Protein AF-A0A0V0U9A6-F1 (afdb_monomer_lite)

Radius of gyration: 43.53 Å; chains: 1; bounding box: 141×84×99 Å

Structure (mmCIF, N/CA/C/O backbone):
data_AF-A0A0V0U9A6-F1
#
_entry.id   AF-A0A0V0U9A6-F1
#
loop_
_atom_site.group_PDB
_atom_site.id
_atom_site.type_symbol
_atom_site.label_atom_id
_atom_site.label_alt_id
_atom_site.label_comp_id
_atom_site.label_asym_id
_atom_site.label_entity_id
_atom_site.label_seq_id
_atom_site.pdbx_PDB_ins_code
_atom_site.Cartn_x
_atom_site.Cartn_y
_atom_site.Cartn_z
_atom_site.occupancy
_atom_site.B_iso_or_equiv
_atom_site.auth_seq_id
_atom_site.auth_comp_id
_atom_site.auth_asym_id
_atom_site.auth_atom_id
_atom_site.pdbx_PDB_model_num
ATOM 1 N N . MET A 1 1 ? 28.293 55.439 15.009 1.00 31.19 1 MET A N 1
ATOM 2 C CA . MET A 1 1 ? 27.951 56.509 15.967 1.00 31.19 1 MET A CA 1
ATOM 3 C C . MET A 1 1 ? 26.627 57.072 15.491 1.00 31.19 1 MET A C 1
ATOM 5 O O . MET A 1 1 ? 26.607 57.622 14.403 1.00 31.19 1 MET A O 1
ATOM 9 N N . GLU A 1 2 ? 25.536 56.453 15.954 1.00 29.72 2 GLU A N 1
ATOM 10 C CA . GLU A 1 2 ? 24.595 57.018 16.956 1.00 29.72 2 GLU A CA 1
ATOM 11 C C . GLU A 1 2 ? 23.730 58.110 16.303 1.00 29.72 2 GLU A C 1
ATOM 13 O O . GLU A 1 2 ? 24.279 59.042 15.743 1.00 29.72 2 GLU A O 1
ATOM 18 N N . THR A 1 3 ? 22.399 58.091 16.256 1.00 27.33 3 THR A N 1
ATOM 19 C CA . THR A 1 3 ? 21.337 57.336 16.938 1.00 27.33 3 THR A CA 1
ATOM 20 C C . THR A 1 3 ? 20.021 57.657 16.192 1.00 27.33 3 THR A C 1
ATOM 22 O O . THR A 1 3 ? 19.843 58.783 15.753 1.00 27.33 3 THR A O 1
ATOM 25 N N . THR A 1 4 ? 19.115 56.673 16.086 1.00 28.38 4 THR A N 1
ATOM 26 C CA . THR A 1 4 ? 17.624 56.749 16.028 1.00 28.38 4 THR A CA 1
ATOM 27 C C . THR A 1 4 ? 16.845 57.726 15.113 1.00 28.38 4 THR A C 1
ATOM 29 O O . THR A 1 4 ? 17.134 58.912 15.062 1.00 28.38 4 THR A O 1
ATOM 32 N N . ALA A 1 5 ? 15.693 57.211 14.629 1.00 25.00 5 ALA A N 1
ATOM 33 C CA . ALA A 1 5 ? 14.484 57.876 14.077 1.00 25.00 5 ALA A CA 1
ATOM 34 C C . ALA A 1 5 ? 14.421 57.926 12.533 1.00 25.00 5 ALA A C 1
ATOM 36 O O . ALA A 1 5 ? 15.430 58.151 11.888 1.00 25.00 5 ALA A O 1
ATOM 37 N N . ALA A 1 6 ? 13.295 57.771 11.831 1.00 23.44 6 ALA A N 1
ATOM 38 C CA . ALA A 1 6 ? 11.920 57.363 12.113 1.00 23.44 6 ALA A CA 1
ATOM 39 C C . ALA A 1 6 ? 11.214 57.239 10.742 1.00 23.44 6 ALA A C 1
ATOM 41 O O . ALA A 1 6 ? 11.534 58.003 9.835 1.00 23.44 6 ALA A O 1
ATOM 42 N N . ALA A 1 7 ? 10.236 56.338 10.607 1.00 25.64 7 ALA A N 1
ATOM 43 C CA . ALA A 1 7 ? 9.154 56.451 9.620 1.00 25.64 7 ALA A CA 1
ATOM 44 C C . ALA A 1 7 ? 7.951 55.587 10.052 1.00 25.64 7 ALA A C 1
ATOM 46 O O . ALA A 1 7 ? 7.786 54.437 9.655 1.00 25.64 7 ALA A O 1
ATOM 47 N N . SER A 1 8 ? 7.143 56.174 10.933 1.00 22.83 8 SER A N 1
ATOM 48 C CA . SER A 1 8 ? 5.676 56.058 11.005 1.00 22.83 8 SER A CA 1
ATOM 49 C C . SER A 1 8 ? 5.050 56.480 9.662 1.00 22.83 8 SER A C 1
ATOM 51 O O . SER A 1 8 ? 5.696 57.218 8.927 1.00 22.83 8 SER A O 1
ATOM 53 N N . SER A 1 9 ? 3.814 56.215 9.251 1.00 24.56 9 SER A N 1
ATOM 54 C CA . SER A 1 9 ? 2.576 55.562 9.720 1.00 24.56 9 SER A CA 1
ATOM 55 C C . SER A 1 9 ? 1.611 55.725 8.519 1.00 24.56 9 SER A C 1
ATOM 57 O O . SER A 1 9 ? 1.784 56.650 7.729 1.00 24.56 9 SER A O 1
ATOM 59 N N . THR A 1 10 ? 0.641 54.855 8.233 1.00 24.52 10 THR A N 1
ATOM 60 C CA . THR A 1 10 ? -0.777 54.969 8.657 1.00 24.52 10 THR A CA 1
ATOM 61 C C . THR A 1 10 ? -1.551 53.811 7.995 1.00 24.52 10 THR A C 1
ATOM 63 O O . THR A 1 10 ? -1.336 53.545 6.818 1.00 24.52 10 THR A O 1
ATOM 66 N N . ALA A 1 11 ? -2.208 52.949 8.786 1.00 23.80 11 ALA A N 1
ATOM 67 C CA . ALA A 1 11 ? -3.655 52.940 9.116 1.00 23.80 11 ALA A CA 1
ATOM 68 C C . ALA A 1 11 ? -4.481 52.200 8.032 1.00 23.80 11 ALA A C 1
ATOM 70 O O . ALA A 1 11 ? -4.276 52.449 6.853 1.00 23.80 11 ALA A O 1
ATOM 71 N N . SER A 1 12 ? -5.346 51.218 8.321 1.00 24.34 12 SER A N 1
ATOM 72 C CA . SER A 1 12 ? -6.333 51.099 9.418 1.00 24.34 12 SER A CA 1
ATOM 73 C C . SER A 1 12 ? -6.652 49.604 9.679 1.00 24.34 12 SER A C 1
ATOM 75 O O . SER A 1 12 ? -6.743 48.841 8.723 1.00 24.34 12 SER A O 1
ATOM 77 N N . GLU A 1 13 ? -6.569 49.107 10.924 1.00 25.30 13 GLU A N 1
ATOM 78 C CA . GLU A 1 13 ? -7.684 48.783 11.864 1.00 25.30 13 GLU A CA 1
ATOM 79 C C . GLU A 1 13 ? -8.568 47.592 11.413 1.00 25.30 13 GLU A C 1
ATOM 81 O O . GLU A 1 13 ? -9.053 47.582 10.293 1.00 25.30 13 GLU A O 1
ATOM 86 N N . THR A 1 14 ? -8.794 46.523 12.200 1.00 24.28 14 THR A N 1
ATOM 87 C CA . THR A 1 14 ? -9.373 46.538 13.562 1.00 24.28 14 THR A CA 1
ATOM 88 C C . THR A 1 14 ? -8.963 45.323 14.437 1.00 24.28 14 THR A C 1
ATOM 90 O O . THR A 1 14 ? -9.211 44.169 14.108 1.00 24.28 14 THR A O 1
ATOM 93 N N . THR A 1 15 ? -8.303 45.626 15.557 1.00 23.31 15 THR A N 1
ATOM 94 C CA . THR A 1 15 ? -8.616 45.334 16.977 1.00 23.31 15 THR A CA 1
ATOM 95 C C . THR A 1 15 ? -9.321 44.033 17.439 1.00 23.31 15 THR A C 1
ATOM 97 O O . THR A 1 15 ? -10.481 43.785 17.139 1.00 23.31 15 THR A O 1
ATOM 100 N N . GLN A 1 16 ? -8.630 43.380 18.394 1.00 25.17 16 GLN A N 1
ATOM 101 C CA . GLN A 1 16 ? -9.070 42.816 19.696 1.00 25.17 16 GLN A CA 1
ATOM 102 C C . GLN A 1 16 ? -8.971 41.301 19.972 1.00 25.17 16 GLN A C 1
ATOM 104 O O . GLN A 1 16 ? -9.257 40.430 19.164 1.00 25.17 16 GLN A O 1
ATOM 109 N N . GLN A 1 17 ? -8.469 41.041 21.183 1.00 24.27 17 GLN A N 1
ATOM 110 C CA . GLN A 1 17 ? -7.852 39.830 21.713 1.00 24.27 17 GLN A CA 1
ATOM 111 C C . GLN A 1 17 ? -8.827 38.889 22.444 1.00 24.27 17 GLN A C 1
ATOM 113 O O . GLN A 1 17 ? -9.743 39.345 23.116 1.00 24.27 17 GLN A O 1
ATOM 118 N N . ARG A 1 18 ? -8.407 37.610 22.488 1.00 24.08 18 ARG A N 1
ATOM 119 C CA . ARG A 1 18 ? -8.543 36.606 23.575 1.00 24.08 18 ARG A CA 1
ATOM 120 C C . ARG A 1 18 ? -9.943 36.079 23.929 1.00 24.08 18 ARG A C 1
ATOM 122 O O . ARG A 1 18 ? -10.670 36.711 24.678 1.00 24.08 18 ARG A O 1
ATOM 129 N N . ALA A 1 19 ? -10.177 34.797 23.625 1.00 24.16 19 ALA A N 1
ATOM 130 C CA . ALA A 1 19 ? -10.168 33.675 24.587 1.00 24.16 19 ALA A CA 1
ATOM 131 C C . ALA A 1 19 ? -10.673 32.374 23.917 1.00 24.16 19 ALA A C 1
ATOM 133 O O . ALA A 1 19 ? -11.481 32.426 23.000 1.00 24.16 19 ALA A O 1
ATOM 134 N N . SER A 1 20 ? -10.233 31.220 24.438 1.00 23.88 20 SER A N 1
ATOM 135 C CA . SER A 1 20 ? -10.656 29.833 24.139 1.00 23.88 20 SER A CA 1
ATOM 136 C C . SER A 1 20 ? -10.089 29.158 22.875 1.00 23.88 20 SER A C 1
ATOM 138 O O . SER A 1 20 ? -10.623 29.258 21.780 1.00 23.88 20 SER A O 1
ATOM 140 N N . SER A 1 21 ? -9.019 28.373 23.049 1.00 24.75 21 SER A N 1
ATOM 141 C CA . SER A 1 21 ? -8.618 27.334 22.090 1.00 24.75 21 SER A CA 1
ATOM 142 C C . SER A 1 21 ? -8.830 25.960 22.728 1.00 24.75 21 SER A C 1
ATOM 144 O O . SER A 1 21 ? -7.946 25.431 23.405 1.00 24.75 21 SER A O 1
ATOM 146 N N . ALA A 1 22 ? -10.033 25.417 22.535 1.00 24.64 22 ALA A N 1
ATOM 147 C CA . ALA A 1 22 ? -10.348 24.014 22.758 1.00 24.64 22 ALA A CA 1
ATOM 148 C C . ALA A 1 22 ? -10.202 23.252 21.430 1.00 24.64 22 ALA A C 1
ATOM 150 O O . ALA A 1 22 ? -10.589 23.743 20.373 1.00 24.64 22 ALA A O 1
ATOM 151 N N . SER A 1 23 ? -9.591 22.072 21.532 1.00 34.34 23 SER A N 1
ATOM 152 C CA . SER A 1 23 ? -9.522 20.961 20.573 1.00 34.34 23 SER A CA 1
ATOM 153 C C . SER A 1 23 ? -10.330 21.088 19.271 1.00 34.34 23 SER A C 1
ATOM 155 O O . SER A 1 23 ? -11.558 21.026 19.304 1.00 34.34 23 SER A O 1
ATOM 157 N N . GLN A 1 24 ? -9.647 21.094 18.120 1.00 27.09 24 GLN A N 1
ATOM 158 C CA . GLN A 1 24 ? -10.261 20.739 16.838 1.00 27.09 24 GLN A CA 1
ATOM 159 C C . GLN A 1 24 ? -9.443 19.675 16.099 1.00 27.09 24 GLN A C 1
ATOM 161 O O . GLN A 1 24 ? -8.225 19.747 15.947 1.00 27.09 24 GLN A O 1
ATOM 166 N N . THR A 1 25 ? -10.190 18.649 15.716 1.00 29.77 25 THR A N 1
ATOM 167 C CA . THR A 1 25 ? -9.888 17.445 14.945 1.00 29.77 25 THR A CA 1
ATOM 168 C C . THR A 1 25 ? -9.232 17.733 13.588 1.00 29.77 25 THR A C 1
ATOM 170 O O . THR A 1 25 ? -9.442 18.811 13.031 1.00 29.77 25 THR A O 1
ATOM 173 N N . PRO A 1 26 ? -8.483 16.781 12.994 1.00 31.75 26 PRO A N 1
ATOM 174 C CA . PRO A 1 26 ? -7.950 16.956 11.648 1.00 31.75 26 PRO A CA 1
ATOM 175 C C . PRO A 1 26 ? -9.094 17.187 10.651 1.00 31.75 26 PRO A C 1
ATOM 177 O O . PRO A 1 26 ? -10.042 16.409 10.570 1.00 31.75 26 PRO A O 1
ATOM 180 N N . SER A 1 27 ? -8.990 18.302 9.926 1.00 31.69 27 SER A N 1
ATOM 181 C CA . SER A 1 27 ? -9.973 18.807 8.970 1.00 31.69 27 SER A CA 1
ATOM 182 C C . SER A 1 27 ? -10.287 17.790 7.871 1.00 31.69 27 SER A C 1
ATOM 184 O O . SER A 1 27 ? -9.380 17.180 7.293 1.00 31.69 27 SER A O 1
ATOM 186 N N . VAL A 1 28 ? -11.576 17.697 7.532 1.00 40.22 28 VAL A N 1
ATOM 187 C CA . VAL A 1 28 ? -12.164 17.019 6.362 1.00 40.22 28 VAL A CA 1
ATOM 188 C C . VAL A 1 28 ? -11.362 17.284 5.079 1.00 40.22 28 VAL A C 1
ATOM 190 O O . VAL A 1 28 ? -11.241 16.405 4.232 1.00 40.22 28 VAL A O 1
ATOM 193 N N . TRP A 1 29 ? -10.698 18.441 4.977 1.00 37.66 29 TRP A N 1
ATOM 194 C CA . TRP A 1 29 ? -9.818 18.818 3.868 1.00 37.66 29 TRP A CA 1
ATOM 195 C C . TRP A 1 29 ? -8.599 17.898 3.680 1.00 37.66 29 TRP A C 1
ATOM 197 O O . TRP A 1 29 ? -8.171 17.636 2.558 1.00 37.66 29 TRP A O 1
ATOM 207 N N . SER A 1 30 ? -8.052 17.352 4.768 1.00 40.28 30 SER A N 1
ATOM 208 C CA . SER A 1 30 ? -6.924 16.410 4.720 1.00 40.28 30 SER A CA 1
ATOM 209 C C . SER A 1 30 ? -7.340 15.019 4.225 1.00 40.28 30 SER A C 1
ATOM 211 O O . SER A 1 30 ? -6.595 14.383 3.477 1.00 40.28 30 SER A O 1
ATOM 213 N N . MET A 1 31 ? -8.564 14.591 4.555 1.00 40.09 31 MET A N 1
ATOM 214 C CA . MET A 1 31 ? -9.163 13.364 4.026 1.00 40.09 31 MET A CA 1
ATOM 215 C C . MET A 1 31 ? -9.592 13.537 2.568 1.00 40.09 31 MET A C 1
ATOM 217 O O . MET A 1 31 ? -9.333 12.652 1.760 1.00 40.09 31 MET A O 1
ATOM 221 N N . LEU A 1 32 ? -10.136 14.702 2.196 1.00 42.97 32 LEU A N 1
ATOM 222 C CA . LEU A 1 32 ? -10.436 15.064 0.806 1.00 42.97 32 LEU A CA 1
ATOM 223 C C . LEU A 1 32 ? -9.170 15.057 -0.059 1.00 42.97 32 LEU A C 1
ATOM 225 O O . LEU A 1 32 ? -9.198 14.563 -1.179 1.00 42.97 32 LEU A O 1
ATOM 229 N N . LYS A 1 33 ? -8.032 15.505 0.485 1.00 42.09 33 LYS A N 1
ATOM 230 C CA . LYS A 1 33 ? -6.725 15.457 -0.186 1.00 42.09 33 LYS A CA 1
ATOM 231 C C . LYS A 1 33 ? -6.194 14.027 -0.355 1.00 42.09 33 LYS A C 1
ATOM 233 O O . LYS A 1 33 ? -5.631 13.725 -1.401 1.00 42.09 33 LYS A O 1
ATOM 238 N N . GLN A 1 34 ? -6.400 13.138 0.622 1.00 43.91 34 GLN A N 1
ATOM 239 C CA . GLN A 1 34 ? -6.040 11.712 0.515 1.00 43.91 34 GLN A CA 1
ATOM 240 C C . GLN A 1 34 ? -6.980 10.914 -0.401 1.00 43.91 34 GLN A C 1
ATOM 242 O O . GLN A 1 34 ? -6.556 9.983 -1.086 1.00 43.91 34 GLN A O 1
ATOM 247 N N . PHE A 1 35 ? -8.259 11.278 -0.432 1.00 49.19 35 PHE A N 1
ATOM 248 C CA . PHE A 1 35 ? -9.231 10.698 -1.348 1.00 49.19 35 PHE A CA 1
ATOM 249 C C . PHE A 1 35 ? -8.974 11.181 -2.779 1.00 49.19 35 PHE A C 1
ATOM 251 O O . PHE A 1 35 ? -8.969 10.372 -3.701 1.00 49.19 35 PHE A O 1
ATOM 258 N N . ALA A 1 36 ? -8.631 12.462 -2.954 1.00 50.34 36 ALA A N 1
ATOM 259 C CA . ALA A 1 36 ? -8.209 13.036 -4.226 1.00 50.34 36 ALA A CA 1
ATOM 260 C C . ALA A 1 36 ? -6.910 12.410 -4.744 1.00 50.34 36 ALA A C 1
ATOM 262 O O . ALA A 1 36 ? -6.847 12.108 -5.927 1.00 50.34 36 ALA A O 1
ATOM 263 N N . THR A 1 37 ? -5.902 12.136 -3.902 1.00 48.41 37 THR A N 1
ATOM 264 C CA . THR A 1 37 ? -4.678 11.439 -4.344 1.00 48.41 37 THR A CA 1
ATOM 265 C C . THR A 1 37 ? -4.934 9.982 -4.717 1.00 48.41 37 THR A C 1
ATOM 267 O O . THR A 1 37 ? -4.350 9.501 -5.684 1.00 48.41 37 THR A O 1
ATOM 270 N N . ARG A 1 38 ? -5.853 9.281 -4.039 1.00 47.25 38 ARG A N 1
ATOM 271 C CA . ARG A 1 38 ? -6.278 7.925 -4.437 1.00 47.25 38 ARG A CA 1
ATOM 272 C C . ARG A 1 38 ? -7.118 7.925 -5.714 1.00 47.25 38 ARG A C 1
ATOM 274 O O . ARG A 1 38 ? -6.898 7.070 -6.564 1.00 47.25 38 ARG A O 1
ATOM 281 N N . LEU A 1 39 ? -7.998 8.909 -5.901 1.00 51.00 39 LEU A N 1
ATOM 282 C CA . LEU A 1 39 ? -8.688 9.161 -7.170 1.00 51.00 39 LEU A CA 1
ATOM 283 C C . LEU A 1 39 ? -7.707 9.531 -8.281 1.00 51.00 39 LEU A C 1
ATOM 285 O O . LEU A 1 39 ? -7.935 9.129 -9.409 1.00 51.00 39 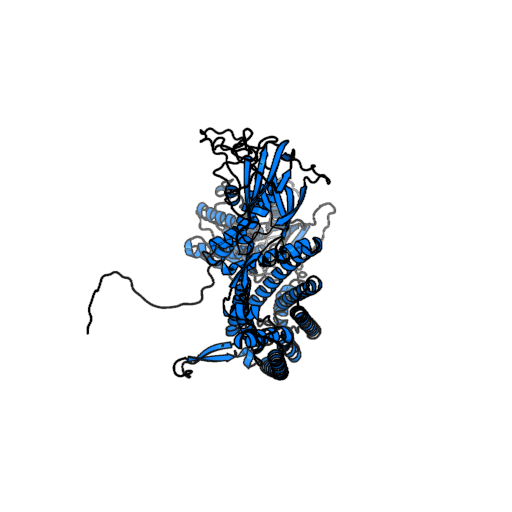LEU A O 1
ATOM 289 N N . LEU A 1 40 ? -6.602 10.219 -7.979 1.00 52.19 40 LEU A N 1
ATOM 290 C CA . LEU A 1 40 ? -5.532 10.535 -8.931 1.00 52.19 40 LEU A CA 1
ATOM 291 C C . LEU A 1 40 ? -4.729 9.292 -9.317 1.00 52.19 40 LEU A C 1
ATOM 293 O O . LEU A 1 40 ? -4.384 9.147 -10.480 1.00 52.19 40 LEU A O 1
ATOM 297 N N . VAL A 1 41 ? -4.481 8.371 -8.382 1.00 54.22 41 VAL A N 1
ATOM 298 C CA . VAL A 1 41 ? -3.841 7.074 -8.662 1.00 54.22 41 VAL A CA 1
ATOM 299 C C . VAL A 1 41 ? -4.780 6.166 -9.459 1.00 54.22 41 VAL A C 1
ATOM 301 O O . VAL A 1 41 ? -4.359 5.577 -10.446 1.00 54.22 41 VAL A O 1
ATOM 304 N N . ILE A 1 42 ? -6.068 6.109 -9.113 1.00 52.00 42 ILE A N 1
ATOM 305 C CA . ILE A 1 42 ? -7.082 5.367 -9.878 1.00 52.00 42 ILE A CA 1
ATOM 306 C C . ILE A 1 42 ? -7.306 6.016 -11.249 1.00 52.00 42 ILE A C 1
ATOM 308 O O . ILE A 1 42 ? -7.428 5.309 -12.241 1.00 52.00 42 ILE A O 1
ATOM 312 N N . TYR A 1 43 ? -7.294 7.345 -11.344 1.00 47.72 43 TYR A N 1
ATOM 313 C CA . TYR A 1 43 ? -7.348 8.082 -12.603 1.00 47.72 43 TYR A CA 1
ATOM 314 C C . TYR A 1 43 ? -6.083 7.849 -13.424 1.00 47.72 43 TYR A C 1
ATOM 316 O O . TYR A 1 43 ? -6.212 7.621 -14.616 1.00 47.72 43 TYR A O 1
ATOM 324 N N . ALA A 1 44 ? -4.895 7.813 -12.816 1.00 47.22 44 ALA A N 1
ATOM 325 C CA . ALA A 1 44 ? -3.632 7.497 -13.478 1.00 47.22 44 ALA A CA 1
ATOM 326 C C . ALA A 1 44 ? -3.613 6.053 -13.990 1.00 47.22 44 ALA A C 1
ATOM 328 O O . ALA A 1 44 ? -3.224 5.834 -15.128 1.00 47.22 44 ALA A O 1
ATOM 329 N N . ILE A 1 45 ? -4.120 5.088 -13.216 1.00 48.31 45 ILE A N 1
ATOM 330 C CA . ILE A 1 45 ? -4.275 3.685 -13.629 1.00 48.31 45 ILE A CA 1
ATOM 331 C C . ILE A 1 45 ? -5.361 3.551 -14.711 1.00 48.31 45 ILE A C 1
ATOM 333 O O . ILE A 1 45 ? -5.158 2.847 -15.697 1.00 48.31 45 ILE A O 1
ATOM 337 N N . SER A 1 46 ? -6.486 4.268 -14.597 1.00 39.97 46 SER A N 1
ATOM 338 C CA . SER A 1 46 ? -7.553 4.278 -15.613 1.00 39.97 46 SER A CA 1
ATOM 339 C C . SER A 1 46 ? -7.155 5.044 -16.880 1.00 39.97 46 SER A C 1
ATOM 341 O O . SER A 1 46 ? -7.643 4.726 -17.957 1.00 39.97 46 SER A O 1
ATOM 343 N N . SER A 1 47 ? -6.260 6.027 -16.764 1.00 43.66 47 SER A N 1
ATOM 344 C CA . SER A 1 47 ? -5.645 6.792 -17.853 1.00 43.66 47 SER A CA 1
ATOM 345 C C . SER A 1 47 ? -4.587 5.947 -18.558 1.00 43.66 47 SER A C 1
ATOM 347 O O . SER A 1 47 ? -4.570 5.913 -19.783 1.00 43.66 47 SER A O 1
ATOM 349 N N . LEU A 1 48 ? -3.808 5.157 -17.807 1.00 42.25 48 LEU A N 1
ATOM 350 C CA . LEU A 1 48 ? -2.945 4.106 -18.350 1.00 42.25 48 LEU A CA 1
ATOM 351 C C . LEU A 1 48 ? -3.792 3.102 -19.150 1.00 42.25 48 LEU A C 1
ATOM 353 O O . LEU A 1 48 ? -3.546 2.893 -20.330 1.00 42.25 48 LEU A O 1
ATOM 357 N N . LEU A 1 49 ? -4.868 2.569 -18.555 1.00 41.81 49 LEU A N 1
ATOM 358 C CA . LEU A 1 49 ? -5.813 1.643 -19.201 1.00 41.81 49 LEU A CA 1
ATOM 359 C C . LEU A 1 49 ? -6.580 2.261 -20.383 1.00 41.81 49 LEU A C 1
ATOM 361 O O . LEU A 1 49 ? -6.893 1.553 -21.339 1.00 41.81 49 LEU A O 1
ATOM 365 N N . LYS A 1 50 ? -6.864 3.569 -20.362 1.00 42.16 50 LYS A N 1
ATOM 366 C CA . LYS A 1 50 ? -7.438 4.308 -21.501 1.00 42.16 50 LYS A CA 1
ATOM 367 C C . LYS A 1 50 ? -6.414 4.552 -22.609 1.00 42.16 50 LYS A C 1
ATOM 369 O O . LYS A 1 50 ? -6.792 4.463 -23.770 1.00 42.16 50 LYS A O 1
ATOM 374 N N . SER A 1 51 ? -5.144 4.778 -22.272 1.00 42.12 51 SER A N 1
ATOM 375 C CA . SER A 1 51 ? -4.035 4.852 -23.232 1.00 42.12 51 SER A CA 1
ATOM 376 C C . SER A 1 51 ? -3.742 3.500 -23.898 1.00 42.12 51 SER A C 1
ATOM 378 O O . SER A 1 51 ? -3.092 3.474 -24.939 1.00 42.12 51 SER A O 1
ATOM 380 N N . PHE A 1 52 ? -4.228 2.389 -23.328 1.00 44.66 52 PHE A N 1
ATOM 381 C CA . PHE A 1 52 ? -4.107 1.037 -23.888 1.00 44.66 52 PHE A CA 1
ATOM 382 C C . PHE A 1 52 ? -5.267 0.628 -24.815 1.00 44.66 52 PHE A C 1
ATOM 384 O O . PHE A 1 52 ? -5.234 -0.464 -25.381 1.00 44.66 52 PHE A O 1
ATOM 391 N N . ARG A 1 53 ? -6.292 1.472 -25.015 1.00 38.97 53 ARG A N 1
ATOM 392 C CA . ARG A 1 53 ? -7.329 1.225 -26.031 1.00 38.97 53 ARG A CA 1
ATOM 393 C C . ARG A 1 53 ? -6.897 1.833 -27.366 1.00 38.97 53 ARG A C 1
ATOM 395 O O . ARG A 1 53 ? -6.700 3.041 -27.453 1.00 38.97 53 ARG A O 1
ATOM 402 N N . GLN A 1 54 ? -6.799 1.008 -28.413 1.00 43.06 54 GLN A N 1
ATOM 403 C CA . GLN A 1 54 ? -6.716 1.495 -29.795 1.00 43.06 54 GLN A CA 1
ATOM 404 C C . GLN A 1 54 ? -7.871 2.476 -30.073 1.00 43.06 54 GLN A C 1
ATOM 406 O O . GLN A 1 54 ? -8.996 2.220 -29.624 1.00 43.06 54 GLN A O 1
ATOM 411 N N . PRO A 1 55 ? -7.648 3.566 -30.831 1.00 36.59 55 PRO A N 1
ATOM 412 C CA . PRO A 1 55 ? -8.753 4.384 -31.299 1.00 36.59 55 PRO A CA 1
ATOM 413 C C . PRO A 1 55 ? -9.596 3.540 -32.261 1.00 36.59 55 PRO A C 1
ATOM 415 O O . PRO A 1 55 ? -9.160 3.206 -33.360 1.00 36.59 55 PRO A O 1
ATOM 418 N N . GLN A 1 56 ? -10.805 3.162 -31.840 1.00 32.12 56 GLN A N 1
ATOM 419 C CA . GLN A 1 56 ? -11.799 2.639 -32.771 1.00 32.12 56 GLN A CA 1
ATOM 420 C C . GLN A 1 56 ? -12.159 3.737 -33.774 1.00 32.12 56 GLN A C 1
ATOM 422 O O . GLN A 1 56 ? -12.406 4.881 -33.389 1.00 32.12 56 GLN A O 1
ATOM 427 N N . ASN A 1 57 ? -12.212 3.369 -35.056 1.00 34.88 57 ASN A N 1
ATOM 428 C CA . ASN A 1 57 ? -12.714 4.212 -36.136 1.00 34.88 57 ASN A CA 1
ATOM 429 C C . ASN A 1 57 ? -14.148 4.664 -35.821 1.00 34.88 57 ASN A C 1
ATOM 431 O O . ASN A 1 57 ? -15.100 3.907 -35.997 1.00 34.88 57 ASN A O 1
ATOM 435 N N . VAL A 1 58 ? -14.308 5.907 -35.367 1.00 30.64 58 VAL A N 1
ATOM 436 C CA . VAL A 1 58 ? -15.618 6.545 -35.227 1.00 30.64 58 VAL A CA 1
ATOM 437 C C . VAL A 1 58 ? -15.906 7.308 -36.514 1.00 30.64 58 VAL A C 1
ATOM 439 O O . VAL A 1 58 ? -15.461 8.437 -36.703 1.00 30.64 58 VAL A O 1
ATOM 442 N N . SER A 1 59 ? -16.689 6.699 -37.400 1.00 36.16 59 SER A N 1
ATOM 443 C CA . SER A 1 59 ? -17.414 7.426 -38.438 1.00 36.16 59 SER A CA 1
ATOM 444 C C . SER A 1 59 ? -18.487 8.291 -37.767 1.00 36.16 59 SER A C 1
ATOM 446 O O . SER A 1 59 ? -19.499 7.769 -37.297 1.00 36.16 59 SER A O 1
ATOM 448 N N . LYS A 1 60 ? -18.279 9.610 -37.705 1.00 34.75 60 LYS A N 1
ATOM 449 C CA . LYS A 1 60 ? -19.330 10.572 -37.352 1.00 34.75 60 LYS A CA 1
ATOM 450 C C . LYS A 1 60 ? -19.488 11.613 -38.451 1.00 34.75 60 LYS A C 1
ATOM 452 O O . LYS A 1 60 ? -18.600 12.418 -38.705 1.00 34.75 60 LYS A O 1
ATOM 457 N N . SER A 1 61 ? -20.662 11.578 -39.070 1.00 39.50 61 SER A N 1
ATOM 458 C CA . SER A 1 61 ? -21.260 12.663 -39.836 1.00 39.50 61 SER A CA 1
ATOM 459 C C . SER A 1 61 ? -21.542 13.852 -38.913 1.00 39.50 61 SER A C 1
ATOM 461 O O . SER A 1 61 ? -22.272 13.706 -37.931 1.00 39.50 61 SER A O 1
ATOM 463 N N . GLY A 1 62 ? -20.989 15.020 -39.225 1.00 32.94 62 GLY A N 1
ATOM 464 C CA . GLY A 1 62 ? -21.266 16.254 -38.494 1.00 32.94 62 GLY A CA 1
ATOM 465 C C . GLY A 1 62 ? -20.433 17.413 -39.022 1.00 32.94 62 GLY A C 1
ATOM 466 O O . GLY A 1 62 ? -19.213 17.402 -38.934 1.00 32.94 62 GLY A O 1
ATOM 467 N N . THR A 1 63 ? -21.119 18.377 -39.616 1.00 43.44 63 THR A N 1
ATOM 468 C CA . THR A 1 63 ? -20.609 19.510 -40.385 1.00 43.44 63 THR A CA 1
ATOM 469 C C . THR A 1 63 ? -19.822 20.511 -39.532 1.00 43.44 63 THR A C 1
ATOM 471 O O . THR A 1 63 ? -20.423 21.313 -38.828 1.00 43.44 63 THR A O 1
ATOM 474 N N . THR A 1 64 ? -18.497 20.527 -39.674 1.00 38.47 64 THR A N 1
ATOM 475 C CA . THR A 1 64 ? -17.616 21.696 -39.481 1.00 38.47 64 THR A CA 1
ATOM 476 C C . THR A 1 64 ? -16.308 21.438 -40.235 1.00 38.47 64 THR A C 1
ATOM 478 O O . THR A 1 64 ? -15.795 20.321 -40.232 1.00 38.47 64 THR A O 1
ATOM 481 N N . ALA A 1 65 ? -15.797 22.444 -40.950 1.00 40.00 65 ALA A N 1
ATOM 482 C CA . ALA A 1 65 ? -14.603 22.311 -41.787 1.00 40.00 65 ALA A CA 1
ATOM 483 C C . ALA A 1 65 ? -13.389 21.827 -40.960 1.00 40.00 65 ALA A C 1
ATOM 485 O O . ALA A 1 65 ? -13.097 22.434 -39.927 1.00 40.00 65 ALA A O 1
ATOM 486 N N . PRO A 1 66 ? -12.676 20.763 -41.378 1.00 40.56 66 PRO A N 1
ATOM 487 C CA . PRO A 1 66 ? -11.537 20.261 -40.630 1.00 40.56 66 PRO A CA 1
ATOM 488 C C . PRO A 1 66 ? -10.299 21.094 -40.968 1.00 40.56 66 PRO A C 1
ATOM 490 O O . PRO A 1 66 ? -9.892 21.180 -42.126 1.00 40.56 66 PRO A O 1
ATOM 493 N N . THR A 1 67 ? -9.641 21.655 -39.957 1.00 43.09 67 THR A N 1
ATOM 494 C CA . THR A 1 67 ? -8.202 21.910 -40.052 1.00 43.09 67 THR A CA 1
ATOM 495 C C . THR A 1 67 ? -7.556 20.536 -40.203 1.00 43.09 67 THR A C 1
ATOM 497 O O . THR A 1 67 ? -7.625 19.727 -39.280 1.00 43.09 67 THR A O 1
ATOM 500 N N . SER A 1 68 ? -7.036 20.209 -41.386 1.00 44.72 68 SER A N 1
ATOM 501 C CA . SER A 1 68 ? -6.489 18.883 -41.675 1.00 44.72 68 SER A CA 1
ATOM 502 C C . SER A 1 68 ? -5.271 18.615 -40.789 1.00 44.72 68 SER A C 1
ATOM 504 O O . SER A 1 68 ? -4.162 19.048 -41.102 1.00 44.72 68 SER A O 1
ATOM 506 N N . THR A 1 69 ? -5.456 17.904 -39.680 1.00 56.06 69 THR A N 1
ATOM 507 C CA . THR A 1 69 ? -4.343 17.259 -38.991 1.00 56.06 69 THR A CA 1
ATOM 508 C C . THR A 1 69 ? -3.756 16.243 -39.966 1.00 56.06 69 THR A C 1
ATOM 510 O O . THR A 1 69 ? -4.432 15.310 -40.401 1.00 56.06 69 THR A O 1
ATOM 513 N N . LEU A 1 70 ? -2.515 16.472 -40.399 1.00 63.06 70 LEU A N 1
ATOM 514 C CA . LEU A 1 70 ? -1.801 15.535 -41.260 1.00 63.06 70 LEU A CA 1
ATOM 515 C C . LEU A 1 70 ? -1.629 14.223 -40.486 1.00 63.06 70 LEU A C 1
ATOM 517 O O . LEU A 1 70 ? -0.941 14.168 -39.468 1.00 63.06 70 LEU A O 1
ATOM 521 N N . LEU A 1 71 ? -2.331 13.193 -40.950 1.00 75.50 71 LEU A N 1
ATOM 522 C CA . LEU A 1 71 ? -2.246 11.836 -40.432 1.00 75.50 71 LEU A CA 1
ATOM 523 C C . LEU A 1 71 ? -0.995 11.177 -41.019 1.00 75.50 71 LEU A C 1
ATOM 525 O O . LEU A 1 71 ? -0.948 10.901 -42.217 1.00 75.50 71 LEU A O 1
ATOM 529 N N . SER A 1 72 ? -0.004 10.933 -40.170 1.00 82.38 72 SER A N 1
ATOM 530 C CA . SER A 1 72 ? 1.268 10.302 -40.515 1.00 82.38 72 SER A CA 1
ATOM 531 C C . SER A 1 72 ? 1.124 8.783 -40.525 1.00 82.38 72 SER A C 1
ATOM 533 O O . SER A 1 72 ? 0.628 8.195 -39.557 1.00 82.38 72 SER A O 1
ATOM 535 N N . LYS A 1 73 ? 1.585 8.134 -41.596 1.00 85.81 73 LYS A N 1
ATOM 536 C CA . LYS A 1 73 ? 1.633 6.668 -41.716 1.00 85.81 73 LYS A CA 1
ATOM 537 C C . LYS A 1 73 ? 3.072 6.164 -41.657 1.00 85.81 73 LYS A C 1
ATOM 539 O O . LYS A 1 73 ? 4.009 6.945 -41.795 1.00 85.81 73 LYS A O 1
ATOM 544 N N . ASN A 1 74 ? 3.250 4.859 -41.456 1.00 88.12 74 ASN A N 1
ATOM 545 C CA . ASN A 1 74 ? 4.569 4.239 -41.534 1.00 88.12 74 ASN A CA 1
ATOM 546 C C . ASN A 1 74 ? 5.066 4.231 -42.990 1.00 88.12 74 ASN A C 1
ATOM 548 O O . ASN A 1 74 ? 4.342 3.811 -43.895 1.00 88.12 74 ASN A O 1
ATOM 552 N N . ILE A 1 75 ? 6.309 4.664 -43.214 1.00 87.44 75 ILE A N 1
ATOM 553 C CA . ILE A 1 75 ? 6.962 4.659 -44.533 1.00 87.44 75 ILE A CA 1
ATOM 554 C C . ILE A 1 75 ? 7.197 3.227 -45.047 1.00 87.44 75 ILE A C 1
ATOM 556 O O . ILE A 1 75 ? 7.248 3.017 -46.261 1.00 87.44 75 ILE A O 1
ATOM 560 N N . PHE A 1 76 ? 7.352 2.246 -44.151 1.00 87.81 76 PHE A N 1
ATOM 561 C CA . PHE A 1 76 ? 7.598 0.848 -44.507 1.00 87.81 76 PHE A CA 1
ATOM 562 C C . PHE A 1 76 ? 6.275 0.062 -44.432 1.00 87.81 76 PHE A C 1
ATOM 564 O O . PHE A 1 76 ? 5.766 -0.194 -43.334 1.00 87.81 76 PHE A O 1
ATOM 571 N N . PRO A 1 77 ? 5.679 -0.329 -45.576 1.00 85.50 77 PRO A N 1
ATOM 572 C CA . PRO A 1 77 ? 4.502 -1.186 -45.575 1.00 85.50 77 PRO A CA 1
ATOM 573 C C . PRO A 1 77 ? 4.852 -2.603 -45.108 1.00 85.50 77 PRO A C 1
ATOM 575 O O . PRO A 1 77 ? 6.006 -3.033 -45.158 1.00 85.50 77 PRO A O 1
ATOM 578 N N . ASN A 1 78 ? 3.831 -3.342 -44.674 1.00 87.06 78 ASN A N 1
ATOM 579 C CA . ASN A 1 78 ? 3.982 -4.744 -44.299 1.00 87.06 78 ASN A CA 1
ATOM 580 C C . ASN A 1 78 ? 4.553 -5.571 -45.467 1.00 87.06 78 ASN A C 1
ATOM 582 O O . ASN A 1 78 ? 4.097 -5.422 -46.602 1.00 87.06 78 ASN A O 1
ATOM 586 N N . GLY A 1 79 ? 5.534 -6.429 -45.189 1.00 83.69 79 GLY A N 1
ATOM 587 C CA . GLY A 1 79 ? 6.211 -7.250 -46.195 1.00 83.69 79 GLY A CA 1
ATOM 588 C C . GLY A 1 79 ? 7.211 -6.488 -47.072 1.00 83.69 79 GLY A C 1
ATOM 589 O O . GLY A 1 79 ? 7.603 -6.985 -48.124 1.00 83.69 79 GLY A O 1
ATOM 590 N N . MET A 1 80 ? 7.623 -5.276 -46.688 1.00 88.44 80 MET A N 1
ATOM 591 C CA . MET A 1 80 ? 8.691 -4.562 -47.389 1.00 88.44 80 MET A CA 1
ATOM 592 C C . MET A 1 80 ? 10.046 -5.233 -47.148 1.00 88.44 80 MET A C 1
ATOM 594 O O . MET A 1 80 ? 10.459 -5.393 -46.004 1.00 88.44 80 MET A O 1
ATOM 598 N N . GLU A 1 81 ? 10.755 -5.555 -48.226 1.00 91.19 81 GLU A N 1
ATOM 599 C CA . GLU A 1 81 ? 12.114 -6.097 -48.168 1.00 91.19 81 GLU A CA 1
ATOM 600 C C . GLU A 1 81 ? 13.138 -5.004 -47.795 1.00 91.19 81 GLU A C 1
ATOM 602 O O . GLU A 1 81 ? 13.164 -3.910 -48.385 1.00 91.19 81 GLU A O 1
ATOM 607 N N . MET A 1 82 ? 13.977 -5.297 -46.804 1.00 91.56 82 MET A N 1
ATOM 608 C CA . MET A 1 82 ? 14.933 -4.383 -46.187 1.00 91.56 82 MET A CA 1
ATOM 609 C C . MET A 1 82 ? 16.271 -5.063 -45.878 1.00 91.56 82 MET A C 1
ATOM 611 O O . MET A 1 82 ? 16.322 -6.232 -45.499 1.00 91.56 82 MET A O 1
ATOM 615 N N . ASP A 1 83 ? 17.339 -4.274 -45.979 1.00 92.00 83 ASP A N 1
ATOM 616 C CA . ASP A 1 83 ? 18.698 -4.652 -45.602 1.00 92.00 83 ASP A CA 1
ATOM 617 C C . ASP A 1 83 ? 19.100 -3.869 -44.345 1.00 92.00 83 ASP A C 1
ATOM 619 O O . ASP A 1 83 ? 18.781 -2.684 -44.200 1.00 92.00 83 ASP A O 1
ATOM 623 N N . ILE A 1 84 ? 19.804 -4.518 -43.419 1.00 92.00 84 ILE A N 1
ATOM 624 C CA . ILE A 1 84 ? 20.293 -3.897 -42.184 1.00 92.00 84 ILE A CA 1
ATOM 625 C C . ILE A 1 84 ? 21.807 -4.042 -42.113 1.00 92.00 84 ILE A C 1
ATOM 627 O O . ILE A 1 84 ? 22.337 -5.151 -42.138 1.00 92.00 84 ILE A O 1
ATOM 631 N N . THR A 1 85 ? 22.516 -2.925 -41.980 1.00 92.44 85 THR A N 1
ATOM 632 C CA . THR A 1 85 ? 23.970 -2.891 -41.795 1.00 92.44 85 THR A CA 1
ATOM 633 C C . THR A 1 85 ? 24.349 -2.282 -40.455 1.00 92.44 85 THR A C 1
ATOM 635 O O . THR A 1 85 ? 23.861 -1.222 -40.059 1.00 92.44 85 THR A O 1
ATOM 638 N N . PHE A 1 86 ? 25.266 -2.954 -39.767 1.00 92.44 86 PHE A N 1
ATOM 639 C CA . PHE A 1 86 ? 25.790 -2.567 -38.464 1.00 92.44 86 PHE A CA 1
ATOM 640 C C . PHE A 1 86 ? 27.234 -2.087 -38.617 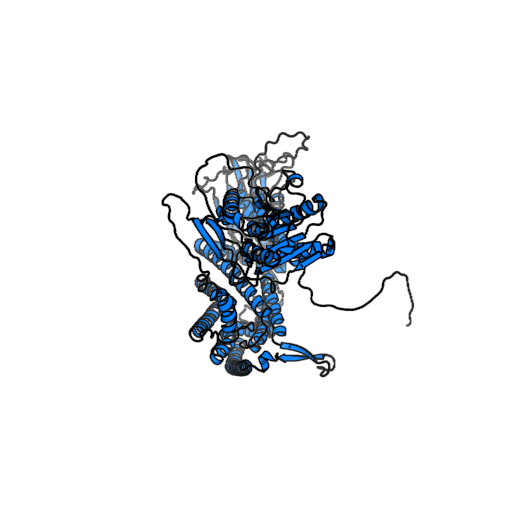1.00 92.44 86 PHE A C 1
ATOM 642 O O . PHE A 1 86 ? 28.046 -2.756 -39.256 1.00 92.44 86 PHE A O 1
ATOM 649 N N . TYR A 1 87 ? 27.567 -0.957 -38.003 1.00 91.88 87 TYR A N 1
ATOM 650 C CA . TYR A 1 87 ? 28.914 -0.385 -37.974 1.00 91.88 87 TYR A CA 1
ATOM 651 C C . TYR A 1 87 ? 29.284 0.007 -36.550 1.00 91.88 87 TYR A C 1
ATOM 653 O O . TYR A 1 87 ? 28.415 0.370 -35.764 1.00 91.88 87 TYR A O 1
ATOM 661 N N . VAL A 1 88 ? 30.573 -0.012 -36.229 1.00 90.25 88 VAL A N 1
ATOM 662 C CA . VAL A 1 88 ? 31.081 0.429 -34.926 1.00 90.25 88 VAL A CA 1
ATOM 663 C C . VAL A 1 88 ? 32.046 1.584 -35.138 1.00 90.25 88 VAL A C 1
ATOM 665 O O . VAL A 1 88 ? 32.868 1.541 -36.051 1.00 90.25 88 VAL A O 1
ATOM 668 N N . SER A 1 89 ? 31.918 2.623 -34.318 1.00 89.50 89 SER A N 1
ATOM 669 C CA . SER A 1 89 ? 32.745 3.827 -34.386 1.00 89.50 89 SER A CA 1
ATOM 670 C C . SER A 1 89 ? 32.976 4.414 -32.998 1.00 89.50 89 SER A C 1
ATOM 672 O O . SER A 1 89 ? 32.171 4.237 -32.088 1.00 89.50 89 SER A O 1
ATOM 674 N N . GLU A 1 90 ? 34.068 5.156 -32.838 1.00 86.00 90 GLU A N 1
ATOM 675 C CA . GLU A 1 90 ? 34.345 5.959 -31.637 1.00 86.00 90 GLU A CA 1
ATOM 676 C C . GLU A 1 90 ? 33.550 7.277 -31.625 1.00 86.00 90 GLU A C 1
ATOM 678 O O . GLU A 1 90 ? 33.476 7.965 -30.609 1.00 86.00 90 GLU A O 1
ATOM 683 N N . TYR A 1 91 ? 32.933 7.638 -32.753 1.00 84.69 91 TYR A N 1
ATOM 684 C CA . TYR A 1 91 ? 32.260 8.919 -32.938 1.00 84.69 91 TYR A CA 1
ATOM 685 C C . TYR A 1 91 ? 30.771 8.746 -33.224 1.00 84.69 91 TYR A C 1
ATOM 687 O O . TYR A 1 91 ? 30.379 7.932 -34.052 1.00 84.69 91 TYR A O 1
ATOM 695 N N . GLU A 1 92 ? 29.949 9.617 -32.643 1.00 81.31 92 GLU A N 1
ATOM 696 C CA . GLU A 1 92 ? 28.489 9.623 -32.818 1.00 81.31 92 GLU A CA 1
ATOM 697 C C . GLU A 1 92 ? 28.039 9.880 -34.273 1.00 81.31 92 GLU A C 1
ATOM 699 O O . GLU A 1 92 ? 27.051 9.321 -34.745 1.00 81.31 92 GLU A O 1
ATOM 704 N N . ASN A 1 93 ? 28.777 10.715 -35.012 1.00 79.00 93 ASN A N 1
ATOM 705 C CA . ASN A 1 93 ? 28.367 11.205 -36.336 1.00 79.00 93 ASN A CA 1
ATOM 706 C C . ASN A 1 93 ? 29.286 10.759 -37.483 1.00 79.00 93 ASN A C 1
ATOM 708 O O . ASN A 1 93 ? 29.103 11.193 -38.622 1.00 79.00 93 ASN A O 1
ATOM 712 N N . HIS A 1 94 ? 30.284 9.916 -37.211 1.00 81.44 94 HIS A N 1
ATOM 713 C CA . HIS A 1 94 ? 31.241 9.469 -38.221 1.00 81.44 94 HIS A CA 1
ATOM 714 C C . HIS A 1 94 ? 31.255 7.947 -38.307 1.00 81.44 94 HIS A C 1
ATOM 716 O O . HIS A 1 94 ? 31.492 7.277 -37.308 1.00 81.44 94 HIS A O 1
ATOM 722 N N . VAL A 1 95 ? 31.021 7.409 -39.505 1.00 84.00 95 VAL A N 1
ATOM 723 C CA . VAL A 1 95 ? 30.954 5.967 -39.766 1.00 84.00 95 VAL A CA 1
ATOM 724 C C . VAL A 1 95 ? 31.873 5.622 -40.930 1.00 84.00 95 VAL A C 1
ATOM 726 O O . VAL A 1 95 ? 31.802 6.253 -41.988 1.00 84.00 95 VAL A O 1
ATOM 729 N N . ASP A 1 96 ? 32.708 4.600 -40.749 1.00 83.69 96 ASP A N 1
ATOM 730 C CA . ASP A 1 96 ? 33.475 4.002 -41.839 1.00 83.69 96 ASP A CA 1
ATOM 731 C C . ASP A 1 96 ? 32.598 3.008 -42.617 1.00 83.69 96 ASP A C 1
ATOM 733 O O . ASP A 1 96 ? 32.485 1.828 -42.279 1.00 83.69 96 ASP A O 1
ATOM 737 N N . TYR A 1 97 ? 31.961 3.495 -43.684 1.00 84.00 97 TYR A N 1
ATOM 738 C CA . TYR A 1 97 ? 31.073 2.691 -44.528 1.00 84.00 97 TYR A CA 1
ATOM 739 C C . TYR A 1 97 ? 31.782 1.526 -45.242 1.00 84.00 97 TYR A C 1
ATOM 741 O O . TYR A 1 97 ? 31.101 0.614 -45.718 1.00 84.00 97 TYR A O 1
ATOM 749 N N . ALA A 1 98 ? 33.122 1.523 -45.313 1.00 81.75 98 ALA A N 1
ATOM 750 C CA . ALA A 1 98 ? 33.891 0.476 -45.982 1.00 81.75 98 ALA A CA 1
ATOM 751 C C . ALA A 1 98 ? 33.985 -0.826 -45.167 1.00 81.75 98 ALA A C 1
ATOM 753 O O . ALA A 1 98 ? 34.237 -1.885 -45.744 1.00 81.75 98 ALA A O 1
ATOM 754 N N . ARG A 1 99 ? 33.783 -0.768 -43.843 1.00 84.81 99 ARG A N 1
ATOM 755 C CA . ARG A 1 99 ? 33.948 -1.908 -42.927 1.00 84.81 99 ARG A CA 1
ATOM 756 C C . ARG A 1 99 ? 32.681 -2.147 -42.092 1.00 84.81 99 ARG A C 1
ATOM 758 O O . ARG A 1 99 ? 32.639 -1.756 -40.926 1.00 84.81 99 ARG A O 1
ATOM 765 N N . PRO A 1 100 ? 31.635 -2.777 -42.661 1.00 87.06 100 PRO A N 1
ATOM 766 C CA . PRO A 1 100 ? 30.477 -3.196 -41.878 1.00 87.06 100 PRO A CA 1
ATOM 767 C C . PRO A 1 100 ? 30.864 -4.322 -40.910 1.00 87.06 100 PRO A C 1
ATOM 769 O O . PRO A 1 100 ? 31.579 -5.249 -41.285 1.00 87.06 100 PRO A O 1
ATOM 772 N N . LEU A 1 101 ? 30.366 -4.245 -39.677 1.00 88.31 101 LEU A N 1
ATOM 773 C CA . LEU A 1 101 ? 30.531 -5.284 -38.660 1.00 88.31 101 LEU A CA 1
ATOM 774 C C . LEU A 1 101 ? 29.650 -6.498 -38.976 1.00 88.31 101 LEU A C 1
ATOM 776 O O . LEU A 1 101 ? 30.104 -7.635 -38.944 1.00 88.31 101 LEU A O 1
ATOM 780 N N . TRP A 1 102 ? 28.380 -6.240 -39.279 1.00 91.75 102 TRP A N 1
ATOM 781 C CA . TRP A 1 102 ? 27.384 -7.262 -39.575 1.00 91.75 102 TRP A CA 1
ATOM 782 C C . TRP A 1 102 ? 26.408 -6.730 -40.620 1.00 91.75 102 TRP A C 1
ATOM 784 O O . TRP A 1 102 ? 26.131 -5.527 -40.671 1.00 91.75 102 TRP A O 1
ATOM 794 N N . ARG A 1 103 ? 25.904 -7.615 -41.478 1.00 90.88 103 ARG A N 1
ATOM 795 C CA . ARG A 1 103 ? 24.904 -7.287 -42.487 1.00 90.88 103 ARG A CA 1
ATOM 796 C C . ARG A 1 103 ? 23.848 -8.380 -42.537 1.00 90.88 103 ARG A C 1
ATOM 798 O O . ARG A 1 103 ? 24.182 -9.559 -42.593 1.00 90.88 103 ARG A O 1
ATOM 805 N N . LEU A 1 104 ? 22.599 -7.949 -42.545 1.00 89.62 104 LEU A N 1
ATOM 806 C CA . LEU A 1 104 ? 21.428 -8.764 -42.801 1.00 89.62 104 LEU A CA 1
ATOM 807 C C . LEU A 1 104 ? 20.814 -8.296 -44.120 1.00 89.62 104 LEU A C 1
ATOM 809 O O . LEU A 1 104 ? 20.537 -7.108 -44.269 1.00 89.62 104 LEU A O 1
ATOM 813 N N . GLU A 1 105 ? 20.644 -9.207 -45.069 1.00 89.56 105 GLU A N 1
ATOM 814 C CA . GLU A 1 105 ? 20.108 -8.914 -46.404 1.00 89.56 105 GLU A CA 1
ATOM 815 C C . GLU A 1 105 ? 18.746 -9.601 -46.574 1.00 89.56 105 GLU A C 1
ATOM 817 O O . GLU A 1 105 ? 18.524 -10.675 -46.008 1.00 89.56 105 GLU A O 1
ATOM 822 N N . SER A 1 106 ? 17.842 -8.984 -47.340 1.00 85.81 106 SER A N 1
ATOM 823 C CA . SER A 1 106 ? 16.533 -9.555 -47.704 1.00 85.81 106 SER A CA 1
ATOM 824 C C . SER A 1 106 ? 15.633 -9.950 -46.517 1.00 85.81 106 SER A C 1
ATOM 826 O O . SER A 1 106 ? 14.958 -10.980 -46.548 1.00 85.81 106 SER A O 1
ATOM 828 N N . ILE A 1 107 ? 15.582 -9.124 -45.464 1.00 88.19 107 ILE A N 1
ATOM 829 C CA . ILE A 1 107 ? 14.622 -9.292 -44.358 1.00 88.19 107 ILE A CA 1
ATOM 830 C C . ILE A 1 107 ? 13.306 -8.596 -44.711 1.00 88.19 107 ILE A C 1
ATOM 832 O O . ILE A 1 107 ? 13.308 -7.497 -45.259 1.00 88.19 107 ILE A O 1
ATOM 836 N N . TYR A 1 108 ? 12.168 -9.189 -44.354 1.00 89.12 108 TYR A N 1
ATOM 837 C CA . TYR A 1 108 ? 10.853 -8.586 -44.568 1.00 89.12 108 TYR A CA 1
ATOM 838 C C . TYR A 1 108 ? 10.351 -7.848 -43.321 1.00 89.12 108 TYR A C 1
ATOM 840 O O . TYR A 1 108 ? 10.338 -8.377 -42.209 1.00 89.12 108 TYR A O 1
ATOM 848 N N . TYR A 1 109 ? 9.889 -6.609 -43.497 1.00 87.81 109 TYR A N 1
ATOM 849 C CA . TYR A 1 109 ? 9.288 -5.839 -42.412 1.00 87.81 109 TYR A CA 1
ATOM 850 C C . TYR A 1 109 ? 7.948 -6.450 -41.978 1.00 87.81 109 TYR A C 1
ATOM 852 O O . TYR A 1 109 ? 6.998 -6.477 -42.760 1.00 87.81 109 TYR A O 1
ATOM 860 N N . GLY A 1 110 ? 7.860 -6.890 -40.719 1.00 82.12 110 GLY A N 1
ATOM 861 C CA . GLY A 1 110 ? 6.662 -7.535 -40.167 1.00 82.12 110 GLY A CA 1
ATOM 862 C C . GLY A 1 110 ? 6.613 -9.052 -40.330 1.00 82.12 110 GLY A C 1
ATOM 863 O O . GLY A 1 110 ? 5.576 -9.644 -40.038 1.00 82.12 110 GLY A O 1
ATOM 864 N N . ASP A 1 111 ? 7.711 -9.669 -40.765 1.00 84.00 111 ASP A N 1
ATOM 865 C CA . ASP A 1 111 ? 7.862 -11.120 -40.785 1.00 84.00 111 ASP A CA 1
ATOM 866 C C . ASP A 1 111 ? 8.322 -11.639 -39.414 1.00 84.00 111 ASP A C 1
ATOM 868 O O . ASP A 1 111 ? 9.328 -11.187 -38.858 1.00 84.00 111 ASP A O 1
ATOM 872 N N . TRP A 1 112 ? 7.558 -12.578 -38.858 1.00 83.88 112 TRP A N 1
ATOM 873 C CA . TRP A 1 112 ? 7.784 -13.188 -37.542 1.00 83.88 112 TRP A CA 1
ATOM 874 C C . TRP A 1 112 ? 8.288 -14.630 -37.637 1.00 83.88 112 TRP A C 1
ATOM 876 O O . TRP A 1 112 ? 8.592 -15.221 -36.606 1.00 83.88 112 TRP A O 1
ATOM 886 N N . GLU A 1 113 ? 8.368 -15.182 -38.850 1.00 82.31 113 GLU A N 1
ATOM 887 C CA . GLU A 1 113 ? 8.673 -16.593 -39.100 1.00 82.31 113 GLU A CA 1
ATOM 888 C C . GLU A 1 113 ? 10.035 -16.790 -39.789 1.00 82.31 113 GLU A C 1
ATOM 890 O O . GLU A 1 113 ? 10.392 -17.910 -40.159 1.00 82.31 113 GLU A O 1
ATOM 895 N N . ALA A 1 114 ? 10.824 -15.724 -39.951 1.00 76.12 114 ALA A N 1
ATOM 896 C CA . ALA A 1 114 ? 12.158 -15.799 -40.535 1.00 76.12 114 ALA A CA 1
ATOM 897 C C . ALA A 1 114 ? 13.172 -16.459 -39.571 1.00 76.12 114 ALA A C 1
ATOM 899 O O . ALA A 1 114 ? 12.940 -16.589 -38.372 1.00 76.12 114 ALA A O 1
ATOM 900 N N . GLY A 1 115 ? 14.341 -16.862 -40.074 1.00 71.94 115 GLY A N 1
ATOM 901 C CA . GLY A 1 115 ? 15.425 -17.422 -39.251 1.00 71.94 115 GLY A CA 1
ATOM 902 C C . GLY A 1 115 ? 15.326 -18.931 -38.976 1.00 71.94 115 GLY A C 1
ATOM 903 O O . GLY A 1 115 ? 14.352 -19.595 -39.321 1.00 71.94 115 GLY A O 1
ATOM 904 N N . GLU A 1 116 ? 16.373 -19.500 -38.368 1.00 72.44 116 GLU A N 1
ATOM 905 C CA . GLU A 1 116 ? 16.540 -20.961 -38.217 1.00 72.44 116 GLU A CA 1
ATOM 906 C C . GLU A 1 116 ? 15.480 -21.622 -37.322 1.00 72.44 116 GLU A C 1
ATOM 908 O O . GLU A 1 116 ? 15.183 -22.805 -37.483 1.00 72.44 116 GLU A O 1
ATOM 913 N N . LYS A 1 117 ? 14.914 -20.864 -36.376 1.00 78.12 117 LYS A N 1
ATOM 914 C CA . LYS A 1 117 ? 13.919 -21.334 -35.399 1.00 78.12 117 LYS A CA 1
ATOM 915 C C . LYS A 1 117 ? 12.503 -20.820 -35.671 1.00 78.12 117 LYS A C 1
ATOM 917 O O . LYS A 1 117 ? 11.630 -21.048 -34.840 1.00 78.12 117 LYS A O 1
ATOM 922 N N . GLN A 1 118 ? 12.281 -20.158 -36.811 1.00 78.44 118 GLN A N 1
ATOM 923 C CA . GLN A 1 118 ? 11.013 -19.500 -37.159 1.00 78.44 118 GLN A CA 1
ATOM 924 C C . GLN A 1 118 ? 10.554 -18.454 -36.125 1.00 78.44 118 GLN A C 1
ATOM 926 O O . GLN A 1 118 ? 9.369 -18.347 -35.821 1.00 78.44 118 GLN A O 1
ATOM 931 N N . ASP A 1 119 ? 11.496 -17.708 -35.547 1.00 80.19 119 ASP A N 1
ATOM 932 C CA . ASP A 1 119 ? 11.252 -16.677 -34.529 1.00 80.19 119 ASP A CA 1
ATOM 933 C C . ASP A 1 119 ? 11.704 -15.267 -34.966 1.00 80.19 119 ASP A C 1
ATOM 935 O O . ASP A 1 119 ? 11.652 -14.314 -34.183 1.00 80.19 119 ASP A O 1
ATOM 939 N N . SER A 1 120 ? 12.152 -15.120 -36.217 1.00 82.25 120 SER A N 1
ATOM 940 C CA . SER A 1 120 ? 12.760 -13.915 -36.794 1.00 82.25 120 SER A CA 1
ATOM 941 C C . SER A 1 120 ? 13.934 -13.368 -35.976 1.00 82.25 120 SER A C 1
ATOM 943 O O . SER A 1 120 ? 14.199 -12.160 -35.985 1.00 82.25 120 SER A O 1
ATOM 945 N N . VAL A 1 121 ? 14.655 -14.246 -35.267 1.00 87.38 121 VAL A N 1
ATOM 946 C CA . VAL A 1 121 ? 15.827 -13.876 -34.474 1.00 87.38 121 VAL A CA 1
ATOM 947 C C . VAL A 1 121 ? 17.115 -14.216 -35.221 1.00 87.38 121 VAL A C 1
ATOM 949 O O . VAL A 1 121 ? 17.348 -15.359 -35.609 1.00 87.38 121 VAL A O 1
ATOM 952 N N . PHE A 1 122 ? 17.991 -13.222 -35.384 1.00 89.44 122 PHE A N 1
ATOM 953 C CA . PHE A 1 122 ? 19.324 -13.410 -35.962 1.00 89.44 122 PHE A CA 1
ATOM 954 C C . PHE A 1 122 ? 20.403 -13.034 -34.951 1.00 89.44 122 PHE A C 1
ATOM 956 O O . PHE A 1 122 ? 20.270 -12.043 -34.229 1.00 89.44 122 PHE A O 1
ATOM 963 N N . PHE A 1 123 ? 21.490 -13.803 -34.930 1.00 90.50 123 PHE A N 1
ATOM 964 C CA . PHE A 1 123 ? 22.599 -13.618 -33.999 1.00 90.50 123 PHE A CA 1
ATOM 965 C C . PHE A 1 123 ? 23.890 -13.291 -34.747 1.00 90.50 123 PHE A C 1
ATOM 967 O O . PHE A 1 123 ? 24.198 -13.886 -35.778 1.00 90.50 123 PHE A O 1
ATOM 974 N N . TYR A 1 124 ? 24.670 -12.380 -34.179 1.00 90.50 124 TYR A N 1
ATOM 975 C CA . TYR A 1 124 ? 26.054 -12.131 -34.548 1.00 90.50 124 TYR A CA 1
ATOM 976 C C . TYR A 1 124 ? 26.915 -12.205 -33.296 1.00 90.50 124 TYR A C 1
ATOM 978 O O . TYR A 1 124 ? 26.602 -11.564 -32.297 1.00 90.50 124 TYR A O 1
ATOM 986 N N . GLU A 1 125 ? 28.006 -12.958 -33.358 1.00 91.56 125 GLU A N 1
ATOM 987 C CA . GLU A 1 125 ? 29.004 -13.046 -32.297 1.00 91.56 125 GLU A CA 1
ATOM 988 C C . GLU A 1 125 ? 30.372 -12.728 -32.898 1.00 91.56 125 GLU A C 1
ATOM 990 O O . GLU A 1 125 ? 30.816 -13.382 -33.842 1.00 91.56 125 GLU A O 1
ATOM 995 N N . GLY A 1 126 ? 31.032 -11.694 -32.377 1.00 88.19 126 GLY A N 1
ATOM 996 C CA . GLY A 1 126 ? 32.314 -11.234 -32.896 1.00 88.19 126 GLY A CA 1
ATOM 997 C C . GLY A 1 126 ? 33.151 -10.511 -31.852 1.00 88.19 126 GLY A C 1
ATOM 998 O O . GLY A 1 126 ? 32.645 -10.047 -30.832 1.00 88.19 126 GLY A O 1
ATOM 999 N N . LYS A 1 127 ? 34.455 -10.406 -32.119 1.00 89.81 127 LYS A N 1
ATOM 1000 C CA . LYS A 1 127 ? 35.406 -9.689 -31.262 1.00 89.81 127 LYS A CA 1
ATOM 1001 C C . LYS A 1 127 ? 35.809 -8.375 -31.906 1.00 89.81 127 LYS A C 1
ATOM 1003 O O . LYS A 1 127 ? 36.203 -8.355 -33.071 1.00 89.81 127 LYS A O 1
ATOM 1008 N N . ILE A 1 128 ? 35.739 -7.292 -31.144 1.00 87.25 128 ILE A N 1
ATOM 1009 C CA . ILE A 1 128 ? 36.106 -5.945 -31.581 1.00 87.25 128 ILE A CA 1
ATOM 1010 C C . ILE A 1 128 ? 37.406 -5.546 -30.871 1.00 87.25 128 ILE A C 1
ATOM 1012 O O . ILE A 1 128 ? 37.526 -5.762 -29.662 1.00 87.25 128 ILE A O 1
ATOM 1016 N N . PRO A 1 129 ? 38.403 -4.985 -31.578 1.00 85.44 129 PRO A N 1
ATOM 1017 C CA . PRO A 1 129 ? 39.591 -4.447 -30.923 1.00 85.44 129 PRO A CA 1
ATOM 1018 C C . PRO A 1 129 ? 39.193 -3.271 -30.027 1.00 85.44 129 PRO A C 1
ATOM 1020 O O . PRO A 1 129 ? 38.467 -2.389 -30.473 1.00 85.44 129 PRO A O 1
ATOM 1023 N N . CYS A 1 130 ? 39.664 -3.250 -28.779 1.00 82.88 130 CYS A N 1
ATOM 1024 C CA . CYS A 1 130 ? 39.411 -2.147 -27.855 1.00 82.88 130 CYS A CA 1
ATOM 1025 C C . CYS A 1 130 ? 40.373 -0.988 -28.170 1.00 82.88 130 CYS A C 1
ATOM 1027 O O . CYS A 1 130 ? 41.585 -1.156 -27.991 1.00 82.88 130 CYS A O 1
ATOM 1029 N N . PRO A 1 131 ? 39.896 0.177 -28.646 1.00 84.06 131 PRO A N 1
ATOM 1030 C CA . PRO A 1 131 ? 40.770 1.317 -28.881 1.00 84.06 131 PRO A CA 1
ATOM 1031 C C . PRO A 1 131 ? 41.348 1.861 -27.569 1.00 84.06 131 PRO A C 1
ATOM 1033 O O . PRO A 1 131 ? 40.683 1.868 -26.532 1.00 84.06 131 PRO A O 1
ATOM 1036 N N . ILE A 1 132 ? 42.573 2.390 -27.618 1.00 83.06 132 ILE A N 1
ATOM 1037 C CA . ILE A 1 132 ? 43.247 2.991 -26.449 1.00 83.06 132 ILE A CA 1
ATOM 1038 C C . ILE A 1 132 ? 42.439 4.181 -25.897 1.00 83.06 132 ILE A C 1
ATOM 1040 O O . ILE A 1 132 ? 42.438 4.438 -24.695 1.00 83.06 132 ILE A O 1
ATOM 1044 N N . SER A 1 133 ? 41.714 4.896 -26.761 1.00 83.12 133 SER A N 1
ATOM 1045 C CA . SER A 1 133 ? 40.772 5.947 -26.366 1.00 83.12 133 SER A CA 1
ATOM 1046 C C . SER A 1 133 ? 39.683 5.398 -25.437 1.00 83.12 133 SER A C 1
ATOM 1048 O O . SER A 1 133 ? 39.452 5.962 -24.370 1.00 83.12 133 SER A O 1
ATOM 1050 N N . VAL A 1 134 ? 39.060 4.269 -25.788 1.00 82.81 134 VAL A N 1
ATOM 1051 C CA . VAL A 1 134 ? 37.988 3.626 -25.006 1.00 82.81 134 VAL A CA 1
ATOM 1052 C C . VAL A 1 134 ? 38.509 3.079 -23.672 1.00 82.81 134 VAL A C 1
ATOM 1054 O O . VAL A 1 134 ? 37.829 3.210 -22.657 1.00 82.81 134 VAL A O 1
ATOM 1057 N N . GLN A 1 135 ? 39.744 2.564 -23.634 1.00 82.25 135 GLN A N 1
ATOM 1058 C CA . GLN A 1 135 ? 40.422 2.195 -22.378 1.00 82.25 135 GLN A CA 1
ATOM 1059 C C . GLN A 1 135 ? 40.635 3.400 -21.446 1.00 82.25 135 GLN A C 1
ATOM 1061 O O . GLN A 1 135 ? 40.632 3.250 -20.228 1.00 82.25 135 GLN A O 1
ATOM 1066 N N . ASN A 1 136 ? 40.776 4.600 -22.013 1.00 82.50 136 ASN A N 1
ATOM 1067 C CA . ASN A 1 136 ? 40.885 5.867 -21.289 1.00 82.50 136 ASN A CA 1
ATOM 1068 C C . ASN A 1 136 ? 39.520 6.565 -21.141 1.00 82.50 136 ASN A C 1
ATOM 1070 O O . ASN A 1 136 ? 39.426 7.788 -21.245 1.00 82.50 136 ASN A O 1
ATOM 1074 N N . ASN A 1 137 ? 38.456 5.793 -20.900 1.00 82.00 137 ASN A N 1
ATOM 1075 C CA . ASN A 1 137 ? 37.086 6.274 -20.698 1.00 82.00 137 ASN A CA 1
ATOM 1076 C C . ASN A 1 137 ? 36.439 6.999 -21.904 1.00 82.00 137 ASN A C 1
ATOM 1078 O O . ASN A 1 137 ? 35.442 7.699 -21.715 1.00 82.00 137 ASN A O 1
ATOM 1082 N N . ALA A 1 138 ? 36.907 6.821 -23.146 1.00 84.50 138 ALA A N 1
ATOM 1083 C CA . ALA A 1 138 ? 36.153 7.291 -24.319 1.00 84.50 138 ALA A CA 1
ATOM 1084 C C . ALA A 1 138 ? 34.911 6.424 -24.602 1.00 84.50 138 ALA A C 1
ATOM 1086 O O . ALA A 1 138 ? 34.769 5.312 -24.090 1.00 84.50 138 ALA A O 1
ATOM 1087 N N . SER A 1 139 ? 33.982 6.945 -25.403 1.00 88.56 139 SER A N 1
ATOM 1088 C CA . SER A 1 139 ? 32.729 6.264 -25.751 1.00 88.56 139 SER A CA 1
ATOM 1089 C C . SER A 1 139 ? 32.875 5.423 -27.021 1.00 88.56 139 SER A C 1
ATOM 1091 O O . SER A 1 139 ? 33.604 5.799 -27.936 1.00 88.56 139 SER A O 1
ATOM 1093 N N . LEU A 1 140 ? 32.159 4.301 -27.091 1.00 89.62 140 LEU A N 1
ATOM 1094 C CA . LEU A 1 140 ? 32.072 3.456 -28.285 1.00 89.62 140 LEU A CA 1
ATOM 1095 C C . LEU A 1 140 ? 30.615 3.374 -28.744 1.00 89.62 140 LEU A C 1
ATOM 1097 O O . LEU A 1 140 ? 29.733 3.099 -27.931 1.00 89.62 140 LEU A O 1
ATOM 1101 N N . TYR A 1 141 ? 30.360 3.581 -30.034 1.00 91.38 141 TYR A N 1
ATOM 1102 C CA . TYR A 1 141 ? 29.018 3.636 -30.611 1.00 91.38 141 TYR A CA 1
ATOM 1103 C C . TYR A 1 141 ? 28.785 2.518 -31.630 1.00 91.38 141 TYR A C 1
ATOM 1105 O O . TYR A 1 141 ? 29.643 2.210 -32.459 1.00 91.38 141 TYR A O 1
ATOM 1113 N N . LEU A 1 142 ? 27.586 1.937 -31.593 1.00 92.25 142 LEU A N 1
ATOM 1114 C CA . LEU A 1 142 ? 27.039 1.074 -32.634 1.00 92.25 142 LEU A CA 1
ATOM 1115 C C . LEU A 1 142 ? 26.094 1.896 -33.509 1.00 92.25 142 LEU A C 1
ATOM 1117 O O . LEU A 1 142 ? 25.125 2.453 -33.002 1.00 92.25 142 LEU A O 1
ATOM 1121 N N . HIS A 1 143 ? 26.330 1.923 -34.816 1.00 92.75 143 HIS A N 1
ATOM 1122 C CA . HIS A 1 143 ? 25.444 2.525 -35.808 1.00 92.75 143 HIS A CA 1
ATOM 1123 C C . HIS A 1 143 ? 24.701 1.436 -36.572 1.00 92.75 143 HIS A C 1
ATOM 1125 O O . HIS A 1 143 ? 25.311 0.511 -37.107 1.00 92.75 143 HIS A O 1
ATOM 1131 N N . VAL A 1 144 ? 23.385 1.578 -36.659 1.00 92.88 144 VAL A N 1
ATOM 1132 C CA . VAL A 1 144 ? 22.490 0.687 -37.393 1.00 92.88 144 VAL A CA 1
ATOM 1133 C C . VAL A 1 144 ? 21.862 1.476 -38.525 1.00 92.88 144 VAL A C 1
ATOM 1135 O O . VAL A 1 144 ? 21.217 2.506 -38.298 1.00 92.88 144 VAL A O 1
ATOM 1138 N N . PHE A 1 145 ? 22.058 0.984 -39.742 1.00 92.12 145 PHE A N 1
ATOM 1139 C CA . PHE A 1 145 ? 21.414 1.495 -40.939 1.00 92.12 145 PHE A CA 1
ATOM 1140 C C . PHE A 1 145 ? 20.388 0.483 -41.423 1.00 92.12 145 PHE A C 1
ATOM 1142 O O . PHE A 1 145 ? 20.733 -0.670 -41.655 1.00 92.12 145 PHE A O 1
ATOM 1149 N N . VAL A 1 146 ? 19.140 0.916 -41.586 1.00 91.94 146 VAL A N 1
ATOM 1150 C CA . VAL A 1 146 ? 18.082 0.115 -42.218 1.00 91.94 146 VAL A CA 1
ATOM 1151 C C . VAL A 1 146 ? 17.773 0.746 -43.565 1.00 91.94 146 VAL A C 1
ATOM 1153 O O . VAL A 1 146 ? 17.383 1.915 -43.617 1.00 91.94 146 VAL A O 1
ATOM 1156 N N . THR A 1 147 ? 17.963 0.002 -44.650 1.00 91.50 147 THR A N 1
ATOM 1157 C CA . THR A 1 147 ? 17.703 0.453 -46.019 1.00 91.50 147 THR A CA 1
ATOM 1158 C C . THR A 1 147 ? 16.655 -0.418 -46.699 1.00 91.50 147 THR A C 1
ATOM 1160 O O . THR A 1 147 ? 16.466 -1.580 -46.356 1.00 91.50 147 THR A O 1
ATOM 1163 N N . LYS A 1 148 ? 15.950 0.129 -47.695 1.00 89.19 148 LYS A N 1
ATOM 1164 C CA . LYS A 1 148 ? 15.197 -0.709 -48.644 1.00 89.19 148 LYS A CA 1
ATOM 1165 C C . LYS A 1 148 ? 16.165 -1.642 -49.380 1.00 89.19 148 LYS A C 1
ATOM 1167 O O . LYS A 1 148 ? 17.227 -1.169 -49.787 1.00 89.19 148 LYS A O 1
ATOM 1172 N N . ALA A 1 149 ? 15.755 -2.887 -49.628 1.00 87.44 149 ALA A N 1
ATOM 1173 C CA . ALA A 1 149 ? 16.563 -3.875 -50.344 1.00 87.44 149 ALA A CA 1
ATOM 1174 C C . ALA A 1 149 ? 17.245 -3.292 -51.599 1.00 87.44 149 ALA A C 1
ATOM 1176 O O . ALA A 1 149 ? 16.611 -2.626 -52.432 1.00 87.44 149 ALA A O 1
ATOM 1177 N N . GLY A 1 150 ? 18.564 -3.477 -51.698 1.00 81.12 150 GLY A N 1
ATOM 1178 C CA . GLY A 1 150 ? 19.391 -2.997 -52.814 1.00 81.12 150 GLY A CA 1
ATOM 1179 C C . GLY A 1 150 ? 19.767 -1.503 -52.784 1.00 81.12 150 GLY A C 1
ATOM 1180 O O . GLY A 1 150 ? 20.469 -1.021 -53.687 1.00 81.12 150 GLY A O 1
ATOM 1181 N N . LYS A 1 151 ? 19.340 -0.740 -51.767 1.00 86.12 151 LYS A N 1
ATOM 1182 C CA . LYS A 1 151 ? 19.797 0.641 -51.518 1.00 86.12 151 LYS A CA 1
ATOM 1183 C C . LYS A 1 151 ? 20.997 0.651 -50.572 1.00 86.12 151 LYS A C 1
ATOM 1185 O O . LYS A 1 151 ? 21.010 -0.048 -49.565 1.00 86.12 151 LYS A O 1
ATOM 1190 N N . SER A 1 152 ? 21.994 1.483 -50.878 1.00 85.94 152 SER A N 1
ATOM 1191 C CA . SER A 1 152 ? 23.192 1.622 -50.037 1.00 85.94 152 SER A CA 1
ATOM 1192 C C . SER A 1 152 ? 22.930 2.511 -48.821 1.00 85.94 152 SER A C 1
ATOM 1194 O O . SER A 1 152 ? 22.145 3.457 -48.899 1.00 85.94 152 SER A O 1
ATOM 1196 N N . ALA A 1 153 ? 23.621 2.220 -47.716 1.00 82.88 153 ALA A N 1
ATOM 1197 C CA . ALA A 1 153 ? 23.644 3.040 -46.505 1.00 82.88 153 ALA A CA 1
ATOM 1198 C C . ALA A 1 153 ? 24.537 4.288 -46.642 1.00 82.88 153 ALA A C 1
ATOM 1200 O O . ALA A 1 153 ? 24.313 5.270 -45.938 1.00 82.88 153 ALA A O 1
ATOM 1201 N N . ASP A 1 154 ? 25.519 4.269 -47.552 1.00 84.69 154 ASP A N 1
ATOM 1202 C CA . ASP A 1 154 ? 26.455 5.379 -47.759 1.00 84.69 154 ASP A CA 1
ATOM 1203 C C . ASP A 1 154 ? 25.775 6.538 -48.513 1.00 84.69 154 ASP A C 1
ATOM 1205 O O . ASP A 1 154 ? 25.379 6.347 -49.669 1.00 84.69 154 ASP A O 1
ATOM 1209 N N . PRO A 1 155 ? 25.696 7.753 -47.931 1.00 84.31 155 PRO A N 1
ATOM 1210 C CA . PRO A 1 155 ? 25.151 8.937 -48.597 1.00 84.31 155 PRO A CA 1
ATOM 1211 C C . PRO A 1 155 ? 25.830 9.300 -49.925 1.00 84.31 155 PRO A C 1
ATOM 1213 O O . PRO A 1 155 ? 25.235 10.004 -50.741 1.00 84.31 155 PRO A O 1
ATOM 1216 N N . LYS A 1 156 ? 27.075 8.857 -50.149 1.00 84.56 156 LYS A N 1
ATOM 1217 C CA . LYS A 1 156 ? 27.851 9.133 -51.370 1.00 84.56 156 LYS A CA 1
ATOM 1218 C C . LYS A 1 156 ? 27.596 8.124 -52.494 1.00 84.56 156 LYS A C 1
ATOM 1220 O O . LYS A 1 156 ? 28.008 8.363 -53.631 1.00 84.56 156 LYS A O 1
ATOM 1225 N N . ALA A 1 157 ? 26.938 7.002 -52.213 1.00 85.50 157 ALA A N 1
ATOM 1226 C CA . ALA A 1 157 ? 26.699 5.957 -53.199 1.00 85.50 157 ALA A CA 1
ATOM 1227 C C . ALA A 1 157 ? 25.564 6.324 -54.175 1.00 85.50 157 ALA A C 1
ATOM 1229 O O . ALA A 1 157 ? 24.549 6.909 -53.799 1.00 85.50 157 ALA A O 1
ATOM 1230 N N . LYS A 1 158 ? 25.688 5.912 -55.448 1.00 81.81 158 LYS A N 1
ATOM 1231 C CA . LYS A 1 158 ? 24.681 6.194 -56.498 1.00 81.81 158 LYS A CA 1
ATOM 1232 C C . LYS A 1 158 ? 23.303 5.585 -56.206 1.00 81.81 158 LYS A C 1
ATOM 1234 O O . LYS A 1 158 ? 22.295 6.081 -56.698 1.00 81.81 158 LYS A O 1
ATOM 1239 N N . ASN A 1 159 ? 23.255 4.504 -55.431 1.00 85.88 159 ASN A N 1
ATOM 1240 C CA . ASN A 1 159 ? 22.039 3.799 -55.027 1.00 85.88 159 ASN A CA 1
ATOM 1241 C C . ASN A 1 159 ? 21.549 4.190 -53.619 1.00 85.88 159 ASN A C 1
ATOM 1243 O O . ASN A 1 159 ? 20.754 3.454 -53.040 1.00 85.88 159 ASN A O 1
ATOM 1247 N N . TYR A 1 160 ? 21.986 5.323 -53.065 1.00 87.69 160 TYR A N 1
ATOM 1248 C CA . TYR A 1 160 ? 21.490 5.848 -51.790 1.00 87.69 160 TYR A CA 1
ATOM 1249 C C . TYR A 1 160 ? 20.080 6.445 -51.917 1.00 87.69 160 TYR A C 1
ATOM 1251 O O . TYR A 1 160 ? 19.719 7.032 -52.941 1.00 87.69 160 TYR A O 1
ATOM 1259 N N . SER A 1 161 ? 19.257 6.317 -50.873 1.00 84.31 161 SER A N 1
ATOM 1260 C CA . SER A 1 161 ? 17.953 6.982 -50.811 1.00 84.31 161 SER A CA 1
ATOM 1261 C C . SER A 1 161 ? 17.631 7.454 -49.400 1.00 84.31 161 SER A C 1
ATOM 1263 O O . SER A 1 161 ? 17.199 6.670 -48.566 1.00 84.31 161 SER A O 1
ATOM 1265 N N . LYS A 1 162 ? 17.727 8.769 -49.167 1.00 83.56 162 LYS A N 1
ATOM 1266 C CA . LYS A 1 162 ? 17.440 9.383 -47.859 1.00 83.56 162 LYS A CA 1
ATOM 1267 C C . LYS A 1 162 ? 16.057 9.019 -47.295 1.00 83.56 162 LYS A C 1
ATOM 1269 O O . LYS A 1 162 ? 15.923 8.866 -46.092 1.00 83.56 162 LYS A O 1
ATOM 1274 N N . ARG A 1 163 ? 15.046 8.847 -48.157 1.00 85.00 163 ARG A N 1
ATOM 1275 C CA . ARG A 1 163 ? 13.666 8.507 -47.758 1.00 85.00 163 ARG A CA 1
ATOM 1276 C C . ARG A 1 163 ? 13.506 7.077 -47.236 1.00 85.00 163 ARG A C 1
ATOM 1278 O O . ARG A 1 163 ? 12.573 6.807 -46.496 1.00 85.00 163 ARG A O 1
ATOM 1285 N N . TYR A 1 164 ? 14.367 6.154 -47.653 1.00 84.81 164 TYR A N 1
ATOM 1286 C CA . TYR A 1 164 ? 14.273 4.740 -47.281 1.00 84.81 164 TYR A CA 1
ATOM 1287 C C . TYR A 1 164 ? 15.494 4.270 -46.493 1.00 84.81 164 TYR A C 1
ATOM 1289 O O . TYR A 1 164 ? 15.739 3.070 -46.430 1.00 84.81 164 TYR A O 1
ATOM 1297 N N . THR A 1 165 ? 16.262 5.202 -45.926 1.00 88.12 165 THR A N 1
ATOM 1298 C CA . THR A 1 165 ? 17.431 4.910 -45.098 1.00 88.12 165 THR A CA 1
ATOM 1299 C C . THR A 1 165 ? 17.207 5.481 -43.706 1.00 88.12 165 THR A C 1
ATOM 1301 O O . THR A 1 165 ? 17.102 6.693 -43.535 1.00 88.12 165 THR A O 1
ATOM 1304 N N . ILE A 1 166 ? 17.165 4.604 -42.708 1.00 88.88 166 ILE A N 1
ATOM 1305 C CA . ILE A 1 166 ? 17.081 4.962 -41.292 1.00 88.88 166 ILE A CA 1
ATOM 1306 C C . ILE A 1 166 ? 18.477 4.817 -40.707 1.00 88.88 166 ILE A C 1
ATOM 1308 O O . ILE A 1 166 ? 19.081 3.759 -40.847 1.00 88.88 166 ILE A O 1
ATOM 1312 N N . HIS A 1 167 ? 18.978 5.855 -40.040 1.00 90.50 167 HIS A N 1
ATOM 1313 C CA . HIS A 1 167 ? 20.226 5.802 -39.280 1.00 90.50 167 HIS A CA 1
ATOM 1314 C C . HIS A 1 167 ? 19.925 6.005 -37.802 1.00 90.50 167 HIS A C 1
ATOM 1316 O O . HIS A 1 167 ? 19.314 7.002 -37.408 1.00 90.50 167 HIS A O 1
ATOM 1322 N N . ARG A 1 168 ? 20.349 5.043 -36.987 1.00 90.56 168 ARG A N 1
ATOM 1323 C CA . ARG A 1 168 ? 20.273 5.100 -35.530 1.00 90.56 168 ARG A CA 1
ATOM 1324 C C . ARG A 1 168 ? 21.598 4.685 -34.927 1.00 90.56 168 ARG A C 1
ATOM 1326 O O . ARG A 1 168 ? 22.314 3.877 -35.508 1.00 90.56 168 ARG A O 1
ATOM 1333 N N . TRP A 1 169 ? 21.917 5.232 -33.764 1.00 91.06 169 TRP A N 1
ATOM 1334 C CA . TRP A 1 169 ? 23.138 4.901 -33.048 1.00 91.06 169 TRP A CA 1
ATOM 1335 C C . TRP A 1 169 ? 22.860 4.672 -31.564 1.00 91.06 169 TRP A C 1
ATOM 1337 O O . TRP A 1 169 ? 21.874 5.179 -31.027 1.00 91.06 169 TRP A O 1
ATOM 1347 N N . HIS A 1 170 ? 23.711 3.878 -30.920 1.00 90.81 170 HIS A N 1
ATOM 1348 C CA . HIS A 1 170 ? 23.633 3.560 -29.498 1.00 90.81 170 HIS A CA 1
ATOM 1349 C C . HIS A 1 170 ? 25.030 3.469 -28.893 1.00 90.81 170 HIS A C 1
ATOM 1351 O O . HIS A 1 170 ? 25.927 2.882 -29.497 1.00 90.81 170 HIS A O 1
ATOM 1357 N N . GLN A 1 171 ? 25.213 4.045 -27.707 1.00 90.94 171 GLN A N 1
ATOM 1358 C CA . GLN A 1 171 ? 26.465 3.942 -26.966 1.00 90.94 171 GLN A CA 1
ATOM 1359 C C . GLN A 1 171 ? 26.565 2.555 -26.315 1.00 90.94 171 GLN A C 1
ATOM 1361 O O . GLN A 1 171 ? 25.682 2.161 -25.561 1.00 90.94 171 GLN A O 1
ATOM 1366 N N . LEU A 1 172 ? 27.633 1.815 -26.609 1.00 88.81 172 LEU A N 1
ATOM 1367 C CA . LEU A 1 172 ? 27.829 0.442 -26.140 1.00 88.81 172 LEU A CA 1
ATOM 1368 C C . LEU A 1 172 ? 28.384 0.369 -24.712 1.00 88.81 172 LEU A C 1
ATOM 1370 O O . LEU A 1 172 ? 28.017 -0.524 -23.950 1.00 88.81 172 LEU A O 1
ATOM 1374 N N . ASN A 1 173 ? 29.272 1.291 -24.340 1.00 89.00 173 ASN A N 1
ATOM 1375 C CA . ASN A 1 173 ? 29.838 1.349 -22.996 1.00 89.00 173 ASN A CA 1
ATOM 1376 C C . ASN A 1 173 ? 29.006 2.250 -22.073 1.00 89.00 173 ASN A C 1
ATOM 1378 O O . ASN A 1 173 ? 28.525 3.300 -22.489 1.00 89.00 173 ASN A O 1
ATOM 1382 N N . LYS A 1 174 ? 28.867 1.867 -20.800 1.00 86.50 174 LYS A N 1
ATOM 1383 C CA . LYS A 1 174 ? 28.146 2.653 -19.783 1.00 86.50 174 LYS A CA 1
ATOM 1384 C C . LYS A 1 174 ? 29.108 3.208 -18.743 1.00 86.50 174 LYS A C 1
ATOM 1386 O O . LYS A 1 174 ? 30.013 2.510 -18.304 1.00 86.50 174 LYS A O 1
ATOM 1391 N N . TYR A 1 175 ? 28.903 4.448 -18.320 1.00 83.69 175 TYR A N 1
ATOM 1392 C CA . TYR A 1 175 ? 29.695 5.059 -17.253 1.00 83.69 175 TYR A CA 1
ATOM 1393 C C . TYR A 1 175 ? 29.004 4.865 -15.910 1.00 83.69 175 TYR A C 1
ATOM 1395 O O . TYR A 1 175 ? 27.822 5.175 -15.783 1.00 83.69 175 TYR A O 1
ATOM 1403 N N . ARG A 1 176 ? 29.739 4.375 -14.909 1.00 78.00 176 ARG A N 1
ATOM 1404 C CA . ARG A 1 176 ? 29.220 4.195 -13.548 1.00 78.00 176 ARG A CA 1
ATOM 1405 C C . ARG A 1 176 ? 30.184 4.730 -12.510 1.00 78.00 176 ARG A C 1
ATOM 1407 O O . ARG A 1 176 ? 31.400 4.656 -12.679 1.00 78.00 176 ARG A O 1
ATOM 1414 N N . ARG A 1 177 ? 29.625 5.268 -11.429 1.00 76.88 177 ARG A N 1
ATOM 1415 C CA . ARG A 1 177 ? 30.379 5.770 -10.282 1.00 76.88 177 ARG A CA 1
ATOM 1416 C C . ARG A 1 177 ? 30.633 4.621 -9.314 1.00 76.88 177 ARG A C 1
ATOM 1418 O O . ARG A 1 177 ? 29.695 4.024 -8.802 1.00 76.88 177 ARG A O 1
ATOM 1425 N N . LYS A 1 178 ? 31.898 4.327 -9.027 1.00 72.06 178 LYS A N 1
ATOM 1426 C CA . LYS A 1 178 ? 32.285 3.420 -7.944 1.00 72.06 178 LYS A CA 1
ATOM 1427 C C . LYS A 1 178 ? 32.555 4.247 -6.684 1.00 72.06 178 LYS A C 1
ATOM 1429 O O . LYS A 1 178 ? 33.438 5.105 -6.695 1.00 72.06 178 LYS A O 1
ATOM 1434 N N . ARG A 1 179 ? 31.784 4.007 -5.615 1.00 67.88 179 ARG A N 1
ATOM 1435 C CA . ARG A 1 179 ? 32.004 4.587 -4.276 1.00 67.88 179 ARG A CA 1
ATOM 1436 C C . ARG A 1 179 ? 32.961 3.694 -3.491 1.00 67.88 179 ARG A C 1
ATOM 1438 O O . ARG A 1 179 ? 32.707 2.499 -3.352 1.00 67.88 179 ARG A O 1
ATOM 1445 N N . TYR A 1 180 ? 34.028 4.268 -2.948 1.00 67.88 180 TYR A N 1
ATOM 1446 C CA . TYR A 1 180 ? 34.935 3.548 -2.054 1.00 67.88 180 TYR A CA 1
ATOM 1447 C C . TYR A 1 180 ? 34.573 3.870 -0.598 1.00 67.88 180 TYR A C 1
ATOM 1449 O O . TYR A 1 180 ? 34.586 5.032 -0.193 1.00 67.88 180 TYR A O 1
ATOM 1457 N N . GLN A 1 181 ? 34.218 2.852 0.192 1.00 65.25 181 GLN A N 1
ATOM 1458 C CA . GLN A 1 181 ? 33.906 3.019 1.615 1.00 65.25 181 GLN A CA 1
ATOM 1459 C C . GLN A 1 181 ? 35.167 2.834 2.462 1.00 65.25 181 GLN A C 1
ATOM 1461 O O . GLN A 1 181 ? 35.920 1.885 2.263 1.00 65.25 181 GLN A O 1
ATOM 1466 N N . LYS A 1 182 ? 35.382 3.730 3.429 1.00 69.19 182 LYS A N 1
ATOM 1467 C CA . LYS A 1 182 ? 36.479 3.627 4.398 1.00 69.19 182 LYS A CA 1
ATOM 1468 C C . LYS A 1 182 ? 36.011 2.800 5.596 1.00 69.19 182 LYS A C 1
ATOM 1470 O O . LYS A 1 182 ? 35.295 3.322 6.448 1.00 69.19 182 LYS A O 1
ATOM 1475 N N . THR A 1 183 ? 36.386 1.526 5.656 1.00 73.38 183 THR A N 1
ATOM 1476 C CA . THR A 1 183 ? 36.227 0.685 6.853 1.00 73.38 183 THR A CA 1
ATOM 1477 C C . THR A 1 183 ? 37.592 0.414 7.468 1.00 73.38 183 THR A C 1
ATOM 1479 O O . THR A 1 183 ? 38.597 0.324 6.767 1.00 73.38 183 THR A O 1
ATOM 1482 N N . GLN A 1 184 ? 37.653 0.349 8.794 1.00 76.38 184 GLN A N 1
ATOM 1483 C CA . GLN A 1 184 ? 38.859 -0.050 9.515 1.00 76.38 184 GLN A CA 1
ATOM 1484 C C . GLN A 1 184 ? 38.472 -0.692 10.841 1.00 76.38 184 GLN A C 1
ATOM 1486 O O . GLN A 1 184 ? 37.452 -0.352 11.448 1.00 76.38 184 GLN A O 1
ATOM 1491 N N . ASN A 1 185 ? 39.303 -1.599 11.340 1.00 81.00 185 ASN A N 1
ATOM 1492 C CA . ASN A 1 185 ? 39.151 -2.065 12.709 1.00 81.00 185 ASN A CA 1
ATOM 1493 C C . ASN A 1 185 ? 39.507 -0.923 13.684 1.00 81.00 185 ASN A C 1
ATOM 1495 O O . ASN A 1 185 ? 40.608 -0.373 13.635 1.00 81.00 185 ASN A O 1
ATOM 1499 N N . LEU A 1 186 ? 38.583 -0.565 14.583 1.00 79.38 186 LEU A N 1
ATOM 1500 C CA . LEU A 1 186 ? 38.722 0.604 15.468 1.00 79.38 186 LEU A CA 1
ATOM 1501 C C . LEU A 1 186 ? 39.843 0.469 16.514 1.00 79.38 186 LEU A C 1
ATOM 1503 O O . LEU A 1 186 ? 40.318 1.483 17.021 1.00 79.38 186 LEU A O 1
ATOM 1507 N N . LEU A 1 187 ? 40.266 -0.758 16.842 1.00 77.44 187 LEU A N 1
ATOM 1508 C CA . LEU A 1 187 ? 41.337 -1.027 17.808 1.00 77.44 187 LEU A CA 1
ATOM 1509 C C . LEU A 1 187 ? 42.718 -1.113 17.152 1.00 77.44 187 LEU A C 1
ATOM 1511 O O . LEU A 1 187 ? 43.708 -0.706 17.756 1.00 77.44 187 LEU A O 1
ATOM 1515 N N . THR A 1 188 ? 42.802 -1.677 15.944 1.00 71.56 188 THR A N 1
ATOM 1516 C CA . THR A 1 188 ? 44.090 -1.970 15.285 1.00 71.56 188 THR A CA 1
ATOM 1517 C C . THR A 1 188 ? 44.420 -1.045 14.117 1.00 71.56 188 THR A C 1
ATOM 1519 O O . THR A 1 188 ? 45.574 -1.016 13.694 1.00 71.56 188 THR A O 1
ATOM 1522 N N . GLY A 1 189 ? 43.441 -0.301 13.591 1.00 69.50 189 GLY A N 1
ATOM 1523 C CA . GLY A 1 189 ? 43.603 0.585 12.433 1.00 69.50 189 GLY A CA 1
ATOM 1524 C C . GLY A 1 189 ? 43.940 -0.141 11.126 1.00 69.50 189 GLY A C 1
ATOM 1525 O O . GLY A 1 189 ? 44.372 0.497 10.173 1.00 69.50 189 GLY A O 1
ATOM 1526 N N . LYS A 1 190 ? 43.804 -1.473 11.085 1.00 71.50 190 LYS A N 1
ATOM 1527 C CA . LYS A 1 190 ? 44.049 -2.293 9.893 1.00 71.50 190 LYS A CA 1
ATOM 1528 C C . LYS A 1 190 ? 42.740 -2.534 9.140 1.00 71.50 190 LYS A C 1
ATOM 1530 O O . LYS A 1 190 ? 41.685 -2.634 9.771 1.00 71.50 190 LYS A O 1
ATOM 1535 N N . THR A 1 191 ? 42.853 -2.655 7.821 1.00 70.75 191 THR A N 1
ATOM 1536 C CA . THR A 1 191 ? 41.748 -2.935 6.896 1.00 70.75 191 THR A CA 1
ATOM 1537 C C . THR A 1 191 ? 42.147 -4.092 5.978 1.00 70.75 191 THR A C 1
ATOM 1539 O O . THR A 1 191 ? 43.290 -4.136 5.520 1.00 70.75 191 THR A O 1
ATOM 1542 N N . GLU A 1 192 ? 41.227 -5.013 5.687 1.00 64.75 192 GLU A N 1
ATOM 1543 C CA . GLU A 1 192 ? 41.433 -6.119 4.728 1.00 64.75 192 GLU A CA 1
ATOM 1544 C C . GLU A 1 192 ? 41.403 -5.681 3.245 1.00 64.75 192 GLU A C 1
ATOM 1546 O O . GLU A 1 192 ? 41.745 -6.453 2.348 1.00 64.75 192 GLU A O 1
ATOM 1551 N N . ALA A 1 193 ? 41.020 -4.433 2.966 1.00 62.12 193 ALA A N 1
ATOM 1552 C CA . ALA A 1 193 ? 40.933 -3.863 1.624 1.00 62.12 193 ALA A CA 1
ATOM 1553 C C . ALA A 1 193 ? 42.312 -3.678 0.958 1.00 62.12 193 ALA A C 1
ATOM 1555 O O . ALA A 1 193 ? 43.310 -3.351 1.604 1.00 62.12 193 ALA A O 1
ATOM 1556 N N . SER A 1 194 ? 42.360 -3.844 -0.370 1.00 66.69 194 SER A N 1
ATOM 1557 C CA . SER A 1 194 ? 43.581 -3.672 -1.171 1.00 66.69 194 SER A CA 1
ATOM 1558 C C . SER A 1 194 ? 44.172 -2.266 -1.009 1.00 66.69 194 SER A C 1
ATOM 1560 O O . SER A 1 194 ? 43.447 -1.273 -1.062 1.00 66.69 194 SER A O 1
ATOM 1562 N N . GLN A 1 195 ? 45.502 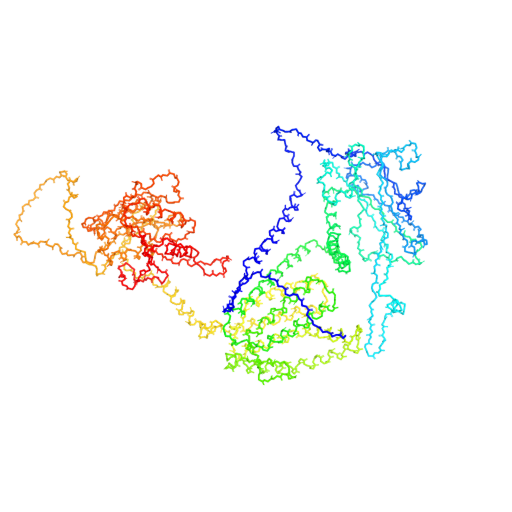-2.153 -0.888 1.00 63.69 195 GLN A N 1
ATOM 1563 C CA . GLN A 1 195 ? 46.205 -0.867 -0.716 1.00 63.69 195 GLN A CA 1
ATOM 1564 C C . GLN A 1 195 ? 45.884 0.153 -1.825 1.00 63.69 195 GLN A C 1
ATOM 1566 O O . GLN A 1 195 ? 45.864 1.356 -1.571 1.00 63.69 195 GLN A O 1
ATOM 1571 N N . ALA A 1 196 ? 45.586 -0.321 -3.041 1.00 61.06 196 ALA A N 1
ATOM 1572 C CA . ALA A 1 196 ? 45.170 0.526 -4.158 1.00 61.06 196 ALA A CA 1
ATOM 1573 C C . ALA A 1 196 ? 43.765 1.126 -3.960 1.00 61.06 196 ALA A C 1
ATOM 1575 O O . ALA A 1 196 ? 43.543 2.282 -4.314 1.00 61.06 196 ALA A O 1
ATOM 1576 N N . ASP A 1 197 ? 42.835 0.375 -3.367 1.00 64.56 197 ASP A N 1
ATOM 1577 C CA . ASP A 1 197 ? 41.474 0.841 -3.082 1.00 64.56 197 ASP A CA 1
ATOM 1578 C C . ASP A 1 197 ? 41.453 1.791 -1.876 1.00 64.56 197 ASP A C 1
ATOM 1580 O O . ASP A 1 197 ? 40.702 2.763 -1.875 1.00 64.56 197 ASP A O 1
ATOM 1584 N N . VAL A 1 198 ? 42.332 1.572 -0.889 1.00 65.50 198 VAL A N 1
ATOM 1585 C CA . VAL A 1 198 ? 42.525 2.477 0.259 1.00 65.50 198 VAL A CA 1
ATOM 1586 C C . VAL A 1 198 ? 43.088 3.828 -0.198 1.00 65.50 198 VAL A C 1
ATOM 1588 O O . VAL A 1 198 ? 42.515 4.868 0.121 1.00 65.50 198 VAL A O 1
ATOM 1591 N N . ALA A 1 199 ? 44.141 3.828 -1.023 1.00 62.66 199 ALA A N 1
ATOM 1592 C CA . ALA A 1 199 ? 44.715 5.057 -1.580 1.00 62.66 199 ALA A CA 1
ATOM 1593 C C . ALA A 1 199 ? 43.720 5.813 -2.482 1.00 62.66 199 ALA A C 1
ATOM 1595 O O . ALA A 1 199 ? 43.660 7.044 -2.468 1.00 62.66 199 ALA A O 1
ATOM 1596 N N . LYS A 1 200 ? 42.894 5.083 -3.244 1.00 64.44 200 LYS A N 1
ATOM 1597 C CA . LYS A 1 200 ? 41.823 5.677 -4.054 1.00 64.44 200 LYS A CA 1
ATOM 1598 C C . LYS A 1 200 ? 40.705 6.263 -3.196 1.00 64.44 200 LYS A C 1
ATOM 1600 O O . LYS A 1 200 ? 40.300 7.385 -3.472 1.00 64.44 200 LYS A O 1
ATOM 1605 N N . ALA A 1 201 ? 40.282 5.587 -2.126 1.00 61.16 201 ALA A N 1
ATOM 1606 C CA . ALA A 1 201 ? 39.308 6.114 -1.166 1.00 61.16 201 ALA A CA 1
ATOM 1607 C C . ALA A 1 201 ? 39.802 7.387 -0.452 1.00 61.16 201 ALA A C 1
ATOM 1609 O O . ALA A 1 201 ? 39.004 8.231 -0.035 1.00 61.16 201 ALA A O 1
ATOM 1610 N N . GLU A 1 202 ? 41.116 7.525 -0.269 1.00 61.75 202 GLU A N 1
ATOM 1611 C CA . GLU A 1 202 ? 41.748 8.723 0.287 1.00 61.75 202 GLU A CA 1
ATOM 1612 C C . GLU A 1 202 ? 41.806 9.888 -0.709 1.00 61.75 202 GLU A C 1
ATOM 1614 O O . GLU A 1 202 ? 41.544 11.021 -0.307 1.00 61.75 202 GLU A O 1
ATOM 1619 N N . ALA A 1 203 ? 42.088 9.617 -1.988 1.00 62.53 203 ALA A N 1
ATOM 1620 C CA . ALA A 1 203 ? 42.220 10.635 -3.033 1.00 62.53 203 ALA A CA 1
ATOM 1621 C C . ALA A 1 203 ? 40.878 11.101 -3.637 1.00 62.53 203 ALA A C 1
ATOM 1623 O O . ALA A 1 203 ? 40.732 12.280 -3.959 1.00 62.53 203 ALA A O 1
ATOM 1624 N N . ALA A 1 204 ? 39.900 10.204 -3.796 1.00 57.69 204 ALA A N 1
ATOM 1625 C CA . ALA A 1 204 ? 38.575 10.510 -4.333 1.00 57.69 204 ALA A CA 1
ATOM 1626 C C . ALA A 1 204 ? 37.505 9.578 -3.737 1.00 57.69 204 ALA A C 1
ATOM 1628 O O . ALA A 1 204 ? 37.635 8.358 -3.743 1.00 57.69 204 ALA A O 1
ATOM 1629 N N . THR A 1 205 ? 36.395 10.141 -3.256 1.00 60.94 205 THR A N 1
ATOM 1630 C CA . THR A 1 205 ? 35.276 9.351 -2.705 1.00 60.94 205 THR A CA 1
ATOM 1631 C C . THR A 1 205 ? 34.504 8.582 -3.783 1.00 60.94 205 THR A C 1
ATOM 1633 O O . THR A 1 205 ? 33.883 7.559 -3.488 1.00 60.94 205 THR A O 1
ATOM 1636 N N . THR A 1 206 ? 34.555 9.054 -5.034 1.00 68.75 206 THR A N 1
ATOM 1637 C CA . THR A 1 206 ? 33.881 8.466 -6.199 1.00 68.75 206 THR A CA 1
ATOM 1638 C C . THR A 1 206 ? 34.780 8.497 -7.437 1.00 68.75 206 THR A C 1
ATOM 1640 O O . THR A 1 206 ? 35.406 9.512 -7.729 1.00 68.75 206 THR A O 1
ATOM 1643 N N . GLU A 1 207 ? 34.830 7.390 -8.183 1.00 77.31 207 GLU A N 1
ATOM 1644 C CA . GLU A 1 207 ? 35.546 7.274 -9.466 1.00 77.31 207 GLU A CA 1
ATOM 1645 C C . GLU A 1 207 ? 34.557 6.853 -10.562 1.00 77.31 207 GLU A C 1
ATOM 1647 O O . GLU A 1 207 ? 33.786 5.914 -10.366 1.00 77.31 207 GLU A O 1
ATOM 1652 N N . ILE A 1 208 ? 34.553 7.541 -11.710 1.00 79.75 208 ILE A N 1
ATOM 1653 C CA . ILE A 1 208 ? 33.746 7.136 -12.872 1.00 79.75 208 ILE A CA 1
ATOM 1654 C C . ILE A 1 208 ? 34.551 6.123 -13.688 1.00 79.75 208 ILE A C 1
ATOM 1656 O O . ILE A 1 208 ? 35.612 6.451 -14.220 1.00 79.75 208 ILE A O 1
ATOM 1660 N N . ILE A 1 209 ? 34.026 4.907 -13.804 1.00 82.19 209 ILE A N 1
ATOM 1661 C CA . ILE A 1 209 ? 34.625 3.803 -14.556 1.00 82.19 209 ILE A CA 1
ATOM 1662 C C . ILE A 1 209 ? 33.704 3.462 -15.731 1.00 82.19 209 ILE A C 1
ATOM 1664 O O . ILE A 1 209 ? 32.475 3.479 -15.601 1.00 82.19 209 ILE A O 1
ATOM 1668 N N . SER A 1 210 ? 34.291 3.180 -16.895 1.00 86.56 210 SER A N 1
ATOM 1669 C CA . SER A 1 210 ? 33.556 2.678 -18.053 1.00 86.56 210 SER A CA 1
ATOM 1670 C C . SER A 1 210 ? 33.336 1.168 -17.941 1.00 86.56 210 SER A C 1
ATOM 1672 O O . SER A 1 210 ? 34.260 0.418 -17.643 1.00 86.56 210 SER A O 1
ATOM 1674 N N . TYR A 1 211 ? 32.109 0.721 -18.180 1.00 88.31 211 TYR A N 1
ATOM 1675 C CA . TYR A 1 211 ? 31.694 -0.673 -18.120 1.00 88.31 211 TYR A CA 1
ATOM 1676 C C . TYR A 1 211 ? 31.234 -1.170 -19.492 1.00 88.31 211 TYR A C 1
ATOM 1678 O O . TYR A 1 211 ? 30.597 -0.440 -20.258 1.00 88.31 211 TYR A O 1
ATOM 1686 N N . TRP A 1 212 ? 31.523 -2.438 -19.770 1.00 89.88 212 TRP A N 1
ATOM 1687 C CA . TRP A 1 212 ? 31.193 -3.144 -21.001 1.00 89.88 212 TRP A CA 1
ATOM 1688 C C . TRP A 1 212 ? 30.223 -4.287 -20.742 1.00 89.88 212 TRP A C 1
ATOM 1690 O O . TRP A 1 212 ? 30.392 -5.032 -19.779 1.00 89.88 212 TRP A O 1
ATOM 1700 N N . HIS A 1 213 ? 29.250 -4.457 -21.635 1.00 90.81 213 HIS A N 1
ATOM 1701 C CA . HIS A 1 213 ? 28.388 -5.630 -21.658 1.00 90.81 213 HIS A CA 1
ATOM 1702 C C . HIS A 1 213 ? 28.460 -6.283 -23.040 1.00 90.81 213 HIS A C 1
ATOM 1704 O O . HIS A 1 213 ? 28.315 -5.580 -24.042 1.00 90.81 213 HIS A O 1
ATOM 1710 N N . PRO A 1 214 ? 28.657 -7.609 -23.123 1.00 89.69 214 PRO A N 1
ATOM 1711 C CA . PRO A 1 214 ? 28.839 -8.275 -24.404 1.00 89.69 214 PRO A CA 1
ATOM 1712 C C . PRO A 1 214 ? 27.549 -8.351 -25.219 1.00 89.69 214 PRO A C 1
ATOM 1714 O O . PRO A 1 214 ? 27.619 -8.349 -26.439 1.00 89.69 214 PRO A O 1
ATOM 1717 N N . ASN A 1 215 ? 26.371 -8.399 -24.591 1.00 92.12 215 ASN A N 1
ATOM 1718 C CA . ASN A 1 215 ? 25.112 -8.602 -25.315 1.00 92.12 215 ASN A CA 1
ATOM 1719 C C . ASN A 1 215 ? 24.354 -7.288 -25.541 1.00 92.12 215 ASN A C 1
ATOM 1721 O O . ASN A 1 215 ? 24.165 -6.503 -24.606 1.00 92.12 215 ASN A O 1
ATOM 1725 N N . LEU A 1 216 ? 23.845 -7.103 -26.759 1.00 91.94 216 LEU A N 1
ATOM 1726 C CA . LEU A 1 216 ? 22.896 -6.048 -27.107 1.00 91.94 216 LEU A CA 1
ATOM 1727 C C . LEU A 1 216 ? 21.828 -6.592 -28.059 1.00 91.94 216 LEU A C 1
ATOM 1729 O O . LEU A 1 216 ? 22.142 -7.193 -29.089 1.00 91.94 216 LEU A O 1
ATOM 1733 N N . THR A 1 217 ? 20.558 -6.344 -27.738 1.00 92.81 217 THR A N 1
ATOM 1734 C CA . THR A 1 217 ? 19.443 -6.710 -28.617 1.00 92.81 217 THR A CA 1
ATOM 1735 C C . THR A 1 217 ? 18.985 -5.487 -29.405 1.00 92.81 217 THR A C 1
ATOM 1737 O O . THR A 1 217 ? 18.661 -4.456 -28.827 1.00 92.81 217 THR A O 1
ATOM 1740 N N . ILE A 1 218 ? 18.939 -5.585 -30.731 1.00 93.25 218 ILE A N 1
ATOM 1741 C CA . ILE A 1 218 ? 18.348 -4.581 -31.612 1.00 93.25 218 ILE A CA 1
ATOM 1742 C C . ILE A 1 218 ? 16.961 -5.061 -32.019 1.00 93.25 218 ILE A C 1
ATOM 1744 O O . ILE A 1 218 ? 16.794 -6.099 -32.660 1.00 93.25 218 ILE A O 1
ATOM 1748 N N . ASN A 1 219 ? 15.958 -4.280 -31.649 1.00 92.69 219 ASN A N 1
ATOM 1749 C CA . ASN A 1 219 ? 14.570 -4.555 -31.936 1.00 92.69 219 ASN A CA 1
ATOM 1750 C C . ASN A 1 219 ? 14.042 -3.672 -33.065 1.00 92.69 219 ASN A C 1
ATOM 1752 O O . ASN A 1 219 ? 14.089 -2.447 -32.975 1.00 92.69 219 ASN A O 1
ATOM 1756 N N . MET A 1 220 ? 13.480 -4.290 -34.103 1.00 90.88 220 MET A N 1
ATOM 1757 C CA . MET A 1 220 ? 12.714 -3.568 -35.119 1.00 90.88 220 MET A CA 1
ATOM 1758 C C . MET A 1 220 ? 11.244 -3.555 -34.713 1.00 90.88 220 MET A C 1
ATOM 1760 O O . MET A 1 220 ? 10.607 -4.607 -34.663 1.00 90.88 220 MET A O 1
ATOM 1764 N N . VAL A 1 221 ? 10.694 -2.383 -34.400 1.00 90.50 221 VAL A N 1
ATOM 1765 C CA . VAL A 1 221 ? 9.300 -2.288 -33.961 1.00 90.50 221 VAL A CA 1
ATOM 1766 C C . VAL A 1 221 ? 8.372 -2.402 -35.166 1.00 90.50 221 VAL A C 1
ATOM 1768 O O . VAL A 1 221 ? 8.434 -1.598 -36.102 1.00 90.50 221 VAL A O 1
ATOM 1771 N N . TYR A 1 222 ? 7.498 -3.404 -35.135 1.00 89.25 222 TYR A N 1
ATOM 1772 C CA . TYR A 1 222 ? 6.413 -3.545 -36.092 1.00 89.25 222 TYR A CA 1
ATOM 1773 C C . TYR A 1 222 ? 5.258 -2.624 -35.706 1.00 89.25 222 TYR A C 1
ATOM 1775 O O . TYR A 1 222 ? 4.655 -2.777 -34.638 1.00 89.25 222 TYR A O 1
ATOM 1783 N N . ASP A 1 223 ? 4.952 -1.683 -36.594 1.00 86.69 223 ASP A N 1
ATOM 1784 C CA . ASP A 1 223 ? 3.862 -0.736 -36.430 1.00 86.69 223 ASP A CA 1
ATOM 1785 C C . ASP A 1 223 ? 3.227 -0.387 -37.782 1.00 86.69 223 ASP A C 1
ATOM 1787 O O . ASP A 1 223 ? 3.917 -0.148 -38.769 1.00 86.69 223 ASP A O 1
ATOM 1791 N N . GLN A 1 224 ? 1.900 -0.364 -37.827 1.00 84.12 224 GLN A N 1
ATOM 1792 C CA . GLN A 1 224 ? 1.095 0.077 -38.975 1.00 84.12 224 GLN A CA 1
ATOM 1793 C C . GLN A 1 224 ? 0.030 1.097 -38.539 1.00 84.12 224 GLN A C 1
ATOM 1795 O O . GLN A 1 224 ? -0.921 1.386 -39.267 1.00 84.12 224 GLN A O 1
ATOM 1800 N N . SER A 1 225 ? 0.164 1.626 -37.323 1.00 84.12 225 SER A N 1
ATOM 1801 C CA . SER A 1 225 ? -0.763 2.583 -36.736 1.00 84.12 225 SER A CA 1
ATOM 1802 C C . SER A 1 225 ? -0.640 3.941 -37.423 1.00 84.12 225 SER A C 1
ATOM 1804 O O . SER A 1 225 ? 0.407 4.304 -37.957 1.00 84.12 225 SER A O 1
ATOM 1806 N N . VAL A 1 226 ? -1.718 4.718 -37.409 1.00 83.06 226 VAL A N 1
ATOM 1807 C CA . VAL A 1 226 ? -1.724 6.077 -37.960 1.00 83.06 226 VAL A CA 1
ATOM 1808 C C . VAL A 1 226 ? -1.672 7.057 -36.800 1.00 83.06 226 VAL A C 1
ATOM 1810 O O . VAL A 1 226 ? -2.503 6.977 -35.893 1.00 83.06 226 VAL A O 1
ATOM 1813 N N . PHE A 1 227 ? -0.712 7.979 -36.827 1.00 79.44 227 PHE A N 1
ATOM 1814 C CA . PHE A 1 227 ? -0.524 8.956 -35.756 1.00 79.44 227 PHE A CA 1
ATOM 1815 C C . PHE A 1 227 ? -0.702 10.382 -36.255 1.00 79.44 227 PHE A C 1
ATOM 1817 O O . PHE A 1 227 ? -0.290 10.724 -37.359 1.00 79.44 227 PHE A O 1
ATOM 1824 N N . SER A 1 228 ? -1.267 11.241 -35.410 1.00 77.38 228 SER A N 1
ATOM 1825 C CA . SER A 1 228 ? -1.126 12.689 -35.553 1.00 77.38 228 SER A CA 1
ATOM 1826 C C . SER A 1 228 ? 0.119 13.148 -34.802 1.00 77.38 228 SER A C 1
ATOM 1828 O O . SER A 1 228 ? 0.268 12.866 -33.613 1.00 77.38 228 SER A O 1
ATOM 1830 N N . LYS A 1 229 ? 0.996 13.884 -35.490 1.00 72.12 229 LYS A N 1
ATOM 1831 C CA . LYS A 1 229 ? 2.261 14.402 -34.942 1.00 72.12 229 LYS A CA 1
ATOM 1832 C C . LYS A 1 229 ? 2.084 15.173 -33.623 1.00 72.12 229 LYS A C 1
ATOM 1834 O O . LYS A 1 229 ? 2.924 15.059 -32.738 1.00 72.12 229 LYS A O 1
ATOM 1839 N N . ASP A 1 230 ? 0.967 15.886 -33.472 1.00 69.44 230 ASP A N 1
ATOM 1840 C CA . ASP A 1 230 ? 0.700 16.764 -32.324 1.00 69.44 230 ASP A CA 1
ATOM 1841 C C . ASP A 1 230 ? 0.101 16.046 -31.101 1.00 69.44 230 ASP A C 1
ATOM 1843 O O . ASP A 1 230 ? 0.023 16.629 -30.023 1.00 69.44 230 ASP A O 1
ATOM 1847 N N . SER A 1 231 ? -0.326 14.785 -31.234 1.00 70.44 231 SER A N 1
ATOM 1848 C CA . SER A 1 231 ? -0.998 14.040 -30.153 1.00 70.44 231 SER A CA 1
ATOM 1849 C C . SER A 1 231 ? -0.142 12.922 -29.553 1.00 70.44 231 SER A C 1
ATOM 1851 O O . SER A 1 231 ? -0.676 12.036 -28.882 1.00 70.44 231 SER A O 1
ATOM 1853 N N . LEU A 1 232 ? 1.158 12.891 -29.851 1.00 74.62 232 LEU A N 1
ATOM 1854 C CA . LEU A 1 232 ? 2.030 11.803 -29.424 1.00 74.62 232 LEU A CA 1
ATOM 1855 C C . LEU A 1 232 ? 2.496 11.995 -27.977 1.00 74.62 232 LEU A C 1
ATOM 1857 O O . LEU A 1 232 ? 2.946 13.084 -27.617 1.00 74.62 232 LEU A O 1
ATOM 1861 N N . PRO A 1 233 ? 2.446 10.940 -27.143 1.00 69.94 233 PRO A N 1
ATOM 1862 C CA . PRO A 1 233 ? 3.105 10.962 -25.847 1.00 69.94 233 PRO A CA 1
ATOM 1863 C C . PRO A 1 233 ? 4.599 11.279 -25.999 1.00 69.94 233 PRO A C 1
ATOM 1865 O O . PRO A 1 233 ? 5.254 10.790 -26.920 1.00 69.94 233 PRO A O 1
ATOM 1868 N N . VAL A 1 234 ? 5.162 12.025 -25.044 1.00 67.75 234 VAL A N 1
ATOM 1869 C CA . VAL A 1 234 ? 6.587 12.413 -25.013 1.00 67.75 234 VAL A CA 1
ATOM 1870 C C . VAL A 1 234 ? 7.570 11.259 -25.317 1.00 67.75 234 VAL A C 1
ATOM 1872 O O . VAL A 1 234 ? 8.461 11.466 -26.144 1.00 67.75 234 VAL A O 1
ATOM 1875 N N . PRO A 1 235 ? 7.425 10.029 -24.765 1.00 66.00 235 PRO A N 1
ATOM 1876 C CA . PRO A 1 235 ? 8.378 8.957 -25.071 1.00 66.00 235 PRO A CA 1
ATOM 1877 C C . PRO A 1 235 ? 8.345 8.520 -26.544 1.00 66.00 235 PRO A C 1
ATOM 1879 O O . PRO A 1 235 ? 9.339 8.023 -27.065 1.00 66.00 235 PRO A O 1
ATOM 1882 N N . TRP A 1 236 ? 7.226 8.728 -27.237 1.00 69.69 236 TRP A N 1
ATOM 1883 C CA . TRP A 1 236 ? 7.090 8.379 -28.648 1.00 69.69 236 TRP A CA 1
ATOM 1884 C C . TRP A 1 236 ? 7.657 9.480 -29.538 1.00 69.69 236 TRP A C 1
ATOM 1886 O O . TRP A 1 236 ? 8.279 9.169 -30.549 1.00 69.69 236 TRP A O 1
ATOM 1896 N N . SER A 1 237 ? 7.513 10.751 -29.141 1.00 68.50 237 SER A N 1
ATOM 1897 C CA . SER A 1 237 ? 8.043 11.884 -29.911 1.00 68.50 237 SER A CA 1
ATOM 1898 C C . SER A 1 237 ? 9.571 11.905 -30.024 1.00 68.50 237 SER A C 1
ATOM 1900 O O . SER A 1 237 ? 10.087 12.457 -30.988 1.00 68.50 237 SER A O 1
ATOM 1902 N N . GLU A 1 238 ? 10.301 11.294 -29.081 1.00 72.50 238 GLU A N 1
ATOM 1903 C CA . GLU A 1 238 ? 11.770 11.201 -29.153 1.00 72.50 238 GLU A CA 1
ATOM 1904 C C . GLU A 1 238 ? 12.250 10.061 -30.063 1.00 72.50 238 GLU A C 1
ATOM 1906 O O . GLU A 1 238 ? 13.275 10.184 -30.736 1.00 72.50 238 GLU A O 1
ATOM 1911 N N . MET A 1 239 ? 11.519 8.940 -30.099 1.00 75.31 239 MET A N 1
ATOM 1912 C CA . MET A 1 239 ? 11.936 7.751 -30.851 1.00 75.31 239 MET A CA 1
ATOM 1913 C C . MET A 1 239 ? 11.396 7.715 -32.287 1.00 75.31 239 MET A C 1
ATOM 1915 O O . MET A 1 239 ? 12.072 7.170 -33.167 1.00 75.31 239 MET A O 1
ATOM 1919 N N . LEU A 1 240 ? 10.226 8.310 -32.546 1.00 80.69 240 LEU A N 1
ATOM 1920 C CA . LEU A 1 240 ? 9.641 8.425 -33.883 1.00 80.69 240 LEU A CA 1
ATOM 1921 C C . LEU A 1 240 ? 10.289 9.576 -34.659 1.00 80.69 240 LEU A C 1
ATOM 1923 O O . LEU A 1 240 ? 10.184 10.741 -34.280 1.00 80.69 240 LEU A O 1
ATOM 1927 N N . LEU A 1 241 ? 10.921 9.256 -35.789 1.00 82.50 241 LEU A N 1
ATOM 1928 C CA . LEU A 1 241 ? 11.308 10.270 -36.770 1.00 82.50 241 LEU A CA 1
ATOM 1929 C C . LEU A 1 241 ? 10.188 10.462 -37.773 1.00 82.50 241 LEU A C 1
ATOM 1931 O O . LEU A 1 241 ? 9.669 9.489 -38.314 1.00 82.50 241 LEU A O 1
ATOM 1935 N N . PHE A 1 242 ? 9.910 11.720 -38.084 1.00 84.12 242 PHE A N 1
ATOM 1936 C CA . PHE A 1 242 ? 9.033 12.103 -39.180 1.00 84.12 242 PHE A CA 1
ATOM 1937 C C . PHE A 1 242 ? 9.870 12.544 -40.371 1.00 84.12 242 PHE A C 1
ATOM 1939 O O . PHE A 1 242 ? 10.844 13.287 -40.220 1.00 84.12 242 PHE A O 1
ATOM 1946 N N . ASP A 1 243 ? 9.477 12.110 -41.559 1.00 83.44 243 ASP A N 1
ATOM 1947 C CA . ASP A 1 243 ? 10.025 12.633 -42.795 1.00 83.44 243 ASP A CA 1
ATOM 1948 C C . ASP A 1 243 ? 9.590 14.090 -42.984 1.00 83.44 243 ASP A C 1
ATOM 1950 O O . ASP A 1 243 ? 8.416 14.440 -42.853 1.00 83.44 243 ASP A O 1
ATOM 1954 N N . SER A 1 244 ? 10.548 14.956 -43.313 1.00 77.94 244 SER A N 1
ATOM 1955 C CA . SER A 1 244 ? 10.305 16.395 -43.443 1.00 77.94 244 SER A CA 1
ATOM 1956 C C . SER A 1 244 ? 9.433 16.754 -44.648 1.00 77.94 244 SER A C 1
ATOM 1958 O O . SER A 1 244 ? 8.921 17.868 -44.702 1.00 77.94 244 SER A O 1
ATOM 1960 N N . VAL A 1 245 ? 9.304 15.848 -45.626 1.00 79.19 245 VAL A N 1
ATOM 1961 C CA . VAL A 1 245 ? 8.594 16.094 -46.890 1.00 79.19 245 VAL A CA 1
ATOM 1962 C C . VAL A 1 245 ? 7.200 15.472 -46.884 1.00 79.19 245 VAL A C 1
ATOM 1964 O O . VAL A 1 245 ? 6.227 16.156 -47.179 1.00 79.19 245 VAL A O 1
ATOM 1967 N N . SER A 1 246 ? 7.095 14.182 -46.563 1.00 78.50 246 SER A N 1
ATOM 1968 C CA . SER A 1 246 ? 5.819 13.454 -46.575 1.00 78.50 246 SER A CA 1
ATOM 1969 C C . SER A 1 246 ? 5.016 13.599 -45.283 1.00 78.50 246 SER A C 1
ATOM 1971 O O . SER A 1 246 ? 3.805 13.407 -45.299 1.00 78.50 246 SER A O 1
ATOM 1973 N N . GLY A 1 247 ? 5.664 13.949 -44.168 1.00 78.25 247 GLY A N 1
ATOM 1974 C CA . GLY A 1 247 ? 5.029 13.951 -42.852 1.00 78.25 247 GLY A CA 1
ATOM 1975 C C . GLY A 1 247 ? 4.755 12.549 -42.299 1.00 78.25 247 GLY A C 1
ATOM 1976 O O . GLY A 1 247 ? 4.244 12.451 -41.190 1.00 78.25 247 GLY A O 1
ATOM 1977 N N . ASP A 1 248 ? 5.109 11.485 -43.025 1.00 85.50 248 ASP A N 1
ATOM 1978 C CA . ASP A 1 248 ? 5.048 10.087 -42.589 1.00 85.50 248 ASP A CA 1
ATOM 1979 C C . ASP A 1 248 ? 6.190 9.759 -41.612 1.00 85.50 248 ASP A C 1
ATOM 1981 O O . ASP A 1 248 ? 7.196 10.472 -41.560 1.00 85.50 248 ASP A O 1
ATOM 1985 N N . TYR A 1 249 ? 6.049 8.693 -40.820 1.00 87.88 249 TYR A N 1
ATOM 1986 C CA . TYR A 1 249 ? 7.037 8.306 -39.810 1.00 87.88 249 TYR A CA 1
ATOM 1987 C C . TYR A 1 249 ? 7.857 7.074 -40.211 1.00 87.88 249 TYR A C 1
ATOM 1989 O O . TYR A 1 249 ? 7.383 6.171 -40.904 1.00 87.88 249 TYR A O 1
ATOM 1997 N N . TYR A 1 250 ? 9.109 7.034 -39.755 1.00 88.81 250 TYR A N 1
ATOM 1998 C CA . TYR A 1 250 ? 10.002 5.890 -39.933 1.00 88.81 250 TYR A CA 1
ATOM 1999 C C . TYR A 1 250 ? 9.746 4.817 -38.861 1.00 88.81 250 TYR A C 1
ATOM 2001 O O . TYR A 1 250 ? 9.488 5.172 -37.706 1.00 88.81 250 TYR A O 1
ATOM 2009 N N . PRO A 1 251 ? 9.888 3.520 -39.193 1.00 88.56 251 PRO A N 1
ATOM 2010 C CA . PRO A 1 251 ? 9.906 2.451 -38.202 1.00 88.56 251 PRO A CA 1
ATOM 2011 C C . PRO A 1 251 ? 10.905 2.704 -37.070 1.00 88.56 251 PRO A C 1
ATOM 2013 O O . PRO A 1 251 ? 12.000 3.235 -37.282 1.00 88.56 251 PRO A O 1
ATOM 2016 N N . ILE A 1 252 ? 10.546 2.275 -35.862 1.00 88.94 252 ILE A N 1
ATOM 2017 C CA . ILE A 1 252 ? 11.386 2.461 -34.681 1.00 88.94 252 ILE A CA 1
ATOM 2018 C C . ILE A 1 252 ? 12.411 1.327 -34.615 1.00 88.94 252 ILE A C 1
ATOM 2020 O O . ILE A 1 252 ? 12.053 0.156 -34.490 1.00 88.94 252 ILE A O 1
ATOM 2024 N N . VAL A 1 253 ? 13.691 1.692 -34.648 1.00 90.81 253 VAL A N 1
ATOM 2025 C CA . VAL A 1 253 ? 14.798 0.803 -34.275 1.00 90.81 253 VAL A CA 1
ATOM 2026 C C . VAL A 1 253 ? 15.094 1.049 -32.801 1.00 90.81 253 VAL A C 1
ATOM 2028 O O . VAL A 1 253 ? 15.569 2.123 -32.427 1.00 90.81 253 VAL A O 1
ATOM 2031 N N . PHE A 1 254 ? 14.757 0.077 -31.962 1.00 90.56 254 PHE A N 1
ATOM 2032 C CA . PHE A 1 254 ? 14.904 0.141 -30.515 1.00 90.56 254 PHE A CA 1
ATOM 2033 C C . PHE A 1 254 ? 16.121 -0.673 -30.069 1.00 90.56 254 PHE A C 1
ATOM 2035 O O . PHE A 1 254 ? 16.205 -1.868 -30.334 1.00 90.56 254 PHE A O 1
ATOM 2042 N N . PHE A 1 255 ? 17.060 -0.036 -29.375 1.00 90.69 255 PHE A N 1
ATOM 2043 C CA . PHE A 1 255 ? 18.183 -0.724 -28.742 1.00 90.69 255 PHE A CA 1
ATOM 2044 C C . PHE A 1 255 ? 17.758 -1.170 -27.352 1.00 90.69 255 PHE A C 1
ATOM 2046 O O . PHE A 1 255 ? 17.470 -0.343 -26.490 1.00 90.69 255 PHE A O 1
ATOM 2053 N N . ASN A 1 256 ? 17.670 -2.479 -27.166 1.00 88.94 256 ASN A N 1
ATOM 2054 C CA . ASN A 1 256 ? 17.174 -3.097 -25.957 1.00 88.94 256 ASN A CA 1
ATOM 2055 C C . ASN A 1 256 ? 18.335 -3.667 -25.140 1.00 88.94 256 ASN A C 1
ATOM 2057 O O . ASN A 1 256 ? 18.867 -4.742 -25.427 1.00 88.94 256 ASN A O 1
ATOM 2061 N N . ASP A 1 257 ? 18.693 -2.922 -24.103 1.00 86.31 257 ASP A N 1
ATOM 2062 C CA . ASP A 1 257 ? 19.631 -3.282 -23.044 1.00 86.31 257 ASP A CA 1
ATOM 2063 C C . ASP A 1 257 ? 18.903 -3.558 -21.712 1.00 86.31 257 ASP A C 1
ATOM 2065 O O . ASP A 1 257 ? 19.535 -3.678 -20.664 1.00 86.31 257 ASP A O 1
ATOM 2069 N N . TYR A 1 258 ? 17.567 -3.670 -21.735 1.00 83.94 258 TYR A N 1
ATOM 2070 C CA . TYR A 1 258 ? 16.749 -3.795 -20.528 1.00 83.94 258 TYR A CA 1
ATOM 2071 C C . TYR A 1 258 ? 17.087 -5.052 -19.723 1.00 83.94 258 TYR A C 1
ATOM 2073 O O . TYR A 1 258 ? 17.146 -4.990 -18.498 1.00 83.94 258 TYR A O 1
ATOM 2081 N N . TRP A 1 259 ? 17.326 -6.180 -20.394 1.00 84.94 259 TRP A N 1
ATOM 2082 C CA . TRP A 1 259 ? 17.630 -7.465 -19.753 1.00 84.94 259 TRP A CA 1
ATOM 2083 C C . TRP A 1 259 ? 19.112 -7.669 -19.428 1.00 84.94 259 TRP A C 1
ATOM 2085 O O . TRP A 1 259 ? 19.471 -8.729 -18.928 1.00 84.94 259 TRP A O 1
ATOM 2095 N N . ASN A 1 260 ? 19.964 -6.675 -19.688 1.00 87.94 260 ASN A N 1
ATOM 2096 C CA . ASN A 1 260 ? 21.362 -6.735 -19.285 1.00 87.94 260 ASN A CA 1
ATOM 2097 C C . ASN A 1 260 ? 21.439 -6.512 -17.771 1.00 87.94 260 ASN A C 1
ATOM 2099 O O . ASN A 1 260 ? 21.010 -5.458 -17.281 1.00 87.94 260 ASN A O 1
ATOM 2103 N N . LEU A 1 261 ? 21.946 -7.517 -17.057 1.00 85.19 261 LEU A N 1
ATOM 2104 C CA . LEU A 1 261 ? 22.111 -7.475 -15.610 1.00 85.19 261 LEU A CA 1
ATOM 2105 C C . LEU A 1 261 ? 23.344 -6.661 -15.238 1.00 85.19 261 LEU A C 1
ATOM 2107 O O . LEU A 1 261 ? 24.346 -6.664 -15.952 1.00 85.19 261 LEU A O 1
ATOM 2111 N N . ILE A 1 262 ? 23.295 -5.987 -14.094 1.00 82.88 262 ILE A N 1
ATOM 2112 C CA . ILE A 1 262 ? 24.408 -5.190 -13.569 1.00 82.88 262 ILE A CA 1
ATOM 2113 C C . ILE A 1 262 ? 25.629 -6.068 -13.289 1.00 82.88 262 ILE A C 1
ATOM 2115 O O . ILE A 1 262 ? 26.753 -5.641 -13.551 1.00 82.88 262 ILE A O 1
ATOM 2119 N N . SER A 1 263 ? 25.408 -7.298 -12.820 1.00 81.44 263 SER A N 1
ATOM 2120 C CA . SER A 1 263 ? 26.454 -8.296 -12.564 1.00 81.44 263 SER A CA 1
ATOM 2121 C C . SER A 1 263 ? 27.295 -8.639 -13.792 1.00 81.44 263 SER A C 1
ATOM 2123 O O . SER A 1 263 ? 28.463 -9.000 -13.653 1.00 81.44 263 SER A O 1
ATOM 2125 N N . ASP A 1 264 ? 26.710 -8.522 -14.983 1.00 85.56 264 ASP A N 1
ATOM 2126 C CA . ASP A 1 264 ? 27.319 -8.976 -16.232 1.00 85.56 264 ASP A CA 1
ATOM 2127 C C . ASP A 1 264 ? 28.196 -7.887 -16.869 1.00 85.56 264 ASP A C 1
ATOM 2129 O O . ASP A 1 264 ? 28.954 -8.148 -17.807 1.00 85.56 264 ASP A O 1
ATOM 2133 N N . TYR A 1 265 ? 28.124 -6.655 -16.352 1.00 87.00 265 TYR A N 1
ATOM 2134 C CA . TYR A 1 265 ? 28.958 -5.548 -16.797 1.00 87.00 265 TYR A CA 1
ATOM 2135 C C . TYR A 1 265 ? 30.389 -5.680 -16.265 1.00 87.00 265 TYR A C 1
ATOM 2137 O O . TYR A 1 265 ? 30.642 -5.712 -15.061 1.00 87.00 265 TYR A O 1
ATOM 2145 N N . GLN A 1 266 ? 31.357 -5.656 -17.177 1.00 87.06 266 GLN A N 1
ATOM 2146 C CA . GLN A 1 266 ? 32.780 -5.756 -16.861 1.00 87.06 266 GLN A CA 1
ATOM 2147 C C . GLN A 1 266 ? 33.450 -4.377 -16.919 1.00 87.06 266 GLN A C 1
ATOM 2149 O O . GLN A 1 266 ? 33.212 -3.636 -17.875 1.00 87.06 266 GLN A O 1
ATOM 2154 N N . PRO A 1 267 ? 34.295 -4.005 -15.941 1.00 86.56 267 PRO A N 1
ATOM 2155 C CA . PRO A 1 267 ? 35.018 -2.740 -15.991 1.00 86.56 267 PRO A CA 1
ATOM 2156 C C . PRO A 1 267 ? 36.069 -2.764 -17.109 1.00 86.56 267 PRO A C 1
ATOM 2158 O O . PRO A 1 267 ? 36.859 -3.704 -17.228 1.00 86.56 267 PRO A O 1
ATOM 2161 N N . LEU A 1 268 ? 36.094 -1.706 -17.915 1.00 83.12 268 LEU A N 1
ATOM 2162 C CA . LEU A 1 268 ? 37.098 -1.495 -18.948 1.00 83.12 268 LEU A CA 1
ATOM 2163 C C . LEU A 1 268 ? 38.366 -0.937 -18.307 1.00 83.12 268 LEU A C 1
ATOM 2165 O O . LEU A 1 268 ? 38.421 0.219 -17.896 1.00 83.12 268 LEU A O 1
ATOM 2169 N N . ASN A 1 269 ? 39.389 -1.786 -18.236 1.00 78.94 269 ASN A N 1
ATOM 2170 C CA . ASN A 1 269 ? 40.716 -1.432 -17.746 1.00 78.94 269 ASN A CA 1
ATOM 2171 C C . ASN A 1 269 ? 41.728 -1.410 -18.900 1.00 78.94 269 ASN A C 1
ATOM 2173 O O . ASN A 1 269 ? 41.490 -1.965 -19.974 1.00 78.94 269 ASN A O 1
ATOM 2177 N N . SER A 1 270 ? 42.916 -0.864 -18.637 1.00 76.31 270 SER A N 1
ATOM 2178 C CA . SER A 1 270 ? 44.048 -0.857 -19.578 1.00 76.31 270 SER A CA 1
ATOM 2179 C C . SER A 1 270 ? 44.522 -2.254 -20.012 1.00 76.31 270 SER A C 1
ATOM 2181 O O . SER A 1 270 ? 45.239 -2.383 -21.000 1.00 76.31 270 SER A O 1
ATOM 2183 N N . SER A 1 271 ? 44.118 -3.312 -19.301 1.00 78.75 271 SER A N 1
ATOM 2184 C CA . SER A 1 271 ? 44.422 -4.705 -19.638 1.00 78.75 271 SER A CA 1
ATOM 2185 C C . SER A 1 271 ? 43.493 -5.319 -20.694 1.00 78.75 271 SER A C 1
ATOM 2187 O O . SER A 1 271 ? 43.807 -6.388 -21.217 1.00 78.75 271 SER A O 1
ATOM 2189 N N . VAL A 1 272 ? 42.359 -4.686 -21.019 1.00 81.81 272 VAL A N 1
ATOM 2190 C CA . VAL A 1 272 ? 41.351 -5.245 -21.936 1.00 81.81 272 VAL A CA 1
ATOM 2191 C C . VAL A 1 272 ? 41.646 -4.812 -23.374 1.00 81.81 272 VAL A C 1
ATOM 2193 O O . VAL A 1 272 ? 41.355 -3.683 -23.767 1.00 81.81 272 VAL A O 1
ATOM 2196 N N . SER A 1 273 ? 42.224 -5.708 -24.179 1.00 82.00 273 SER A N 1
ATOM 2197 C CA . SER A 1 273 ? 42.601 -5.445 -25.581 1.00 82.00 273 SER A CA 1
ATOM 2198 C C . SER A 1 273 ? 41.524 -5.817 -26.607 1.00 82.00 273 SER A C 1
ATOM 2200 O O . SER A 1 273 ? 41.496 -5.256 -27.703 1.00 82.00 273 SER A O 1
ATOM 2202 N N . THR A 1 274 ? 40.616 -6.732 -26.266 1.00 88.62 274 THR A N 1
ATOM 2203 C CA . THR A 1 274 ? 39.529 -7.198 -27.142 1.00 88.62 274 THR A CA 1
ATOM 2204 C C . THR A 1 274 ? 38.206 -7.219 -26.392 1.00 88.62 274 THR A C 1
ATOM 2206 O O . THR A 1 274 ? 38.164 -7.678 -25.252 1.00 88.62 274 THR A O 1
ATOM 2209 N N . LEU A 1 275 ? 37.139 -6.774 -27.050 1.00 87.88 275 LEU A N 1
ATOM 2210 C CA . LEU A 1 275 ? 35.773 -6.763 -26.537 1.00 87.88 275 LEU A CA 1
ATOM 2211 C C . LEU A 1 275 ? 34.943 -7.806 -27.279 1.00 87.88 275 LEU A C 1
ATOM 2213 O O . LEU A 1 275 ? 34.833 -7.754 -28.504 1.00 87.88 275 LEU A O 1
ATOM 2217 N N . ASP A 1 276 ? 34.357 -8.743 -26.544 1.00 90.62 276 ASP A N 1
ATOM 2218 C CA . ASP A 1 276 ? 33.396 -9.685 -27.110 1.00 90.62 276 ASP A CA 1
ATOM 2219 C C . ASP A 1 276 ? 32.040 -8.971 -27.261 1.00 90.62 276 ASP A C 1
ATOM 2221 O O . ASP A 1 276 ? 31.558 -8.358 -26.305 1.00 90.62 276 ASP A O 1
ATOM 2225 N N . LEU A 1 277 ? 31.441 -9.026 -28.455 1.00 91.12 277 LEU A N 1
ATOM 2226 C CA . LEU A 1 277 ? 30.145 -8.424 -28.773 1.00 91.12 277 LEU A CA 1
ATOM 2227 C C . LEU A 1 277 ? 29.212 -9.465 -29.404 1.00 91.12 277 LEU A C 1
ATOM 2229 O O . LEU A 1 277 ? 29.521 -10.056 -30.442 1.00 91.12 277 LEU A O 1
ATOM 2233 N N . LYS A 1 278 ? 28.035 -9.629 -28.802 1.00 93.06 278 LYS A N 1
ATOM 2234 C CA . LYS A 1 278 ? 26.914 -10.421 -29.297 1.00 93.06 278 LYS A CA 1
ATOM 2235 C C . LYS A 1 278 ? 25.746 -9.500 -29.627 1.00 93.06 278 LYS A C 1
ATOM 2237 O O . LYS A 1 278 ? 25.142 -8.898 -28.737 1.00 93.06 278 LYS A O 1
ATOM 2242 N N . LEU A 1 279 ? 25.418 -9.392 -30.910 1.00 92.81 279 LEU A N 1
ATOM 2243 C CA . LEU A 1 279 ? 24.263 -8.638 -31.386 1.00 92.81 279 LEU A CA 1
ATOM 2244 C C . LEU A 1 279 ? 23.126 -9.602 -31.701 1.00 92.81 279 LEU A C 1
ATOM 2246 O O . LEU A 1 279 ? 23.314 -10.575 -32.427 1.00 92.81 279 LEU A O 1
ATOM 2250 N N . THR A 1 280 ? 21.944 -9.321 -31.162 1.00 92.50 280 THR A N 1
ATOM 2251 C CA . THR A 1 280 ? 20.725 -10.080 -31.464 1.00 92.50 280 THR A CA 1
ATOM 2252 C C . THR A 1 280 ? 19.737 -9.167 -32.165 1.00 92.50 280 THR A C 1
ATOM 2254 O O . THR A 1 280 ? 19.328 -8.162 -31.594 1.00 92.50 280 THR A O 1
ATOM 2257 N N . TYR A 1 281 ? 19.332 -9.496 -33.385 1.00 92.31 281 TYR A N 1
ATOM 2258 C CA . TYR A 1 281 ? 18.223 -8.823 -34.055 1.00 92.31 281 TYR A CA 1
ATOM 2259 C C . TYR A 1 281 ? 16.926 -9.583 -33.788 1.00 92.31 281 TYR A C 1
ATOM 2261 O O . TYR A 1 281 ? 16.909 -10.801 -33.930 1.00 92.31 281 TYR A O 1
ATOM 2269 N N . SER A 1 282 ? 15.843 -8.886 -33.433 1.00 91.31 282 SER A N 1
ATOM 2270 C CA . SER A 1 282 ? 14.502 -9.490 -33.352 1.00 91.31 282 SER A CA 1
ATOM 2271 C C . SER A 1 282 ? 13.378 -8.472 -33.599 1.00 91.31 282 SER A C 1
ATOM 2273 O O . SER A 1 282 ? 13.471 -7.331 -33.131 1.00 91.31 282 SER A O 1
ATOM 2275 N N . PRO A 1 283 ? 12.285 -8.832 -34.293 1.00 90.88 283 PRO A N 1
ATOM 2276 C CA . PRO A 1 283 ? 11.123 -7.958 -34.404 1.00 90.88 283 PRO A CA 1
ATOM 2277 C C . PRO A 1 283 ? 10.428 -7.792 -33.045 1.00 90.88 283 PRO A C 1
ATOM 2279 O O . PRO A 1 283 ? 10.428 -8.684 -32.195 1.00 90.88 283 PRO A O 1
ATOM 2282 N N . LEU A 1 284 ? 9.830 -6.623 -32.817 1.00 90.19 284 LEU A N 1
ATOM 2283 C CA . LEU A 1 284 ? 9.166 -6.279 -31.563 1.00 90.19 284 LEU A CA 1
ATOM 2284 C C . LEU A 1 284 ? 7.791 -5.676 -31.829 1.00 90.19 284 LEU A C 1
ATOM 2286 O O . LEU A 1 284 ? 7.634 -4.782 -32.652 1.00 90.19 284 LEU A O 1
ATOM 2290 N N . SER A 1 285 ? 6.769 -6.144 -31.115 1.00 90.31 285 SER A N 1
ATOM 2291 C CA . SER A 1 285 ? 5.425 -5.579 -31.254 1.00 90.31 285 SER A CA 1
ATOM 2292 C C . SER A 1 285 ? 5.385 -4.173 -30.656 1.00 90.31 285 SER A C 1
ATOM 2294 O O . SER A 1 285 ? 6.009 -3.952 -29.610 1.00 90.31 285 SER A O 1
ATOM 2296 N N . LEU A 1 286 ? 4.567 -3.278 -31.215 1.00 86.19 286 LEU A N 1
ATOM 2297 C CA . LEU A 1 286 ? 4.342 -1.946 -30.647 1.00 86.19 286 LEU A CA 1
ATOM 2298 C C . LEU A 1 286 ? 3.965 -1.995 -29.153 1.00 86.19 286 LEU A C 1
ATOM 2300 O O . LEU A 1 286 ? 4.503 -1.227 -28.363 1.00 86.19 286 LEU A O 1
ATOM 2304 N N . PHE A 1 287 ? 3.111 -2.937 -28.737 1.00 84.00 287 PHE A N 1
ATOM 2305 C CA . PHE A 1 287 ? 2.693 -3.082 -27.335 1.00 84.00 287 PHE A CA 1
ATOM 2306 C C . PHE A 1 287 ? 3.866 -3.385 -26.388 1.00 84.00 287 PHE A C 1
ATOM 2308 O O . PHE A 1 287 ? 4.065 -2.704 -25.383 1.00 84.00 287 PHE A O 1
ATOM 2315 N N . LYS A 1 288 ? 4.684 -4.390 -26.721 1.00 85.88 288 LYS A N 1
ATOM 2316 C CA . LYS A 1 288 ? 5.856 -4.758 -25.912 1.00 85.88 288 LYS A CA 1
ATOM 2317 C C . LYS A 1 288 ? 6.889 -3.627 -25.869 1.00 85.88 288 LYS A C 1
ATOM 2319 O O . LYS A 1 288 ? 7.476 -3.377 -24.820 1.00 85.88 288 LYS A O 1
ATOM 2324 N N . TRP A 1 289 ? 7.065 -2.905 -26.977 1.00 86.94 289 TRP A N 1
ATOM 2325 C CA . TRP A 1 289 ? 7.903 -1.707 -27.008 1.00 86.94 289 TRP A CA 1
ATOM 2326 C C . TRP A 1 289 ? 7.367 -0.592 -26.099 1.00 86.94 289 TRP A C 1
ATOM 2328 O O . TRP A 1 289 ? 8.142 -0.027 -25.334 1.00 86.94 289 TRP A O 1
ATOM 2338 N N . GLN A 1 290 ? 6.058 -0.313 -26.111 1.00 83.44 290 GLN A N 1
ATOM 2339 C CA . GLN A 1 290 ? 5.443 0.687 -25.224 1.00 83.44 290 GLN A CA 1
ATOM 2340 C C . GLN A 1 290 ? 5.708 0.379 -23.750 1.00 83.44 290 GLN A C 1
ATOM 2342 O O . GLN A 1 290 ? 5.988 1.291 -22.972 1.00 83.44 290 GLN A O 1
ATOM 2347 N N . LEU A 1 291 ? 5.653 -0.901 -23.371 1.00 80.75 291 LEU A N 1
ATOM 2348 C CA . LEU A 1 291 ? 5.962 -1.334 -22.014 1.00 80.75 291 LEU A CA 1
ATOM 2349 C C . LEU A 1 291 ? 7.417 -1.005 -21.647 1.00 80.75 291 LEU A C 1
ATOM 2351 O O . LEU A 1 291 ? 7.639 -0.341 -20.634 1.00 80.75 291 LEU A O 1
ATOM 2355 N N . TYR A 1 292 ? 8.385 -1.359 -22.502 1.00 82.31 292 TYR A N 1
ATOM 2356 C CA . TYR A 1 292 ? 9.791 -1.001 -22.282 1.00 82.31 292 TYR A CA 1
ATOM 2357 C C . TYR A 1 292 ? 10.004 0.516 -22.235 1.00 82.31 292 TYR A C 1
ATOM 2359 O O . TYR A 1 292 ? 10.571 1.016 -21.268 1.00 82.31 292 TYR A O 1
ATOM 2367 N N . ALA A 1 293 ? 9.472 1.263 -23.206 1.00 77.56 293 ALA A N 1
ATOM 2368 C CA . ALA A 1 293 ? 9.607 2.717 -23.275 1.00 77.56 293 ALA A CA 1
ATOM 2369 C C . ALA A 1 293 ? 9.009 3.426 -22.045 1.00 77.56 293 ALA A C 1
ATOM 2371 O O . ALA A 1 293 ? 9.590 4.386 -21.532 1.00 77.56 293 ALA A O 1
ATOM 2372 N N . SER A 1 294 ? 7.872 2.940 -21.531 1.00 72.31 294 SER A N 1
ATOM 2373 C CA . SER A 1 294 ? 7.248 3.485 -20.319 1.00 72.31 294 SER A CA 1
ATOM 2374 C C . SER A 1 294 ? 8.123 3.301 -19.074 1.00 72.31 294 SER A C 1
ATOM 2376 O O . SER A 1 294 ? 8.174 4.180 -18.212 1.00 72.31 294 SER A O 1
ATOM 2378 N N . GLN A 1 295 ? 8.865 2.193 -18.999 1.00 71.06 295 GLN A N 1
ATOM 2379 C CA . GLN A 1 295 ? 9.745 1.892 -17.879 1.00 71.06 295 GLN A CA 1
ATOM 2380 C C . GLN A 1 295 ? 11.025 2.731 -17.915 1.00 71.06 295 GLN A C 1
ATOM 2382 O O . GLN A 1 295 ? 11.397 3.308 -16.892 1.00 71.06 295 GLN A O 1
ATOM 2387 N N . THR A 1 296 ? 11.651 2.879 -19.086 1.00 67.25 296 THR A N 1
ATOM 2388 C CA . THR A 1 296 ? 12.829 3.746 -19.258 1.00 67.25 296 THR A CA 1
ATOM 2389 C C . THR A 1 296 ? 12.491 5.206 -18.944 1.00 67.25 296 THR A C 1
ATOM 2391 O O . THR A 1 296 ? 13.275 5.916 -18.313 1.00 67.25 296 THR A O 1
ATOM 2394 N N . MET A 1 297 ? 11.290 5.662 -19.321 1.00 61.91 297 MET A N 1
ATOM 2395 C CA . MET A 1 297 ? 10.845 7.024 -19.028 1.00 61.91 297 MET A CA 1
ATOM 2396 C C . MET A 1 297 ? 10.485 7.224 -17.557 1.00 61.91 297 MET A C 1
ATOM 2398 O O . MET A 1 297 ? 10.766 8.295 -17.032 1.00 61.91 297 MET A O 1
ATOM 2402 N N . ARG A 1 298 ? 9.917 6.229 -16.859 1.00 59.72 298 ARG A N 1
ATOM 2403 C CA . ARG A 1 298 ? 9.697 6.319 -15.404 1.00 59.72 298 ARG A CA 1
ATOM 2404 C C . ARG A 1 298 ? 10.999 6.660 -14.677 1.00 59.72 298 ARG A C 1
ATOM 2406 O O . ARG A 1 298 ? 10.990 7.543 -13.825 1.00 59.72 298 ARG A O 1
ATOM 2413 N N . ASN A 1 299 ? 12.109 6.043 -15.080 1.00 58.12 299 ASN A N 1
ATOM 2414 C CA . ASN A 1 299 ? 13.431 6.320 -14.517 1.00 58.12 299 ASN A CA 1
ATOM 2415 C C . ASN A 1 299 ? 13.887 7.758 -14.822 1.00 58.12 299 ASN A C 1
ATOM 2417 O O . ASN A 1 299 ? 14.372 8.455 -13.933 1.00 58.12 299 ASN A O 1
ATOM 2421 N N . ARG A 1 300 ? 13.658 8.247 -16.050 1.00 58.16 300 ARG A N 1
ATOM 2422 C CA . ARG A 1 300 ? 14.065 9.601 -16.472 1.00 58.16 300 ARG A CA 1
ATOM 2423 C C . ARG A 1 300 ? 13.154 10.725 -15.957 1.00 58.16 300 ARG A C 1
ATOM 2425 O O . ARG A 1 300 ? 13.639 11.808 -15.655 1.00 58.16 300 ARG A O 1
ATOM 2432 N N . TRP A 1 301 ? 11.848 10.490 -15.841 1.00 47.84 301 TRP A N 1
ATOM 2433 C CA . TRP A 1 301 ? 10.847 11.459 -15.378 1.00 47.84 301 TRP A CA 1
ATOM 2434 C C . TRP A 1 301 ? 10.876 11.624 -13.857 1.00 47.84 301 TRP A C 1
ATOM 2436 O O . TRP A 1 301 ? 10.851 12.755 -13.377 1.00 47.84 301 TRP A O 1
ATOM 2446 N N . LEU A 1 302 ? 11.016 10.525 -13.102 1.00 48.16 302 LEU A N 1
ATOM 2447 C CA . LEU A 1 302 ? 11.279 10.602 -11.660 1.00 48.16 302 LEU A CA 1
ATOM 2448 C C . LEU A 1 302 ? 12.633 11.272 -11.382 1.00 48.16 302 LEU A C 1
ATOM 2450 O O . LEU A 1 302 ? 12.707 12.126 -10.504 1.00 48.16 302 LEU A O 1
ATOM 2454 N N . GLY A 1 303 ? 13.666 10.971 -12.180 1.00 46.19 303 GLY A N 1
ATOM 2455 C CA . GLY A 1 303 ? 14.960 11.658 -12.100 1.00 46.19 303 GLY A CA 1
ATOM 2456 C C . GLY A 1 303 ? 14.906 13.147 -12.482 1.00 46.19 303 GLY A C 1
ATOM 2457 O O . GLY A 1 303 ? 15.640 13.953 -11.920 1.00 46.19 303 GLY A O 1
ATOM 2458 N N . GLY A 1 304 ? 14.016 13.537 -13.403 1.00 41.25 304 GLY A N 1
ATOM 2459 C CA . GLY A 1 304 ? 13.873 14.915 -13.892 1.00 41.25 304 GLY A CA 1
ATOM 2460 C C . GLY A 1 304 ? 13.009 15.831 -13.015 1.00 41.25 304 GLY A C 1
ATOM 2461 O O . GLY A 1 304 ? 13.295 17.023 -12.915 1.00 41.25 304 GLY A O 1
ATOM 2462 N N . LEU A 1 305 ? 11.980 15.300 -12.344 1.00 41.31 305 LEU A N 1
ATOM 2463 C CA . LEU A 1 305 ? 11.149 16.061 -11.395 1.00 41.31 305 LEU A CA 1
ATOM 2464 C C . LEU A 1 305 ? 11.901 16.453 -10.114 1.00 41.31 305 LEU A C 1
ATOM 2466 O O . LEU A 1 305 ? 11.521 17.416 -9.452 1.00 41.31 305 LEU A O 1
ATOM 2470 N N . ALA A 1 306 ? 12.976 15.736 -9.783 1.00 38.50 306 ALA A N 1
ATOM 2471 C CA . ALA A 1 306 ? 13.809 15.960 -8.605 1.00 38.50 306 ALA A CA 1
ATOM 2472 C C . ALA A 1 306 ? 15.025 16.873 -8.876 1.00 38.50 306 ALA A C 1
ATOM 2474 O O . ALA A 1 306 ? 16.072 16.694 -8.257 1.00 38.50 306 ALA A O 1
ATOM 2475 N N . GLY A 1 307 ? 14.886 17.823 -9.815 1.00 33.09 307 GLY A N 1
ATOM 2476 C CA . GLY A 1 307 ? 15.786 18.957 -10.073 1.00 33.09 307 GLY A CA 1
ATOM 2477 C C . GLY A 1 307 ? 17.206 18.835 -9.509 1.00 33.09 307 GLY A C 1
ATOM 2478 O O . GLY A 1 307 ? 17.490 19.358 -8.437 1.00 33.09 307 GLY A O 1
ATOM 2479 N N . GLY A 1 308 ? 18.102 18.166 -10.236 1.00 35.50 308 GLY A N 1
ATOM 2480 C CA . GLY A 1 308 ? 19.542 18.182 -9.951 1.00 35.50 308 GLY A CA 1
ATOM 2481 C C . GLY A 1 308 ? 20.028 17.312 -8.785 1.00 35.50 308 GLY A C 1
ATOM 2482 O O . GLY A 1 308 ? 21.238 17.217 -8.601 1.00 35.50 308 GLY A O 1
ATOM 2483 N N . VAL A 1 309 ? 19.155 16.617 -8.048 1.00 35.50 309 VAL A N 1
ATOM 2484 C CA . VAL A 1 309 ? 19.560 15.653 -7.005 1.00 35.50 309 VAL A CA 1
ATOM 2485 C C . VAL A 1 309 ? 19.569 14.232 -7.578 1.00 35.50 309 VAL A C 1
ATOM 2487 O O . VAL A 1 309 ? 18.825 13.351 -7.155 1.00 35.50 309 VAL A O 1
ATOM 2490 N N . GLY A 1 310 ? 20.414 14.012 -8.589 1.00 35.19 310 GLY A N 1
ATOM 2491 C CA . GLY A 1 310 ? 20.606 12.696 -9.215 1.00 35.19 310 GLY A CA 1
ATOM 2492 C C . GLY A 1 310 ? 21.196 11.633 -8.275 1.00 35.19 310 GLY A C 1
ATOM 2493 O O . GLY A 1 310 ? 21.112 10.449 -8.573 1.00 35.19 310 GLY A O 1
ATOM 2494 N N . GLU A 1 311 ? 21.744 12.034 -7.123 1.00 35.91 311 GLU A N 1
ATOM 2495 C CA . GLU A 1 311 ? 22.381 11.134 -6.149 1.00 35.91 311 GLU A CA 1
ATOM 2496 C C . GLU A 1 311 ? 21.406 10.294 -5.315 1.00 35.91 311 GLU A C 1
ATOM 2498 O O . GLU A 1 311 ? 21.817 9.272 -4.779 1.00 35.91 311 GLU A O 1
ATOM 2503 N N . LEU A 1 312 ? 20.129 10.679 -5.215 1.00 36.44 312 LEU A N 1
ATOM 2504 C CA . LEU A 1 312 ? 19.138 9.936 -4.419 1.00 36.44 312 LEU A CA 1
ATOM 2505 C C . LEU A 1 312 ? 18.472 8.778 -5.178 1.00 36.44 312 LEU A C 1
ATOM 2507 O O . LEU A 1 312 ? 17.698 8.037 -4.582 1.00 36.44 312 LEU A O 1
ATOM 2511 N N . PHE A 1 313 ? 18.716 8.641 -6.485 1.00 38.94 313 PHE A N 1
ATOM 2512 C CA . PHE A 1 313 ? 17.984 7.692 -7.330 1.00 38.94 313 PHE A CA 1
ATOM 2513 C C . PHE A 1 313 ? 18.871 6.801 -8.217 1.00 38.94 313 PHE A C 1
ATOM 2515 O O . PHE A 1 313 ? 18.315 6.034 -9.003 1.00 38.94 313 PHE A O 1
ATOM 2522 N N . GLU A 1 314 ? 20.206 6.831 -8.067 1.00 44.34 314 GLU A N 1
ATOM 2523 C CA . GLU A 1 314 ? 21.086 5.762 -8.595 1.00 44.34 314 GLU A CA 1
ATOM 2524 C C . GLU A 1 314 ? 20.696 4.386 -8.007 1.00 44.34 314 GLU A C 1
ATOM 2526 O O . GLU A 1 314 ? 20.770 3.382 -8.709 1.00 44.34 314 GLU A O 1
ATOM 2531 N N . GLU A 1 315 ? 20.147 4.349 -6.784 1.00 45.91 315 GLU A N 1
ATOM 2532 C CA . GLU A 1 315 ? 19.646 3.131 -6.117 1.00 45.91 315 GLU A CA 1
ATOM 2533 C C . GLU A 1 315 ? 18.499 2.429 -6.874 1.00 45.91 315 GLU A C 1
ATOM 2535 O O . GLU A 1 315 ? 18.297 1.226 -6.725 1.00 45.91 315 GLU A O 1
ATOM 2540 N N . ASN A 1 316 ? 17.772 3.138 -7.752 1.00 54.88 316 ASN A N 1
ATOM 2541 C CA . ASN A 1 316 ? 16.705 2.520 -8.545 1.00 54.88 316 ASN A CA 1
ATOM 2542 C C . ASN A 1 316 ? 17.236 1.526 -9.590 1.00 54.88 316 ASN A C 1
ATOM 2544 O O . ASN A 1 316 ? 16.471 0.660 -10.017 1.00 54.88 316 ASN A O 1
ATOM 2548 N N . GLU A 1 317 ? 18.481 1.665 -10.068 1.00 61.41 317 GLU A N 1
ATOM 2549 C CA . GLU A 1 317 ? 19.036 0.707 -11.035 1.00 61.41 317 GLU A CA 1
ATOM 2550 C C . GLU A 1 317 ? 19.295 -0.649 -10.376 1.00 61.41 317 GLU A C 1
ATOM 2552 O O . GLU A 1 317 ? 18.911 -1.667 -10.949 1.00 61.41 317 GLU A O 1
ATOM 2557 N N . ASP A 1 318 ? 19.857 -0.656 -9.165 1.00 65.88 318 ASP A N 1
ATOM 2558 C CA . ASP A 1 318 ? 20.139 -1.875 -8.397 1.00 65.88 318 ASP A CA 1
ATOM 2559 C C . ASP A 1 318 ? 18.844 -2.577 -7.947 1.00 65.88 318 ASP A C 1
ATOM 2561 O O . ASP A 1 318 ? 18.716 -3.802 -8.056 1.00 65.88 318 ASP A O 1
ATOM 2565 N N . ASP A 1 319 ? 17.831 -1.808 -7.532 1.00 63.88 319 ASP A N 1
ATOM 2566 C CA . ASP A 1 319 ? 16.496 -2.332 -7.213 1.00 63.88 319 ASP A CA 1
ATOM 2567 C C . ASP A 1 319 ? 15.811 -2.934 -8.452 1.00 63.88 319 ASP A C 1
ATOM 2569 O O . ASP A 1 319 ? 15.191 -4.001 -8.393 1.00 63.88 319 ASP A O 1
ATOM 2573 N N . GLN A 1 320 ? 15.927 -2.271 -9.609 1.00 67.50 320 GLN A N 1
ATOM 2574 C CA . GLN A 1 320 ? 15.395 -2.799 -10.866 1.00 67.50 320 GLN A CA 1
ATOM 2575 C C . GLN A 1 320 ? 16.124 -4.053 -11.311 1.00 67.50 320 GLN A C 1
ATOM 2577 O O . GLN A 1 320 ? 15.476 -4.975 -11.803 1.00 67.50 320 GLN A O 1
ATOM 2582 N N . ASP A 1 321 ? 17.439 -4.100 -11.141 1.00 75.75 321 ASP A N 1
ATOM 2583 C CA . ASP A 1 321 ? 18.223 -5.278 -11.467 1.00 75.75 321 ASP A CA 1
ATOM 2584 C C . ASP A 1 321 ? 17.848 -6.456 -10.574 1.00 75.75 321 ASP A C 1
ATOM 2586 O O . ASP A 1 321 ? 17.600 -7.547 -11.075 1.00 75.75 321 ASP A O 1
ATOM 2590 N N . SER A 1 322 ? 17.631 -6.214 -9.281 1.00 69.25 322 SER A N 1
ATOM 2591 C CA . SER A 1 322 ? 17.115 -7.221 -8.347 1.00 69.25 322 SER A CA 1
ATOM 2592 C C . SER A 1 322 ? 15.760 -7.788 -8.793 1.00 69.25 322 SER A C 1
ATOM 2594 O O . SER A 1 322 ? 15.534 -8.997 -8.720 1.00 69.25 322 SER A O 1
ATOM 2596 N N . ILE A 1 323 ? 14.863 -6.947 -9.325 1.00 70.75 323 ILE A N 1
ATOM 2597 C CA . ILE A 1 323 ? 13.585 -7.395 -9.903 1.00 70.75 323 ILE A CA 1
ATOM 2598 C C . ILE A 1 323 ? 13.808 -8.213 -11.184 1.00 70.75 323 ILE A C 1
ATOM 2600 O O . ILE A 1 323 ? 13.118 -9.211 -11.392 1.00 70.75 323 ILE A O 1
ATOM 2604 N N . LYS A 1 324 ? 14.755 -7.826 -12.050 1.00 79.56 324 LYS A N 1
ATOM 2605 C CA . LYS A 1 324 ? 15.090 -8.597 -13.262 1.00 79.56 324 LYS A CA 1
ATOM 2606 C C . LYS A 1 324 ? 15.661 -9.963 -12.905 1.00 79.56 324 LYS A C 1
ATOM 2608 O O . LYS A 1 324 ? 15.210 -10.954 -13.469 1.00 79.56 324 LYS A O 1
ATOM 2613 N N . ILE A 1 325 ? 16.586 -10.018 -11.949 1.00 79.38 325 ILE A N 1
ATOM 2614 C CA . ILE A 1 325 ? 17.155 -11.258 -11.414 1.00 79.38 325 ILE A CA 1
ATOM 2615 C C . ILE A 1 325 ? 16.028 -12.126 -10.857 1.00 79.38 325 ILE A C 1
ATOM 2617 O O . ILE A 1 325 ? 15.906 -13.285 -11.238 1.00 79.38 325 ILE A O 1
ATOM 2621 N N . ALA A 1 326 ? 15.125 -11.556 -10.052 1.00 71.56 326 ALA A N 1
ATOM 2622 C CA . ALA A 1 326 ? 13.970 -12.288 -9.542 1.00 71.56 326 ALA A CA 1
ATOM 2623 C C . ALA A 1 326 ? 13.088 -12.845 -10.676 1.00 71.56 326 ALA A C 1
ATOM 2625 O O . ALA A 1 326 ? 12.673 -13.995 -10.602 1.00 71.56 326 ALA A O 1
ATOM 2626 N N . LEU A 1 327 ? 12.831 -12.083 -11.742 1.00 77.56 327 LEU A N 1
ATOM 2627 C CA . LEU A 1 327 ? 12.035 -12.534 -12.891 1.00 77.56 327 LEU A CA 1
ATOM 2628 C C . LEU A 1 327 ? 12.727 -13.607 -13.747 1.00 77.56 327 LEU A C 1
ATOM 2630 O O . LEU A 1 327 ? 12.035 -14.443 -14.326 1.00 77.56 327 LEU A O 1
ATOM 2634 N N . LEU A 1 328 ? 14.056 -13.559 -13.864 1.00 80.62 328 LEU A N 1
ATOM 2635 C CA . LEU A 1 328 ? 14.845 -14.494 -14.672 1.00 80.62 328 LEU A CA 1
ATOM 2636 C C . LEU A 1 328 ? 15.146 -15.795 -13.919 1.00 80.62 328 LEU A C 1
ATOM 2638 O O . LEU A 1 328 ? 15.048 -16.875 -14.497 1.00 80.62 328 LEU A O 1
ATOM 2642 N N . GLU A 1 329 ? 15.503 -15.698 -12.639 1.00 78.75 329 GLU A N 1
ATOM 2643 C CA . GLU A 1 329 ? 15.932 -16.840 -11.828 1.00 78.75 329 GLU A CA 1
ATOM 2644 C C . GLU A 1 329 ? 14.773 -17.523 -11.088 1.00 78.75 329 GLU A C 1
ATOM 2646 O O . GLU A 1 329 ? 14.855 -18.714 -10.776 1.00 78.75 329 GLU A O 1
ATOM 2651 N N . THR A 1 330 ? 13.679 -16.806 -10.800 1.00 78.00 330 THR A N 1
ATOM 2652 C CA . THR A 1 330 ? 12.559 -17.352 -10.017 1.00 78.00 330 THR A CA 1
ATOM 2653 C C . THR A 1 330 ? 11.456 -17.898 -10.913 1.00 78.00 330 THR A C 1
ATOM 2655 O O . THR A 1 330 ? 11.050 -17.284 -11.896 1.00 78.00 330 THR A O 1
ATOM 2658 N N . SER A 1 331 ? 10.888 -19.045 -10.529 1.00 85.31 331 SER A N 1
ATOM 2659 C CA . SER A 1 331 ? 9.721 -19.584 -11.232 1.00 85.31 331 SER A CA 1
ATOM 2660 C C . SER A 1 331 ? 8.521 -18.611 -11.171 1.00 85.31 331 SER A C 1
ATOM 2662 O O . SER A 1 331 ? 8.246 -18.054 -10.100 1.00 85.31 331 SER A O 1
ATOM 2664 N N . PRO A 1 332 ? 7.742 -18.448 -12.260 1.00 83.50 332 PRO A N 1
ATOM 2665 C CA . PRO A 1 332 ? 6.612 -17.514 -12.296 1.00 83.50 332 PRO A CA 1
ATOM 2666 C C . PRO A 1 332 ? 5.551 -17.766 -11.216 1.00 83.50 332 PRO A C 1
ATOM 2668 O O . PRO A 1 332 ? 4.971 -16.823 -10.681 1.00 83.50 332 PRO A O 1
ATOM 2671 N N . TYR A 1 333 ? 5.311 -19.032 -10.861 1.00 84.38 333 TYR A N 1
ATOM 2672 C CA . TYR A 1 333 ? 4.355 -19.403 -9.813 1.00 84.38 333 TYR A CA 1
ATOM 2673 C C . TYR A 1 333 ? 4.806 -18.938 -8.429 1.00 84.38 333 TYR A C 1
ATOM 2675 O O . TYR A 1 333 ? 3.995 -18.435 -7.653 1.00 84.38 333 TYR A O 1
ATOM 2683 N N . LEU A 1 334 ? 6.102 -19.074 -8.132 1.00 78.44 334 LEU A N 1
ATOM 2684 C CA . LEU A 1 334 ? 6.663 -18.620 -6.867 1.00 78.44 334 LEU A CA 1
ATOM 2685 C C . LEU A 1 334 ? 6.631 -17.094 -6.783 1.00 78.44 334 LEU A C 1
ATOM 2687 O O . LEU A 1 334 ? 6.254 -16.565 -5.748 1.00 78.44 334 LEU A O 1
ATOM 2691 N N . LEU A 1 335 ? 6.923 -16.395 -7.884 1.00 74.81 335 LEU A N 1
ATOM 2692 C CA . LEU A 1 335 ? 6.835 -14.936 -7.956 1.00 74.81 335 LEU A CA 1
ATOM 2693 C C . LEU A 1 335 ? 5.394 -14.418 -7.768 1.00 74.81 335 LEU A C 1
ATOM 2695 O O . LEU A 1 335 ? 5.156 -13.416 -7.097 1.00 74.81 335 LEU A O 1
ATOM 2699 N N . ALA A 1 336 ? 4.406 -15.101 -8.350 1.00 76.81 336 ALA A N 1
ATOM 2700 C CA . ALA A 1 336 ? 3.002 -14.749 -8.156 1.00 76.81 336 ALA A CA 1
ATOM 2701 C C . ALA A 1 336 ? 2.569 -14.963 -6.697 1.00 76.81 336 ALA A C 1
ATOM 2703 O O . ALA A 1 336 ? 1.892 -14.111 -6.118 1.00 76.81 336 ALA A O 1
ATOM 2704 N N . LEU A 1 337 ? 2.995 -16.074 -6.087 1.00 80.31 337 LEU A N 1
ATOM 2705 C CA . LEU A 1 337 ? 2.748 -16.346 -4.674 1.00 80.31 337 LEU A CA 1
ATOM 2706 C C . LEU A 1 337 ? 3.407 -15.288 -3.784 1.00 80.31 337 LEU A C 1
ATOM 2708 O O . LEU A 1 337 ? 2.738 -14.758 -2.899 1.00 80.31 337 LEU A O 1
ATOM 2712 N N . THR A 1 338 ? 4.675 -14.941 -4.027 1.00 73.38 338 THR A N 1
ATOM 2713 C CA . THR A 1 338 ? 5.371 -13.919 -3.236 1.00 73.38 338 THR A CA 1
ATOM 2714 C C . THR A 1 338 ? 4.676 -12.568 -3.350 1.00 73.38 338 THR A C 1
ATOM 2716 O O . THR A 1 338 ? 4.457 -11.933 -2.326 1.00 73.38 338 THR A O 1
ATOM 2719 N N . ALA A 1 339 ? 4.209 -12.169 -4.537 1.00 72.62 339 ALA A N 1
ATOM 2720 C CA . ALA A 1 339 ? 3.443 -10.935 -4.711 1.00 72.62 339 ALA A CA 1
ATOM 2721 C C . ALA A 1 339 ? 2.129 -10.926 -3.905 1.00 72.62 339 ALA A C 1
ATOM 2723 O O . ALA A 1 339 ? 1.829 -9.946 -3.221 1.00 72.62 339 ALA A O 1
ATOM 2724 N N . VAL A 1 340 ? 1.351 -12.016 -3.944 1.00 78.00 340 VAL A N 1
ATOM 2725 C CA . VAL A 1 340 ? 0.103 -12.140 -3.163 1.00 78.00 340 VAL A CA 1
ATOM 2726 C C . VAL A 1 340 ? 0.390 -12.074 -1.665 1.00 78.00 340 VAL A C 1
ATOM 2728 O O . VAL A 1 340 ? -0.282 -11.349 -0.932 1.00 78.00 340 VAL A O 1
ATOM 2731 N N . VAL A 1 341 ? 1.409 -12.801 -1.212 1.00 77.94 341 VAL A N 1
ATOM 2732 C CA . VAL A 1 341 ? 1.810 -12.846 0.194 1.00 77.94 341 VAL A CA 1
ATOM 2733 C C . VAL A 1 341 ? 2.332 -11.479 0.664 1.00 77.94 341 VAL A C 1
ATOM 2735 O O . VAL A 1 341 ? 1.962 -11.038 1.749 1.00 77.94 341 VAL A O 1
ATOM 2738 N N . SER A 1 342 ? 3.083 -10.740 -0.162 1.00 72.81 342 SER A N 1
ATOM 2739 C CA . SER A 1 342 ? 3.527 -9.371 0.151 1.00 72.81 342 SER A CA 1
ATOM 2740 C C . SER A 1 342 ? 2.355 -8.391 0.268 1.00 72.81 342 SER A C 1
ATOM 2742 O O . SER A 1 342 ? 2.359 -7.525 1.142 1.00 72.81 342 SER A O 1
ATOM 2744 N N . ILE A 1 343 ? 1.319 -8.532 -0.568 1.00 77.19 343 ILE A N 1
ATOM 2745 C CA . ILE A 1 343 ? 0.091 -7.729 -0.448 1.00 77.19 343 ILE A CA 1
ATOM 2746 C C . ILE A 1 343 ? -0.627 -8.047 0.869 1.00 77.19 343 ILE A C 1
ATOM 2748 O O . ILE A 1 343 ? -1.072 -7.131 1.560 1.00 77.19 343 ILE A O 1
ATOM 2752 N N . LEU A 1 344 ? -0.727 -9.328 1.238 1.00 79.06 344 LEU A N 1
ATOM 2753 C CA . LEU A 1 344 ? -1.322 -9.736 2.512 1.00 79.06 344 LEU A CA 1
ATOM 2754 C C . LEU A 1 344 ? -0.536 -9.191 3.710 1.00 79.06 344 LEU A C 1
ATOM 2756 O O . LEU A 1 344 ? -1.160 -8.677 4.637 1.00 79.06 344 LEU A O 1
ATOM 2760 N N . HIS A 1 345 ? 0.800 -9.222 3.655 1.00 77.69 345 HIS A N 1
ATOM 2761 C CA . HIS A 1 345 ? 1.669 -8.632 4.676 1.00 77.69 345 HIS A CA 1
ATOM 2762 C C . HIS A 1 345 ? 1.352 -7.142 4.877 1.00 77.69 345 HIS A C 1
ATOM 2764 O O . HIS A 1 345 ? 1.083 -6.703 5.995 1.00 77.69 345 HIS A O 1
ATOM 2770 N N . LEU A 1 346 ? 1.256 -6.371 3.786 1.00 73.56 346 LEU A N 1
ATOM 2771 C CA . LEU A 1 346 ? 0.901 -4.949 3.842 1.00 73.56 346 LEU A CA 1
ATOM 2772 C C . LEU A 1 346 ? -0.493 -4.714 4.457 1.00 73.56 346 LEU A C 1
ATOM 2774 O O . LEU A 1 346 ? -0.691 -3.786 5.246 1.00 73.56 346 LEU A O 1
ATOM 2778 N N . VAL A 1 347 ? -1.479 -5.545 4.101 1.00 82.69 347 VAL A N 1
ATOM 2779 C CA . VAL A 1 347 ? -2.851 -5.435 4.624 1.00 82.69 347 VAL A CA 1
ATOM 2780 C C . VAL A 1 347 ? -2.892 -5.717 6.125 1.00 82.69 347 VAL A C 1
ATOM 2782 O O . VAL A 1 347 ? -3.505 -4.956 6.877 1.00 82.69 347 VAL A O 1
ATOM 2785 N N . PHE A 1 348 ? -2.251 -6.791 6.577 1.00 84.00 348 PHE A N 1
ATOM 2786 C CA . PHE A 1 348 ? -2.219 -7.161 7.988 1.00 84.00 348 PHE A CA 1
ATOM 2787 C C . PHE A 1 348 ? -1.391 -6.186 8.826 1.00 84.00 348 PHE A C 1
ATOM 2789 O O . PHE A 1 348 ? -1.820 -5.852 9.930 1.00 84.00 348 PHE A O 1
ATOM 2796 N N . GLU A 1 349 ? -0.294 -5.636 8.299 1.00 76.25 349 GLU A N 1
ATOM 2797 C CA . GLU A 1 349 ? 0.451 -4.561 8.962 1.00 76.25 349 GLU A CA 1
ATOM 2798 C C . GLU A 1 349 ? -0.427 -3.318 9.161 1.00 76.25 349 GLU A C 1
ATOM 2800 O O . GLU A 1 349 ? -0.524 -2.787 10.271 1.00 76.25 349 GLU A O 1
ATOM 2805 N N . PHE A 1 350 ? -1.170 -2.908 8.129 1.00 79.75 350 PHE A N 1
ATOM 2806 C CA . PHE A 1 350 ? -2.110 -1.793 8.235 1.00 79.75 350 PHE A CA 1
ATOM 2807 C C . PHE A 1 350 ? -3.235 -2.065 9.246 1.00 79.75 350 PHE A C 1
ATOM 2809 O O . PHE A 1 350 ? -3.612 -1.184 10.026 1.00 79.75 350 PHE A O 1
ATOM 2816 N N . LEU A 1 351 ? -3.779 -3.284 9.269 1.00 82.19 351 LEU A N 1
ATOM 2817 C CA . LEU A 1 351 ? -4.800 -3.675 10.242 1.00 82.19 351 LEU A CA 1
ATOM 2818 C C . LEU A 1 351 ? -4.240 -3.719 11.666 1.00 82.19 351 LEU A C 1
ATOM 2820 O O . LEU A 1 351 ? -4.909 -3.241 12.587 1.00 82.19 351 LEU A O 1
ATOM 2824 N N . ALA A 1 352 ? -3.027 -4.238 11.863 1.00 81.06 352 ALA A N 1
ATOM 2825 C CA . ALA A 1 352 ? -2.340 -4.224 13.149 1.00 81.06 352 ALA A CA 1
ATOM 2826 C C . ALA A 1 352 ? -2.162 -2.784 13.641 1.00 81.06 352 ALA A C 1
ATOM 2828 O O . ALA A 1 352 ? -2.563 -2.458 14.758 1.00 81.06 352 ALA A O 1
ATOM 2829 N N . PHE A 1 353 ? -1.658 -1.912 12.771 1.00 81.19 353 PHE A N 1
ATOM 2830 C CA . PHE A 1 353 ? -1.443 -0.495 13.034 1.00 81.19 353 PHE A CA 1
ATOM 2831 C C . PHE A 1 353 ? -2.732 0.244 13.411 1.00 81.19 353 PHE A C 1
ATOM 2833 O O . PHE A 1 353 ? -2.797 0.926 14.435 1.00 81.19 353 PHE A O 1
ATOM 2840 N N . LYS A 1 354 ? -3.801 0.065 12.625 1.00 84.19 354 LYS A N 1
ATOM 2841 C CA . LYS A 1 354 ? -5.105 0.683 12.900 1.00 84.19 354 LYS A CA 1
ATOM 2842 C C . LYS A 1 354 ? -5.657 0.241 14.257 1.00 84.19 354 LYS A C 1
ATOM 2844 O O . LYS A 1 354 ? -6.144 1.078 15.016 1.00 84.19 354 LYS A O 1
ATOM 2849 N N . ASN A 1 355 ? -5.599 -1.059 14.555 1.00 83.56 355 ASN A N 1
ATOM 2850 C CA . ASN A 1 355 ? -6.121 -1.596 15.812 1.00 83.56 355 ASN A CA 1
ATOM 2851 C C . ASN A 1 355 ? -5.280 -1.166 17.024 1.00 83.56 355 ASN A C 1
ATOM 2853 O O . ASN A 1 355 ? -5.850 -0.965 18.092 1.00 83.56 355 ASN A O 1
ATOM 2857 N N . ASP A 1 356 ? -3.967 -0.977 16.867 1.00 84.06 356 ASP A N 1
ATOM 2858 C CA . ASP A 1 356 ? -3.104 -0.439 17.926 1.00 84.06 356 ASP A CA 1
ATOM 2859 C C . ASP A 1 356 ? -3.477 1.014 18.267 1.00 84.06 356 ASP A C 1
ATOM 2861 O O . ASP A 1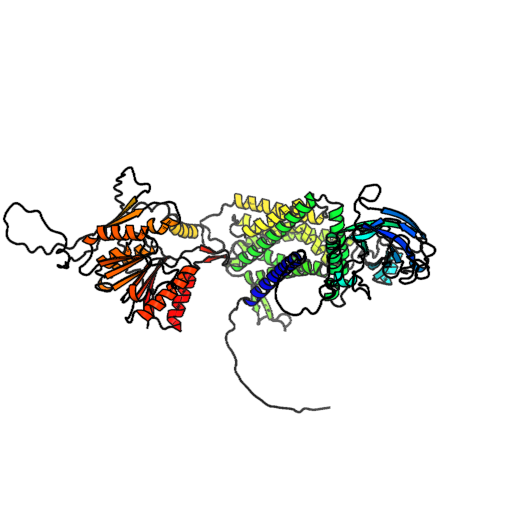 356 ? -3.736 1.344 19.424 1.00 84.06 356 ASP A O 1
ATOM 2865 N N . ILE A 1 357 ? -3.621 1.883 17.258 1.00 84.06 357 ILE A N 1
ATOM 2866 C CA . ILE A 1 357 ? -4.050 3.277 17.475 1.00 84.06 357 ILE A CA 1
ATOM 2867 C C . ILE A 1 357 ? -5.433 3.327 18.126 1.00 84.06 357 ILE A C 1
ATOM 2869 O O . ILE A 1 357 ? -5.658 4.109 19.053 1.00 84.06 357 ILE A O 1
ATOM 2873 N N . GLN A 1 358 ? -6.363 2.495 17.652 1.00 81.50 358 GLN A N 1
ATOM 2874 C CA . GLN A 1 358 ? -7.704 2.416 18.216 1.00 81.50 358 GLN A CA 1
ATOM 2875 C C . GLN A 1 358 ? -7.665 2.030 19.702 1.00 81.50 358 GLN A C 1
ATOM 2877 O O . GLN A 1 358 ? -8.278 2.710 20.527 1.00 81.50 358 GLN A O 1
ATOM 2882 N N . PHE A 1 359 ? -6.885 1.004 20.043 1.00 82.50 359 PHE A N 1
ATOM 2883 C CA . PHE A 1 359 ? -6.710 0.525 21.411 1.00 82.50 359 PHE A CA 1
ATOM 2884 C C . PHE A 1 359 ? -6.192 1.618 22.355 1.00 82.50 359 PHE A C 1
ATOM 2886 O O . PHE A 1 359 ? -6.776 1.844 23.413 1.00 82.50 359 PHE A O 1
ATOM 2893 N N . TRP A 1 360 ? -5.149 2.355 21.966 1.00 82.06 360 TRP A N 1
ATOM 2894 C CA . TRP A 1 360 ? -4.590 3.430 22.799 1.00 82.06 360 TRP A CA 1
ATOM 2895 C C . TRP A 1 360 ? -5.459 4.695 22.847 1.00 82.06 360 TRP A C 1
ATOM 2897 O O . TRP A 1 360 ? -5.332 5.502 23.772 1.00 82.06 360 TRP A O 1
ATOM 2907 N N . ARG A 1 361 ? -6.348 4.894 21.866 1.00 81.44 361 ARG A N 1
ATOM 2908 C CA . ARG A 1 361 ? -7.261 6.045 21.819 1.00 81.44 361 ARG A CA 1
ATOM 2909 C C . ARG A 1 361 ? -8.462 5.880 22.747 1.00 81.44 361 ARG A C 1
ATOM 2911 O O . ARG A 1 361 ? -8.859 6.857 23.374 1.00 81.44 361 ARG A O 1
ATOM 2918 N N . GLU A 1 362 ? -9.038 4.683 22.808 1.00 77.75 362 GLU A N 1
ATOM 2919 C CA . GLU A 1 362 ? -10.299 4.400 23.516 1.00 77.75 362 GLU A CA 1
ATOM 2920 C C . GLU A 1 362 ? -10.100 4.054 25.003 1.00 77.75 362 GLU A C 1
ATOM 2922 O O . GLU A 1 362 ? -11.060 4.023 25.773 1.00 77.75 362 GLU A O 1
ATOM 2927 N N . ARG A 1 363 ? -8.855 3.818 25.433 1.00 72.19 363 ARG A N 1
ATOM 2928 C CA . ARG A 1 363 ? -8.550 3.288 26.765 1.00 72.19 363 ARG A CA 1
ATOM 2929 C C . ARG A 1 363 ? -8.520 4.352 27.867 1.00 72.19 363 ARG A C 1
ATOM 2931 O O . ARG A 1 363 ? -7.886 5.398 27.727 1.00 72.19 363 ARG A O 1
ATOM 2938 N N . GLN A 1 364 ? -9.163 4.028 28.994 1.00 66.38 364 GLN A N 1
ATOM 2939 C CA . GLN A 1 364 ? -9.278 4.892 30.180 1.00 66.38 364 GLN A CA 1
ATOM 2940 C C . GLN A 1 364 ? -8.436 4.399 31.379 1.00 66.38 364 GLN A C 1
ATOM 2942 O O . GLN A 1 364 ? -7.953 5.218 32.159 1.00 66.38 364 GLN A O 1
ATOM 2947 N N . SER A 1 365 ? -8.204 3.081 31.513 1.00 73.12 365 SER A N 1
ATOM 2948 C CA . SER A 1 365 ? -7.383 2.480 32.585 1.00 73.12 365 SER A CA 1
ATOM 2949 C C . SER A 1 365 ? -6.091 1.846 32.055 1.00 73.12 365 SER A C 1
ATOM 2951 O O . SER A 1 365 ? -6.091 1.175 31.022 1.00 73.12 365 SER A O 1
ATOM 2953 N N . LEU A 1 366 ? -4.988 2.027 32.788 1.00 72.31 366 LEU A N 1
ATOM 2954 C CA . LEU A 1 366 ? -3.666 1.462 32.476 1.00 72.31 366 LEU A CA 1
ATOM 2955 C C . LEU A 1 366 ? -3.365 0.166 33.249 1.00 72.31 366 LEU A C 1
ATOM 2957 O O . LEU A 1 366 ? -2.260 -0.363 33.148 1.00 72.31 366 LEU A O 1
ATOM 2961 N N . GLU A 1 367 ? -4.324 -0.360 34.014 1.00 70.31 367 GLU A N 1
ATOM 2962 C CA . GLU A 1 367 ? -4.147 -1.626 34.729 1.00 70.31 367 GLU A CA 1
ATOM 2963 C C . GLU A 1 367 ? -3.861 -2.773 33.738 1.00 70.31 367 GLU A C 1
ATOM 2965 O O . GLU A 1 367 ? -4.484 -2.869 32.673 1.00 70.31 367 GLU A O 1
ATOM 2970 N N . GLY A 1 368 ? -2.866 -3.608 34.061 1.00 71.12 368 GLY A N 1
ATOM 2971 C CA . GLY A 1 368 ? -2.423 -4.734 33.233 1.00 71.12 368 GLY A CA 1
ATOM 2972 C C . GLY A 1 368 ? -1.522 -4.400 32.034 1.00 71.12 368 GLY A C 1
ATOM 2973 O O . GLY A 1 368 ? -1.107 -5.323 31.333 1.00 71.12 368 GLY A O 1
ATOM 2974 N N . LEU A 1 369 ? -1.177 -3.128 31.801 1.00 79.19 369 LEU A N 1
ATOM 2975 C CA . LEU A 1 369 ? -0.209 -2.704 30.777 1.00 79.19 369 LEU A CA 1
ATOM 2976 C C . LEU A 1 369 ? 1.129 -2.291 31.403 1.00 79.19 369 LEU A C 1
ATOM 2978 O O . LEU A 1 369 ? 1.167 -1.610 32.427 1.00 79.19 369 LEU A O 1
ATOM 2982 N N . SER A 1 370 ? 2.236 -2.646 30.748 1.00 82.38 370 SER A N 1
ATOM 2983 C CA . SER A 1 370 ? 3.570 -2.173 31.135 1.00 82.38 370 SER A CA 1
ATOM 2984 C C . SER A 1 370 ? 3.855 -0.768 30.588 1.00 82.38 370 SER A C 1
ATOM 2986 O O . SER A 1 370 ? 4.138 -0.592 29.403 1.00 82.38 370 SER A O 1
ATOM 2988 N N . VAL A 1 371 ? 3.857 0.245 31.463 1.00 81.62 371 VAL A N 1
ATOM 2989 C CA . VAL A 1 371 ? 4.272 1.618 31.100 1.00 81.62 371 VAL A CA 1
ATOM 2990 C C . VAL A 1 371 ? 5.766 1.673 30.754 1.00 81.62 371 VAL A C 1
ATOM 2992 O O . VAL A 1 371 ? 6.173 2.404 29.850 1.00 81.62 371 VAL A O 1
ATOM 2995 N N . ARG A 1 372 ? 6.600 0.867 31.429 1.00 81.94 372 ARG A N 1
ATOM 2996 C CA . ARG A 1 372 ? 8.044 0.794 31.155 1.00 81.94 372 ARG A CA 1
ATOM 2997 C C . ARG A 1 372 ? 8.349 0.204 29.781 1.00 81.94 372 ARG A C 1
ATOM 2999 O O . ARG A 1 372 ? 9.265 0.686 29.124 1.00 81.94 372 ARG A O 1
ATOM 3006 N N . SER A 1 373 ? 7.565 -0.773 29.323 1.00 81.56 373 SER A N 1
ATOM 3007 C CA . SER A 1 373 ? 7.683 -1.327 27.969 1.00 81.56 373 SER A CA 1
ATOM 3008 C C . SER A 1 373 ? 7.365 -0.285 26.897 1.00 81.56 373 SER A C 1
ATOM 3010 O O . SER A 1 373 ? 8.115 -0.181 25.933 1.00 81.56 373 SER A O 1
ATOM 3012 N N . VAL A 1 374 ? 6.355 0.571 27.100 1.00 84.44 374 VAL A N 1
ATOM 3013 C CA . VAL A 1 374 ? 6.055 1.682 26.173 1.00 84.44 374 VAL A CA 1
ATOM 3014 C C . VAL A 1 374 ? 7.232 2.658 26.069 1.00 84.44 374 VAL A C 1
ATOM 3016 O O . VAL A 1 374 ? 7.659 2.996 24.969 1.00 84.44 374 VAL A O 1
ATOM 3019 N N . LEU A 1 375 ? 7.810 3.078 27.199 1.00 84.75 375 LEU A N 1
ATOM 3020 C CA . LEU A 1 375 ? 8.979 3.971 27.197 1.00 84.75 375 LEU A CA 1
ATOM 3021 C C . LEU A 1 375 ? 10.207 3.328 26.550 1.00 84.75 375 LEU A C 1
ATOM 3023 O O . LEU A 1 375 ? 10.954 3.987 25.827 1.00 84.75 375 LEU A O 1
ATOM 3027 N N . PHE A 1 376 ? 10.408 2.037 26.799 1.00 84.31 376 PHE A N 1
ATOM 3028 C CA . PHE A 1 376 ? 11.485 1.286 26.178 1.00 84.31 376 PHE A CA 1
ATOM 3029 C C . PHE A 1 376 ? 11.299 1.209 24.654 1.00 84.31 376 PHE A C 1
ATOM 3031 O O . PHE A 1 376 ? 12.244 1.475 23.914 1.00 84.31 376 PHE A O 1
ATOM 3038 N N . ASN A 1 377 ? 10.075 0.956 24.176 1.00 85.06 377 ASN A N 1
ATOM 3039 C CA . ASN A 1 377 ? 9.750 0.904 22.748 1.00 85.06 377 ASN A CA 1
ATOM 3040 C C . ASN A 1 377 ? 10.028 2.233 22.030 1.00 85.06 377 ASN A C 1
ATOM 3042 O O . ASN A 1 377 ? 10.561 2.215 20.918 1.00 85.06 377 ASN A O 1
ATOM 3046 N N . VAL A 1 378 ? 9.773 3.378 22.675 1.00 88.81 378 VAL A N 1
ATOM 3047 C CA . VAL A 1 378 ? 10.174 4.702 22.158 1.00 88.81 378 VAL A CA 1
ATOM 3048 C C . VAL A 1 378 ? 11.691 4.775 21.962 1.00 88.81 378 VAL A C 1
ATOM 3050 O O . VAL A 1 378 ? 12.153 5.181 20.898 1.00 88.81 378 VAL A O 1
ATOM 3053 N N . GLY A 1 379 ? 12.470 4.330 22.954 1.00 88.19 379 GLY A N 1
ATOM 3054 C CA . GLY A 1 379 ? 13.933 4.288 22.868 1.00 88.19 379 GLY A CA 1
ATOM 3055 C C . GLY A 1 379 ? 14.437 3.379 21.744 1.00 88.19 379 GLY A C 1
ATOM 3056 O O . GLY A 1 379 ? 15.305 3.779 20.971 1.00 88.19 379 GLY A O 1
ATOM 3057 N N . THR A 1 380 ? 13.855 2.186 21.595 1.00 86.38 380 THR A N 1
ATOM 3058 C CA . THR A 1 380 ? 14.217 1.271 20.497 1.00 86.38 380 THR A CA 1
ATOM 3059 C C . THR A 1 380 ? 13.867 1.839 19.125 1.00 86.38 380 THR A C 1
ATOM 3061 O O . THR A 1 380 ? 14.695 1.796 18.221 1.00 86.38 380 THR A O 1
ATOM 3064 N N . SER A 1 381 ? 12.684 2.443 18.978 1.00 88.00 381 SER A N 1
ATOM 3065 C CA . SER A 1 381 ? 12.236 3.048 17.718 1.00 88.00 381 SER A CA 1
ATOM 3066 C C . SER A 1 381 ? 13.111 4.235 17.324 1.00 88.00 381 SER A C 1
ATOM 3068 O O . SER A 1 381 ? 13.380 4.441 16.144 1.00 88.00 381 SER A O 1
ATOM 3070 N N . PHE A 1 382 ? 13.606 4.987 18.309 1.00 91.38 382 PHE A N 1
ATOM 3071 C CA . PHE A 1 382 ? 14.559 6.066 18.082 1.00 91.38 382 PHE A CA 1
ATOM 3072 C C . PHE A 1 382 ? 15.917 5.552 17.579 1.00 91.38 382 PHE A C 1
ATOM 3074 O O . PHE A 1 382 ? 16.456 6.104 16.624 1.00 91.38 382 PHE A O 1
ATOM 3081 N N . ILE A 1 383 ? 16.444 4.465 18.156 1.00 90.00 383 ILE A N 1
ATOM 3082 C CA . ILE A 1 383 ? 17.688 3.830 17.681 1.00 90.00 383 ILE A CA 1
ATOM 3083 C C . ILE A 1 383 ? 17.523 3.323 16.242 1.00 90.00 383 ILE A C 1
ATOM 3085 O O . ILE A 1 383 ? 18.398 3.556 15.411 1.00 90.00 383 ILE A O 1
ATOM 3089 N N . VAL A 1 384 ? 16.391 2.682 15.926 1.00 87.62 384 VAL A N 1
ATOM 3090 C CA . VAL A 1 384 ? 16.087 2.219 14.561 1.00 87.62 384 VAL A CA 1
ATOM 3091 C C . VAL A 1 384 ? 16.010 3.395 13.586 1.00 87.62 384 VAL A C 1
ATOM 3093 O O . VAL A 1 384 ? 16.580 3.318 12.502 1.00 87.62 384 VAL A O 1
ATOM 3096 N N . LEU A 1 385 ? 15.369 4.506 13.966 1.00 89.44 385 LEU A N 1
ATOM 3097 C CA . LEU A 1 385 ? 15.331 5.704 13.128 1.00 89.44 385 LEU A CA 1
ATOM 3098 C C . LEU A 1 385 ? 16.736 6.257 12.862 1.00 89.44 385 LEU A C 1
ATOM 3100 O O . LEU A 1 385 ? 17.047 6.569 11.717 1.00 89.44 385 LEU A O 1
ATOM 3104 N N . LEU A 1 386 ? 17.584 6.362 13.890 1.00 89.62 386 LEU A N 1
ATOM 3105 C CA . LEU A 1 386 ? 18.964 6.824 13.724 1.00 89.62 386 LEU A CA 1
ATOM 3106 C C . LEU A 1 386 ? 19.747 5.919 12.766 1.00 89.62 386 LEU A C 1
ATOM 3108 O O . LEU A 1 386 ? 20.410 6.428 11.870 1.00 89.62 386 LEU A O 1
ATOM 3112 N N . TYR A 1 387 ? 19.617 4.597 12.899 1.00 88.00 387 TYR A N 1
ATOM 3113 C CA . TYR A 1 387 ? 20.272 3.631 12.011 1.00 88.00 387 TYR A CA 1
ATOM 3114 C C . TYR A 1 387 ? 19.835 3.789 10.545 1.00 88.00 387 TYR A C 1
ATOM 3116 O O . TYR A 1 387 ? 20.658 3.773 9.632 1.00 88.00 387 TYR A O 1
ATOM 3124 N N . VAL A 1 388 ? 18.536 3.984 10.311 1.00 84.44 388 VAL A N 1
ATOM 3125 C CA . VAL A 1 388 ? 17.949 4.181 8.972 1.00 84.44 388 VAL A CA 1
ATOM 3126 C C . VAL A 1 388 ? 18.366 5.527 8.361 1.00 84.44 388 VAL A C 1
ATOM 3128 O O . VAL A 1 388 ? 18.505 5.639 7.139 1.00 84.44 388 VAL A O 1
ATOM 3131 N N . LEU A 1 389 ? 18.582 6.549 9.196 1.00 83.12 389 LEU A N 1
ATOM 3132 C CA . LEU A 1 389 ? 19.122 7.843 8.776 1.00 83.12 389 LEU A CA 1
ATOM 3133 C C . LEU A 1 389 ? 20.613 7.770 8.415 1.00 83.12 389 LEU A C 1
ATOM 3135 O O . LEU A 1 389 ? 21.009 8.433 7.461 1.00 83.12 389 LEU A O 1
ATOM 3139 N N . ASP A 1 390 ? 21.406 6.969 9.133 1.00 83.12 390 ASP A N 1
ATOM 3140 C CA . ASP A 1 390 ? 22.853 6.812 8.903 1.00 83.12 390 ASP A CA 1
ATOM 3141 C C . ASP A 1 390 ? 23.167 5.967 7.655 1.00 83.12 390 ASP A C 1
ATOM 3143 O O . ASP A 1 390 ? 24.094 6.266 6.908 1.00 83.12 390 ASP A O 1
ATOM 3147 N N . ASN A 1 391 ? 22.353 4.946 7.365 1.00 75.94 391 ASN A N 1
ATOM 3148 C CA . ASN A 1 391 ? 22.586 4.010 6.257 1.00 75.94 391 ASN A CA 1
ATOM 3149 C C . ASN A 1 391 ? 22.026 4.457 4.893 1.00 75.94 391 ASN A C 1
ATOM 3151 O O . ASN A 1 391 ? 21.753 3.610 4.051 1.00 75.94 391 ASN A O 1
ATOM 3155 N N . GLU A 1 392 ? 21.821 5.763 4.677 1.00 64.50 392 GLU A N 1
ATOM 3156 C CA . GLU A 1 392 ? 21.341 6.349 3.404 1.00 64.50 392 GLU A CA 1
ATOM 3157 C C . GLU A 1 392 ? 20.107 5.657 2.779 1.00 64.50 392 GLU A C 1
ATOM 3159 O O . GLU A 1 392 ? 19.885 5.729 1.584 1.00 64.50 392 GLU A O 1
ATOM 3164 N N . THR A 1 393 ? 19.244 5.036 3.585 1.00 62.84 393 THR A N 1
ATOM 3165 C CA . THR A 1 393 ? 18.123 4.224 3.068 1.00 62.84 393 THR A CA 1
ATOM 3166 C C . THR A 1 393 ? 17.038 5.020 2.323 1.00 62.84 393 THR A C 1
ATOM 3168 O O . THR A 1 393 ? 16.820 6.211 2.584 1.00 62.84 393 THR A O 1
ATOM 3171 N N . ASN A 1 394 ? 16.277 4.309 1.474 1.00 60.78 394 ASN A N 1
ATOM 3172 C CA . ASN A 1 394 ? 15.151 4.829 0.692 1.00 60.78 394 ASN A CA 1
ATOM 3173 C C . ASN A 1 394 ? 14.188 5.688 1.539 1.00 60.78 394 ASN A C 1
ATOM 3175 O O . ASN A 1 394 ? 13.732 5.295 2.620 1.00 60.78 394 ASN A O 1
ATOM 3179 N N . LEU A 1 395 ? 13.823 6.857 0.998 1.00 63.66 395 LEU A N 1
ATOM 3180 C CA . LEU A 1 395 ? 12.913 7.829 1.611 1.00 63.66 395 LEU A CA 1
ATOM 3181 C C . LEU A 1 395 ? 11.597 7.201 2.097 1.00 63.66 395 LEU A C 1
ATOM 3183 O O . LEU A 1 395 ? 11.063 7.632 3.119 1.00 63.66 395 LEU A O 1
ATOM 3187 N N . MET A 1 396 ? 11.080 6.185 1.401 1.00 56.03 396 MET A N 1
ATOM 3188 C CA . MET A 1 396 ? 9.863 5.476 1.808 1.00 56.03 396 MET A CA 1
ATOM 3189 C C . MET A 1 396 ? 10.042 4.748 3.147 1.00 56.03 396 MET A C 1
ATOM 3191 O O . MET A 1 396 ? 9.194 4.878 4.030 1.00 56.03 396 MET A O 1
ATOM 3195 N N . VAL A 1 397 ? 11.159 4.036 3.317 1.00 63.91 397 VAL A N 1
ATOM 3196 C CA . VAL A 1 397 ? 11.496 3.310 4.552 1.00 63.91 397 VAL A CA 1
ATOM 3197 C C . VAL A 1 397 ? 11.798 4.295 5.680 1.00 63.91 397 VAL A C 1
ATOM 3199 O O . VAL A 1 397 ? 11.294 4.161 6.793 1.00 63.91 397 VAL A O 1
ATOM 3202 N N . ARG A 1 398 ? 12.546 5.361 5.382 1.00 73.81 398 ARG A N 1
ATOM 3203 C CA . ARG A 1 398 ? 12.801 6.447 6.338 1.00 73.81 398 ARG A CA 1
ATOM 3204 C C . ARG A 1 398 ? 11.503 7.098 6.818 1.00 73.81 398 ARG A C 1
ATOM 3206 O O . ARG A 1 398 ? 11.333 7.340 8.012 1.00 73.81 398 ARG A O 1
ATOM 3213 N N . GLY A 1 399 ? 10.576 7.351 5.896 1.00 73.88 399 GLY A N 1
ATOM 3214 C CA . GLY A 1 399 ? 9.266 7.922 6.187 1.00 73.88 399 GLY A CA 1
ATOM 3215 C C . GLY A 1 399 ? 8.402 7.015 7.064 1.00 73.88 399 GLY A C 1
ATOM 3216 O O . GLY A 1 399 ? 7.815 7.499 8.032 1.00 73.88 399 GLY A O 1
ATOM 3217 N N . SER A 1 400 ? 8.343 5.710 6.776 1.00 74.00 400 SER A N 1
ATOM 3218 C CA . SER A 1 400 ? 7.542 4.765 7.567 1.00 74.00 400 SER A CA 1
ATOM 3219 C C . SER A 1 400 ? 8.076 4.608 8.996 1.00 74.00 400 SER A C 1
ATOM 3221 O O . SER A 1 400 ? 7.300 4.696 9.950 1.00 74.00 400 SER A O 1
ATOM 3223 N N . VAL A 1 401 ? 9.398 4.487 9.170 1.00 81.38 401 VAL A N 1
ATOM 3224 C CA . VAL A 1 401 ? 10.045 4.400 10.493 1.00 81.38 401 VAL A CA 1
ATOM 3225 C C . VAL A 1 401 ? 9.879 5.699 11.284 1.00 81.38 401 VAL A C 1
ATOM 3227 O O . VAL A 1 401 ? 9.617 5.665 12.488 1.00 81.38 401 VAL A O 1
ATOM 3230 N N . PHE A 1 402 ? 9.959 6.853 10.617 1.00 86.38 402 PHE A N 1
ATOM 3231 C CA . PHE A 1 402 ? 9.712 8.146 11.251 1.00 86.38 402 PHE A CA 1
ATOM 3232 C C . PHE A 1 402 ? 8.270 8.273 11.762 1.00 86.38 402 PHE A C 1
ATOM 3234 O O . PHE A 1 402 ? 8.054 8.670 12.908 1.00 86.38 402 PHE A O 1
ATOM 3241 N N . ILE A 1 403 ? 7.278 7.882 10.954 1.00 82.94 403 ILE A N 1
ATOM 3242 C CA . ILE A 1 403 ? 5.867 7.856 11.372 1.00 82.94 403 ILE A CA 1
ATOM 3243 C C . ILE A 1 403 ? 5.673 6.901 12.557 1.00 82.94 403 ILE A C 1
ATOM 3245 O O . ILE A 1 403 ? 4.989 7.257 13.518 1.00 82.94 403 ILE A O 1
ATOM 3249 N N . ASN A 1 404 ? 6.307 5.726 12.530 1.00 81.62 404 ASN A N 1
ATOM 3250 C CA . ASN A 1 404 ? 6.252 4.775 13.637 1.00 81.62 404 ASN A CA 1
ATOM 3251 C C . ASN A 1 404 ? 6.809 5.380 14.941 1.00 81.62 404 ASN A C 1
ATOM 3253 O O . ASN A 1 404 ? 6.163 5.298 15.986 1.00 81.62 404 ASN A O 1
ATOM 3257 N N . MET A 1 405 ? 7.945 6.086 14.879 1.00 89.31 405 MET A N 1
ATOM 3258 C CA . MET A 1 405 ? 8.496 6.804 16.036 1.00 89.31 405 MET A CA 1
ATOM 3259 C C . MET A 1 405 ? 7.517 7.857 16.582 1.00 89.31 405 MET A C 1
ATOM 3261 O O . MET A 1 405 ? 7.332 7.950 17.796 1.00 89.31 405 MET A O 1
ATOM 3265 N N . LEU A 1 406 ? 6.869 8.643 15.714 1.00 89.00 406 LEU A N 1
ATOM 3266 C CA . LEU A 1 406 ? 5.890 9.651 16.143 1.00 89.00 406 LEU A CA 1
ATOM 3267 C C . LEU A 1 406 ? 4.708 9.033 16.899 1.00 89.00 406 LEU A C 1
ATOM 3269 O O . LEU A 1 406 ? 4.180 9.640 17.831 1.00 89.00 406 LEU A O 1
ATOM 3273 N N . ILE A 1 407 ? 4.302 7.825 16.521 1.00 86.31 407 ILE A N 1
ATOM 3274 C CA . ILE A 1 407 ? 3.184 7.122 17.152 1.00 86.31 407 ILE A CA 1
ATOM 3275 C C . ILE A 1 407 ? 3.584 6.553 18.504 1.00 86.31 407 ILE A C 1
ATOM 3277 O O . ILE A 1 407 ? 2.821 6.679 19.462 1.00 86.31 407 ILE A O 1
ATOM 3281 N N . GLU A 1 408 ? 4.789 6.001 18.625 1.00 88.06 408 GLU A N 1
ATOM 3282 C CA . GLU A 1 408 ? 5.318 5.595 19.928 1.00 88.06 408 GLU A CA 1
ATOM 3283 C C . GLU A 1 408 ? 5.445 6.802 20.873 1.00 88.06 408 GLU A C 1
ATOM 3285 O O . GLU A 1 408 ? 5.036 6.731 22.033 1.00 88.06 408 GLU A O 1
ATOM 3290 N N . LEU A 1 409 ? 5.887 7.960 20.368 1.00 89.06 409 LEU A N 1
ATOM 3291 C CA . LEU A 1 409 ? 5.899 9.211 21.135 1.00 89.06 409 LEU A CA 1
ATOM 3292 C C . LEU A 1 409 ? 4.489 9.675 21.533 1.00 89.06 409 LEU A C 1
ATOM 3294 O O . LEU A 1 409 ? 4.301 10.168 22.646 1.00 89.06 409 LEU A O 1
ATOM 3298 N N . TRP A 1 410 ? 3.484 9.483 20.675 1.00 88.31 410 TRP A N 1
ATOM 3299 C CA . TRP A 1 410 ? 2.084 9.804 20.977 1.00 88.31 410 TRP A CA 1
ATOM 3300 C C . TRP A 1 410 ? 1.488 8.939 22.104 1.00 88.31 410 TRP A C 1
ATOM 3302 O O . TRP A 1 410 ? 0.615 9.409 22.839 1.00 88.31 410 TRP A O 1
ATOM 3312 N N . LYS A 1 411 ? 1.980 7.709 22.310 1.00 87.38 411 LYS A N 1
ATOM 3313 C CA . LYS A 1 411 ? 1.545 6.835 23.420 1.00 87.38 411 LYS A CA 1
ATOM 3314 C C . LYS A 1 411 ? 2.048 7.314 24.789 1.00 87.38 411 LYS A C 1
ATOM 3316 O O . LYS A 1 411 ? 1.385 7.085 25.803 1.00 87.38 411 LYS A O 1
ATOM 3321 N N . VAL A 1 412 ? 3.178 8.023 24.846 1.00 85.62 412 VAL A N 1
ATOM 3322 C CA . VAL A 1 412 ? 3.788 8.517 26.099 1.00 85.62 412 VAL A CA 1
ATOM 3323 C C . VAL A 1 412 ? 2.836 9.386 26.940 1.00 85.62 412 VAL A C 1
ATOM 3325 O O . VAL A 1 412 ? 2.603 9.026 28.098 1.00 85.62 412 VAL A O 1
ATOM 3328 N N . PRO A 1 413 ? 2.219 10.467 26.416 1.00 82.75 413 PRO A N 1
ATOM 3329 C CA . PRO A 1 413 ? 1.288 11.300 27.188 1.00 82.75 413 PRO A CA 1
ATOM 3330 C C . PRO A 1 413 ? -0.014 10.579 27.578 1.00 82.75 413 PRO A C 1
ATOM 3332 O O . PRO A 1 413 ? -0.778 11.072 28.405 1.00 82.75 413 PRO A O 1
ATOM 3335 N N . LYS A 1 414 ? -0.308 9.405 27.002 1.00 79.69 414 LYS A N 1
ATOM 3336 C CA . LYS A 1 414 ? -1.434 8.571 27.451 1.00 79.69 414 LYS A CA 1
ATOM 3337 C C . LYS A 1 414 ? -1.101 7.813 28.737 1.00 79.69 414 LYS A C 1
ATOM 3339 O O . LYS A 1 414 ? -2.001 7.636 29.562 1.00 79.69 414 LYS A O 1
ATOM 3344 N N . CYS A 1 415 ? 0.166 7.437 28.918 1.00 76.50 415 CYS A N 1
ATOM 3345 C CA . CYS A 1 415 ? 0.660 6.654 30.053 1.00 76.50 415 CYS A CA 1
ATOM 3346 C C . CYS A 1 415 ? 1.192 7.510 31.216 1.00 76.50 415 CYS A C 1
ATOM 3348 O O . CYS A 1 415 ? 1.071 7.122 32.378 1.00 76.50 415 CYS A O 1
ATOM 3350 N N . LEU A 1 416 ? 1.790 8.663 30.906 1.00 78.56 416 LEU A N 1
ATOM 3351 C CA . LEU A 1 416 ? 2.407 9.577 31.867 1.00 78.56 416 LEU A CA 1
ATOM 3352 C C . LEU A 1 416 ? 1.719 10.942 31.815 1.00 78.56 416 LEU A C 1
ATOM 3354 O O . LEU A 1 416 ? 1.550 11.508 30.737 1.00 78.56 416 LEU A O 1
ATOM 3358 N N . ASP A 1 417 ? 1.399 11.504 32.979 1.00 72.75 417 ASP A N 1
ATOM 3359 C CA . ASP A 1 417 ? 1.036 12.912 33.091 1.00 72.75 417 ASP A CA 1
ATOM 3360 C C . ASP A 1 417 ? 2.325 13.735 32.983 1.00 72.75 417 ASP A C 1
ATOM 3362 O O . ASP A 1 417 ? 3.167 13.757 33.890 1.00 72.75 417 ASP A O 1
ATOM 3366 N N . VAL A 1 418 ? 2.509 14.367 31.824 1.00 67.56 418 VAL A N 1
ATOM 3367 C CA . VAL A 1 418 ? 3.661 15.226 31.538 1.00 67.56 418 VAL A CA 1
ATOM 3368 C C . VAL A 1 418 ? 3.317 16.644 31.985 1.00 67.56 418 VAL A C 1
ATOM 3370 O O . VAL A 1 418 ? 2.604 17.371 31.297 1.00 67.56 418 VAL A O 1
ATOM 3373 N N . GLY A 1 419 ? 3.805 17.026 33.165 1.00 63.72 419 GLY A N 1
ATOM 3374 C CA . GLY A 1 419 ? 3.695 18.384 33.693 1.00 63.72 419 GLY A CA 1
ATOM 3375 C C . GLY A 1 419 ? 5.002 19.158 33.534 1.00 63.72 419 GLY A C 1
ATOM 3376 O O . GLY A 1 419 ? 6.091 18.587 33.608 1.00 63.72 419 GLY A O 1
ATOM 3377 N N . LEU A 1 420 ? 4.911 20.473 33.346 1.00 56.66 420 LEU A N 1
ATOM 3378 C CA . LEU A 1 420 ? 6.061 21.375 33.436 1.00 56.66 420 LEU A CA 1
ATOM 3379 C C . LEU A 1 420 ? 6.161 21.883 34.879 1.00 56.66 420 LEU A C 1
ATOM 3381 O O . LEU A 1 420 ? 5.307 22.650 35.317 1.00 56.66 420 LEU A O 1
ATOM 3385 N N . ASP A 1 421 ? 7.186 21.458 35.624 1.00 56.06 421 ASP A N 1
ATOM 3386 C CA . ASP A 1 421 ? 7.464 21.998 36.961 1.00 56.06 421 ASP A CA 1
ATOM 3387 C C . ASP A 1 421 ? 8.228 23.321 36.788 1.00 56.06 421 ASP A C 1
ATOM 3389 O O . ASP A 1 421 ? 9.441 23.358 36.561 1.00 56.06 421 ASP A O 1
ATOM 3393 N N . THR A 1 422 ? 7.512 24.440 36.876 1.00 56.81 422 THR A N 1
ATOM 3394 C CA . THR A 1 422 ? 8.082 25.797 36.781 1.00 56.81 422 THR A CA 1
ATOM 3395 C C . THR A 1 422 ? 8.939 26.176 37.998 1.00 56.81 422 THR A C 1
ATOM 3397 O O . THR A 1 422 ? 9.664 27.171 37.957 1.00 56.81 422 THR A O 1
ATOM 3400 N N . THR A 1 423 ? 8.863 25.388 39.074 1.00 57.38 423 THR A N 1
ATOM 3401 C CA . THR A 1 423 ? 9.497 25.612 40.383 1.00 57.38 423 THR A CA 1
ATOM 3402 C C . THR A 1 423 ? 10.898 25.014 40.513 1.00 57.38 423 THR A C 1
ATOM 3404 O O . THR A 1 423 ? 11.712 25.567 41.244 1.00 57.38 423 THR A O 1
ATOM 3407 N N . ASN A 1 424 ? 11.224 23.938 39.791 1.00 59.03 424 ASN A N 1
ATOM 3408 C CA . ASN A 1 424 ? 12.554 23.317 39.807 1.00 59.03 424 ASN A CA 1
ATOM 3409 C C . ASN A 1 424 ? 13.158 23.391 38.401 1.00 59.03 424 ASN A C 1
ATOM 3411 O O . ASN A 1 424 ? 12.915 22.526 37.567 1.00 59.03 424 ASN A O 1
ATOM 3415 N N . ARG A 1 425 ? 13.917 24.450 38.106 1.00 53.28 425 ARG A N 1
ATOM 3416 C CA . ARG A 1 425 ? 14.511 24.661 36.776 1.00 53.28 425 ARG A CA 1
ATOM 3417 C C . ARG A 1 425 ? 15.762 23.802 36.598 1.00 53.28 425 ARG A C 1
ATOM 3419 O O . ARG A 1 425 ? 16.679 23.861 37.415 1.00 53.28 425 ARG A O 1
ATOM 3426 N N . LEU A 1 426 ? 15.824 23.034 35.513 1.00 48.72 426 LEU A N 1
ATOM 3427 C CA . LEU A 1 426 ? 17.035 22.336 35.090 1.00 48.72 426 LEU A CA 1
ATOM 3428 C C . LEU A 1 426 ? 18.001 23.373 34.492 1.00 48.72 426 LEU A C 1
ATOM 3430 O O . LEU A 1 426 ? 17.609 24.158 33.627 1.00 48.72 426 LEU A O 1
ATOM 3434 N N . PHE A 1 427 ? 19.244 23.414 34.982 1.00 52.66 427 PHE A N 1
ATOM 3435 C CA . PHE A 1 427 ? 20.263 24.395 34.569 1.00 52.66 427 PHE A CA 1
ATOM 3436 C C . PHE A 1 427 ? 19.818 25.871 34.667 1.00 52.66 427 PHE A C 1
ATOM 3438 O O . PHE A 1 427 ? 20.280 26.710 33.904 1.00 52.66 427 PHE A O 1
ATOM 3445 N N . GLY A 1 428 ? 18.891 26.211 35.572 1.00 54.69 428 GLY A N 1
ATOM 3446 C CA . GLY A 1 428 ? 18.448 27.596 35.810 1.00 54.69 428 GLY A CA 1
ATOM 3447 C C . GLY A 1 428 ? 17.599 28.244 34.702 1.00 54.69 428 GLY A C 1
ATOM 3448 O O . GLY A 1 428 ? 16.976 29.275 34.959 1.00 54.69 428 GLY A O 1
ATOM 3449 N N . VAL A 1 429 ? 17.501 27.630 33.516 1.00 59.78 429 VAL A N 1
ATOM 3450 C CA . VAL A 1 429 ? 16.860 28.223 32.324 1.00 59.78 429 VAL A CA 1
ATOM 3451 C C . VAL A 1 429 ? 15.687 27.387 31.798 1.00 59.78 429 VAL A C 1
ATOM 3453 O O . VAL A 1 429 ? 14.713 27.958 31.314 1.00 59.78 429 VAL A O 1
ATOM 3456 N N . VAL A 1 430 ? 15.710 26.055 31.939 1.00 56.78 430 VAL A N 1
ATOM 3457 C CA . VAL A 1 430 ? 14.679 25.175 31.356 1.00 56.78 430 VAL A CA 1
ATOM 3458 C C . VAL A 1 430 ? 13.742 24.643 32.453 1.00 56.78 430 VAL A C 1
ATOM 3460 O O . VAL A 1 430 ? 14.229 24.069 33.432 1.00 56.78 430 VAL A O 1
ATOM 3463 N N . PRO A 1 431 ? 12.406 24.810 32.350 1.00 56.81 431 PRO A N 1
ATOM 3464 C CA . PRO A 1 431 ? 11.468 24.178 33.280 1.00 56.81 431 PRO A CA 1
ATOM 3465 C C . PRO A 1 431 ? 11.619 22.652 33.213 1.00 56.81 431 PRO A C 1
ATOM 3467 O O . PRO A 1 431 ? 11.636 22.067 32.130 1.00 56.81 431 PRO A O 1
ATOM 3470 N N . LYS A 1 432 ? 11.774 21.994 34.367 1.00 56.16 432 LYS A N 1
ATOM 3471 C CA . LYS A 1 432 ? 11.999 20.546 34.419 1.00 56.16 432 LYS A CA 1
ATOM 3472 C C . LYS A 1 432 ? 10.704 19.821 34.066 1.00 56.16 432 LYS A C 1
ATOM 3474 O O . LYS A 1 432 ? 9.654 20.067 34.658 1.00 56.16 432 LYS A O 1
ATOM 3479 N N . LEU A 1 433 ? 10.793 18.902 33.110 1.00 58.84 433 LEU A N 1
ATOM 3480 C CA . LEU A 1 433 ? 9.707 17.979 32.796 1.00 58.84 433 LEU A CA 1
ATOM 3481 C C . LEU A 1 433 ? 9.487 17.067 34.008 1.00 58.84 433 LEU A C 1
ATOM 3483 O O . LEU A 1 433 ? 10.374 16.301 34.394 1.00 58.84 433 LEU A O 1
ATOM 3487 N N . ARG A 1 434 ? 8.316 17.174 34.635 1.00 58.22 434 ARG A N 1
ATOM 3488 C CA . ARG A 1 434 ? 7.886 16.280 35.706 1.00 58.22 434 ARG A CA 1
ATOM 3489 C C . ARG A 1 434 ? 7.023 15.191 35.092 1.00 58.22 434 ARG A C 1
ATOM 3491 O O . ARG A 1 434 ? 5.891 15.434 34.685 1.00 58.22 434 ARG A O 1
ATOM 3498 N N . PHE A 1 435 ? 7.566 13.982 35.064 1.00 64.69 435 PHE A N 1
ATOM 3499 C CA . PHE A 1 435 ? 6.821 12.785 34.700 1.00 64.69 435 PHE A CA 1
ATOM 3500 C C . PHE A 1 435 ? 6.139 12.243 35.956 1.00 64.69 435 PHE A C 1
ATOM 3502 O O . PHE A 1 435 ? 6.819 11.800 36.885 1.00 64.69 435 PHE A O 1
ATOM 3509 N N . LYS A 1 436 ? 4.806 12.304 36.013 1.00 66.06 436 LYS A N 1
ATOM 3510 C CA . LYS A 1 436 ? 4.029 11.617 37.048 1.00 66.06 436 LYS A CA 1
ATOM 3511 C C . LYS A 1 436 ? 3.249 10.485 36.384 1.00 66.06 436 LYS A C 1
ATOM 3513 O O . LYS A 1 436 ? 2.530 10.704 35.418 1.00 66.06 436 LYS A O 1
ATOM 3518 N N . GLU A 1 437 ? 3.432 9.258 36.859 1.00 67.06 437 GLU A N 1
ATOM 3519 C CA . GLU A 1 437 ? 2.594 8.131 36.432 1.00 67.06 437 GLU A CA 1
ATOM 3520 C C . GLU A 1 437 ? 1.136 8.405 36.848 1.00 67.06 437 GLU A C 1
ATOM 3522 O O . GLU A 1 437 ? 0.904 8.908 37.951 1.00 67.06 437 GLU A O 1
ATOM 3527 N N . LYS A 1 438 ? 0.159 8.092 35.985 1.00 63.12 438 LYS A N 1
ATOM 3528 C CA . LYS A 1 438 ? -1.268 8.286 36.301 1.00 63.12 438 LYS A CA 1
ATOM 3529 C C . LYS A 1 438 ? -1.687 7.482 37.535 1.00 63.12 438 LYS A C 1
ATOM 3531 O O . LYS A 1 438 ? -1.236 6.351 37.722 1.00 63.12 438 LYS A O 1
ATOM 3536 N N . ASN A 1 439 ? -2.607 8.030 38.335 1.00 54.69 439 ASN A N 1
ATOM 3537 C CA . ASN A 1 439 ? -3.050 7.425 39.603 1.00 54.69 439 ASN A CA 1
ATOM 3538 C C . ASN A 1 439 ? -3.554 5.974 39.441 1.00 54.69 439 ASN A C 1
ATOM 3540 O O . ASN A 1 439 ? -3.221 5.130 40.267 1.00 54.69 439 ASN A O 1
ATOM 3544 N N . SER A 1 440 ? -4.238 5.650 38.333 1.00 58.19 440 SER A N 1
ATOM 3545 C CA . SER A 1 440 ? -4.715 4.285 38.039 1.00 58.19 440 SER A CA 1
ATOM 3546 C C . SER A 1 440 ? -3.595 3.248 37.882 1.00 58.19 440 SER A C 1
ATOM 3548 O O . SER A 1 440 ? -3.817 2.066 38.122 1.00 58.19 440 SER A O 1
ATOM 3550 N N . TYR A 1 441 ? -2.383 3.669 37.508 1.00 62.97 441 TYR A N 1
ATOM 3551 C CA . TYR A 1 441 ? -1.208 2.798 37.440 1.00 62.97 441 TYR A CA 1
ATOM 3552 C C . TYR A 1 441 ? -0.502 2.691 38.797 1.00 62.97 441 TYR A C 1
ATOM 3554 O O . TYR A 1 441 ? -0.094 1.600 39.196 1.00 62.97 441 TYR A O 1
ATOM 3562 N N . VAL A 1 442 ? -0.391 3.817 39.513 1.00 60.38 442 VAL A N 1
ATOM 3563 C CA . VAL A 1 442 ? 0.306 3.924 40.807 1.00 60.38 442 VAL A CA 1
ATOM 3564 C C . VAL A 1 442 ? -0.384 3.115 41.907 1.00 60.38 442 VAL A C 1
ATOM 3566 O O . VAL A 1 442 ? 0.311 2.551 42.746 1.00 60.38 442 VAL A O 1
ATOM 3569 N N . GLU A 1 443 ? -1.715 3.029 41.883 1.00 56.56 443 GLU A N 1
ATOM 3570 C CA . GLU A 1 443 ? -2.513 2.271 42.860 1.00 56.56 443 GLU A CA 1
ATOM 3571 C C . GLU A 1 443 ? -2.626 0.771 42.526 1.00 56.56 443 GLU A C 1
ATOM 3573 O O . GLU A 1 443 ? -3.086 -0.017 43.349 1.00 56.56 443 GLU A O 1
ATOM 3578 N N . SER A 1 444 ? -2.189 0.348 41.334 1.00 67.44 444 SER A N 1
ATOM 3579 C CA . SER A 1 444 ? -2.352 -1.031 40.863 1.00 67.44 444 SER A CA 1
ATOM 3580 C C . SER A 1 444 ? -1.158 -1.936 41.202 1.00 67.44 444 SER A C 1
ATOM 3582 O O . SER A 1 444 ? 0.004 -1.531 41.119 1.00 67.44 444 SER A O 1
ATOM 3584 N N . SER A 1 445 ? -1.426 -3.223 41.451 1.00 70.38 445 SER A N 1
ATOM 3585 C CA . SER A 1 445 ? -0.395 -4.269 41.615 1.00 70.38 445 SER A CA 1
ATOM 3586 C C . SER A 1 445 ? 0.464 -4.482 40.356 1.00 70.38 445 SER A C 1
ATOM 3588 O O . SER A 1 445 ? 1.563 -5.037 40.423 1.00 70.38 445 SER A O 1
ATOM 3590 N N . THR A 1 446 ? 0.006 -3.978 39.203 1.00 77.38 446 THR A N 1
ATOM 3591 C CA . THR A 1 446 ? 0.733 -3.999 37.926 1.00 77.38 446 THR A CA 1
ATOM 3592 C C . THR A 1 446 ? 2.107 -3.338 38.043 1.00 77.38 446 THR A C 1
ATOM 3594 O O . THR A 1 446 ? 3.078 -3.860 37.499 1.00 77.38 446 THR A O 1
ATOM 3597 N N . LYS A 1 447 ? 2.229 -2.231 38.789 1.00 78.44 447 LYS A N 1
ATOM 3598 C CA . LYS A 1 447 ? 3.481 -1.466 38.904 1.00 78.44 447 LYS A CA 1
ATOM 3599 C C . LYS A 1 447 ? 4.605 -2.249 39.585 1.00 78.44 447 LYS A C 1
ATOM 3601 O O . LYS A 1 447 ? 5.768 -2.129 39.182 1.00 78.44 447 LYS A O 1
ATOM 3606 N N . GLU A 1 448 ? 4.272 -3.029 40.610 1.00 81.31 448 GLU A N 1
ATOM 3607 C CA . GLU A 1 448 ? 5.231 -3.859 41.346 1.00 81.31 448 GLU A CA 1
ATOM 3608 C C . GLU A 1 448 ? 5.746 -5.001 40.469 1.00 81.31 448 GLU A C 1
ATOM 3610 O O . GLU A 1 448 ? 6.956 -5.231 40.382 1.00 81.31 448 GLU A O 1
ATOM 3615 N N . TYR A 1 449 ? 4.835 -5.673 39.758 1.00 82.06 449 TYR A N 1
ATOM 3616 C CA . TYR A 1 449 ? 5.193 -6.746 38.833 1.00 82.06 449 TYR A CA 1
ATOM 3617 C C . TYR A 1 449 ? 5.984 -6.236 37.633 1.00 82.06 449 TYR A C 1
ATOM 3619 O O . TYR A 1 449 ? 6.953 -6.880 37.236 1.00 82.06 449 TYR A O 1
ATOM 3627 N N . ASP A 1 450 ? 5.638 -5.064 37.108 1.00 82.88 450 ASP A N 1
ATOM 3628 C CA . ASP A 1 450 ? 6.382 -4.409 36.036 1.00 82.88 450 ASP A CA 1
ATOM 3629 C C . ASP A 1 450 ? 7.809 -4.034 36.480 1.00 82.88 450 ASP A C 1
ATOM 3631 O O . ASP A 1 450 ? 8.777 -4.276 35.759 1.00 82.88 450 ASP A O 1
ATOM 3635 N N . MET A 1 451 ? 7.979 -3.523 37.707 1.00 82.50 451 MET A N 1
ATOM 3636 C CA . MET A 1 451 ? 9.308 -3.212 38.250 1.00 82.50 451 MET A CA 1
ATOM 3637 C C . MET A 1 451 ? 10.158 -4.474 38.443 1.00 82.50 451 MET A C 1
ATOM 3639 O O . MET A 1 451 ? 11.352 -4.471 38.139 1.00 82.50 451 MET A O 1
ATOM 3643 N N . MET A 1 452 ? 9.548 -5.552 38.937 1.00 83.94 452 MET A N 1
ATOM 3644 C CA . MET A 1 452 ? 10.210 -6.843 39.105 1.00 83.94 452 MET A CA 1
ATOM 3645 C C . MET A 1 452 ? 10.632 -7.437 37.754 1.00 83.94 452 MET A C 1
ATOM 3647 O O . MET A 1 452 ? 11.775 -7.873 37.613 1.00 83.94 452 MET A O 1
ATOM 3651 N N . ALA A 1 453 ? 9.747 -7.389 36.751 1.00 83.75 453 ALA A N 1
ATOM 3652 C CA . ALA A 1 453 ? 10.023 -7.867 35.400 1.00 83.75 453 ALA A CA 1
ATOM 3653 C C . ALA A 1 453 ? 11.220 -7.137 34.782 1.00 83.75 453 ALA A C 1
ATOM 3655 O O . ALA A 1 453 ? 12.188 -7.779 34.386 1.00 83.75 453 ALA A O 1
ATOM 3656 N N . PHE A 1 454 ? 11.197 -5.799 34.772 1.00 82.75 454 PHE A N 1
ATOM 3657 C CA . PHE A 1 454 ? 12.277 -4.991 34.198 1.00 82.75 454 PHE A CA 1
ATOM 3658 C C . PHE A 1 454 ? 13.606 -5.135 34.941 1.00 82.75 454 PHE A C 1
ATOM 3660 O O . PHE A 1 454 ? 14.666 -5.055 34.317 1.00 82.75 454 PHE A O 1
ATOM 3667 N N . ARG A 1 455 ? 13.582 -5.376 36.257 1.00 85.81 455 ARG A N 1
ATOM 3668 C CA . ARG A 1 455 ? 14.799 -5.634 37.035 1.00 85.81 455 ARG A CA 1
ATOM 3669 C C . ARG A 1 455 ? 15.470 -6.937 36.609 1.00 85.81 455 ARG A C 1
ATOM 3671 O O . ARG A 1 455 ? 16.659 -6.921 36.301 1.00 85.81 455 ARG A O 1
ATOM 3678 N N . TYR A 1 456 ? 14.716 -8.035 36.549 1.00 86.38 456 TYR A N 1
ATOM 3679 C CA . TYR A 1 456 ? 15.252 -9.317 36.084 1.00 86.38 456 TYR A CA 1
ATOM 3680 C C . TYR A 1 456 ? 15.669 -9.264 34.615 1.00 86.38 456 TYR A C 1
ATOM 3682 O O . TYR A 1 456 ? 16.714 -9.802 34.259 1.00 86.38 456 TYR A O 1
ATOM 3690 N N . LEU A 1 457 ? 14.904 -8.549 33.787 1.00 83.88 457 LEU A N 1
ATOM 3691 C CA . LEU A 1 457 ? 15.246 -8.317 32.389 1.00 83.88 457 LEU A CA 1
ATOM 3692 C C . LEU A 1 457 ? 16.607 -7.642 32.248 1.00 83.88 457 LEU A C 1
ATOM 3694 O O . LEU A 1 457 ? 17.451 -8.094 31.486 1.00 83.88 457 LEU A O 1
ATOM 3698 N N . SER A 1 458 ? 16.828 -6.580 33.020 1.00 83.62 458 SER A N 1
ATOM 3699 C CA . SER A 1 458 ? 18.052 -5.782 32.976 1.00 83.62 458 SER A CA 1
ATOM 3700 C C . SER A 1 458 ? 19.287 -6.595 33.373 1.00 83.62 458 SER A C 1
ATOM 3702 O O . SER A 1 458 ? 20.337 -6.445 32.752 1.00 83.62 458 SER A O 1
ATOM 3704 N N . TRP A 1 459 ? 19.168 -7.487 34.364 1.00 86.81 459 TRP A N 1
ATOM 3705 C CA . TRP A 1 459 ? 20.259 -8.387 34.760 1.00 86.81 459 TRP A CA 1
ATOM 3706 C C . TRP A 1 459 ? 20.682 -9.355 33.657 1.00 86.81 459 TRP A C 1
ATOM 3708 O O . TRP A 1 459 ? 21.849 -9.726 33.614 1.00 86.81 459 TRP A O 1
ATOM 3718 N N . LEU A 1 460 ? 19.768 -9.741 32.767 1.00 83.56 460 LEU A N 1
ATOM 3719 C CA . LEU A 1 460 ? 20.090 -10.568 31.606 1.00 83.56 460 LEU A CA 1
ATOM 3720 C C . LEU A 1 460 ? 20.579 -9.716 30.422 1.00 83.56 460 LEU A C 1
ATOM 3722 O O . LEU A 1 460 ? 21.558 -10.063 29.765 1.00 83.56 460 LEU A O 1
ATOM 3726 N N . LEU A 1 461 ? 19.913 -8.587 30.168 1.00 83.56 461 LEU A N 1
ATOM 3727 C CA . LEU A 1 461 ? 20.122 -7.742 28.994 1.00 83.56 461 LEU A CA 1
ATOM 3728 C C . LEU A 1 461 ? 21.500 -7.067 28.975 1.00 83.56 461 LEU A C 1
ATOM 3730 O O . LEU A 1 461 ? 22.191 -7.107 27.959 1.00 83.56 461 LEU A O 1
ATOM 3734 N N . PHE A 1 462 ? 21.899 -6.429 30.080 1.00 86.06 462 PHE A N 1
ATOM 3735 C CA . PHE A 1 462 ? 23.124 -5.625 30.111 1.00 86.06 462 PHE A CA 1
ATOM 3736 C C . PHE A 1 462 ? 24.405 -6.456 29.927 1.00 86.06 462 PHE A C 1
ATOM 3738 O O . PHE A 1 462 ? 25.259 -6.024 29.149 1.00 86.06 462 PHE A O 1
ATOM 3745 N N . PRO A 1 463 ? 24.558 -7.648 30.544 1.00 89.38 463 PRO A N 1
ATOM 3746 C CA . PRO A 1 463 ? 25.707 -8.511 30.270 1.00 89.38 463 PRO A CA 1
ATOM 3747 C C . PRO A 1 463 ? 25.775 -8.979 28.813 1.00 89.38 463 PRO A C 1
ATOM 3749 O O . PRO A 1 463 ? 26.846 -8.931 28.215 1.00 89.38 463 PRO A O 1
ATOM 3752 N N . LEU A 1 464 ? 24.641 -9.367 28.215 1.00 84.75 464 LEU A N 1
ATOM 3753 C CA . LEU A 1 464 ? 24.584 -9.790 26.809 1.00 84.75 464 LEU A CA 1
ATOM 3754 C C . LEU A 1 464 ? 24.986 -8.657 25.855 1.00 84.75 464 LEU A C 1
ATOM 3756 O O . LEU A 1 464 ? 25.780 -8.877 24.940 1.00 84.75 464 LEU A O 1
ATOM 3760 N N . LEU A 1 465 ? 24.491 -7.439 26.101 1.00 85.38 465 LEU A N 1
ATOM 3761 C CA . LEU A 1 465 ? 24.882 -6.251 25.339 1.00 85.38 465 LEU A CA 1
ATOM 3762 C C . LEU A 1 465 ? 26.386 -5.967 25.479 1.00 85.38 465 LEU A C 1
ATOM 3764 O O . LEU A 1 465 ? 27.054 -5.656 24.492 1.00 85.38 465 LEU A O 1
ATOM 3768 N N . GLY A 1 466 ? 26.937 -6.114 26.686 1.00 87.44 466 GLY A N 1
ATOM 3769 C CA . GLY A 1 466 ? 28.371 -5.963 26.937 1.00 87.44 466 GLY A CA 1
ATOM 3770 C C . GLY A 1 466 ? 29.212 -6.985 26.167 1.00 87.44 466 GLY A C 1
ATOM 3771 O O . GLY A 1 466 ? 30.150 -6.612 25.469 1.00 87.44 466 GLY A O 1
ATOM 3772 N N . CYS A 1 467 ? 28.846 -8.268 26.214 1.00 88.56 467 CYS A N 1
ATOM 3773 C CA . CYS A 1 467 ? 29.549 -9.315 25.469 1.00 88.56 467 CYS A CA 1
ATOM 3774 C C . CYS A 1 467 ? 29.515 -9.073 23.952 1.00 88.56 467 CYS A C 1
ATOM 3776 O O . CYS A 1 467 ? 30.539 -9.220 23.286 1.00 88.56 467 CYS A O 1
ATOM 3778 N N . TYR A 1 468 ? 28.364 -8.664 23.410 1.00 84.94 468 TYR A N 1
ATOM 3779 C CA . TYR A 1 468 ? 28.203 -8.400 21.978 1.00 84.94 468 TYR A CA 1
ATOM 3780 C C . TYR A 1 468 ? 29.002 -7.177 21.503 1.00 84.94 468 TYR A C 1
ATOM 3782 O O . TYR A 1 468 ? 29.661 -7.225 20.463 1.00 84.94 468 TYR A O 1
ATOM 3790 N N . THR A 1 469 ? 28.993 -6.090 22.281 1.00 86.88 469 THR A N 1
ATOM 3791 C CA . THR A 1 469 ? 29.756 -4.875 21.949 1.00 86.88 469 THR A CA 1
ATOM 3792 C C . THR A 1 469 ? 31.264 -5.121 22.003 1.00 86.88 469 THR A C 1
ATOM 3794 O O . THR A 1 469 ? 31.971 -4.689 21.094 1.00 86.88 469 THR A O 1
ATOM 3797 N N . ILE A 1 470 ? 31.757 -5.879 22.991 1.00 88.94 470 ILE A N 1
ATOM 3798 C CA . ILE A 1 470 ? 33.173 -6.273 23.075 1.00 88.94 470 ILE A CA 1
ATOM 3799 C C . ILE A 1 470 ? 33.571 -7.152 21.885 1.00 88.94 470 ILE A C 1
ATOM 3801 O O . ILE A 1 470 ? 34.596 -6.895 21.260 1.00 88.94 470 ILE A O 1
ATOM 3805 N N . TYR A 1 471 ? 32.762 -8.163 21.550 1.00 87.56 471 TYR A N 1
ATOM 3806 C CA . TYR A 1 471 ? 33.040 -9.055 20.423 1.00 87.56 471 TYR A CA 1
ATOM 3807 C C . TYR A 1 471 ? 33.204 -8.279 19.112 1.00 87.56 471 TYR A C 1
ATOM 3809 O O . TYR A 1 471 ? 34.218 -8.410 18.428 1.00 87.56 471 TYR A O 1
ATOM 3817 N N . SER A 1 472 ? 32.244 -7.416 18.790 1.00 85.38 472 SER A N 1
ATOM 3818 C CA . SER A 1 472 ? 32.283 -6.659 17.541 1.00 85.38 472 SER A CA 1
ATOM 3819 C C . SER A 1 472 ? 33.411 -5.632 17.487 1.00 85.38 472 SER A C 1
ATOM 3821 O O . SER A 1 472 ? 33.968 -5.401 16.418 1.00 85.38 472 SER A O 1
ATOM 3823 N N . LEU A 1 473 ? 33.776 -5.029 18.622 1.00 85.62 473 LEU A N 1
ATOM 3824 C CA . LEU A 1 473 ? 34.900 -4.097 18.659 1.00 85.62 473 LEU A CA 1
ATOM 3825 C C . LEU A 1 473 ? 36.224 -4.799 18.314 1.00 85.62 473 LEU A C 1
ATOM 3827 O O . LEU A 1 473 ? 37.080 -4.199 17.672 1.00 85.62 473 LEU A O 1
ATOM 3831 N N . VAL A 1 474 ? 36.387 -6.060 18.733 1.00 85.62 474 VAL A N 1
ATOM 3832 C CA . VAL A 1 474 ? 37.611 -6.844 18.512 1.00 85.62 474 VAL A CA 1
ATOM 3833 C C . VAL A 1 474 ? 37.681 -7.419 17.096 1.00 85.62 474 VAL A C 1
ATOM 3835 O O . VAL A 1 474 ? 38.740 -7.337 16.474 1.00 85.62 474 VAL A O 1
ATOM 3838 N N . TYR A 1 475 ? 36.586 -7.992 16.590 1.00 82.12 475 TYR A N 1
ATOM 3839 C CA . TYR A 1 475 ? 36.617 -8.826 15.381 1.00 82.12 475 TYR A CA 1
ATOM 3840 C C . TYR A 1 475 ? 36.070 -8.168 14.111 1.00 82.12 475 TYR A C 1
ATOM 3842 O O . TYR A 1 475 ? 36.377 -8.651 13.028 1.00 82.12 475 TYR A O 1
ATOM 3850 N N . GLU A 1 476 ? 35.280 -7.098 14.206 1.00 81.31 476 GLU A N 1
ATOM 3851 C CA . GLU A 1 476 ? 34.643 -6.488 13.033 1.00 81.31 476 GLU A CA 1
ATOM 3852 C C . GLU A 1 476 ? 35.262 -5.129 12.673 1.00 81.31 476 GLU A C 1
ATOM 3854 O O . GLU A 1 476 ? 35.734 -4.383 13.536 1.00 81.31 476 GLU A O 1
ATOM 3859 N N . GLU A 1 477 ? 35.249 -4.796 11.381 1.00 82.31 477 GLU A N 1
ATOM 3860 C CA . GLU A 1 477 ? 35.634 -3.477 10.875 1.00 82.31 477 GLU A CA 1
ATOM 3861 C C . GLU A 1 477 ? 34.435 -2.526 10.861 1.00 82.31 477 GLU A C 1
ATOM 3863 O O . GLU A 1 477 ? 33.323 -2.920 10.514 1.00 82.31 477 GLU A O 1
ATOM 3868 N N . HIS A 1 478 ? 34.666 -1.251 11.187 1.00 81.62 478 HIS A N 1
ATOM 3869 C CA . HIS A 1 478 ? 33.611 -0.236 11.258 1.00 81.62 478 HIS A CA 1
ATOM 3870 C C . HIS A 1 478 ? 34.041 1.046 10.542 1.00 81.62 478 HIS A C 1
ATOM 3872 O O . HIS A 1 478 ? 35.230 1.319 10.373 1.00 81.62 478 HIS A O 1
ATOM 3878 N N . ARG A 1 479 ? 33.072 1.874 10.136 1.00 76.38 479 ARG A N 1
ATOM 3879 C CA . ARG A 1 479 ? 33.346 3.184 9.509 1.00 76.38 479 ARG A CA 1
ATOM 3880 C C . ARG A 1 479 ? 33.819 4.234 10.522 1.00 76.38 479 ARG A C 1
ATOM 3882 O O . ARG A 1 479 ? 34.557 5.153 10.182 1.00 76.38 479 ARG A O 1
ATOM 3889 N N . GLY A 1 480 ? 33.394 4.106 11.777 1.00 83.94 480 GLY A N 1
ATOM 3890 C CA . GLY A 1 480 ? 33.742 5.024 12.859 1.00 83.94 480 GLY A CA 1
ATOM 3891 C C . GLY A 1 480 ? 33.045 4.665 14.169 1.00 83.94 480 GLY A C 1
ATOM 3892 O O . GLY A 1 480 ? 32.201 3.775 14.208 1.00 83.94 480 GLY A O 1
ATOM 3893 N N . TRP A 1 481 ? 33.370 5.385 15.245 1.00 85.06 481 TRP A N 1
ATOM 3894 C CA . TRP A 1 481 ? 32.803 5.137 16.579 1.00 85.06 481 TRP A CA 1
ATOM 3895 C C . TRP A 1 481 ? 31.282 5.333 16.646 1.00 85.06 481 TRP A C 1
ATOM 3897 O O . TRP A 1 481 ? 30.606 4.586 17.348 1.00 85.06 481 TRP A O 1
ATOM 3907 N N . TYR A 1 482 ? 30.738 6.312 15.914 1.00 85.69 482 TYR A N 1
ATOM 3908 C CA . TYR A 1 482 ? 29.294 6.568 15.873 1.00 85.69 482 TYR A CA 1
ATOM 3909 C C . TYR A 1 482 ? 28.528 5.424 15.194 1.00 85.69 482 TYR A C 1
ATOM 3911 O O . TYR A 1 482 ? 27.652 4.831 15.821 1.00 85.69 482 TYR A O 1
ATOM 3919 N N . SER A 1 483 ? 28.914 5.077 13.959 1.00 83.31 483 SER A N 1
ATOM 3920 C CA . SER A 1 483 ? 28.311 3.967 13.205 1.00 83.31 483 SER A CA 1
ATOM 3921 C C . SER A 1 483 ? 28.505 2.638 13.940 1.00 83.31 483 SER A C 1
ATOM 3923 O O . SER A 1 483 ? 27.549 1.887 14.061 1.00 83.31 483 SER A O 1
ATOM 3925 N N . TRP A 1 484 ? 29.656 2.398 14.585 1.00 88.00 484 TRP A N 1
ATOM 3926 C CA . TRP A 1 484 ? 29.848 1.212 15.429 1.00 88.00 484 TRP A CA 1
ATOM 3927 C C . TRP A 1 484 ? 28.810 1.114 16.555 1.00 88.00 484 TRP A C 1
ATOM 3929 O O . TRP A 1 484 ? 28.121 0.100 16.664 1.00 88.00 484 TRP A O 1
ATOM 3939 N N . ILE A 1 485 ? 28.660 2.157 17.384 1.00 88.25 485 ILE A N 1
ATOM 3940 C CA . ILE A 1 485 ? 27.684 2.142 18.490 1.00 88.25 485 ILE A CA 1
ATOM 3941 C C . ILE A 1 485 ? 26.272 1.922 17.944 1.00 88.25 485 ILE A C 1
ATOM 3943 O O . ILE A 1 485 ? 25.512 1.127 18.499 1.00 88.25 485 ILE A O 1
ATOM 3947 N N . LEU A 1 486 ? 25.924 2.615 16.862 1.00 87.56 486 LEU A N 1
ATOM 3948 C CA . LEU A 1 486 ? 24.596 2.572 16.272 1.00 87.56 486 LEU A CA 1
ATOM 3949 C C . LEU A 1 486 ? 24.275 1.199 15.667 1.00 87.56 486 LEU A C 1
ATOM 3951 O O . LEU A 1 486 ? 23.248 0.613 16.013 1.00 87.56 486 LEU A O 1
ATOM 3955 N N . ASP A 1 487 ? 25.181 0.647 14.860 1.00 83.94 487 ASP A N 1
ATOM 3956 C CA . ASP A 1 487 ? 25.068 -0.683 14.255 1.00 83.94 487 ASP A CA 1
ATOM 3957 C C . ASP A 1 487 ? 24.994 -1.768 15.331 1.00 83.94 487 ASP A C 1
ATOM 3959 O O . ASP A 1 487 ? 24.234 -2.733 15.208 1.00 83.94 487 ASP A O 1
ATOM 3963 N N . ARG A 1 488 ? 25.740 -1.605 16.435 1.00 87.81 488 ARG A N 1
ATOM 3964 C CA . ARG A 1 488 ? 25.699 -2.558 17.548 1.00 87.81 488 ARG A CA 1
ATOM 3965 C C . ARG A 1 488 ? 24.423 -2.499 18.348 1.00 87.81 488 ARG A C 1
ATOM 3967 O O . ARG A 1 488 ? 23.875 -3.553 18.667 1.00 87.81 488 ARG A O 1
ATOM 3974 N N . LEU A 1 489 ? 23.936 -1.305 18.662 1.00 87.12 489 LEU A N 1
ATOM 3975 C CA . LEU A 1 489 ? 22.650 -1.156 19.330 1.00 87.12 489 LEU A CA 1
ATOM 3976 C C . LEU A 1 489 ? 21.527 -1.706 18.447 1.00 87.12 489 LEU A C 1
ATOM 3978 O O . LEU A 1 489 ? 20.710 -2.482 18.932 1.00 87.12 489 LEU A O 1
ATOM 3982 N N . TYR A 1 490 ? 21.520 -1.387 17.153 1.00 86.44 490 TYR A N 1
ATOM 3983 C CA . TYR A 1 490 ? 20.531 -1.897 16.207 1.00 86.44 490 TYR A CA 1
ATOM 3984 C C . TYR A 1 490 ? 20.575 -3.430 16.078 1.00 86.44 490 TYR A C 1
ATOM 3986 O O . TYR A 1 490 ? 19.558 -4.096 16.288 1.00 86.44 490 TYR A O 1
ATOM 3994 N N . GLY A 1 491 ? 21.754 -4.013 15.834 1.00 82.69 491 GLY A N 1
ATOM 3995 C CA . GLY A 1 491 ? 21.922 -5.466 15.739 1.00 82.69 491 GLY A CA 1
ATOM 3996 C C . GLY A 1 491 ? 21.551 -6.197 17.035 1.00 82.69 491 GLY A C 1
ATOM 3997 O O . GLY A 1 491 ? 20.924 -7.260 16.997 1.00 82.69 491 GLY A O 1
ATOM 3998 N N . PHE A 1 492 ? 21.855 -5.602 18.193 1.00 84.31 492 PHE A N 1
ATOM 3999 C CA . PHE A 1 492 ? 21.436 -6.119 19.495 1.00 84.31 492 PHE A CA 1
ATOM 4000 C C . PHE A 1 492 ? 19.910 -6.097 19.657 1.00 84.31 492 PHE A C 1
ATOM 4002 O O . PHE A 1 492 ? 19.326 -7.095 20.080 1.00 84.31 492 PHE A O 1
ATOM 4009 N N . LEU A 1 493 ? 19.250 -4.992 19.295 1.00 82.06 493 LEU A N 1
ATOM 4010 C CA . LEU A 1 493 ? 17.792 -4.861 19.374 1.00 82.06 493 LEU A CA 1
ATOM 4011 C C . LEU A 1 493 ? 17.065 -5.868 18.476 1.00 82.06 493 LEU A C 1
ATOM 4013 O O . LEU A 1 493 ? 16.039 -6.411 18.884 1.00 82.06 493 LEU A O 1
ATOM 4017 N N . ILE A 1 494 ? 17.597 -6.158 17.286 1.00 77.62 494 ILE A N 1
ATOM 4018 C CA . ILE A 1 494 ? 17.035 -7.194 16.411 1.00 77.62 494 ILE A CA 1
ATOM 4019 C C . ILE A 1 494 ? 17.216 -8.583 17.030 1.00 77.62 494 ILE A C 1
ATOM 4021 O O . ILE A 1 494 ? 16.245 -9.329 17.167 1.00 77.62 494 ILE A O 1
ATOM 4025 N N . THR A 1 495 ? 18.432 -8.912 17.466 1.00 73.00 495 THR A N 1
ATOM 4026 C CA . THR A 1 495 ? 18.773 -10.256 17.963 1.00 73.00 495 THR A CA 1
ATOM 4027 C C . THR A 1 495 ? 18.062 -10.590 19.279 1.00 73.00 495 THR A C 1
ATOM 4029 O O . THR A 1 495 ? 17.566 -11.699 19.462 1.00 73.00 495 THR A O 1
ATOM 4032 N N . PHE A 1 496 ? 17.957 -9.624 20.195 1.00 73.25 496 PHE A N 1
ATOM 4033 C CA . PHE A 1 496 ? 17.368 -9.813 21.525 1.00 73.25 496 PHE A CA 1
ATOM 4034 C C . PHE A 1 496 ? 15.972 -9.195 21.674 1.00 73.25 496 PHE A C 1
ATOM 4036 O O . PHE A 1 496 ? 15.464 -9.082 22.788 1.00 73.25 496 PHE A O 1
ATOM 4043 N N . GLY A 1 497 ? 15.305 -8.831 20.575 1.00 69.69 497 GLY A N 1
ATOM 4044 C CA . GLY A 1 497 ? 13.970 -8.220 20.618 1.00 69.69 497 GLY A CA 1
ATOM 4045 C C . GLY A 1 497 ? 12.902 -9.076 21.314 1.00 69.69 497 GLY A C 1
ATOM 4046 O O . GLY A 1 497 ? 11.977 -8.525 21.907 1.00 69.69 497 GLY A O 1
ATOM 4047 N N . PHE A 1 498 ? 13.071 -10.405 21.359 1.00 68.50 498 PHE A N 1
ATOM 4048 C CA . PHE A 1 498 ? 12.171 -11.317 22.085 1.00 68.50 498 PHE A CA 1
ATOM 4049 C C . PHE A 1 498 ? 12.122 -11.005 23.587 1.00 68.50 498 PHE A C 1
ATOM 4051 O O . PHE A 1 498 ? 11.062 -11.045 24.217 1.00 68.50 498 PHE A O 1
ATOM 4058 N N . ILE A 1 499 ? 13.272 -10.626 24.156 1.00 72.25 499 ILE A N 1
ATOM 4059 C CA . ILE A 1 499 ? 13.419 -10.272 25.567 1.00 72.25 499 ILE A CA 1
ATOM 4060 C C . ILE A 1 499 ? 12.486 -9.095 25.879 1.00 72.25 499 ILE A C 1
ATOM 4062 O O . ILE A 1 499 ? 11.811 -9.099 26.905 1.00 72.25 499 ILE A O 1
ATOM 4066 N N . MET A 1 500 ? 12.317 -8.161 24.941 1.00 68.31 500 MET A N 1
ATOM 4067 C CA . MET A 1 500 ? 11.536 -6.934 25.131 1.00 68.31 500 MET A CA 1
ATOM 4068 C C . MET A 1 500 ? 10.021 -7.142 25.190 1.00 68.31 500 MET A C 1
ATOM 4070 O O . MET A 1 500 ? 9.322 -6.313 25.771 1.00 68.31 500 MET A O 1
ATOM 4074 N N . MET A 1 501 ? 9.508 -8.259 24.669 1.00 72.69 501 MET A N 1
ATOM 4075 C CA . MET A 1 501 ? 8.083 -8.619 24.759 1.00 72.69 501 MET A CA 1
ATOM 4076 C C . MET A 1 501 ? 7.759 -9.450 26.015 1.00 72.69 501 MET A C 1
ATOM 4078 O O . MET A 1 501 ? 6.597 -9.627 26.390 1.00 72.69 501 MET A O 1
ATOM 4082 N N . THR A 1 502 ? 8.790 -9.920 26.723 1.00 78.50 502 THR A N 1
ATOM 4083 C CA . THR A 1 502 ? 8.674 -10.775 27.915 1.00 78.50 502 THR A CA 1
ATOM 4084 C C . THR A 1 502 ? 8.077 -10.076 29.149 1.00 78.50 502 THR A C 1
ATOM 4086 O O . THR A 1 502 ? 7.321 -10.731 29.872 1.00 78.50 502 THR A O 1
ATOM 4089 N N . PRO A 1 503 ? 8.327 -8.776 29.430 1.00 79.62 503 PRO A N 1
ATOM 4090 C CA . PRO A 1 503 ? 7.743 -8.106 30.595 1.00 79.62 503 PRO A CA 1
ATOM 4091 C C . PRO A 1 503 ? 6.217 -8.170 30.614 1.00 79.62 503 PRO A C 1
ATOM 4093 O O . PRO A 1 503 ? 5.613 -8.438 31.651 1.00 79.62 503 PRO A O 1
ATOM 4096 N N . GLN A 1 504 ? 5.592 -8.016 29.449 1.00 77.25 504 GLN A N 1
ATOM 4097 C CA . GLN A 1 504 ? 4.144 -8.077 29.326 1.00 77.25 504 GLN A CA 1
ATOM 4098 C C . GLN A 1 504 ? 3.605 -9.500 29.563 1.00 77.25 504 GLN A C 1
ATOM 4100 O O . GLN A 1 504 ? 2.619 -9.679 30.278 1.00 77.25 504 GLN A O 1
ATOM 4105 N N . LEU A 1 505 ? 4.286 -10.526 29.045 1.00 81.94 505 LEU A N 1
ATOM 4106 C CA . LEU A 1 505 ? 3.982 -11.934 29.336 1.00 81.94 505 LEU A CA 1
ATOM 4107 C C . LEU A 1 505 ? 4.128 -12.254 30.833 1.00 81.94 505 LEU A C 1
ATOM 4109 O O . LEU A 1 505 ? 3.324 -13.003 31.393 1.00 81.94 505 LEU A O 1
ATOM 4113 N N . PHE A 1 506 ? 5.135 -11.687 31.498 1.00 84.25 506 PHE A N 1
ATOM 4114 C CA . PHE A 1 506 ? 5.353 -11.870 32.932 1.00 84.25 506 PHE A CA 1
ATOM 4115 C C . PHE A 1 506 ? 4.236 -11.234 33.767 1.00 84.25 506 PHE A C 1
ATOM 4117 O O . PHE A 1 506 ? 3.735 -11.856 34.708 1.00 84.25 506 PHE A O 1
ATOM 4124 N N . ILE A 1 507 ? 3.798 -10.029 33.397 1.00 81.06 507 ILE A N 1
ATOM 4125 C CA . ILE A 1 507 ? 2.668 -9.348 34.040 1.00 81.06 507 ILE A CA 1
ATOM 4126 C C . ILE A 1 507 ? 1.389 -10.176 33.881 1.00 81.06 507 ILE A C 1
ATOM 4128 O O . ILE A 1 507 ? 0.717 -10.433 34.879 1.00 81.06 507 ILE A O 1
ATOM 4132 N N . ASN A 1 508 ? 1.096 -10.688 32.681 1.00 80.88 508 ASN A N 1
ATOM 4133 C CA . ASN A 1 508 ? -0.052 -11.576 32.456 1.00 80.88 508 ASN A CA 1
ATOM 4134 C C . ASN A 1 508 ? 0.005 -12.825 33.352 1.00 80.88 508 ASN A C 1
ATOM 4136 O O . ASN A 1 508 ? -1.002 -13.244 33.925 1.00 80.88 508 ASN A O 1
ATOM 4140 N N . TYR A 1 509 ? 1.196 -13.414 33.505 1.00 85.06 509 TYR A N 1
ATOM 4141 C CA . TYR A 1 509 ? 1.411 -14.577 34.364 1.00 85.06 509 TYR A CA 1
ATOM 4142 C C . TYR A 1 509 ? 1.162 -14.273 35.848 1.00 85.06 509 TYR A C 1
ATOM 4144 O O . TYR A 1 509 ? 0.604 -15.118 36.554 1.00 85.06 509 TYR A O 1
ATOM 4152 N N . LYS A 1 510 ? 1.567 -13.089 36.324 1.00 84.31 510 LYS A N 1
ATOM 4153 C CA . LYS A 1 510 ? 1.379 -12.659 37.718 1.00 84.31 510 LYS A CA 1
ATOM 4154 C C . LYS A 1 510 ? -0.055 -12.222 38.011 1.00 84.31 510 LYS A C 1
ATOM 4156 O O . LYS A 1 510 ? -0.595 -12.620 39.036 1.00 84.31 510 LYS A O 1
ATOM 4161 N N . LEU A 1 511 ? -0.688 -11.488 37.095 1.00 78.06 511 LEU A N 1
ATOM 4162 C CA . LEU A 1 511 ? -2.083 -11.046 37.210 1.00 78.06 511 LEU A CA 1
ATOM 4163 C C . LEU A 1 511 ? -3.104 -12.150 36.891 1.00 78.06 511 LEU A C 1
ATOM 4165 O O . LEU A 1 511 ? -4.303 -11.942 37.106 1.00 78.06 511 LEU A O 1
ATOM 4169 N N . LYS A 1 512 ? -2.632 -13.297 36.370 1.00 82.56 512 LYS A N 1
ATOM 4170 C CA . LYS A 1 512 ? -3.440 -14.443 35.921 1.00 82.56 512 LYS A CA 1
ATOM 4171 C C . LYS A 1 512 ? -4.569 -14.013 34.977 1.00 82.56 512 LYS A C 1
ATOM 4173 O O . LYS A 1 512 ? -5.688 -14.505 35.065 1.00 82.56 512 LYS A O 1
ATOM 4178 N N . SER A 1 513 ? -4.279 -13.052 34.102 1.00 74.56 513 SER A N 1
ATOM 4179 C CA . SER A 1 513 ? -5.244 -12.453 33.180 1.00 74.56 513 SER A CA 1
ATOM 4180 C C . SER A 1 513 ? -4.548 -11.984 31.909 1.00 74.56 513 SER A C 1
ATOM 4182 O O . SER A 1 513 ? -3.425 -11.488 31.952 1.00 74.56 513 SER A O 1
ATOM 4184 N N . VAL A 1 514 ? -5.248 -12.124 30.783 1.00 73.12 514 VAL A N 1
ATOM 4185 C CA . VAL A 1 514 ? -4.825 -11.659 29.449 1.00 73.12 514 VAL A CA 1
ATOM 4186 C C . VAL A 1 514 ? -5.796 -10.596 28.910 1.00 73.12 514 VAL A C 1
ATOM 4188 O O . VAL A 1 514 ? -5.686 -10.146 27.774 1.00 73.12 514 VAL A O 1
ATOM 4191 N N . ALA A 1 515 ? -6.756 -10.168 29.734 1.00 64.56 515 ALA A N 1
ATOM 4192 C CA . ALA A 1 515 ? -7.826 -9.261 29.332 1.00 64.56 515 ALA A CA 1
ATOM 4193 C C . ALA A 1 515 ? -7.351 -7.835 29.022 1.00 64.56 515 ALA A C 1
ATOM 4195 O O . ALA A 1 515 ? -8.166 -7.071 28.536 1.00 64.56 515 ALA A O 1
ATOM 4196 N N . HIS A 1 516 ? -6.086 -7.503 29.319 1.00 65.56 516 HIS A N 1
ATOM 4197 C CA . HIS A 1 516 ? -5.508 -6.158 29.237 1.00 65.56 516 HIS A CA 1
ATOM 4198 C C . HIS A 1 516 ? -4.641 -5.901 27.984 1.00 65.56 516 HIS A C 1
ATOM 4200 O O . HIS A 1 516 ? -4.020 -4.837 27.903 1.00 65.56 516 HIS A O 1
ATOM 4206 N N . LEU A 1 517 ? -4.616 -6.831 27.015 1.00 70.88 517 LEU A N 1
ATOM 4207 C CA . LEU A 1 517 ? -3.855 -6.717 25.765 1.00 70.88 517 LEU A CA 1
ATOM 4208 C C . LEU A 1 517 ? -4.724 -6.654 24.496 1.00 70.88 517 LEU A C 1
ATOM 4210 O O . LEU A 1 517 ? -5.710 -7.391 24.386 1.00 70.88 517 LEU A O 1
ATOM 4214 N N . PRO A 1 518 ? -4.290 -5.894 23.465 1.00 71.81 518 PRO A N 1
ATOM 4215 C CA . PRO A 1 518 ? -5.008 -5.750 22.203 1.00 71.81 518 PRO A CA 1
ATOM 4216 C C . PRO A 1 518 ? -4.885 -7.016 21.349 1.00 71.81 518 PRO A C 1
ATOM 4218 O O . PRO A 1 518 ? -4.067 -7.114 20.434 1.00 71.81 518 PRO A O 1
ATOM 4221 N N . TRP A 1 519 ? -5.722 -8.015 21.621 1.00 74.00 519 TRP A N 1
ATOM 4222 C CA . TRP A 1 519 ? -5.608 -9.319 20.966 1.00 74.00 519 TRP A CA 1
ATOM 4223 C C . TRP A 1 519 ? -5.786 -9.272 19.442 1.00 74.00 519 TRP A C 1
ATOM 4225 O O . TRP A 1 519 ? -5.164 -10.063 18.738 1.00 74.00 519 TRP A O 1
ATOM 4235 N N . ARG A 1 520 ? -6.606 -8.344 18.921 1.00 79.75 520 ARG A N 1
ATOM 4236 C CA . ARG A 1 520 ? -6.789 -8.161 17.470 1.00 79.75 520 ARG A CA 1
ATOM 4237 C C . ARG A 1 520 ? -5.480 -7.734 16.810 1.00 79.75 520 ARG A C 1
ATOM 4239 O O . ARG A 1 520 ? -5.036 -8.384 15.875 1.00 79.75 520 ARG A O 1
ATOM 4246 N N . MET A 1 521 ? -4.834 -6.698 17.348 1.00 81.69 521 MET A N 1
ATOM 4247 C CA . MET A 1 521 ? -3.519 -6.235 16.894 1.00 81.69 521 MET A CA 1
ATOM 4248 C C . MET A 1 521 ? -2.478 -7.358 16.964 1.00 81.69 521 MET A C 1
ATOM 4250 O O . MET A 1 521 ? -1.772 -7.580 15.987 1.00 81.69 521 MET A O 1
ATOM 4254 N N . LEU A 1 522 ? -2.399 -8.076 18.091 1.00 78.50 522 LEU A N 1
ATOM 4255 C CA . LEU A 1 522 ? -1.445 -9.177 18.266 1.00 78.50 522 LEU A CA 1
ATOM 4256 C C . LEU A 1 522 ? -1.669 -10.307 17.254 1.00 78.50 522 LEU A C 1
ATOM 4258 O O . LEU A 1 522 ? -0.704 -10.863 16.747 1.00 78.50 522 LEU A O 1
ATOM 4262 N N . THR A 1 523 ? -2.925 -10.609 16.918 1.00 84.38 523 THR A N 1
ATOM 4263 C CA . THR A 1 523 ? -3.254 -11.617 15.898 1.00 84.38 523 THR A CA 1
ATOM 4264 C C . THR A 1 523 ? -2.798 -11.167 14.511 1.00 84.38 523 THR A C 1
ATOM 4266 O O . THR A 1 523 ? -2.211 -11.958 13.785 1.00 84.38 523 THR A O 1
ATOM 4269 N N . TYR A 1 524 ? -3.014 -9.898 14.145 1.00 85.62 524 TYR A N 1
ATOM 4270 C CA . TYR A 1 524 ? -2.528 -9.371 12.864 1.00 85.62 524 TYR A CA 1
ATOM 4271 C C . TYR A 1 524 ? -0.998 -9.344 12.790 1.00 85.62 524 TYR A C 1
ATOM 4273 O O . TYR A 1 524 ? -0.440 -9.715 11.765 1.00 85.62 524 TYR A O 1
ATOM 4281 N N . LYS A 1 525 ? -0.315 -8.978 13.884 1.00 78.44 525 LYS A N 1
ATOM 4282 C CA . LYS A 1 525 ? 1.152 -9.055 13.956 1.00 78.44 525 LYS A CA 1
ATOM 4283 C C . LYS A 1 525 ? 1.664 -10.486 13.804 1.00 78.44 525 LYS A C 1
ATOM 4285 O O . LYS A 1 525 ? 2.625 -10.693 13.086 1.00 78.44 525 LYS A O 1
ATOM 4290 N N . PHE A 1 526 ? 0.994 -11.460 14.412 1.00 82.88 526 PHE A N 1
ATOM 4291 C CA . PHE A 1 526 ? 1.350 -12.868 14.253 1.00 82.88 526 PHE A CA 1
ATOM 4292 C C . PHE A 1 526 ? 1.133 -13.383 12.824 1.00 82.88 526 PHE A C 1
ATOM 4294 O O . PHE A 1 526 ? 1.969 -14.103 12.293 1.00 82.88 526 PHE A O 1
ATOM 4301 N N . LEU A 1 527 ? 0.037 -12.988 12.168 1.00 85.19 527 LEU A N 1
ATOM 4302 C CA . LEU A 1 527 ? -0.176 -13.325 10.758 1.00 85.19 527 LEU A CA 1
ATOM 4303 C C . LEU A 1 527 ? 0.938 -12.757 9.865 1.00 85.19 527 LEU A C 1
ATOM 4305 O O . LEU A 1 527 ? 1.331 -13.426 8.913 1.00 85.19 527 LEU A O 1
ATOM 4309 N N . ASN A 1 528 ? 1.478 -11.578 10.195 1.00 81.81 528 ASN A N 1
ATOM 4310 C CA . ASN A 1 528 ? 2.674 -11.054 9.529 1.00 81.81 528 ASN A CA 1
ATOM 4311 C C . ASN A 1 528 ? 3.900 -11.925 9.782 1.00 81.81 528 ASN A C 1
ATOM 4313 O O . ASN A 1 528 ? 4.603 -12.241 8.832 1.00 81.81 528 ASN A O 1
ATOM 4317 N N . THR A 1 529 ? 4.124 -12.367 11.018 1.00 78.69 529 THR A N 1
ATOM 4318 C CA . THR A 1 529 ? 5.264 -13.232 11.345 1.00 78.69 529 THR A CA 1
ATOM 4319 C C . THR A 1 529 ? 5.212 -14.568 10.598 1.00 78.69 529 THR A C 1
ATOM 4321 O O . THR A 1 529 ? 6.217 -14.974 10.026 1.00 78.69 529 THR A O 1
ATOM 4324 N N . ILE A 1 530 ? 4.033 -15.192 10.469 1.00 81.38 530 ILE A N 1
ATOM 4325 C CA . ILE A 1 530 ? 3.859 -16.402 9.641 1.00 81.38 530 ILE A CA 1
ATOM 4326 C C . ILE A 1 530 ? 4.242 -16.134 8.181 1.00 81.38 530 ILE A C 1
ATOM 4328 O O . ILE A 1 530 ? 4.869 -16.967 7.525 1.00 81.38 530 ILE A O 1
ATOM 4332 N N . ILE A 1 531 ? 3.824 -14.985 7.648 1.00 80.69 531 ILE A N 1
ATOM 4333 C CA . ILE A 1 531 ? 4.160 -14.584 6.282 1.00 80.69 531 ILE A CA 1
ATOM 4334 C C . ILE A 1 531 ? 5.677 -14.402 6.134 1.00 80.69 531 ILE A C 1
ATOM 4336 O O . ILE A 1 531 ? 6.257 -14.881 5.157 1.00 80.69 531 ILE A O 1
ATOM 4340 N N . ASP A 1 532 ? 6.320 -13.765 7.106 1.00 75.25 532 ASP A N 1
ATOM 4341 C CA . ASP A 1 532 ? 7.762 -13.534 7.101 1.00 75.25 532 ASP A CA 1
ATOM 4342 C C . ASP A 1 532 ? 8.553 -14.845 7.200 1.00 75.25 532 ASP A C 1
ATOM 4344 O O . ASP A 1 532 ? 9.562 -15.010 6.515 1.00 75.25 532 ASP A O 1
ATOM 4348 N N . ASP A 1 533 ? 8.055 -15.823 7.955 1.00 77.38 533 ASP A N 1
ATOM 4349 C CA . ASP A 1 533 ? 8.627 -17.166 8.028 1.00 77.38 533 ASP A CA 1
ATOM 4350 C C . ASP A 1 533 ? 8.508 -17.909 6.688 1.00 77.38 533 ASP A C 1
ATOM 4352 O O . ASP A 1 533 ? 9.479 -18.509 6.218 1.00 77.38 533 ASP A O 1
ATOM 4356 N N . ILE A 1 534 ? 7.362 -17.806 6.000 1.00 76.75 534 ILE A N 1
ATOM 4357 C CA . ILE A 1 534 ? 7.208 -18.327 4.630 1.00 76.75 534 ILE A CA 1
ATOM 4358 C C . ILE A 1 534 ? 8.231 -17.664 3.693 1.00 76.75 534 ILE A C 1
ATOM 4360 O O . ILE A 1 534 ? 8.877 -18.360 2.903 1.00 76.75 534 ILE A O 1
ATOM 4364 N N . PHE A 1 535 ? 8.442 -16.348 3.801 1.00 69.25 535 PHE A N 1
ATOM 4365 C CA . PHE A 1 535 ? 9.469 -15.654 3.021 1.00 69.25 535 PHE A CA 1
ATOM 4366 C C . PHE A 1 535 ? 10.889 -16.084 3.380 1.00 69.25 535 PHE A C 1
ATOM 4368 O O . PHE A 1 535 ? 11.708 -16.234 2.476 1.00 69.25 535 PHE A O 1
ATOM 4375 N N . ALA A 1 536 ? 11.184 -16.356 4.649 1.00 68.75 536 ALA A N 1
ATOM 4376 C CA . ALA A 1 536 ? 12.487 -16.846 5.080 1.00 68.75 536 ALA A CA 1
ATOM 4377 C C . ALA A 1 536 ? 12.846 -18.212 4.463 1.00 68.75 536 ALA A C 1
ATOM 4379 O O . ALA A 1 536 ? 14.034 -18.474 4.223 1.00 68.75 536 ALA A O 1
ATOM 4380 N N . PHE A 1 537 ? 11.847 -19.064 4.193 1.00 68.00 537 PHE A N 1
ATOM 4381 C CA . PHE A 1 537 ? 12.021 -20.347 3.500 1.00 68.00 537 PHE A CA 1
ATOM 4382 C C . PHE A 1 537 ? 12.098 -20.208 1.975 1.00 68.00 537 PHE A C 1
ATOM 4384 O O . PHE A 1 537 ? 12.841 -20.953 1.336 1.00 68.00 537 PHE A O 1
ATOM 4391 N N . VAL A 1 538 ? 11.346 -19.270 1.394 1.00 65.12 538 VAL A N 1
ATOM 4392 C CA . VAL A 1 538 ? 11.234 -19.081 -0.063 1.00 65.12 538 VAL A CA 1
ATOM 4393 C C . VAL A 1 538 ? 12.372 -18.228 -0.634 1.00 65.12 538 VAL A C 1
ATOM 4395 O O . VAL A 1 538 ? 12.884 -18.516 -1.714 1.00 65.12 538 VAL A O 1
ATOM 4398 N N . ILE A 1 539 ? 12.785 -17.188 0.088 1.00 64.31 539 ILE A N 1
ATOM 4399 C CA . ILE A 1 539 ? 13.785 -16.201 -0.325 1.00 64.31 539 ILE A CA 1
ATOM 4400 C C . ILE A 1 539 ? 15.030 -16.379 0.553 1.00 64.31 539 ILE A C 1
ATOM 4402 O O . ILE A 1 539 ? 14.944 -16.585 1.767 1.00 64.31 539 ILE A O 1
ATOM 4406 N N . LYS A 1 540 ? 16.229 -16.304 -0.041 1.00 55.94 540 LYS A N 1
ATOM 4407 C CA . LYS A 1 540 ? 17.495 -16.343 0.711 1.00 55.94 540 LYS A CA 1
ATOM 4408 C C . LYS A 1 540 ? 17.654 -15.056 1.530 1.00 55.94 540 LYS A C 1
ATOM 4410 O O . LYS A 1 540 ? 18.265 -14.097 1.078 1.00 55.94 540 LYS A O 1
ATOM 4415 N N . MET A 1 541 ? 17.095 -15.043 2.736 1.00 57.41 541 MET A N 1
ATOM 4416 C CA . MET A 1 541 ? 17.255 -13.944 3.690 1.00 57.41 541 MET A CA 1
ATOM 4417 C C . MET A 1 541 ? 18.482 -14.164 4.594 1.00 57.41 541 MET A C 1
ATOM 4419 O O . MET A 1 541 ? 18.778 -15.313 4.946 1.00 57.41 541 MET A O 1
ATOM 4423 N N . PRO A 1 542 ? 19.188 -13.097 5.019 1.00 67.12 542 PRO A N 1
ATOM 4424 C CA . PRO A 1 542 ? 20.269 -13.203 5.996 1.00 67.12 542 PRO A CA 1
ATOM 4425 C C . PRO A 1 542 ? 19.797 -13.836 7.315 1.00 67.12 542 PRO A C 1
ATOM 4427 O O . PRO A 1 542 ? 18.684 -13.580 7.777 1.00 67.12 542 PRO A O 1
ATOM 4430 N N . MET A 1 543 ? 20.663 -14.625 7.961 1.00 68.25 543 MET A N 1
ATOM 4431 C CA . MET A 1 543 ? 20.324 -15.369 9.190 1.00 68.25 543 MET A CA 1
ATOM 4432 C C . MET A 1 543 ? 19.815 -14.476 10.331 1.00 68.25 543 MET A C 1
ATOM 4434 O O . MET A 1 543 ? 18.948 -14.903 11.089 1.00 68.25 543 MET A O 1
ATOM 4438 N N . LEU A 1 544 ? 20.296 -13.231 10.427 1.00 67.50 544 LEU A N 1
ATOM 4439 C CA . LEU A 1 544 ? 19.857 -12.276 11.448 1.00 67.50 544 LEU A CA 1
ATOM 4440 C C . LEU A 1 544 ? 18.351 -11.967 11.344 1.00 67.50 544 LEU A C 1
ATOM 4442 O O . LEU A 1 544 ? 17.656 -11.931 12.358 1.00 67.50 544 LEU A O 1
ATOM 4446 N N . TYR A 1 545 ? 17.832 -11.818 10.122 1.00 66.06 545 TYR A N 1
ATOM 4447 C CA . TYR A 1 545 ? 16.406 -11.576 9.887 1.00 66.06 545 TYR A CA 1
ATOM 4448 C C . TYR A 1 545 ? 15.570 -12.828 10.150 1.00 66.06 545 TYR A C 1
ATOM 4450 O O . TYR A 1 545 ? 14.528 -12.732 10.787 1.00 66.06 545 TYR A O 1
ATOM 4458 N N . ARG A 1 546 ? 16.070 -14.016 9.782 1.00 71.44 546 ARG A N 1
ATOM 4459 C CA . ARG A 1 546 ? 15.390 -15.294 10.067 1.00 71.44 546 ARG A CA 1
ATOM 4460 C C . ARG A 1 546 ? 15.184 -15.527 11.563 1.00 71.44 546 ARG A C 1
ATOM 4462 O O . ARG A 1 546 ? 14.104 -15.918 11.989 1.00 71.44 546 ARG A O 1
ATOM 4469 N N . ILE A 1 547 ? 16.216 -15.252 12.363 1.00 71.75 547 ILE A N 1
ATOM 4470 C CA . ILE A 1 547 ? 16.133 -15.341 13.828 1.00 71.75 547 ILE A CA 1
ATOM 4471 C C . ILE A 1 547 ? 15.136 -14.308 14.373 1.00 71.75 547 ILE A C 1
ATOM 4473 O O . ILE A 1 547 ? 14.428 -14.591 15.338 1.00 71.75 547 ILE A O 1
ATOM 4477 N N . SER A 1 548 ? 15.048 -13.127 13.751 1.00 68.81 548 SER A N 1
ATOM 4478 C CA . SER A 1 548 ? 14.100 -12.089 14.154 1.00 68.81 548 SER A CA 1
ATOM 4479 C C . SER A 1 548 ? 12.641 -12.464 13.890 1.00 68.81 548 SER A C 1
ATOM 4481 O O . SER A 1 548 ? 11.804 -12.121 14.717 1.00 68.81 548 SER A O 1
ATOM 4483 N N . CYS A 1 549 ? 12.321 -13.144 12.788 1.00 71.31 549 CYS A N 1
ATOM 4484 C CA . CYS A 1 549 ? 10.952 -13.587 12.494 1.00 71.31 549 CYS A CA 1
ATOM 4485 C C . CYS A 1 549 ? 10.521 -14.695 13.467 1.00 71.31 549 CYS A C 1
ATOM 4487 O O . CYS A 1 549 ? 9.536 -14.545 14.187 1.00 71.31 549 CYS A O 1
ATOM 4489 N N . PHE A 1 550 ? 11.376 -15.707 13.649 1.00 72.81 550 PHE A N 1
ATOM 4490 C CA . PHE A 1 550 ? 11.128 -16.830 14.559 1.00 72.81 550 PHE A CA 1
ATOM 4491 C C . PHE A 1 550 ? 10.833 -16.407 16.014 1.00 72.81 550 PHE A C 1
ATOM 4493 O O . PHE A 1 550 ? 10.138 -17.098 16.762 1.00 72.81 550 PHE A O 1
ATOM 4500 N N . ARG A 1 551 ? 11.362 -15.258 16.452 1.00 76.88 551 ARG A N 1
ATOM 4501 C CA . ARG A 1 551 ? 11.210 -14.770 17.828 1.00 76.88 551 ARG A CA 1
ATOM 4502 C C . ARG A 1 551 ? 9.765 -14.370 18.173 1.00 76.88 551 ARG A C 1
ATOM 4504 O O . ARG A 1 551 ? 9.327 -14.600 19.303 1.00 76.88 551 ARG A O 1
ATOM 4511 N N . ASP A 1 552 ? 9.051 -13.749 17.232 1.00 73.94 552 ASP A N 1
ATOM 4512 C CA . ASP A 1 552 ? 7.731 -13.155 17.471 1.00 73.94 552 ASP A CA 1
ATOM 4513 C C . ASP A 1 552 ? 6.667 -14.273 17.551 1.00 73.94 552 ASP A C 1
ATOM 4515 O O . ASP A 1 552 ? 5.730 -14.192 18.353 1.00 73.94 552 ASP A O 1
ATOM 4519 N N . ASP A 1 553 ? 6.909 -15.389 16.855 1.00 78.44 553 ASP A N 1
ATOM 4520 C CA . ASP A 1 553 ? 6.109 -16.613 16.910 1.00 78.44 553 ASP A CA 1
ATOM 4521 C C . ASP A 1 553 ? 6.189 -17.321 18.264 1.00 78.44 553 ASP A C 1
ATOM 4523 O O . ASP A 1 553 ? 5.161 -17.684 18.843 1.00 78.44 553 ASP A O 1
ATOM 4527 N N . VAL A 1 554 ? 7.391 -17.467 18.835 1.00 79.94 554 VAL A N 1
ATOM 4528 C CA . VAL A 1 554 ? 7.564 -18.078 20.167 1.00 79.94 554 VAL A CA 1
ATOM 4529 C C . VAL A 1 554 ? 6.790 -17.290 21.227 1.00 79.94 554 VAL A C 1
ATOM 4531 O O . VAL A 1 554 ? 6.077 -17.867 22.053 1.00 79.94 554 VAL A O 1
ATOM 4534 N N . VAL A 1 555 ? 6.884 -15.959 21.187 1.00 78.44 555 VAL A N 1
ATOM 4535 C CA . VAL A 1 555 ? 6.158 -15.055 22.091 1.00 78.44 555 VAL A CA 1
ATOM 4536 C C . VAL A 1 555 ? 4.645 -15.212 21.920 1.00 78.44 555 VAL A C 1
ATOM 4538 O O . VAL A 1 555 ? 3.916 -15.283 22.917 1.00 78.44 555 VAL A O 1
ATOM 4541 N N . PHE A 1 556 ? 4.162 -15.314 20.679 1.00 78.31 556 PHE A N 1
ATOM 4542 C CA . PHE A 1 556 ? 2.743 -15.495 20.396 1.00 78.31 556 PHE A CA 1
ATOM 4543 C C . PHE A 1 556 ? 2.209 -16.850 20.877 1.00 78.31 556 PHE A C 1
ATOM 4545 O O . PHE A 1 556 ? 1.134 -16.905 21.475 1.00 78.31 556 PHE A O 1
ATOM 4552 N N . VAL A 1 557 ? 2.968 -17.938 20.712 1.00 84.38 557 VAL A N 1
ATOM 4553 C CA . VAL A 1 557 ? 2.592 -19.265 21.229 1.00 84.38 557 VAL A CA 1
ATOM 4554 C C . VAL A 1 557 ? 2.477 -19.247 22.755 1.00 84.38 557 VAL A C 1
ATOM 4556 O O . VAL A 1 557 ? 1.500 -19.762 23.308 1.00 84.38 557 VAL A O 1
ATOM 4559 N N . ILE A 1 558 ? 3.413 -18.595 23.456 1.00 85.25 558 ILE A N 1
ATOM 4560 C CA . ILE A 1 558 ? 3.324 -18.425 24.916 1.00 85.25 558 ILE A CA 1
ATOM 4561 C C . ILE A 1 558 ? 2.086 -17.592 25.279 1.00 85.25 558 ILE A C 1
ATOM 4563 O O . ILE A 1 558 ? 1.374 -17.932 26.226 1.00 85.25 558 ILE A O 1
ATOM 4567 N N . TYR A 1 559 ? 1.780 -16.534 24.524 1.00 81.94 559 TYR A N 1
ATOM 4568 C CA . TYR A 1 559 ? 0.565 -15.738 24.718 1.00 81.94 559 TYR A CA 1
ATOM 4569 C C . TYR A 1 559 ? -0.718 -16.567 24.524 1.00 81.94 559 TYR A C 1
ATOM 4571 O O . TYR A 1 559 ? -1.624 -16.487 25.358 1.00 81.94 559 TYR A O 1
ATOM 4579 N N . LEU A 1 560 ? -0.800 -17.400 23.480 1.00 84.62 560 LEU A N 1
ATOM 4580 C CA . LEU A 1 560 ? -1.931 -18.309 23.257 1.00 84.62 560 LEU A CA 1
ATOM 4581 C C . LEU A 1 560 ? -2.090 -19.297 24.413 1.00 84.62 560 LEU A C 1
ATOM 4583 O O . LEU A 1 560 ? -3.204 -19.501 24.899 1.00 84.62 560 LEU A O 1
ATOM 4587 N N . TYR A 1 561 ? -0.980 -19.857 24.898 1.00 87.69 561 TYR A N 1
ATOM 4588 C CA . TYR A 1 561 ? -0.983 -20.733 26.065 1.00 87.69 561 TYR A CA 1
ATOM 4589 C C . TYR A 1 561 ? -1.503 -20.008 27.313 1.00 87.69 561 TYR A C 1
ATOM 4591 O O . TYR A 1 561 ? -2.402 -20.503 27.993 1.00 87.69 561 TYR A O 1
ATOM 4599 N N . GLN A 1 562 ? -1.015 -18.795 27.589 1.00 85.75 562 GLN A N 1
ATOM 4600 C CA . GLN A 1 562 ? -1.512 -17.976 28.698 1.00 85.75 562 GLN A CA 1
ATOM 4601 C C . GLN A 1 562 ? -3.004 -17.677 28.566 1.00 85.75 562 GLN A C 1
ATOM 4603 O O . GLN A 1 562 ? -3.725 -17.747 29.555 1.00 85.75 562 GLN A O 1
ATOM 4608 N N . ARG A 1 563 ? -3.486 -17.376 27.359 1.00 79.75 563 ARG A N 1
ATOM 4609 C CA . ARG A 1 563 ? -4.906 -17.116 27.101 1.00 79.75 563 ARG A CA 1
ATOM 4610 C C . ARG A 1 563 ? -5.771 -18.361 27.292 1.00 79.75 563 ARG A C 1
ATOM 4612 O O . ARG A 1 563 ? -6.914 -18.245 27.729 1.00 79.75 563 ARG A O 1
ATOM 4619 N N . TRP A 1 564 ? -5.242 -19.537 26.971 1.00 83.69 564 TRP A N 1
ATOM 4620 C CA . TRP A 1 564 ? -5.926 -20.806 27.199 1.00 83.69 564 TRP A CA 1
ATOM 4621 C C . TRP A 1 564 ? -6.039 -21.136 28.696 1.00 83.69 564 TRP A C 1
ATOM 4623 O O . TRP A 1 564 ? -7.115 -21.524 29.154 1.00 83.69 564 TRP A O 1
ATOM 4633 N N . VAL A 1 565 ? -4.963 -20.924 29.467 1.00 85.56 565 VAL A N 1
ATOM 4634 C CA . VAL A 1 565 ? -4.930 -21.177 30.920 1.00 85.56 565 VAL A CA 1
ATOM 4635 C C . VAL A 1 565 ? -5.720 -20.122 31.705 1.00 85.56 565 VAL A C 1
ATOM 4637 O O . VAL A 1 565 ? -6.502 -20.458 32.594 1.00 85.56 565 VAL A O 1
ATOM 4640 N N . TYR A 1 566 ? -5.541 -18.840 31.388 1.00 79.75 566 TYR A N 1
ATOM 4641 C CA . TYR A 1 566 ? -6.193 -17.713 32.056 1.00 79.75 566 TYR A CA 1
ATOM 4642 C C . TYR A 1 566 ? -7.484 -17.343 31.324 1.00 79.75 566 TYR A C 1
ATOM 4644 O O . TYR A 1 566 ? -7.545 -16.355 30.588 1.00 79.75 566 TYR A O 1
ATOM 4652 N N . ARG A 1 567 ? -8.527 -18.166 31.502 1.00 61.62 567 ARG A N 1
ATOM 4653 C CA . ARG A 1 567 ? -9.861 -17.887 30.947 1.00 61.62 567 ARG A CA 1
ATOM 4654 C C . ARG A 1 567 ? -10.353 -16.513 31.413 1.00 61.62 567 ARG A C 1
ATOM 4656 O O . ARG A 1 567 ? -10.168 -16.146 32.569 1.00 61.62 567 ARG A O 1
ATOM 4663 N N . VAL A 1 568 ? -10.976 -15.770 30.497 1.00 59.66 568 VAL A N 1
ATOM 4664 C CA . VAL A 1 568 ? -11.515 -14.425 30.748 1.00 59.66 568 VAL A CA 1
ATOM 4665 C C . VAL A 1 568 ? -12.551 -14.511 31.867 1.00 59.66 568 VAL A C 1
ATOM 4667 O O . VAL A 1 568 ? -13.632 -15.056 31.654 1.00 59.66 568 VAL A O 1
ATOM 4670 N N . ASP A 1 569 ? -12.201 -14.011 33.052 1.00 57.09 569 ASP A N 1
ATOM 4671 C CA . ASP A 1 569 ? -13.110 -13.940 34.193 1.00 57.09 569 ASP A CA 1
ATOM 4672 C C . ASP A 1 569 ? -14.180 -12.869 33.918 1.00 57.09 569 ASP A C 1
ATOM 4674 O O . ASP A 1 569 ? -13.841 -11.683 33.831 1.00 57.09 569 ASP A O 1
ATOM 4678 N N . PRO A 1 570 ? -15.466 -13.241 33.772 1.00 54.19 570 PRO A N 1
ATOM 4679 C CA . PRO A 1 570 ? -16.535 -12.288 33.513 1.00 54.19 570 PRO A CA 1
ATOM 4680 C C . PRO A 1 570 ? -16.740 -11.308 34.671 1.00 54.19 570 PRO A C 1
ATOM 4682 O O . PRO A 1 570 ? -17.261 -10.225 34.461 1.00 54.19 570 PRO A O 1
ATOM 4685 N N . LYS A 1 571 ? -16.334 -11.624 35.903 1.00 48.53 571 LYS A N 1
ATOM 4686 C CA . LYS A 1 571 ? -16.579 -10.725 37.045 1.00 48.53 571 LYS A CA 1
ATOM 4687 C C . LYS A 1 571 ? -15.623 -9.539 37.102 1.00 48.53 571 LYS A C 1
ATOM 4689 O O . LYS A 1 571 ? -15.852 -8.583 37.838 1.00 48.53 571 LYS A O 1
ATOM 4694 N N . ARG A 1 572 ? -14.537 -9.592 36.332 1.00 56.75 572 ARG A N 1
ATOM 4695 C CA . ARG A 1 572 ? -13.483 -8.582 36.337 1.00 56.75 572 ARG A CA 1
ATOM 4696 C C . ARG A 1 572 ? -13.821 -7.460 35.358 1.00 56.75 572 ARG A C 1
ATOM 4698 O O . ARG A 1 572 ? -14.248 -7.717 34.233 1.00 56.75 572 ARG A O 1
ATOM 4705 N N . VAL A 1 573 ? -13.632 -6.217 35.794 1.00 54.81 573 VAL A N 1
ATOM 4706 C CA . VAL A 1 573 ? -13.816 -5.011 34.974 1.00 54.81 573 VAL A CA 1
ATOM 4707 C C . VAL A 1 573 ? -12.846 -5.057 33.787 1.00 54.81 573 VAL A C 1
ATOM 4709 O O . VAL A 1 573 ? -11.642 -5.231 33.975 1.00 54.81 573 VAL A O 1
ATOM 4712 N N . ASN A 1 574 ? -13.366 -4.971 32.561 1.00 55.50 574 ASN A N 1
ATOM 4713 C CA . ASN A 1 574 ? -12.567 -4.975 31.339 1.00 55.50 574 ASN A CA 1
ATOM 4714 C C . ASN A 1 574 ? -11.803 -3.648 31.161 1.00 55.50 574 ASN A C 1
ATOM 4716 O O . ASN A 1 574 ? -11.980 -2.682 31.901 1.00 55.50 574 ASN A O 1
ATOM 4720 N N . GLU A 1 575 ? -10.963 -3.594 30.130 1.00 48.81 575 GLU A N 1
ATOM 4721 C CA . GLU A 1 575 ? -10.076 -2.470 29.774 1.00 48.81 575 GLU A CA 1
ATOM 4722 C C . GLU A 1 575 ? -10.777 -1.114 29.566 1.00 48.81 575 GLU A C 1
ATOM 4724 O O . GLU A 1 575 ? -10.119 -0.071 29.549 1.00 48.81 575 GLU A O 1
ATOM 4729 N N . PHE A 1 576 ? -12.101 -1.135 29.407 1.00 45.94 576 PHE A N 1
ATOM 4730 C CA . PHE A 1 576 ? -12.962 0.016 29.151 1.00 45.94 576 PHE A CA 1
ATOM 4731 C C . PHE A 1 576 ? -13.783 0.426 30.383 1.00 45.94 576 PHE A C 1
ATOM 4733 O O . PHE A 1 576 ? -14.637 1.300 30.281 1.00 45.94 576 PHE A O 1
ATOM 4740 N N . GLY A 1 577 ? -13.531 -0.185 31.547 1.00 51.75 577 GLY A N 1
ATOM 4741 C CA . GLY A 1 577 ? -14.277 0.096 32.773 1.00 51.75 577 GLY A CA 1
ATOM 4742 C C . GLY A 1 577 ? -15.595 -0.677 32.896 1.00 51.75 577 GLY A C 1
ATOM 4743 O O . GLY A 1 577 ? -16.447 -0.276 33.679 1.00 51.75 577 GLY A O 1
ATOM 4744 N N . ILE A 1 578 ? -15.776 -1.772 32.143 1.00 46.47 578 ILE A N 1
ATOM 4745 C CA . ILE A 1 578 ? -17.032 -2.538 32.071 1.00 46.47 578 ILE A CA 1
ATOM 4746 C C . ILE A 1 578 ? -16.760 -4.004 32.443 1.00 46.47 578 ILE A C 1
ATOM 4748 O O . ILE A 1 578 ? -16.006 -4.681 31.754 1.00 46.47 578 ILE A O 1
ATOM 4752 N N . SER A 1 579 ? -17.331 -4.557 33.512 1.00 51.91 579 SER A N 1
ATOM 4753 C CA . SER A 1 579 ? -17.136 -5.989 33.807 1.00 51.91 579 SER A CA 1
ATOM 4754 C C . SER A 1 579 ? -17.851 -6.894 32.802 1.00 51.91 579 SER A C 1
ATOM 4756 O O . SER A 1 579 ? -18.813 -6.499 32.147 1.00 51.91 579 SER A O 1
ATOM 4758 N N . GLY A 1 580 ? -17.398 -8.138 32.656 1.00 49.16 580 GLY A N 1
ATOM 4759 C CA . GLY A 1 580 ? -18.174 -9.167 31.958 1.00 49.16 580 GLY A CA 1
ATOM 4760 C C . GLY A 1 580 ? -19.536 -9.436 32.619 1.00 49.16 580 GLY A C 1
ATOM 4761 O O . GLY A 1 580 ? -20.428 -9.890 31.918 1.00 49.16 580 GLY A O 1
ATOM 4762 N N . GLU A 1 581 ? -19.732 -9.091 33.900 1.00 47.75 581 GLU A N 1
ATOM 4763 C CA . GLU A 1 581 ? -21.026 -9.011 34.590 1.00 47.75 581 GLU A CA 1
ATOM 4764 C C . GLU A 1 581 ? -21.815 -7.757 34.203 1.00 47.75 581 GLU A C 1
ATOM 4766 O O . GLU A 1 581 ? -23.033 -7.824 34.186 1.00 47.75 581 GLU A O 1
ATOM 4771 N N . ASP A 1 582 ? -21.178 -6.645 33.833 1.00 49.41 582 ASP A N 1
ATOM 4772 C CA . ASP A 1 582 ? -21.849 -5.455 33.290 1.00 49.41 582 ASP A CA 1
ATOM 4773 C C . ASP A 1 582 ? -22.230 -5.661 31.823 1.00 49.41 582 ASP A C 1
ATOM 4775 O O . ASP A 1 582 ? -23.320 -5.281 31.415 1.00 49.41 582 ASP A O 1
ATOM 4779 N N . LEU A 1 583 ? -21.396 -6.360 31.047 1.00 47.03 583 LEU A N 1
ATOM 4780 C CA . LEU A 1 583 ? -21.727 -6.866 29.715 1.00 47.03 583 LEU A CA 1
ATOM 4781 C C . LEU A 1 583 ? -22.730 -8.011 29.784 1.00 47.03 583 LEU A C 1
ATOM 4783 O O . LEU A 1 583 ? -23.573 -8.092 28.906 1.00 47.03 583 LEU A O 1
ATOM 4787 N N . GLN A 1 584 ? -22.696 -8.883 30.796 1.00 45.09 584 GLN A N 1
ATOM 4788 C CA . GLN A 1 584 ? -23.746 -9.872 31.058 1.00 45.09 584 GLN A CA 1
ATOM 4789 C C . GLN A 1 584 ? -24.971 -9.247 31.696 1.00 45.09 584 GLN A C 1
ATOM 4791 O O . GLN A 1 584 ? -26.020 -9.827 31.536 1.00 45.09 584 GLN A O 1
ATOM 4796 N N . LYS A 1 585 ? -24.931 -8.091 32.356 1.00 43.53 585 LYS A N 1
ATOM 4797 C CA . LYS A 1 585 ? -26.123 -7.341 32.781 1.00 43.53 585 LYS A CA 1
ATOM 4798 C C . LYS A 1 585 ? -26.706 -6.574 31.607 1.00 43.53 585 LYS A C 1
ATOM 4800 O O . LYS A 1 585 ? -27.913 -6.610 31.456 1.00 43.53 585 LYS A O 1
ATOM 4805 N N . ALA A 1 586 ? -25.877 -6.000 30.734 1.00 41.25 586 ALA A N 1
ATOM 4806 C CA . ALA A 1 586 ? -26.276 -5.347 29.488 1.00 41.25 586 ALA A CA 1
ATOM 4807 C C . ALA A 1 586 ? -26.731 -6.350 28.414 1.00 41.25 586 ALA A C 1
ATOM 4809 O O . ALA A 1 586 ? -27.629 -6.061 27.635 1.00 41.25 586 ALA A O 1
ATOM 4810 N N . SER A 1 587 ? -26.154 -7.556 28.384 1.00 35.00 587 SER A N 1
ATOM 4811 C CA . SER A 1 587 ? -26.571 -8.651 27.503 1.00 35.00 587 SER A CA 1
ATOM 4812 C C . SER A 1 587 ? -27.561 -9.601 28.161 1.00 35.00 587 SER A C 1
ATOM 4814 O O . SER A 1 587 ? -28.336 -10.211 27.455 1.00 35.00 587 SER A O 1
ATOM 4816 N N . SER A 1 588 ? -27.677 -9.730 29.479 1.00 33.69 588 SER A N 1
ATOM 4817 C CA . SER A 1 588 ? -28.850 -10.394 30.078 1.00 33.69 588 SER A CA 1
ATOM 4818 C C . SER A 1 588 ? -30.056 -9.461 30.061 1.00 33.69 588 SER A C 1
ATOM 4820 O O . SER A 1 588 ? -31.169 -9.953 29.859 1.00 33.69 588 SER A O 1
ATOM 4822 N N . SER A 1 589 ? -29.861 -8.138 30.132 1.00 34.34 589 SER A N 1
ATOM 4823 C CA . SER A 1 589 ? -30.913 -7.163 29.839 1.00 34.34 589 SER A CA 1
ATOM 4824 C C . SER A 1 589 ? -31.276 -7.135 28.350 1.00 34.34 589 SER A C 1
ATOM 4826 O O . SER A 1 589 ? -32.468 -7.062 28.065 1.00 34.34 589 SER A O 1
ATOM 4828 N N . SER A 1 590 ? -30.320 -7.291 27.416 1.00 31.14 590 SER A N 1
ATOM 4829 C CA . SER A 1 590 ? -30.601 -7.252 25.964 1.00 31.14 590 SER A CA 1
ATOM 4830 C C . SER A 1 590 ? -30.833 -8.605 25.274 1.00 31.14 590 SER A C 1
ATOM 4832 O O . SER A 1 590 ? -31.522 -8.651 24.267 1.00 31.14 590 SER A O 1
ATOM 4834 N N . SER A 1 591 ? -30.320 -9.722 25.794 1.00 27.48 591 SER A N 1
ATOM 4835 C CA . SER A 1 591 ? -30.340 -11.050 25.144 1.00 27.48 591 SER A CA 1
ATOM 4836 C C . SER A 1 591 ? -30.985 -12.164 25.984 1.00 27.48 591 SER A C 1
ATOM 4838 O O . SER A 1 591 ? -31.585 -13.071 25.404 1.00 27.48 591 SER A O 1
ATOM 4840 N N . SER A 1 592 ? -31.019 -12.073 27.327 1.00 28.34 592 SER A N 1
ATOM 4841 C CA . SER A 1 592 ? -31.836 -13.003 28.144 1.00 28.34 592 SER A CA 1
ATOM 4842 C C . SER A 1 592 ? -33.322 -12.617 28.182 1.00 28.34 592 SER A C 1
ATOM 4844 O O . SER A 1 592 ? -34.181 -13.500 28.210 1.00 28.34 592 SER A O 1
ATOM 4846 N N . LYS A 1 593 ? -33.649 -11.319 28.060 1.00 32.62 593 LYS A N 1
ATOM 4847 C CA . LYS A 1 593 ? -35.032 -10.867 27.810 1.00 32.62 593 LYS A CA 1
ATOM 4848 C C . LYS A 1 593 ? -35.516 -11.190 26.394 1.00 32.62 593 LYS A C 1
ATOM 4850 O O . LYS A 1 593 ? -36.702 -11.440 26.219 1.00 32.62 593 LYS A O 1
ATOM 4855 N N . HIS A 1 594 ? -34.619 -11.251 25.410 1.00 29.41 594 HIS A N 1
ATOM 4856 C CA . HIS A 1 594 ? -35.007 -11.373 24.000 1.00 29.41 594 HIS A CA 1
ATOM 4857 C C . HIS A 1 594 ? -35.172 -12.820 23.508 1.00 29.41 594 HIS A C 1
ATOM 4859 O O . HIS A 1 594 ? -35.843 -13.041 22.508 1.00 29.41 594 HIS A O 1
ATOM 4865 N N . ARG A 1 595 ? -34.618 -13.830 24.205 1.00 26.64 595 ARG A N 1
ATOM 4866 C CA . ARG A 1 595 ? -34.687 -15.236 23.742 1.00 26.64 595 ARG A CA 1
ATOM 4867 C C . ARG A 1 595 ? -35.464 -16.214 24.630 1.00 26.64 595 ARG A C 1
ATOM 4869 O O . ARG A 1 595 ? -35.648 -17.356 24.225 1.00 26.64 595 ARG A O 1
ATOM 4876 N N . LYS A 1 596 ? -35.951 -15.799 25.808 1.00 28.44 596 LYS A N 1
ATOM 4877 C CA . LYS A 1 596 ? -36.788 -16.653 26.685 1.00 28.44 596 LYS A CA 1
ATOM 4878 C C . LYS A 1 596 ? -38.056 -16.004 27.257 1.00 28.44 596 LYS A C 1
ATOM 4880 O O . LYS A 1 596 ? -38.744 -16.646 28.038 1.00 28.44 596 LYS A O 1
ATOM 4885 N N . LYS A 1 597 ? -38.408 -14.777 26.857 1.00 31.00 597 LYS A N 1
ATOM 4886 C CA . LYS A 1 597 ? -39.672 -14.122 27.257 1.00 31.00 597 LYS A CA 1
ATOM 4887 C C . LYS A 1 597 ? -40.456 -13.534 26.081 1.00 31.00 597 LYS A C 1
ATOM 4889 O O . LYS A 1 597 ? -41.155 -12.542 26.221 1.00 31.00 597 LYS A O 1
ATOM 4894 N N . MET A 1 598 ? -40.384 -14.207 24.935 1.00 26.23 598 MET A N 1
ATOM 4895 C CA . MET A 1 598 ? -41.338 -14.048 23.834 1.00 26.23 598 MET A CA 1
ATOM 4896 C C . MET A 1 598 ? -42.346 -15.209 23.857 1.00 26.23 598 MET A C 1
ATOM 4898 O O . MET A 1 598 ? -42.583 -15.858 22.854 1.00 26.23 598 MET A O 1
ATOM 4902 N N . CYS A 1 599 ? -42.849 -15.547 25.045 1.00 27.77 599 CYS A N 1
ATOM 4903 C CA . CYS A 1 599 ? -43.916 -16.520 25.293 1.00 27.77 599 CYS A CA 1
ATOM 4904 C C . CYS A 1 599 ? -44.522 -16.158 26.652 1.00 27.77 599 CYS A C 1
ATOM 4906 O O . CYS A 1 599 ? -44.185 -16.773 27.651 1.00 27.77 599 CYS A O 1
ATOM 4908 N N . GLU A 1 600 ? -45.267 -15.055 26.695 1.00 25.80 600 GLU A N 1
ATOM 4909 C CA . GLU A 1 600 ? -46.348 -14.773 27.661 1.00 25.80 600 GLU A CA 1
ATOM 4910 C C . GLU A 1 600 ? -46.927 -13.378 27.350 1.00 25.80 600 GLU A C 1
ATOM 4912 O O . GLU A 1 600 ? -47.006 -12.478 28.180 1.00 25.80 600 GLU A O 1
ATOM 4917 N N . ALA A 1 601 ? -47.321 -13.169 26.095 1.00 26.12 601 ALA A N 1
ATOM 4918 C CA . ALA A 1 601 ? -48.637 -12.584 25.895 1.00 26.12 601 ALA A CA 1
ATOM 4919 C C . ALA A 1 601 ? -49.575 -13.790 25.932 1.00 26.12 601 ALA A C 1
ATOM 4921 O O . ALA A 1 601 ? -49.244 -14.815 25.330 1.00 26.12 601 ALA A O 1
ATOM 4922 N N . VAL A 1 602 ? -50.687 -13.724 26.660 1.00 29.44 602 VAL A N 1
ATOM 4923 C CA . VAL A 1 602 ? -51.728 -14.752 26.557 1.00 29.44 602 VAL A CA 1
ATOM 4924 C C . VAL A 1 602 ? -52.342 -14.607 25.163 1.00 29.44 602 VAL A C 1
ATOM 4926 O O . VAL A 1 602 ? -53.343 -13.932 24.958 1.00 29.44 602 VAL A O 1
ATOM 4929 N N . VAL A 1 603 ? -51.653 -15.178 24.178 1.00 28.08 603 VAL A N 1
ATOM 4930 C CA . VAL A 1 603 ? -52.141 -15.410 22.830 1.00 28.08 603 VAL A CA 1
ATOM 4931 C C . VAL A 1 603 ? -53.045 -16.624 22.965 1.00 28.08 603 VAL A C 1
ATOM 4933 O O . VAL A 1 603 ? -52.565 -17.756 23.005 1.00 28.08 603 VAL A O 1
ATOM 4936 N N . TYR A 1 604 ? -54.356 -16.406 23.058 1.00 29.64 604 TYR A N 1
ATOM 4937 C CA . TYR A 1 604 ? -55.288 -17.450 22.641 1.00 29.64 604 TYR A CA 1
ATOM 4938 C C . TYR A 1 604 ? -55.101 -17.612 21.131 1.00 29.64 604 TYR A C 1
ATOM 4940 O O . TYR A 1 604 ? -55.696 -16.895 20.332 1.00 29.64 604 TYR A O 1
ATOM 4948 N N . SER A 1 605 ? -54.183 -18.499 20.755 1.00 29.66 605 SER A N 1
ATOM 4949 C CA . SER A 1 605 ? -54.047 -18.984 19.389 1.00 29.66 605 SER A CA 1
ATOM 4950 C C . SER A 1 605 ? -55.061 -20.106 19.216 1.00 29.66 605 SER A C 1
ATOM 4952 O O . SER A 1 605 ? -54.731 -21.283 19.318 1.00 29.66 605 SER A O 1
ATOM 4954 N N . ASP A 1 606 ? -56.324 -19.744 18.998 1.00 27.34 606 ASP A N 1
ATOM 4955 C CA . ASP A 1 606 ? -57.272 -20.705 18.441 1.00 27.34 606 ASP A CA 1
ATOM 4956 C C . ASP A 1 606 ? -56.893 -20.912 16.971 1.00 27.34 606 ASP A C 1
ATOM 4958 O O . ASP A 1 606 ? -57.269 -20.154 16.077 1.00 27.34 606 ASP A O 1
ATOM 4962 N N . PHE A 1 607 ? -56.062 -21.927 16.741 1.00 30.75 607 PHE A N 1
ATOM 4963 C CA . PHE A 1 607 ? -55.690 -22.405 15.418 1.00 30.75 607 PHE A CA 1
ATOM 4964 C C . PHE A 1 607 ? -56.906 -23.074 14.765 1.00 30.75 607 PHE A C 1
ATOM 4966 O O . PHE A 1 607 ? -57.233 -24.219 15.073 1.00 30.75 607 PHE A O 1
ATOM 4973 N N . ARG A 1 608 ? -57.561 -22.387 13.825 1.00 30.27 608 ARG A N 1
ATOM 4974 C CA . ARG A 1 608 ? -58.393 -23.043 12.808 1.00 30.27 608 ARG A CA 1
ATOM 4975 C C . ARG A 1 608 ? -57.606 -23.097 11.508 1.00 30.27 608 ARG A C 1
ATOM 4977 O O . ARG A 1 608 ? -57.419 -22.081 10.850 1.00 30.27 608 ARG A O 1
ATOM 4984 N N . ALA A 1 609 ? -57.106 -24.283 11.181 1.00 27.19 609 ALA A N 1
ATOM 4985 C CA . ALA A 1 609 ? -56.576 -24.572 9.860 1.00 27.19 609 ALA A CA 1
ATOM 4986 C C . ALA A 1 609 ? -57.760 -24.866 8.929 1.00 27.19 609 ALA A C 1
ATOM 4988 O O . ALA A 1 609 ? -58.437 -25.875 9.107 1.00 27.19 609 ALA A O 1
ATOM 4989 N N . GLU A 1 610 ? -58.019 -23.985 7.966 1.00 34.56 610 GLU A N 1
ATOM 4990 C CA . GLU A 1 610 ? -58.718 -24.372 6.741 1.00 34.56 610 GLU A CA 1
ATOM 4991 C C . GLU A 1 610 ? -57.642 -24.780 5.726 1.00 34.56 610 GLU A C 1
ATOM 4993 O O . GLU A 1 610 ? -56.782 -23.984 5.337 1.00 34.56 610 GLU A O 1
ATOM 4998 N N . GLU A 1 611 ? -57.629 -26.069 5.390 1.00 33.12 611 GLU A N 1
ATOM 4999 C CA . GLU A 1 611 ? -56.774 -26.664 4.365 1.00 33.12 611 GLU A CA 1
ATOM 5000 C C . GLU A 1 611 ? -57.221 -26.137 2.996 1.00 33.12 611 GLU A C 1
ATOM 5002 O O . GLU A 1 611 ? -58.129 -26.720 2.428 1.00 33.12 611 GLU A O 1
ATOM 5007 N N . ASP A 1 612 ? -56.682 -24.999 2.528 1.00 35.19 612 ASP A N 1
ATOM 5008 C CA . ASP A 1 612 ? -56.535 -24.666 1.084 1.00 35.19 612 ASP A CA 1
ATOM 5009 C C . ASP A 1 612 ? -55.970 -23.253 0.774 1.00 35.19 612 ASP A C 1
ATOM 5011 O O . ASP A 1 612 ? -55.998 -22.804 -0.374 1.00 35.19 612 ASP A O 1
ATOM 5015 N N . VAL A 1 613 ? -55.388 -22.524 1.740 1.00 37.41 613 VAL A N 1
ATOM 5016 C CA . VAL A 1 613 ? -54.811 -21.182 1.485 1.00 37.41 613 VAL A CA 1
ATOM 5017 C C . VAL A 1 613 ? -53.268 -21.227 1.477 1.00 37.41 613 VAL A C 1
ATOM 5019 O O . VAL A 1 613 ? -52.677 -21.714 2.440 1.00 37.41 613 VAL A O 1
ATOM 5022 N N . PRO A 1 614 ? -52.566 -20.703 0.444 1.00 40.97 614 PRO A N 1
ATOM 5023 C CA . PRO A 1 614 ? -51.104 -20.822 0.298 1.00 40.97 614 PRO A CA 1
ATOM 5024 C C . PRO A 1 614 ? -50.265 -20.004 1.305 1.00 40.97 614 PRO A C 1
ATOM 5026 O O . PRO A 1 614 ? -49.037 -20.003 1.219 1.00 40.97 614 PRO A O 1
ATOM 5029 N N . TYR A 1 615 ? -50.896 -19.341 2.281 1.00 49.50 615 TYR A N 1
ATOM 5030 C CA . TYR A 1 615 ? -50.241 -18.528 3.308 1.00 49.50 615 TYR A CA 1
ATOM 5031 C C . TYR A 1 615 ? -50.790 -18.867 4.699 1.00 49.50 615 TYR A C 1
ATOM 5033 O O . TYR A 1 615 ? -51.993 -19.054 4.867 1.00 49.50 615 TYR A O 1
ATOM 5041 N N . LYS A 1 616 ? -49.920 -18.912 5.718 1.00 56.81 616 LYS A N 1
ATOM 5042 C CA . LYS A 1 616 ? -50.346 -19.100 7.114 1.00 56.81 616 LYS A CA 1
ATOM 5043 C C . LYS A 1 616 ? -50.834 -17.765 7.679 1.00 56.81 616 LYS A C 1
ATOM 5045 O O . LYS A 1 616 ? -50.023 -16.878 7.935 1.00 56.81 616 LYS A O 1
ATOM 5050 N N . THR A 1 617 ? -52.136 -17.613 7.885 1.00 57.84 617 THR A N 1
ATOM 5051 C CA . THR A 1 617 ? -52.725 -16.453 8.571 1.00 57.84 617 THR A CA 1
ATOM 5052 C C . THR A 1 617 ? -52.552 -16.580 10.086 1.00 57.84 617 THR A C 1
ATOM 5054 O O . THR A 1 617 ? -52.840 -17.628 10.665 1.00 57.84 617 THR A O 1
ATOM 5057 N N . CYS A 1 618 ? -52.089 -15.514 10.736 1.00 63.16 618 CYS A N 1
ATOM 5058 C CA . CYS A 1 618 ? -51.954 -15.403 12.186 1.00 63.16 618 CYS A CA 1
ATOM 5059 C C . CYS A 1 618 ? -52.961 -14.373 12.709 1.00 63.16 618 CYS A C 1
ATOM 5061 O O . CYS A 1 618 ? -53.056 -13.268 12.183 1.00 63.16 618 CYS A O 1
ATOM 5063 N N . LEU A 1 619 ? -53.695 -14.721 13.765 1.00 67.38 619 LEU A N 1
ATOM 5064 C CA . LEU A 1 619 ? -54.670 -13.834 14.396 1.00 67.38 619 LEU A CA 1
ATOM 5065 C C . LEU A 1 619 ? -54.152 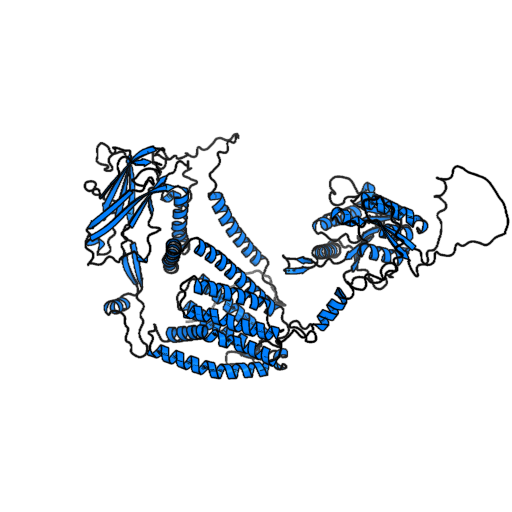-13.386 15.768 1.00 67.38 619 LEU A C 1
ATOM 5067 O O . LEU A 1 619 ? -53.949 -14.207 16.664 1.00 67.38 619 LEU A O 1
ATOM 5071 N N . TYR A 1 620 ? -53.945 -12.084 15.941 1.00 71.00 620 TYR A N 1
ATOM 5072 C CA . TYR A 1 620 ? -53.605 -11.460 17.214 1.00 71.00 620 TYR A CA 1
ATOM 5073 C C . TYR A 1 620 ? -54.860 -10.941 17.908 1.00 71.00 620 TYR A C 1
ATOM 5075 O O . TYR A 1 620 ? -55.656 -10.210 17.327 1.00 71.00 620 TYR A O 1
ATOM 5083 N N . ARG A 1 621 ? -55.024 -11.281 19.186 1.00 70.50 621 ARG A N 1
ATOM 5084 C CA . ARG A 1 621 ? -56.119 -10.794 20.027 1.00 70.50 621 ARG A CA 1
ATOM 5085 C C . ARG A 1 621 ? -55.536 -10.015 21.204 1.00 70.50 621 ARG A C 1
ATOM 5087 O O . ARG A 1 621 ? -54.896 -10.602 22.072 1.00 70.50 621 ARG A O 1
ATOM 5094 N N . PHE A 1 622 ? -55.757 -8.705 21.234 1.00 72.44 622 PHE A N 1
ATOM 5095 C CA . PHE A 1 622 ? -55.270 -7.806 22.280 1.00 72.44 622 PHE A CA 1
ATOM 5096 C C . PHE A 1 622 ? -56.403 -7.431 23.226 1.00 72.44 622 PHE A C 1
ATOM 5098 O O . PHE A 1 622 ? -57.312 -6.694 22.851 1.00 72.44 622 PHE A O 1
ATOM 5105 N N . GLN A 1 623 ? -56.350 -7.918 24.464 1.00 70.81 623 GLN A N 1
ATOM 5106 C CA . GLN A 1 623 ? -57.288 -7.515 25.508 1.00 70.81 623 GLN A CA 1
ATOM 5107 C C . GLN A 1 623 ? -56.763 -6.262 26.222 1.00 70.81 623 GLN A C 1
ATOM 5109 O O . GLN A 1 623 ? -55.792 -6.327 26.977 1.00 70.81 623 GLN A O 1
ATOM 5114 N N . LEU A 1 624 ? -57.420 -5.123 26.004 1.00 70.81 624 LEU A N 1
ATOM 5115 C CA . LEU A 1 624 ? -57.028 -3.822 26.552 1.00 70.81 624 LEU A CA 1
ATOM 5116 C C . LEU A 1 624 ? -57.455 -3.713 28.023 1.00 70.81 624 LEU A C 1
ATOM 5118 O O . LEU A 1 624 ? -58.470 -3.105 28.366 1.00 70.81 624 LEU A O 1
ATOM 5122 N N . SER A 1 625 ? -56.688 -4.358 28.898 1.00 59.94 625 SER A N 1
ATOM 5123 C CA . SER A 1 625 ? -56.995 -4.454 30.327 1.00 59.94 625 SER A CA 1
ATOM 5124 C C . SER A 1 625 ? -56.948 -3.082 31.010 1.00 59.94 625 SER A C 1
ATOM 5126 O O . SER A 1 625 ? -55.951 -2.368 30.914 1.00 59.94 625 SER A O 1
ATOM 5128 N N . GLY A 1 626 ? -58.016 -2.712 31.723 1.00 56.47 626 GLY A N 1
ATOM 5129 C CA . GLY A 1 626 ? -58.110 -1.436 32.446 1.00 56.47 626 GLY A CA 1
ATOM 5130 C C . GLY A 1 626 ? -58.502 -0.227 31.586 1.00 56.47 626 GLY A C 1
ATOM 5131 O O . GLY A 1 626 ? -58.384 0.907 32.055 1.00 56.47 626 GLY A O 1
ATOM 5132 N N . LEU A 1 627 ? -58.957 -0.453 30.348 1.00 67.50 627 LEU A N 1
ATOM 5133 C CA . LEU A 1 627 ? -59.599 0.559 29.509 1.00 67.50 627 LEU A CA 1
ATOM 5134 C C . LEU A 1 627 ? -61.129 0.424 29.605 1.00 67.50 627 LEU A C 1
ATOM 5136 O O . LEU A 1 627 ? -61.673 -0.662 29.392 1.00 67.50 627 LEU A O 1
ATOM 5140 N N . GLU A 1 628 ? -61.817 1.530 29.891 1.00 61.69 628 GLU A N 1
ATOM 5141 C CA . GLU A 1 628 ? -63.279 1.627 29.847 1.00 61.69 628 GLU A CA 1
ATOM 5142 C C . GLU A 1 628 ? -63.691 2.505 28.661 1.00 61.69 628 GLU A C 1
ATOM 5144 O O . GLU A 1 628 ? -63.356 3.688 28.605 1.00 61.69 628 GLU A O 1
ATOM 5149 N N . LEU A 1 629 ? -64.410 1.925 27.696 1.00 62.31 629 LEU A N 1
ATOM 5150 C CA . LEU A 1 629 ? -64.954 2.669 26.555 1.00 62.31 629 LEU A CA 1
ATOM 5151 C C . LEU A 1 629 ? -66.402 3.085 26.839 1.00 62.31 629 LEU A C 1
ATOM 5153 O O . LEU A 1 629 ? -67.279 2.231 27.019 1.00 62.31 629 LEU A O 1
ATOM 5157 N N . SER A 1 630 ? -66.668 4.393 26.828 1.00 54.16 630 SER A N 1
ATOM 5158 C CA . SER A 1 630 ? -68.019 4.954 26.897 1.00 54.16 630 SER A CA 1
ATOM 5159 C C . SER A 1 630 ? -68.701 4.882 25.524 1.00 54.16 630 SER A C 1
ATOM 5161 O O . SER A 1 630 ? -68.198 5.386 24.519 1.00 54.16 630 SER A O 1
ATOM 5163 N N . ARG A 1 631 ? -69.863 4.219 25.456 1.00 51.53 631 ARG A N 1
ATOM 5164 C CA . ARG A 1 631 ? -70.662 4.105 24.226 1.00 51.53 631 ARG A CA 1
ATOM 5165 C C . ARG A 1 631 ? -71.676 5.245 24.136 1.00 51.53 631 ARG A C 1
ATOM 5167 O O . ARG A 1 631 ? -72.795 5.106 24.613 1.00 51.53 631 ARG A O 1
ATOM 5174 N N . GLU A 1 632 ? -71.338 6.311 23.424 1.00 45.72 632 GLU A N 1
ATOM 5175 C CA . GLU A 1 632 ? -72.350 7.152 22.772 1.00 45.72 632 GLU A CA 1
ATOM 5176 C C . GLU A 1 632 ? -72.471 6.678 21.314 1.00 45.72 632 GLU A C 1
ATOM 5178 O O . GLU A 1 632 ? -71.467 6.574 20.613 1.00 45.72 632 GLU A O 1
ATOM 5183 N N . ARG A 1 633 ? -73.669 6.290 20.853 1.00 41.56 633 ARG A N 1
ATOM 5184 C CA . ARG A 1 633 ? -73.891 5.838 19.462 1.00 41.56 633 ARG A CA 1
ATOM 5185 C C . ARG A 1 633 ? -74.238 7.023 18.557 1.00 41.56 633 ARG A C 1
ATOM 5187 O O . ARG A 1 633 ? -75.108 7.813 18.901 1.00 41.56 633 ARG A O 1
ATOM 5194 N N . ASN A 1 634 ? -73.657 7.062 17.354 1.00 36.22 634 ASN A N 1
ATOM 5195 C CA . ASN A 1 634 ? -74.215 7.805 16.216 1.00 36.22 634 ASN A CA 1
ATOM 5196 C C . ASN A 1 634 ? -75.422 7.028 15.658 1.00 36.22 634 ASN A C 1
ATOM 5198 O O . ASN A 1 634 ? -75.279 5.875 15.255 1.00 36.22 634 ASN A O 1
ATOM 5202 N N . VAL A 1 635 ? -76.602 7.648 15.625 1.00 35.03 635 VAL A N 1
ATOM 5203 C CA . VAL A 1 635 ? -77.875 7.021 15.202 1.00 35.03 635 VAL A CA 1
ATOM 5204 C C . VAL A 1 635 ? -78.050 6.970 13.668 1.00 35.03 635 VAL A C 1
ATOM 5206 O O . VAL A 1 635 ? -79.001 6.376 13.172 1.00 35.03 635 VAL A O 1
ATOM 5209 N N . GLU A 1 636 ? -77.128 7.505 12.864 1.00 33.88 636 GLU A N 1
ATOM 5210 C CA . GLU A 1 636 ? -77.390 7.699 11.424 1.00 33.88 636 GLU A CA 1
ATOM 5211 C C . GLU A 1 636 ? -76.977 6.554 10.481 1.00 33.88 636 GLU A C 1
ATOM 5213 O O . GLU A 1 636 ? -77.515 6.463 9.377 1.00 33.88 636 GLU A O 1
ATOM 5218 N N . ASN A 1 637 ? -76.110 5.617 10.882 1.00 33.75 637 ASN A N 1
ATOM 5219 C CA . ASN A 1 637 ? -75.554 4.631 9.935 1.00 33.75 637 ASN A CA 1
ATOM 5220 C C . ASN A 1 637 ? -76.351 3.324 9.760 1.00 33.75 637 ASN A C 1
ATOM 5222 O O . ASN A 1 637 ? -75.890 2.415 9.073 1.00 33.75 637 ASN A O 1
ATOM 5226 N N . GLN A 1 638 ? -77.571 3.223 10.299 1.00 32.91 638 GLN A N 1
ATOM 5227 C CA . GLN A 1 638 ? -78.394 2.005 10.197 1.00 32.91 638 GLN A CA 1
ATOM 5228 C C . GLN A 1 638 ? -79.580 2.093 9.220 1.00 32.91 638 GLN A C 1
ATOM 5230 O O . GLN A 1 638 ? -80.477 1.259 9.267 1.00 32.91 638 GLN A O 1
ATOM 5235 N N . LYS A 1 639 ? -79.597 3.061 8.291 1.00 30.92 639 LYS A N 1
ATOM 5236 C CA . LYS A 1 639 ? -80.680 3.192 7.290 1.00 30.92 639 LYS A CA 1
ATOM 5237 C C . LYS A 1 639 ? -80.380 2.648 5.889 1.00 30.92 639 LYS A C 1
ATOM 5239 O O . LYS A 1 639 ? -81.186 2.865 4.989 1.00 30.92 639 LYS A O 1
ATOM 5244 N N . LYS A 1 640 ? -79.273 1.926 5.670 1.00 33.06 640 LYS A N 1
ATOM 5245 C CA . LYS A 1 640 ? -78.931 1.426 4.320 1.00 33.06 640 LYS A CA 1
ATOM 5246 C C . LYS A 1 640 ? -78.868 -0.082 4.110 1.00 33.06 640 LYS A C 1
ATOM 5248 O O . LYS A 1 640 ? -78.684 -0.472 2.969 1.00 33.06 640 LYS A O 1
ATOM 5253 N N . ASN A 1 641 ? -79.106 -0.927 5.112 1.00 29.56 641 ASN A N 1
ATOM 5254 C CA . ASN A 1 641 ? -79.150 -2.374 4.868 1.00 29.56 641 ASN A CA 1
ATOM 5255 C C . ASN A 1 641 ? -80.102 -3.106 5.817 1.00 29.56 641 ASN A C 1
ATOM 5257 O O . ASN A 1 641 ? -79.691 -3.850 6.701 1.00 29.56 641 ASN A O 1
ATOM 5261 N N . THR A 1 642 ? -81.406 -2.900 5.635 1.00 28.36 642 THR A N 1
ATOM 5262 C CA . THR A 1 642 ? -82.395 -3.932 5.979 1.00 28.36 642 THR A CA 1
ATOM 5263 C C . THR A 1 642 ? -83.650 -3.714 5.139 1.00 28.36 642 THR A C 1
ATOM 5265 O O . THR A 1 642 ? -84.483 -2.859 5.427 1.00 28.36 642 THR A O 1
ATOM 5268 N N . LYS A 1 643 ? -83.769 -4.478 4.052 1.00 27.08 643 LYS A N 1
ATOM 5269 C CA . LYS A 1 643 ? -85.046 -4.757 3.395 1.00 27.08 643 LYS A CA 1
ATOM 5270 C C . LYS A 1 643 ? -85.292 -6.254 3.552 1.00 27.08 643 LYS A C 1
ATOM 5272 O O . LYS A 1 643 ? -84.513 -7.025 3.007 1.00 27.08 643 LYS A O 1
ATOM 5277 N N . ALA A 1 644 ? -86.388 -6.575 4.246 1.00 28.62 644 ALA A N 1
ATOM 5278 C CA . ALA A 1 644 ? -87.010 -7.892 4.429 1.00 28.62 644 ALA A CA 1
ATOM 5279 C C . ALA A 1 644 ? -86.130 -8.913 5.188 1.00 28.62 644 ALA A C 1
ATOM 5281 O O . ALA A 1 644 ? -84.965 -9.092 4.878 1.00 28.62 644 ALA A O 1
ATOM 5282 N N . ILE A 1 645 ? -86.598 -9.612 6.220 1.00 27.98 645 ILE A N 1
ATOM 5283 C CA . ILE A 1 645 ? -87.848 -10.370 6.317 1.00 27.98 645 ILE A CA 1
ATOM 5284 C C . ILE A 1 645 ? -88.367 -10.340 7.767 1.00 27.98 645 ILE A C 1
ATOM 5286 O O . ILE A 1 645 ? -87.606 -10.344 8.728 1.00 27.98 645 ILE A O 1
ATOM 5290 N N . SER A 1 646 ? -89.688 -10.283 7.864 1.00 28.58 646 SER A N 1
ATOM 5291 C CA . SER A 1 646 ? -90.565 -10.293 9.034 1.00 28.58 646 SER A CA 1
ATOM 5292 C C . SER A 1 646 ? -90.874 -11.702 9.570 1.00 28.58 646 SER A C 1
ATOM 5294 O O . SER A 1 646 ? -90.986 -12.614 8.752 1.00 28.58 646 SER A O 1
ATOM 5296 N N . ILE A 1 647 ? -91.168 -11.818 10.879 1.00 27.44 647 ILE A N 1
ATOM 5297 C CA . ILE A 1 647 ? -92.379 -12.420 11.519 1.00 27.44 647 ILE A CA 1
ATOM 5298 C C . ILE A 1 647 ? -92.052 -13.064 12.893 1.00 27.44 647 ILE A C 1
ATOM 5300 O O . ILE A 1 647 ? -91.229 -13.971 12.947 1.00 27.44 647 ILE A O 1
ATOM 5304 N N . GLY A 1 648 ? -92.800 -12.624 13.926 1.00 25.02 648 GLY A N 1
ATOM 5305 C CA . GLY A 1 648 ? -93.170 -13.318 15.185 1.00 25.02 648 GLY A CA 1
ATOM 5306 C C . GLY A 1 648 ? -92.140 -13.286 16.325 1.00 25.02 648 GLY A C 1
ATOM 5307 O O . GLY A 1 648 ? -90.967 -13.508 16.063 1.00 25.02 648 GLY A O 1
ATOM 5308 N N . GLU A 1 649 ? -92.436 -13.033 17.604 1.00 27.72 649 GLU A N 1
ATOM 5309 C CA . GLU A 1 649 ? -93.634 -12.774 18.432 1.00 27.72 649 GLU A CA 1
ATOM 5310 C C . GLU A 1 649 ? -93.114 -12.034 19.706 1.00 27.72 649 GLU A C 1
ATOM 5312 O O . GLU A 1 649 ? -92.015 -12.354 20.166 1.00 27.72 649 GLU A O 1
ATOM 5317 N N . ASP A 1 650 ? -93.787 -10.963 20.162 1.00 30.67 650 ASP A N 1
ATOM 5318 C CA . ASP A 1 650 ? -94.446 -10.782 21.486 1.00 30.67 650 ASP A CA 1
ATOM 5319 C C . ASP A 1 650 ? -93.840 -11.562 22.705 1.00 30.67 650 ASP A C 1
ATOM 5321 O O . ASP A 1 650 ? -93.574 -12.753 22.590 1.00 30.67 650 ASP A O 1
ATOM 5325 N N . ASP A 1 651 ? -93.569 -11.061 23.929 1.00 32.81 651 ASP A N 1
ATOM 5326 C CA . ASP A 1 651 ? -94.059 -9.924 24.733 1.00 32.81 651 ASP A CA 1
ATOM 5327 C C . ASP A 1 651 ? -93.186 -9.671 26.001 1.00 32.81 651 ASP A C 1
ATOM 5329 O O . ASP A 1 651 ? -92.372 -10.508 26.391 1.00 32.81 651 ASP A O 1
ATOM 5333 N N . ASP A 1 652 ? -93.464 -8.535 26.664 1.00 33.06 652 ASP A N 1
ATOM 5334 C CA . ASP A 1 652 ? -93.445 -8.267 28.121 1.00 33.06 652 ASP A CA 1
ATOM 5335 C C . ASP A 1 652 ? -92.132 -8.282 28.940 1.00 33.06 652 ASP A C 1
ATOM 5337 O O . ASP A 1 652 ? -91.674 -9.307 29.431 1.00 33.06 652 ASP A O 1
ATOM 5341 N N . GLU A 1 653 ? -91.599 -7.086 29.236 1.00 32.88 653 GLU A N 1
ATOM 5342 C CA . GLU A 1 653 ? -91.625 -6.506 30.599 1.00 32.88 653 GLU A CA 1
ATOM 5343 C C . GLU A 1 653 ? -91.059 -5.066 30.623 1.00 32.88 653 GLU A C 1
ATOM 5345 O O . GLU A 1 653 ? -90.147 -4.703 29.877 1.00 32.88 653 GLU A O 1
ATOM 5350 N N . GLY A 1 654 ? -91.647 -4.222 31.478 1.00 32.06 654 GLY A N 1
ATOM 5351 C CA . GLY A 1 654 ? -91.399 -2.783 31.579 1.00 32.06 654 GLY A CA 1
ATOM 5352 C C . GLY A 1 654 ? -90.020 -2.380 32.120 1.00 32.06 654 GLY A C 1
ATOM 5353 O O . GLY A 1 654 ? -89.588 -2.826 33.175 1.00 32.06 654 GLY A O 1
ATOM 5354 N N . ASP A 1 655 ? -89.398 -1.469 31.372 1.00 38.66 655 ASP A N 1
ATOM 5355 C CA . ASP A 1 655 ? -88.330 -0.509 31.684 1.00 38.66 655 ASP A CA 1
ATOM 5356 C C . ASP A 1 655 ? -87.204 -0.881 32.676 1.00 38.66 655 ASP A C 1
ATOM 5358 O O . ASP A 1 655 ? -87.346 -0.867 33.899 1.00 38.66 655 ASP A O 1
ATOM 5362 N N . MET A 1 656 ? -85.990 -0.975 32.126 1.00 29.19 656 MET A N 1
ATOM 5363 C CA . MET A 1 656 ? -84.811 -0.383 32.754 1.00 29.19 656 MET A CA 1
ATOM 5364 C C . MET A 1 656 ? -83.961 0.275 31.669 1.00 29.19 656 MET A C 1
ATOM 5366 O O . MET A 1 656 ? -83.535 -0.376 30.714 1.00 29.19 656 MET A O 1
ATOM 5370 N N . ASP A 1 657 ? -83.700 1.565 31.855 1.00 40.38 657 ASP A N 1
ATOM 5371 C CA . ASP A 1 657 ? -82.697 2.363 31.160 1.00 40.38 657 ASP A CA 1
ATOM 5372 C C . ASP A 1 657 ? -81.385 1.573 30.979 1.00 40.38 657 ASP A C 1
ATOM 5374 O O . ASP A 1 657 ? -80.540 1.495 31.874 1.00 40.38 657 ASP A O 1
ATOM 5378 N N . LEU A 1 658 ? -81.196 0.953 29.809 1.00 34.56 658 LEU A N 1
ATOM 5379 C CA . LEU A 1 658 ? -79.910 0.376 29.433 1.00 34.56 658 LEU A CA 1
ATOM 5380 C C . LEU A 1 658 ? -79.015 1.505 28.922 1.00 34.56 658 LEU A C 1
ATOM 5382 O O . LEU A 1 658 ? -78.636 1.547 27.745 1.00 34.56 658 LEU A O 1
ATOM 5386 N N . SER A 1 659 ? -78.581 2.358 29.851 1.00 37.06 659 SER A N 1
ATOM 5387 C CA . SER A 1 659 ? -77.212 2.862 29.834 1.00 37.06 659 SER A CA 1
ATOM 5388 C C . SER A 1 659 ? -76.295 1.636 29.708 1.00 37.06 659 SER A C 1
ATOM 5390 O O . SER A 1 659 ? -75.962 0.946 30.671 1.00 37.06 659 SER A O 1
ATOM 5392 N N . ARG A 1 660 ? -75.998 1.245 28.457 1.00 44.06 660 ARG A N 1
ATOM 5393 C CA . ARG A 1 660 ? -75.197 0.053 28.157 1.00 44.06 660 ARG A CA 1
ATOM 5394 C C . ARG A 1 660 ? -73.892 0.199 28.926 1.00 44.06 660 ARG A C 1
ATOM 5396 O O . ARG A 1 660 ? -73.151 1.146 28.666 1.00 44.06 660 ARG A O 1
ATOM 5403 N N . LYS A 1 661 ? -73.646 -0.736 29.854 1.00 41.38 661 LYS A N 1
ATOM 5404 C CA . LYS A 1 661 ? -72.434 -0.768 30.678 1.00 41.38 661 LYS A CA 1
ATOM 5405 C C . LYS A 1 661 ? -71.212 -0.489 29.790 1.00 41.38 661 LYS A C 1
ATOM 5407 O O . LYS A 1 661 ? -71.158 -1.042 28.682 1.00 41.38 661 LYS A O 1
ATOM 5412 N N . PRO A 1 662 ? -70.270 0.365 30.234 1.00 53.75 662 PRO A N 1
ATOM 5413 C CA . PRO A 1 662 ? -69.032 0.597 29.499 1.00 53.75 662 PRO A CA 1
ATOM 5414 C C . PRO A 1 662 ? -68.400 -0.750 29.146 1.00 53.75 662 PRO A C 1
ATOM 5416 O O . PRO A 1 662 ? -68.468 -1.696 29.936 1.00 53.75 662 PRO A O 1
ATOM 5419 N N . ILE A 1 663 ? -67.835 -0.867 27.939 1.00 58.59 663 ILE A N 1
ATOM 5420 C CA . ILE A 1 663 ? -67.123 -2.094 27.568 1.00 58.59 663 ILE A CA 1
ATOM 5421 C C . ILE A 1 663 ? -65.880 -2.140 28.452 1.00 58.59 663 ILE A C 1
ATOM 5423 O O . ILE A 1 663 ? -64.920 -1.408 28.215 1.00 58.59 663 ILE A O 1
ATOM 5427 N N . SER A 1 664 ? -65.926 -2.969 29.490 1.00 51.56 664 SER A N 1
ATOM 5428 C CA . SER A 1 664 ? -64.783 -3.258 30.344 1.00 51.56 664 SER A CA 1
ATOM 5429 C C . SER A 1 664 ? -63.864 -4.239 29.618 1.00 51.56 664 SER A C 1
ATOM 5431 O O . SER A 1 664 ? -64.313 -5.323 29.242 1.00 51.56 664 SER A O 1
ATOM 5433 N N . ASN A 1 665 ? -62.589 -3.883 29.454 1.00 59.38 665 ASN A N 1
ATOM 5434 C CA . ASN A 1 665 ? -61.561 -4.698 28.790 1.00 59.38 665 ASN A CA 1
ATOM 5435 C C . ASN A 1 665 ? -61.886 -5.038 27.318 1.00 59.38 665 ASN A C 1
ATOM 5437 O O . ASN A 1 665 ? -62.008 -6.218 26.966 1.00 59.38 665 ASN A O 1
ATOM 5441 N N . PRO A 1 666 ? -62.030 -4.025 26.442 1.00 73.44 666 PRO A N 1
ATOM 5442 C CA . PRO A 1 666 ? -62.280 -4.244 25.022 1.00 73.44 666 PRO A CA 1
ATOM 5443 C C . PRO A 1 666 ? -61.160 -5.068 24.382 1.00 73.44 666 PRO A C 1
ATOM 5445 O O . PRO A 1 666 ? -59.992 -4.971 24.760 1.00 73.44 666 PRO A O 1
ATOM 5448 N N . THR A 1 667 ? -61.529 -5.903 23.414 1.00 76.06 667 THR A N 1
ATOM 5449 C CA . THR A 1 667 ? -60.600 -6.809 22.740 1.00 76.06 667 THR A CA 1
ATOM 5450 C C . THR A 1 667 ? -60.444 -6.401 21.283 1.00 76.06 667 THR A C 1
ATOM 5452 O O . THR A 1 667 ? -61.408 -6.502 20.533 1.00 76.06 667 THR A O 1
ATOM 5455 N N . ILE A 1 668 ? -59.245 -5.968 20.888 1.00 79.69 668 ILE A N 1
ATOM 5456 C CA . ILE A 1 668 ? -58.901 -5.691 19.487 1.00 79.69 668 ILE A CA 1
ATOM 5457 C C . ILE A 1 668 ? -58.434 -6.993 18.836 1.00 79.69 668 ILE A C 1
ATOM 5459 O O . ILE A 1 668 ? -57.583 -7.691 19.389 1.00 79.69 668 ILE A O 1
ATOM 5463 N N . VAL A 1 669 ? -58.974 -7.318 17.664 1.00 79.56 669 VAL A N 1
ATOM 5464 C CA . VAL A 1 669 ? -58.578 -8.490 16.871 1.00 79.56 669 VAL A CA 1
ATOM 5465 C C . VAL A 1 669 ? -57.850 -8.019 15.619 1.00 79.56 669 VAL A C 1
ATOM 5467 O O . VAL A 1 669 ? -58.368 -7.187 14.893 1.00 79.56 669 VAL A O 1
ATOM 5470 N N . ILE A 1 670 ? -56.642 -8.505 15.366 1.00 80.19 670 ILE A N 1
ATOM 5471 C CA . ILE A 1 670 ? -55.856 -8.138 14.187 1.00 80.19 670 ILE A CA 1
ATOM 5472 C C . ILE A 1 670 ? -55.402 -9.400 13.487 1.00 80.19 670 ILE A C 1
ATOM 5474 O O . ILE A 1 670 ? -54.668 -10.203 14.058 1.00 80.19 670 ILE A O 1
ATOM 5478 N N . GLU A 1 671 ? -55.790 -9.544 12.232 1.00 78.62 671 GLU A N 1
ATOM 5479 C CA . GLU A 1 671 ? -55.257 -10.565 11.349 1.00 78.62 671 GLU A CA 1
ATOM 5480 C C . GLU A 1 671 ? -53.983 -10.063 10.656 1.00 78.62 671 GLU A C 1
ATOM 5482 O O . GLU A 1 671 ? -53.896 -8.901 10.246 1.00 78.62 671 GLU A O 1
ATOM 5487 N N . CYS A 1 672 ? -52.990 -10.945 10.534 1.00 73.75 672 CYS A N 1
ATOM 5488 C CA . CYS A 1 672 ? -51.772 -10.748 9.753 1.00 73.75 672 CYS A CA 1
ATOM 5489 C C . CYS A 1 672 ? -51.376 -12.024 8.993 1.00 73.75 672 CYS A C 1
ATOM 5491 O O . CYS A 1 672 ? -51.874 -13.117 9.272 1.00 73.75 672 CYS A O 1
ATOM 5493 N N . ILE A 1 673 ? -50.470 -11.903 8.020 1.00 67.12 673 ILE A N 1
ATOM 5494 C CA . ILE A 1 673 ? -50.036 -13.027 7.181 1.00 67.12 673 ILE A CA 1
ATOM 5495 C C . ILE A 1 673 ? -48.587 -13.386 7.510 1.00 67.12 673 ILE A C 1
ATOM 5497 O O . ILE A 1 673 ? -47.685 -12.574 7.349 1.00 67.12 673 ILE A O 1
ATOM 5501 N N . SER A 1 674 ? -48.327 -14.627 7.925 1.00 52.03 674 SER A N 1
ATOM 5502 C CA . SER A 1 674 ? -46.969 -15.126 8.150 1.00 52.03 674 SER A CA 1
ATOM 5503 C C . SER A 1 674 ? -46.353 -15.596 6.824 1.00 52.03 674 SER A C 1
ATOM 5505 O O . SER A 1 674 ? -46.645 -16.692 6.341 1.00 52.03 674 SER A O 1
ATOM 5507 N N . GLY A 1 675 ? -45.520 -14.745 6.217 1.00 48.81 675 GLY A N 1
ATOM 5508 C CA . GLY A 1 675 ? -44.788 -15.004 4.968 1.00 48.81 675 GLY A CA 1
ATOM 5509 C C . GLY A 1 675 ? -43.271 -14.830 5.120 1.00 48.81 675 GLY A C 1
ATOM 5510 O O . GLY A 1 675 ? -42.807 -14.229 6.083 1.00 48.81 675 GLY A O 1
ATOM 5511 N N . SER A 1 676 ? -42.488 -15.387 4.187 1.00 39.22 676 SER A N 1
ATOM 5512 C CA . SER A 1 676 ? -41.012 -15.449 4.245 1.00 39.22 676 SER A CA 1
ATOM 5513 C C . SER A 1 676 ? -40.279 -14.606 3.185 1.00 39.22 676 SER A C 1
ATOM 5515 O O . SER A 1 676 ? -39.059 -14.719 3.067 1.00 39.22 676 SER A O 1
ATOM 5517 N N . LYS A 1 677 ? -40.983 -13.780 2.395 1.00 44.62 677 LYS A N 1
ATOM 5518 C CA . LYS A 1 677 ? -40.378 -12.883 1.390 1.00 44.62 677 LYS A CA 1
ATOM 5519 C C . LYS A 1 677 ? -40.309 -11.438 1.893 1.00 44.62 677 LYS A C 1
ATOM 5521 O O . LYS A 1 677 ? -41.200 -10.981 2.603 1.00 44.62 677 LYS A O 1
ATOM 5526 N N . ILE A 1 678 ? -39.252 -10.724 1.497 1.00 45.69 678 ILE A N 1
ATOM 5527 C CA . ILE A 1 678 ? -38.974 -9.319 1.869 1.00 45.69 678 ILE A CA 1
ATOM 5528 C C . ILE A 1 678 ? -40.057 -8.354 1.340 1.00 45.69 678 ILE A C 1
ATOM 5530 O O . ILE A 1 678 ? -40.301 -7.307 1.926 1.00 45.69 678 ILE A O 1
ATOM 5534 N N . GLU A 1 679 ? -40.746 -8.735 0.267 1.00 42.19 679 GLU A N 1
ATOM 5535 C CA . GLU A 1 679 ? -41.821 -7.967 -0.379 1.00 42.19 679 GLU A CA 1
ATOM 5536 C C . GLU A 1 679 ? -43.101 -7.896 0.484 1.00 42.19 679 GLU A C 1
ATOM 5538 O O . GLU A 1 679 ? -43.872 -6.943 0.388 1.00 42.19 679 GLU A O 1
ATOM 5543 N N . ASP A 1 680 ? -43.287 -8.864 1.388 1.00 49.12 680 ASP A N 1
ATOM 5544 C CA . ASP A 1 680 ? -44.507 -9.041 2.185 1.00 49.12 680 ASP A CA 1
ATOM 5545 C C . ASP A 1 680 ? -44.366 -8.502 3.627 1.00 49.12 680 ASP A C 1
ATOM 5547 O O . ASP A 1 680 ? -45.252 -8.698 4.458 1.00 49.12 680 ASP A O 1
ATOM 5551 N N . VAL A 1 681 ? -43.256 -7.829 3.964 1.00 52.59 681 VAL A N 1
ATOM 5552 C CA . VAL A 1 681 ? -42.903 -7.453 5.353 1.00 52.59 681 VAL A CA 1
ATOM 5553 C C . VAL A 1 681 ? -43.950 -6.534 6.005 1.00 52.59 681 VAL A C 1
ATOM 5555 O O . VAL A 1 681 ? -44.206 -6.647 7.204 1.00 52.59 681 VAL A O 1
ATOM 5558 N N . GLY A 1 682 ? -44.628 -5.686 5.224 1.00 48.69 682 GLY A N 1
ATOM 5559 C CA . GLY A 1 682 ? -45.727 -4.836 5.710 1.00 48.69 682 GLY A CA 1
ATOM 5560 C C . GLY A 1 682 ? -46.964 -5.608 6.197 1.00 48.69 682 GLY A C 1
ATOM 5561 O O . GLY A 1 682 ? -47.725 -5.088 7.010 1.00 48.69 682 GLY A O 1
ATOM 5562 N N . VAL A 1 683 ? -47.138 -6.859 5.752 1.00 51.47 683 VAL A N 1
ATOM 5563 C CA . VAL A 1 683 ? -48.264 -7.748 6.097 1.00 51.47 683 VAL A CA 1
ATOM 5564 C C . VAL A 1 683 ? -47.892 -8.732 7.226 1.00 51.47 683 VAL A C 1
ATOM 5566 O O . VAL A 1 683 ? -48.760 -9.413 7.776 1.00 51.47 683 VAL A O 1
ATOM 5569 N N . GLN A 1 684 ? -46.602 -8.807 7.587 1.00 55.91 684 GLN A N 1
ATOM 5570 C CA . GLN A 1 684 ? -46.028 -9.886 8.400 1.00 55.91 684 GLN A CA 1
ATOM 5571 C C . GLN A 1 684 ? -46.046 -9.652 9.912 1.00 55.91 684 GLN A C 1
ATOM 5573 O O . GLN A 1 684 ? -46.326 -10.588 10.664 1.00 55.91 684 GLN A O 1
ATOM 5578 N N . VAL A 1 685 ? -45.706 -8.447 10.384 1.00 57.66 685 VAL A N 1
ATOM 5579 C CA . VAL A 1 685 ? -45.462 -8.198 11.816 1.00 57.66 685 VAL A CA 1
ATOM 5580 C C . VAL A 1 685 ? -45.975 -6.821 12.235 1.00 57.66 685 VAL A C 1
ATOM 5582 O O . VAL A 1 685 ? -45.810 -5.832 11.527 1.00 57.66 685 VAL A O 1
ATOM 5585 N N . LEU A 1 686 ? -46.575 -6.753 13.425 1.00 69.00 686 LEU A N 1
ATOM 5586 C CA . LEU A 1 686 ? -46.889 -5.493 14.095 1.00 69.00 686 LEU A CA 1
ATOM 5587 C C . LEU A 1 686 ? -45.602 -4.802 14.555 1.00 69.00 686 LEU A C 1
ATOM 5589 O O . LEU A 1 686 ? -44.899 -5.305 15.431 1.00 69.00 686 LEU A O 1
ATOM 5593 N N . TRP A 1 687 ? -45.314 -3.635 13.986 1.00 79.38 687 TRP A N 1
ATOM 5594 C CA . TRP A 1 687 ? -44.145 -2.836 14.342 1.00 79.38 687 TRP A CA 1
ATOM 5595 C C . TRP A 1 687 ? -44.297 -2.176 15.715 1.00 79.38 687 TRP A C 1
ATOM 5597 O O . TRP A 1 687 ? -45.361 -1.650 16.056 1.00 79.38 687 TRP A O 1
ATOM 5607 N N . ASN A 1 688 ? -43.211 -2.136 16.494 1.00 81.69 688 ASN A N 1
ATOM 5608 C CA . ASN A 1 688 ? -43.206 -1.541 17.835 1.00 81.69 688 ASN A CA 1
ATOM 5609 C C . ASN A 1 688 ? -43.640 -0.066 17.824 1.00 81.69 688 ASN A C 1
ATOM 5611 O O . ASN A 1 688 ? -44.285 0.388 18.771 1.00 81.69 688 ASN A O 1
ATOM 5615 N N . GLY A 1 689 ? -43.330 0.675 16.752 1.00 83.00 689 GLY A N 1
ATOM 5616 C CA . GLY A 1 689 ? -43.784 2.057 16.582 1.00 83.00 689 GLY A CA 1
ATOM 5617 C C . GLY A 1 689 ? -45.295 2.194 16.412 1.00 83.00 689 GLY A C 1
ATOM 5618 O O . GLY A 1 689 ? -45.899 3.071 17.029 1.00 83.00 689 GLY A O 1
ATOM 5619 N N . ALA A 1 690 ? -45.933 1.285 15.673 1.00 85.00 690 ALA A N 1
ATOM 5620 C CA . ALA A 1 690 ? -47.391 1.256 15.541 1.00 85.00 690 ALA A CA 1
ATOM 5621 C C . ALA A 1 690 ? -48.073 0.905 16.874 1.00 85.00 690 ALA A C 1
ATOM 5623 O O . ALA A 1 690 ? -49.067 1.529 17.252 1.00 85.00 690 ALA A O 1
ATOM 5624 N N . VAL A 1 691 ? -47.498 -0.036 17.633 1.00 86.44 691 VAL A N 1
ATOM 5625 C CA . VAL A 1 691 ? -47.983 -0.404 18.975 1.00 86.44 691 VAL A CA 1
ATOM 5626 C C . VAL A 1 691 ? -47.868 0.770 19.948 1.00 86.44 691 VAL A C 1
ATOM 5628 O O . VAL A 1 691 ? -48.827 1.079 20.654 1.00 86.44 691 VAL A O 1
ATOM 5631 N N . LEU A 1 692 ? -46.726 1.465 19.969 1.00 88.12 692 LEU A N 1
ATOM 5632 C CA . LEU A 1 692 ? -46.534 2.631 20.830 1.00 88.12 692 LEU A CA 1
ATOM 5633 C C . LEU A 1 692 ? -47.489 3.773 20.464 1.00 88.12 692 LEU A C 1
ATOM 5635 O O . LEU A 1 692 ? -48.074 4.391 21.354 1.00 88.12 692 LEU A O 1
ATOM 5639 N N . MET A 1 693 ? -47.687 4.031 19.169 1.00 90.12 693 MET A N 1
ATOM 5640 C CA . MET A 1 693 ? -48.641 5.040 18.714 1.00 90.12 693 MET A CA 1
ATOM 5641 C C . MET A 1 693 ? -50.078 4.678 19.118 1.00 90.12 693 MET A C 1
ATOM 5643 O O . MET A 1 693 ? -50.811 5.527 19.619 1.00 90.12 693 MET A O 1
ATOM 5647 N N . ALA A 1 694 ? -50.468 3.409 18.984 1.00 88.62 694 ALA A N 1
ATOM 5648 C CA . ALA A 1 694 ? -51.771 2.918 19.423 1.00 88.62 694 ALA A CA 1
ATOM 5649 C C . ALA A 1 694 ? -51.984 3.091 20.941 1.00 88.62 694 ALA A C 1
ATOM 5651 O O . ALA A 1 694 ? -53.025 3.587 21.369 1.00 88.62 694 ALA A O 1
ATOM 5652 N N . GLU A 1 695 ? -50.991 2.744 21.764 1.00 87.75 695 GLU A N 1
ATOM 5653 C CA . GLU A 1 695 ? -51.038 2.937 23.221 1.00 87.75 695 GLU A CA 1
ATOM 5654 C C . GLU A 1 695 ? -51.115 4.416 23.623 1.00 87.75 695 GLU A C 1
ATOM 5656 O O . GLU A 1 695 ? -51.824 4.772 24.570 1.00 87.75 695 GLU A O 1
ATOM 5661 N N . PHE A 1 696 ? -50.409 5.287 22.898 1.00 89.56 696 PHE A N 1
ATOM 5662 C CA . PHE A 1 696 ? -50.466 6.732 23.096 1.00 89.56 696 PHE A CA 1
ATOM 5663 C C . PHE A 1 696 ? -51.875 7.272 22.837 1.00 89.56 696 PHE A C 1
ATOM 5665 O O . PHE A 1 696 ? -52.449 7.909 23.719 1.00 89.56 696 PHE A O 1
ATOM 5672 N N . VAL A 1 697 ? -52.470 6.921 21.695 1.00 88.81 697 VAL A N 1
ATOM 5673 C CA . VAL A 1 697 ? -53.834 7.324 21.324 1.00 88.81 697 VAL A CA 1
ATOM 5674 C C . VAL A 1 697 ? -54.867 6.862 22.356 1.00 88.81 697 VAL A C 1
ATOM 5676 O O . VAL A 1 697 ? -55.727 7.643 22.757 1.00 88.81 697 VAL A O 1
ATOM 5679 N N . LEU A 1 698 ? -54.760 5.621 22.840 1.00 85.50 698 LEU A N 1
ATOM 5680 C CA . LEU A 1 698 ? -55.660 5.084 23.869 1.00 85.50 698 LEU A CA 1
ATOM 5681 C C . LEU A 1 698 ? -55.451 5.724 25.250 1.00 85.50 698 LEU A C 1
ATOM 5683 O O . LEU A 1 698 ? -56.369 5.739 26.069 1.00 85.50 698 LEU A O 1
ATOM 5687 N N . THR A 1 699 ? -54.258 6.255 25.527 1.00 87.00 699 THR A N 1
ATOM 5688 C CA . THR A 1 699 ? -53.973 6.986 26.770 1.00 87.00 699 THR A CA 1
ATOM 5689 C C . THR A 1 699 ? -54.534 8.411 26.727 1.00 87.00 699 THR A C 1
ATOM 5691 O O . THR A 1 699 ? -54.971 8.921 27.759 1.00 87.00 699 THR A O 1
ATOM 5694 N N . THR A 1 700 ? -54.548 9.054 25.554 1.00 87.31 700 THR A N 1
ATOM 5695 C CA . THR A 1 700 ? -55.010 10.440 25.365 1.00 87.31 700 THR A CA 1
ATOM 5696 C C . THR A 1 700 ? -56.129 10.573 24.315 1.00 87.31 700 THR A C 1
ATOM 5698 O O . THR A 1 700 ? -56.025 11.400 23.407 1.00 87.31 700 THR A O 1
ATOM 5701 N N . PRO A 1 701 ? -57.252 9.837 24.441 1.00 83.25 701 PRO A N 1
ATOM 5702 C CA . PRO A 1 701 ? -58.285 9.784 23.400 1.00 83.25 701 PRO A CA 1
ATOM 5703 C C . PRO A 1 701 ? -58.917 11.154 23.107 1.00 83.25 701 PRO A C 1
ATOM 5705 O O . PRO A 1 701 ? -59.219 11.478 21.960 1.00 83.25 701 PRO A O 1
ATOM 5708 N N . GLU A 1 702 ? -59.032 12.010 24.125 1.00 83.06 702 GLU A N 1
ATOM 5709 C CA . GLU A 1 702 ? -59.579 13.367 24.002 1.00 83.06 702 GLU A CA 1
ATOM 5710 C C . GLU A 1 702 ? -58.754 14.276 23.067 1.00 83.06 702 GLU A C 1
ATOM 5712 O O . GLU A 1 702 ? -59.281 15.238 22.515 1.00 83.06 702 GLU A O 1
ATOM 5717 N N . GLN A 1 703 ? -57.471 13.971 22.821 1.00 85.38 703 GLN A N 1
ATOM 5718 C CA . GLN A 1 703 ? -56.642 14.741 21.882 1.00 85.38 703 GLN A CA 1
ATOM 5719 C C . GLN A 1 703 ? -57.007 14.497 20.414 1.00 85.38 703 GLN A C 1
ATOM 5721 O O . GLN A 1 703 ? -56.700 15.346 19.570 1.00 85.38 703 GLN A O 1
ATOM 5726 N N . PHE A 1 704 ? -57.649 13.366 20.116 1.00 88.00 704 PHE A N 1
ATOM 5727 C CA . PHE A 1 704 ? -57.969 12.905 18.763 1.00 88.00 704 PHE A CA 1
ATOM 5728 C C . PHE A 1 704 ? -59.477 12.903 18.474 1.00 88.00 704 PHE A C 1
ATOM 5730 O O . PHE A 1 704 ? -59.883 12.741 17.323 1.00 88.00 704 PHE A O 1
ATOM 5737 N N . TYR A 1 705 ? -60.311 13.131 19.490 1.00 86.44 705 TYR A N 1
ATOM 5738 C CA . TYR A 1 705 ? -61.764 13.133 19.359 1.00 86.44 705 TYR A CA 1
ATOM 5739 C C . TYR A 1 705 ? -62.250 14.164 18.325 1.00 86.44 705 TYR A C 1
ATOM 5741 O O . TYR A 1 705 ? -61.913 15.347 18.397 1.00 86.44 705 TYR A O 1
ATOM 5749 N N . LYS A 1 706 ? -63.049 13.703 17.351 1.00 85.19 706 LYS A N 1
ATOM 5750 C CA . LYS A 1 706 ? -63.614 14.486 16.234 1.00 85.19 706 LYS A CA 1
ATOM 5751 C C . LYS A 1 706 ? -62.589 15.209 15.346 1.00 85.19 706 LYS A C 1
ATOM 5753 O O . LYS A 1 706 ? -62.968 16.112 14.599 1.00 85.19 706 LYS A O 1
ATOM 5758 N N . LYS A 1 707 ? -61.313 14.814 15.381 1.00 89.06 707 LYS A N 1
ATOM 5759 C CA . LYS A 1 707 ? -60.281 15.336 14.472 1.00 89.06 707 LYS A CA 1
ATOM 5760 C C . LYS A 1 707 ? -60.186 14.507 13.198 1.00 89.06 707 LYS A C 1
ATOM 5762 O O . LYS A 1 707 ? -60.396 13.293 13.222 1.00 89.06 707 LYS A O 1
ATOM 5767 N N . ARG A 1 708 ? -59.823 15.153 12.088 1.00 91.19 708 ARG A N 1
ATOM 5768 C CA . ARG A 1 708 ? -59.417 14.465 10.855 1.00 91.19 708 ARG A CA 1
ATOM 5769 C C . ARG A 1 708 ? -57.941 14.099 10.943 1.00 91.19 708 ARG A C 1
ATOM 5771 O O . ARG A 1 708 ? -57.099 14.987 11.064 1.00 91.19 708 ARG A O 1
ATOM 5778 N N . VAL A 1 709 ? -57.633 12.809 10.879 1.00 93.06 709 VAL A N 1
ATOM 5779 C CA . VAL A 1 709 ? -56.276 12.279 11.046 1.00 93.06 709 VAL A CA 1
ATOM 5780 C C . VAL A 1 709 ? -55.825 11.618 9.751 1.00 93.06 709 VAL A C 1
ATOM 5782 O O . VAL A 1 709 ? -56.544 10.785 9.215 1.00 93.06 709 VAL A O 1
ATOM 5785 N N . LEU A 1 710 ? -54.646 11.974 9.251 1.00 92.56 710 LEU A N 1
ATOM 5786 C CA . LEU A 1 710 ? -53.980 11.273 8.154 1.00 92.56 710 LEU A CA 1
ATOM 5787 C C . LEU A 1 710 ? -52.910 10.355 8.731 1.00 92.56 710 LEU A C 1
ATOM 5789 O O . LEU A 1 710 ? -51.983 10.829 9.382 1.00 92.56 710 LEU A O 1
ATOM 5793 N N . GLU A 1 711 ? -53.022 9.061 8.476 1.00 93.06 711 GLU A N 1
ATOM 5794 C CA . GLU A 1 711 ? -51.989 8.091 8.820 1.00 93.06 711 GLU A CA 1
ATOM 5795 C C . GLU A 1 711 ? -51.199 7.726 7.564 1.00 93.06 711 GLU A C 1
ATOM 5797 O O . GLU A 1 711 ? -51.757 7.216 6.586 1.00 93.06 711 GLU A O 1
ATOM 5802 N N . LEU A 1 712 ? -49.899 8.018 7.591 1.00 90.62 712 LEU A N 1
ATOM 5803 C CA . LEU A 1 712 ? -48.956 7.642 6.543 1.00 90.62 712 LEU A CA 1
ATOM 5804 C C . LEU A 1 712 ? -48.335 6.288 6.906 1.00 90.62 712 LEU A C 1
ATOM 5806 O O . LEU A 1 712 ? -47.825 6.123 8.012 1.00 90.62 712 LEU A O 1
ATOM 5810 N N . GLY A 1 713 ? -48.398 5.329 5.982 1.00 88.25 713 GLY A N 1
ATOM 5811 C CA . GLY A 1 713 ? -47.884 3.968 6.156 1.00 88.25 713 GLY A CA 1
ATOM 5812 C C . GLY A 1 713 ? -48.631 3.180 7.225 1.00 88.25 713 GLY A C 1
ATOM 5813 O O . GLY A 1 713 ? -48.036 2.731 8.201 1.00 88.25 713 GLY A O 1
ATOM 5814 N N . CYS A 1 714 ? -49.946 3.029 7.058 1.00 86.81 714 CYS A N 1
ATOM 5815 C CA . CYS A 1 714 ? -50.794 2.372 8.052 1.00 86.81 714 CYS A CA 1
ATOM 5816 C C . CYS A 1 714 ? -50.553 0.858 8.187 1.00 86.81 714 CYS A C 1
ATOM 5818 O O . CYS A 1 714 ? -51.020 0.248 9.156 1.00 86.81 714 CYS A O 1
ATOM 5820 N N . GLY A 1 715 ? -49.886 0.220 7.213 1.00 86.62 715 GLY A N 1
ATOM 5821 C CA . GLY A 1 715 ? -49.691 -1.227 7.176 1.00 86.62 715 GLY A CA 1
ATOM 5822 C C . GLY A 1 715 ? -51.016 -1.975 7.347 1.00 86.62 715 GLY A C 1
ATOM 5823 O O . GLY A 1 715 ? -51.967 -1.755 6.598 1.00 86.62 715 GLY A O 1
ATOM 5824 N N . ILE A 1 716 ? -51.099 -2.824 8.377 1.00 84.81 716 ILE A N 1
ATOM 5825 C CA . ILE A 1 716 ? -52.290 -3.633 8.695 1.00 84.81 716 ILE A CA 1
ATOM 5826 C C . ILE A 1 716 ? -53.373 -2.906 9.519 1.00 84.81 716 ILE A C 1
ATOM 5828 O O . ILE A 1 716 ? -54.404 -3.511 9.820 1.00 84.81 716 ILE A O 1
ATOM 5832 N N . GLY A 1 717 ? -53.164 -1.635 9.892 1.00 86.25 717 GLY A N 1
ATOM 5833 C CA . GLY A 1 717 ? -54.214 -0.755 10.427 1.00 86.25 717 GLY A CA 1
ATOM 5834 C C . GLY A 1 717 ? -54.411 -0.712 11.949 1.00 86.25 717 GLY A C 1
ATOM 5835 O O . GLY A 1 717 ? -55.438 -0.206 12.396 1.00 86.25 717 GLY A O 1
ATOM 5836 N N . LEU A 1 718 ? -53.471 -1.199 12.775 1.00 88.19 718 LEU A N 1
ATOM 5837 C CA . LEU A 1 718 ? -53.607 -1.149 14.248 1.00 88.19 718 LEU A CA 1
ATOM 5838 C C . LEU A 1 718 ? -53.820 0.286 14.763 1.00 88.19 718 LEU A C 1
ATOM 5840 O O . LEU A 1 718 ? -54.725 0.542 15.559 1.00 88.19 718 LEU A O 1
ATOM 5844 N N . THR A 1 719 ? -52.980 1.225 14.327 1.00 90.00 719 THR A N 1
ATOM 5845 C CA . THR A 1 719 ? -53.051 2.619 14.774 1.00 90.00 719 THR A CA 1
ATOM 5846 C C . THR A 1 719 ? -54.319 3.300 14.248 1.00 90.00 719 THR A C 1
ATOM 5848 O O . THR A 1 719 ? -54.988 3.977 15.033 1.00 90.00 719 THR A O 1
ATOM 5851 N N . ALA A 1 720 ? -54.723 3.032 12.999 1.00 90.31 720 ALA A N 1
ATOM 5852 C CA . ALA A 1 720 ? -55.989 3.494 12.425 1.00 90.31 720 ALA A CA 1
ATOM 5853 C C . ALA A 1 720 ? -57.206 3.080 13.264 1.00 90.31 720 ALA A C 1
ATOM 5855 O O . ALA A 1 720 ? -58.064 3.910 13.578 1.00 90.31 720 ALA A O 1
ATOM 5856 N N . ILE A 1 721 ? -57.262 1.807 13.672 1.00 89.50 721 ILE A N 1
ATOM 5857 C CA . ILE A 1 721 ? -58.335 1.278 14.521 1.00 89.50 721 ILE A CA 1
ATOM 5858 C C . ILE A 1 721 ? -58.350 2.026 15.853 1.00 89.50 721 ILE A C 1
ATOM 5860 O O . ILE A 1 721 ? -59.392 2.549 16.241 1.00 89.50 721 ILE A O 1
ATOM 5864 N N . CYS A 1 722 ? -57.205 2.157 16.529 1.00 89.50 722 CYS A N 1
ATOM 5865 C CA . CYS A 1 722 ? -57.133 2.861 17.811 1.00 89.50 722 CYS A CA 1
ATOM 5866 C C . CYS A 1 722 ? -57.541 4.343 17.701 1.00 89.50 722 CYS A C 1
ATOM 5868 O O . CYS A 1 722 ? -58.273 4.845 18.555 1.00 89.50 722 CYS A O 1
ATOM 5870 N N . LEU A 1 723 ? -57.151 5.037 16.630 1.00 89.31 723 LEU A N 1
ATOM 5871 C CA . LEU A 1 723 ? -57.583 6.412 16.351 1.00 89.31 723 LEU A CA 1
ATOM 5872 C C . LEU A 1 723 ? -59.103 6.508 16.150 1.00 89.31 723 LEU A C 1
ATOM 5874 O O . LEU A 1 723 ? -59.748 7.394 16.716 1.00 89.31 723 LEU A O 1
ATOM 5878 N N . ALA A 1 724 ? -59.707 5.562 15.429 1.00 88.38 724 ALA A N 1
ATOM 5879 C CA . ALA A 1 724 ? -61.160 5.497 15.287 1.00 88.38 724 ALA A CA 1
ATOM 5880 C C . ALA A 1 724 ? -61.869 5.131 16.605 1.00 88.38 724 ALA A C 1
ATOM 5882 O O . ALA A 1 724 ? -62.937 5.673 16.897 1.00 88.38 724 ALA A O 1
ATOM 5883 N N . THR A 1 725 ? -61.267 4.295 17.463 1.00 85.81 725 THR A N 1
ATOM 5884 C CA . THR A 1 725 ? -61.785 4.052 18.826 1.00 85.81 725 THR A CA 1
ATOM 5885 C C . THR A 1 725 ? -61.721 5.294 19.715 1.00 85.81 725 THR A C 1
ATOM 5887 O O . THR A 1 725 ? -62.603 5.486 20.548 1.00 85.81 725 THR A O 1
ATOM 5890 N N . ALA A 1 726 ? -60.759 6.195 19.490 1.00 86.00 726 ALA A N 1
ATOM 5891 C CA . ALA A 1 726 ? -60.708 7.502 20.146 1.00 86.00 726 ALA A CA 1
ATOM 5892 C C . ALA A 1 726 ? -61.731 8.513 19.578 1.00 86.00 726 ALA A C 1
ATOM 5894 O O . ALA A 1 726 ? -61.938 9.572 20.170 1.00 86.00 726 ALA A O 1
ATOM 5895 N N . GLY A 1 727 ? -62.413 8.186 18.472 1.00 83.88 727 GLY A N 1
ATOM 5896 C CA . GLY A 1 727 ? -63.426 9.027 17.825 1.00 83.88 727 GLY A CA 1
ATOM 5897 C C . GLY A 1 727 ? -62.879 9.964 16.743 1.00 83.88 727 GLY A C 1
ATOM 5898 O O . GLY A 1 727 ? -63.492 11.000 16.482 1.00 83.88 727 GLY A O 1
ATOM 5899 N N . ALA A 1 728 ? -61.732 9.638 16.138 1.00 88.50 728 ALA A N 1
ATOM 5900 C CA . ALA A 1 728 ? -61.158 10.374 15.011 1.00 88.50 728 ALA A CA 1
ATOM 5901 C C . ALA A 1 728 ? -61.695 9.894 13.647 1.00 88.50 728 ALA A C 1
ATOM 5903 O O . ALA A 1 728 ? -61.996 8.713 13.464 1.00 88.50 728 ALA A O 1
ATOM 5904 N N . CYS A 1 729 ? -61.739 10.795 12.663 1.00 91.62 729 CYS A N 1
ATOM 5905 C CA . CYS A 1 729 ? -61.959 10.450 11.255 1.00 91.62 729 CYS A CA 1
ATOM 5906 C C . CYS A 1 729 ? -60.603 10.210 10.584 1.00 91.62 729 CYS A C 1
ATOM 5908 O O . CYS A 1 729 ? -59.894 11.169 10.269 1.00 91.62 729 CYS A O 1
ATOM 5910 N N . VAL A 1 730 ? -60.235 8.947 10.392 1.00 92.19 730 VAL A N 1
ATOM 5911 C CA . VAL A 1 730 ? -58.903 8.523 9.956 1.00 92.19 730 VAL A CA 1
ATOM 5912 C C . VAL A 1 730 ? -58.881 8.258 8.458 1.00 92.19 730 VAL A C 1
ATOM 5914 O O . VAL A 1 730 ? -59.694 7.496 7.942 1.00 92.19 730 VAL A O 1
ATOM 5917 N N . LEU A 1 731 ? -57.909 8.844 7.772 1.00 92.19 731 LEU A N 1
ATOM 5918 C CA . LEU A 1 731 ? -57.514 8.488 6.420 1.00 92.19 731 LEU A CA 1
ATOM 5919 C C . LEU A 1 731 ? -56.228 7.660 6.507 1.00 92.19 731 LEU A C 1
ATOM 5921 O O . LEU A 1 731 ? -55.148 8.213 6.703 1.00 92.19 731 LEU A O 1
ATOM 5925 N N . ALA A 1 732 ? -56.361 6.341 6.414 1.00 91.12 732 ALA A N 1
ATOM 5926 C CA . ALA A 1 732 ? -55.260 5.390 6.507 1.00 91.12 732 ALA A CA 1
ATOM 5927 C C . ALA A 1 732 ? -54.667 5.138 5.117 1.00 91.12 732 ALA A C 1
ATOM 5929 O O . ALA A 1 732 ? -55.397 4.789 4.182 1.00 91.12 732 ALA A O 1
ATOM 5930 N N . THR A 1 733 ? -53.358 5.351 4.969 1.00 90.88 733 THR A N 1
ATOM 5931 C CA . THR A 1 733 ? -52.694 5.300 3.664 1.00 90.88 733 THR A CA 1
ATOM 5932 C C . THR A 1 733 ? -51.452 4.419 3.650 1.00 90.88 733 THR A C 1
ATOM 5934 O O . THR A 1 733 ? -50.673 4.430 4.596 1.00 90.88 733 THR A O 1
ATOM 5937 N N . ASP A 1 734 ? -51.265 3.657 2.572 1.00 88.56 734 ASP A N 1
ATOM 5938 C CA . ASP A 1 734 ? -50.104 2.785 2.344 1.00 88.56 734 ASP A CA 1
ATOM 5939 C C . ASP A 1 734 ? -49.877 2.587 0.832 1.00 88.56 734 ASP A C 1
ATOM 5941 O O . ASP A 1 734 ? -50.774 2.854 0.022 1.00 88.56 734 ASP A O 1
ATOM 5945 N N . VAL A 1 735 ? -48.692 2.112 0.446 1.00 86.44 735 VAL A N 1
ATOM 5946 C CA . VAL A 1 735 ? -48.332 1.819 -0.949 1.00 86.44 735 VAL A CA 1
ATOM 5947 C C . VAL A 1 735 ? -48.727 0.397 -1.357 1.00 86.44 735 VAL A C 1
ATOM 5949 O O . VAL A 1 735 ? -49.003 0.154 -2.532 1.00 86.44 735 VAL A O 1
ATOM 5952 N N . ASN A 1 736 ? -48.779 -0.547 -0.409 1.00 83.56 736 ASN A N 1
ATOM 5953 C CA . ASN A 1 736 ? -49.028 -1.958 -0.699 1.00 83.56 736 ASN A CA 1
ATOM 5954 C C . ASN A 1 736 ? -50.535 -2.289 -0.681 1.00 83.56 736 ASN A C 1
ATOM 5956 O O . ASN A 1 736 ? -51.208 -2.157 0.342 1.00 83.56 736 ASN A O 1
ATOM 5960 N N . ASP A 1 737 ? -51.070 -2.777 -1.807 1.00 82.06 737 ASP A N 1
ATOM 5961 C CA . ASP A 1 737 ? -52.495 -3.116 -1.938 1.00 82.06 737 ASP A CA 1
ATOM 5962 C C . ASP A 1 737 ? -52.939 -4.253 -1.012 1.00 82.06 737 ASP A C 1
ATOM 5964 O O . ASP A 1 737 ? -54.090 -4.263 -0.571 1.00 82.06 737 ASP A O 1
ATOM 5968 N N . ASP A 1 738 ? -52.058 -5.201 -0.698 1.00 79.56 738 ASP A N 1
ATOM 5969 C CA . ASP A 1 738 ? -52.389 -6.329 0.171 1.00 79.56 738 ASP A CA 1
ATOM 5970 C C . ASP A 1 738 ? -52.441 -5.903 1.644 1.00 79.56 738 ASP A C 1
ATOM 5972 O O . ASP A 1 738 ? -53.368 -6.298 2.358 1.00 79.56 738 ASP A O 1
ATOM 5976 N N . CYS A 1 739 ? -51.561 -4.982 2.064 1.00 81.12 739 CYS A N 1
ATOM 5977 C CA . CYS A 1 739 ? -51.680 -4.291 3.354 1.00 81.12 739 CYS A CA 1
ATOM 5978 C C . CYS A 1 739 ? -53.025 -3.562 3.461 1.00 81.12 739 CYS A C 1
ATOM 5980 O O . CYS A 1 739 ? -53.726 -3.697 4.461 1.00 81.12 739 CYS A O 1
ATOM 5982 N N . LEU A 1 740 ? -53.434 -2.837 2.413 1.00 84.88 740 LEU A N 1
ATOM 5983 C CA . LEU A 1 740 ? -54.689 -2.079 2.410 1.00 84.88 740 LEU A CA 1
ATOM 5984 C C . LEU A 1 740 ? -55.929 -2.984 2.440 1.00 84.88 740 LEU A C 1
ATOM 5986 O O . LEU A 1 740 ? -56.911 -2.646 3.105 1.00 84.88 740 LEU A O 1
ATOM 5990 N N . LYS A 1 741 ? -55.912 -4.131 1.746 1.00 84.94 741 LYS A N 1
ATOM 5991 C CA . LYS A 1 741 ? -56.997 -5.130 1.824 1.00 84.94 741 LYS A CA 1
ATOM 5992 C C . LYS A 1 741 ? -57.145 -5.665 3.248 1.00 84.94 741 LYS A C 1
ATOM 5994 O O . LYS A 1 741 ? -58.261 -5.710 3.765 1.00 84.94 741 LYS A O 1
ATOM 5999 N N . LEU A 1 742 ? -56.030 -6.023 3.882 1.00 83.19 742 LEU A N 1
ATOM 6000 C CA . LEU A 1 742 ? -56.015 -6.537 5.247 1.00 83.19 742 LEU A CA 1
ATOM 6001 C C . LEU A 1 742 ? -56.391 -5.457 6.273 1.00 83.19 742 LEU A C 1
ATOM 6003 O O . LEU A 1 742 ? -57.159 -5.725 7.189 1.00 83.19 742 LEU A O 1
ATOM 6007 N N . CYS A 1 743 ? -55.937 -4.218 6.076 1.00 86.56 743 CYS A N 1
ATOM 6008 C CA . CYS A 1 743 ? -56.317 -3.063 6.886 1.00 86.56 743 CYS A CA 1
ATOM 6009 C C . CYS A 1 743 ? -57.835 -2.837 6.869 1.00 86.56 743 CYS A C 1
ATOM 6011 O O . CYS A 1 743 ? -58.432 -2.676 7.931 1.00 86.56 743 CYS A O 1
ATOM 6013 N N . ARG A 1 744 ? -58.491 -2.910 5.698 1.00 88.62 744 ARG A N 1
ATOM 6014 C CA . ARG A 1 744 ? -59.964 -2.827 5.610 1.00 88.62 744 ARG A CA 1
ATOM 6015 C C . ARG A 1 744 ? -60.641 -3.954 6.382 1.00 88.62 744 ARG A C 1
ATOM 6017 O O . ARG A 1 744 ? -61.515 -3.673 7.193 1.00 88.62 744 ARG A O 1
ATOM 6024 N N . LYS A 1 745 ? -60.184 -5.196 6.193 1.00 85.50 745 LYS A N 1
ATOM 6025 C CA . LYS A 1 745 ? -60.705 -6.365 6.917 1.00 85.50 745 LYS A CA 1
ATOM 6026 C C . LYS A 1 745 ? -60.588 -6.184 8.437 1.00 85.50 745 LYS A C 1
ATOM 6028 O O . LYS A 1 745 ? -61.581 -6.305 9.147 1.00 85.50 745 LYS A O 1
ATOM 6033 N N . ASN A 1 746 ? -59.409 -5.793 8.921 1.00 87.19 746 ASN A N 1
ATOM 6034 C CA . ASN A 1 746 ? -59.169 -5.517 10.337 1.00 87.19 746 ASN A CA 1
ATOM 6035 C C . ASN A 1 746 ? -60.043 -4.354 10.847 1.00 87.19 746 ASN A C 1
ATOM 6037 O O . ASN A 1 746 ? -60.571 -4.416 11.956 1.00 87.19 746 ASN A O 1
ATOM 6041 N N . CYS A 1 747 ? -60.249 -3.297 10.059 1.00 86.56 747 CYS A N 1
ATOM 6042 C CA . CYS A 1 747 ? -61.131 -2.191 10.443 1.00 86.56 747 CYS A CA 1
ATOM 6043 C C . CYS A 1 747 ? -62.598 -2.629 10.563 1.00 86.56 747 CYS A C 1
ATOM 6045 O O . CYS A 1 747 ? -63.267 -2.246 11.526 1.00 86.56 747 CYS A O 1
ATOM 6047 N N . ASP A 1 748 ? -63.082 -3.454 9.634 1.00 85.12 748 ASP A N 1
ATOM 6048 C CA . ASP A 1 748 ? -64.455 -3.965 9.633 1.00 85.12 748 ASP A CA 1
ATOM 6049 C C . ASP A 1 748 ? -64.714 -4.875 10.845 1.00 85.12 748 ASP A C 1
ATOM 6051 O O . ASP A 1 748 ? -65.724 -4.714 11.541 1.00 85.12 748 ASP A O 1
ATOM 6055 N N . GLU A 1 749 ? -63.766 -5.758 11.176 1.00 81.69 749 GLU A N 1
ATOM 6056 C CA . GLU A 1 749 ? -63.842 -6.649 12.343 1.00 81.69 749 GLU A CA 1
ATOM 6057 C C . GLU A 1 749 ? -63.857 -5.881 13.681 1.00 81.69 749 GLU A C 1
ATOM 6059 O O . GLU A 1 749 ? -64.554 -6.269 14.626 1.00 81.69 749 GLU A O 1
ATOM 6064 N N . ASN A 1 750 ? -63.166 -4.737 13.761 1.00 84.44 750 ASN A N 1
ATOM 6065 C CA . ASN A 1 750 ? -63.094 -3.899 14.968 1.00 84.44 750 ASN A CA 1
ATOM 6066 C C . ASN A 1 750 ? -64.066 -2.708 14.969 1.00 84.44 750 ASN A C 1
ATOM 6068 O O . ASN A 1 750 ? -64.048 -1.896 15.897 1.00 84.44 750 ASN A O 1
ATOM 6072 N N . SER A 1 751 ? -64.962 -2.614 13.985 1.00 80.06 751 SER A N 1
ATOM 6073 C CA . SER A 1 751 ? -65.950 -1.528 13.865 1.00 80.06 751 SER A CA 1
ATOM 6074 C C . SER A 1 751 ? -66.818 -1.348 15.121 1.00 80.06 751 SER A C 1
ATOM 6076 O O . SER A 1 751 ? -67.204 -0.235 15.478 1.00 80.06 751 SER A O 1
ATOM 6078 N N . HIS A 1 752 ? -67.066 -2.434 15.859 1.00 79.25 752 HIS A N 1
ATOM 6079 C CA . HIS A 1 752 ? -67.850 -2.455 17.095 1.00 79.25 752 HIS A CA 1
ATOM 6080 C C . HIS A 1 752 ? -67.213 -1.708 18.288 1.00 79.25 752 HIS A C 1
ATOM 6082 O O . HIS A 1 752 ? -67.915 -1.455 19.281 1.00 79.25 752 HIS A O 1
ATOM 6088 N N . LEU A 1 753 ? -65.914 -1.384 18.202 1.00 78.56 753 LEU A N 1
ATOM 6089 C CA . LEU A 1 753 ? -65.133 -0.650 19.208 1.00 78.56 753 LEU A CA 1
ATOM 6090 C C . LEU A 1 753 ? -65.061 0.861 18.936 1.00 78.56 753 LEU A C 1
ATOM 6092 O O . LEU A 1 753 ? -64.632 1.614 19.809 1.00 78.56 753 LEU A O 1
ATOM 6096 N N . MET A 1 754 ? -65.455 1.314 17.743 1.00 81.12 754 MET A N 1
ATOM 6097 C CA . MET A 1 754 ? -65.325 2.715 17.338 1.00 81.12 754 MET A CA 1
ATOM 6098 C C . MET A 1 754 ? -66.303 3.618 18.115 1.00 81.12 754 MET A C 1
ATOM 6100 O O . MET A 1 754 ? -67.494 3.313 18.232 1.00 81.12 754 MET A O 1
ATOM 6104 N N . ARG A 1 755 ? -65.801 4.738 18.660 1.00 75.19 755 ARG A N 1
ATOM 6105 C CA . ARG A 1 755 ? -66.598 5.753 19.386 1.00 75.19 755 ARG A CA 1
ATOM 6106 C C . ARG A 1 755 ? -67.421 6.594 18.394 1.00 75.19 755 ARG A C 1
ATOM 6108 O O . ARG A 1 755 ? -67.087 6.653 17.211 1.00 75.19 755 ARG A O 1
ATOM 6115 N N . SER A 1 756 ? -68.501 7.250 18.838 1.00 70.19 756 SER A N 1
ATOM 6116 C CA . SER A 1 756 ? -69.309 8.143 17.984 1.00 70.19 756 SER A CA 1
ATOM 6117 C C . SER A 1 756 ? -68.442 9.170 17.245 1.00 70.19 756 SER A C 1
ATOM 6119 O O . SER A 1 756 ? -67.657 9.898 17.847 1.00 70.19 756 SER A O 1
ATOM 6121 N N . GLY A 1 757 ? -68.591 9.227 15.918 1.00 68.38 757 GLY A N 1
ATOM 6122 C CA . GLY A 1 757 ? -67.794 10.095 15.044 1.00 68.38 757 GLY A CA 1
ATOM 6123 C C . GLY A 1 757 ? -66.474 9.490 14.554 1.00 68.38 757 GLY A C 1
ATOM 6124 O O . GLY A 1 757 ? -65.877 10.055 13.646 1.00 68.38 757 GLY A O 1
ATOM 6125 N N . GLY A 1 758 ? -66.052 8.336 15.079 1.00 82.00 758 GLY A N 1
ATOM 6126 C CA . GLY A 1 758 ? -64.903 7.593 14.569 1.00 82.00 758 GLY A CA 1
ATOM 6127 C C . GLY A 1 758 ? -65.203 6.910 13.233 1.00 82.00 758 GLY A C 1
ATOM 6128 O O . GLY A 1 758 ? -66.246 6.277 13.077 1.00 82.00 758 GLY A O 1
ATOM 6129 N N . SER A 1 759 ? -64.299 7.034 12.263 1.00 87.25 759 SER A N 1
ATOM 6130 C CA . SER A 1 759 ? -64.373 6.313 10.983 1.00 87.25 759 SER A CA 1
ATOM 6131 C C . SER A 1 759 ? -62.974 6.091 10.416 1.00 87.25 759 SER A C 1
ATOM 6133 O O . SER A 1 759 ? -62.079 6.886 10.691 1.00 87.25 759 SER A O 1
ATOM 6135 N N . VAL A 1 760 ? -62.782 5.024 9.636 1.00 89.50 760 VAL A N 1
ATOM 6136 C CA . VAL A 1 760 ? -61.524 4.755 8.923 1.00 89.50 760 VAL A CA 1
ATOM 6137 C C . VAL A 1 760 ? -61.812 4.647 7.433 1.00 89.50 760 VAL A C 1
ATOM 6139 O O . VAL A 1 760 ? -62.626 3.830 7.008 1.00 89.50 760 VAL A O 1
ATOM 6142 N N . GLU A 1 761 ? -61.131 5.460 6.636 1.00 90.12 761 GLU A N 1
ATOM 6143 C CA . GLU A 1 761 ? -61.106 5.361 5.183 1.00 90.12 761 GLU A CA 1
ATOM 6144 C C . GLU A 1 761 ? -59.710 4.917 4.735 1.00 90.12 761 GLU A C 1
ATOM 6146 O O . GLU A 1 761 ? -58.716 5.558 5.065 1.00 90.12 761 GLU A O 1
ATOM 6151 N N . VAL A 1 762 ? -59.628 3.820 3.979 1.00 89.69 762 VAL A N 1
ATOM 6152 C CA . VAL A 1 762 ? -58.355 3.216 3.554 1.00 89.69 762 VAL A CA 1
ATOM 6153 C C . VAL A 1 762 ? -58.078 3.545 2.088 1.00 89.69 762 VAL A C 1
ATOM 6155 O O . VAL A 1 762 ? -58.843 3.130 1.209 1.00 89.69 762 VAL A O 1
ATOM 6158 N N . ARG A 1 763 ? -56.971 4.238 1.796 1.00 88.06 763 ARG A N 1
ATOM 6159 C CA . ARG A 1 763 ? -56.586 4.640 0.430 1.00 88.06 763 ARG A CA 1
ATOM 6160 C C . ARG A 1 763 ? -55.144 4.271 0.093 1.00 88.06 763 ARG A C 1
ATOM 6162 O O . ARG A 1 763 ? -54.271 4.299 0.948 1.00 88.06 763 ARG A O 1
ATOM 6169 N N . ARG A 1 764 ? -54.889 3.980 -1.185 1.00 87.31 764 ARG A N 1
ATOM 6170 C CA . ARG A 1 764 ? -53.525 3.795 -1.692 1.00 87.31 764 ARG A CA 1
ATOM 6171 C C . ARG A 1 764 ? -52.842 5.146 -1.868 1.00 87.31 764 ARG A C 1
ATOM 6173 O O . ARG A 1 764 ? -53.423 6.047 -2.476 1.00 87.31 764 ARG A O 1
ATOM 6180 N N . PHE A 1 765 ? -51.618 5.262 -1.373 1.00 85.50 765 PHE A N 1
ATOM 6181 C CA . PHE A 1 765 ? -50.798 6.457 -1.507 1.00 85.50 765 PHE A CA 1
ATOM 6182 C C . PHE A 1 765 ? -49.316 6.081 -1.543 1.00 85.50 765 PHE A C 1
ATOM 6184 O O . PHE A 1 765 ? -48.830 5.389 -0.653 1.00 85.50 765 PHE A O 1
ATOM 6191 N N . ASP A 1 766 ? -48.616 6.547 -2.574 1.00 83.69 766 ASP A N 1
ATOM 6192 C CA . ASP A 1 766 ? -47.178 6.354 -2.739 1.00 83.69 766 ASP A CA 1
ATOM 6193 C C . ASP A 1 766 ? -46.479 7.710 -2.633 1.00 83.69 766 ASP A C 1
ATOM 6195 O O . ASP A 1 766 ? -46.632 8.573 -3.499 1.00 83.69 766 ASP A O 1
ATOM 6199 N N . TRP A 1 767 ? -45.738 7.914 -1.546 1.00 82.38 767 TRP A N 1
ATOM 6200 C CA . TRP A 1 767 ? -45.003 9.156 -1.310 1.00 82.38 767 TRP A CA 1
ATOM 6201 C C . TRP A 1 767 ? -43.606 9.178 -1.942 1.00 82.38 767 TRP A C 1
ATOM 6203 O O . TRP A 1 767 ? -42.970 10.230 -1.925 1.00 82.38 767 TRP A O 1
ATOM 6213 N N . SER A 1 768 ? -43.128 8.065 -2.512 1.00 77.56 768 SER A N 1
ATOM 6214 C CA . SER A 1 768 ? -41.803 7.982 -3.144 1.00 77.56 768 SER A CA 1
ATOM 6215 C C . SER A 1 768 ? -41.758 8.618 -4.544 1.00 77.56 768 SER A C 1
ATOM 6217 O O . SER A 1 768 ? -40.699 9.053 -4.994 1.00 77.56 768 SER A O 1
ATOM 6219 N N . ALA A 1 769 ? -42.915 8.760 -5.204 1.00 69.25 769 ALA A N 1
ATOM 6220 C CA . ALA A 1 769 ? -43.068 9.364 -6.531 1.00 69.25 769 ALA A CA 1
ATOM 6221 C C . ALA A 1 769 ? -43.983 10.617 -6.506 1.00 69.25 769 ALA A C 1
ATOM 6223 O O . ALA A 1 769 ? -45.071 10.625 -7.088 1.00 69.25 769 ALA A O 1
ATOM 6224 N N . PRO A 1 770 ? -43.570 11.723 -5.854 1.00 57.56 770 PRO A N 1
ATOM 6225 C CA . PRO A 1 770 ? -44.430 12.890 -5.637 1.00 57.56 770 PRO A CA 1
ATOM 6226 C C . PRO A 1 770 ? -44.760 13.699 -6.907 1.00 57.56 770 PRO A C 1
ATOM 6228 O O . PRO A 1 770 ? -45.643 14.550 -6.858 1.00 57.56 770 PRO A O 1
ATOM 6231 N N . ALA A 1 771 ? -44.072 13.460 -8.031 1.00 53.84 771 ALA A N 1
ATOM 6232 C CA . ALA A 1 771 ? -44.148 14.290 -9.239 1.00 53.84 771 ALA A CA 1
ATOM 6233 C C . ALA A 1 771 ? -45.332 13.984 -10.182 1.00 53.84 771 ALA A C 1
ATOM 6235 O O . ALA A 1 771 ? -45.629 14.804 -11.048 1.00 53.84 771 ALA A O 1
ATOM 6236 N N . GLU A 1 772 ? -46.007 12.837 -10.044 1.00 51.66 772 GLU A N 1
ATOM 6237 C CA . GLU A 1 772 ? -46.979 12.374 -11.052 1.00 51.66 772 GLU A CA 1
ATOM 6238 C C . GLU A 1 772 ? -48.452 12.733 -10.760 1.00 51.66 772 GLU A C 1
ATOM 6240 O O . GLU A 1 772 ? -49.282 12.650 -11.666 1.00 51.66 772 GLU A O 1
ATOM 6245 N N . VAL A 1 773 ? -48.821 13.161 -9.540 1.00 57.12 773 VAL A N 1
ATOM 6246 C CA . VAL A 1 773 ? -50.233 13.406 -9.160 1.00 57.12 773 VAL A CA 1
ATOM 6247 C C . VAL A 1 773 ? -50.366 14.569 -8.163 1.00 57.12 773 VAL A C 1
ATOM 6249 O O . VAL A 1 773 ? -49.581 14.686 -7.229 1.00 57.12 773 VAL A O 1
ATOM 6252 N N . ASP A 1 774 ? -51.390 15.422 -8.310 1.00 62.53 774 ASP A N 1
ATOM 6253 C CA . ASP A 1 774 ? -51.745 16.421 -7.286 1.00 62.53 774 ASP A CA 1
ATOM 6254 C C . ASP A 1 774 ? -52.407 15.742 -6.072 1.00 62.53 774 ASP A C 1
ATOM 6256 O O . ASP A 1 774 ? -53.603 15.438 -6.056 1.00 62.53 774 ASP A O 1
ATOM 6260 N N . TRP A 1 775 ? -51.597 15.457 -5.053 1.00 67.38 775 TRP A N 1
ATOM 6261 C CA . TRP A 1 775 ? -52.007 14.758 -3.831 1.00 67.38 775 TRP A CA 1
ATOM 6262 C C . TRP A 1 775 ? -52.761 15.651 -2.836 1.00 67.38 775 TRP A C 1
ATOM 6264 O O . TRP A 1 775 ? -53.545 15.159 -2.020 1.00 67.38 775 TRP A O 1
ATOM 6274 N N . SER A 1 776 ? -52.545 16.967 -2.908 1.00 63.09 776 SER A N 1
ATOM 6275 C CA . SER A 1 776 ? -53.021 17.935 -1.915 1.00 63.09 776 SER A CA 1
ATOM 6276 C C . SER A 1 776 ? -54.550 18.013 -1.865 1.00 63.09 776 SER A C 1
ATOM 6278 O O . SER A 1 776 ? -55.145 17.961 -0.789 1.00 63.09 776 SER A O 1
ATOM 6280 N N . SER A 1 777 ? -55.196 18.003 -3.031 1.00 64.44 777 SER A N 1
ATOM 6281 C CA . SER A 1 777 ? -56.655 18.023 -3.177 1.00 64.44 777 SER A CA 1
ATOM 6282 C C . SER A 1 777 ? -57.347 16.740 -2.698 1.00 64.44 777 SER A C 1
ATOM 6284 O O . SER A 1 777 ? -58.543 16.755 -2.411 1.00 64.44 777 SER A O 1
ATOM 6286 N N . ARG A 1 778 ? -56.612 15.623 -2.586 1.00 66.31 778 ARG A N 1
ATOM 6287 C CA . ARG A 1 778 ? -57.166 14.305 -2.230 1.00 66.31 778 ARG A CA 1
ATOM 6288 C C . ARG A 1 778 ? -57.067 13.976 -0.743 1.00 66.31 778 ARG A C 1
ATOM 6290 O O . ARG A 1 778 ? -57.901 13.217 -0.247 1.00 66.31 778 ARG A O 1
ATOM 6297 N N . LEU A 1 779 ? -56.055 14.498 -0.051 1.00 72.06 779 LEU A N 1
ATOM 6298 C CA . LEU A 1 779 ? -55.751 14.149 1.343 1.00 72.06 779 LEU A CA 1
ATOM 6299 C C . LEU A 1 779 ? -56.195 15.227 2.344 1.00 72.06 779 LEU A C 1
ATOM 6301 O O . LEU A 1 779 ? -56.501 14.904 3.489 1.00 72.06 779 LEU A O 1
ATOM 6305 N N . LEU A 1 780 ? -56.263 16.492 1.923 1.00 76.75 780 LEU A N 1
ATOM 6306 C CA . LEU A 1 780 ? -56.501 17.650 2.790 1.00 76.75 780 LEU A CA 1
ATOM 6307 C C . LEU A 1 780 ? -57.995 18.056 2.801 1.00 76.75 780 LEU A C 1
ATOM 6309 O O . LEU A 1 780 ? -58.744 17.707 1.887 1.00 76.75 780 LEU A O 1
ATOM 6313 N N . PRO A 1 781 ? -58.484 18.792 3.817 1.00 84.75 781 PRO A N 1
ATOM 6314 C CA . PRO A 1 781 ? -57.763 19.244 5.003 1.00 84.75 781 PRO A CA 1
ATOM 6315 C C . PRO A 1 781 ? -57.737 18.237 6.164 1.00 84.75 781 PRO A C 1
ATOM 6317 O O . PRO A 1 781 ? -58.715 17.523 6.389 1.00 84.75 781 PRO A O 1
ATOM 6320 N N . VAL A 1 782 ? -56.656 18.228 6.946 1.00 87.75 782 VAL A N 1
ATOM 6321 C CA . VAL A 1 782 ? -56.438 17.329 8.100 1.00 87.75 782 VAL A CA 1
ATOM 6322 C C . VAL A 1 782 ? -55.995 18.107 9.337 1.00 87.75 782 VAL A C 1
ATOM 6324 O O . VAL A 1 782 ? -55.332 19.129 9.218 1.00 87.75 782 VAL A O 1
ATOM 6327 N N . ASP A 1 783 ? -56.358 17.648 10.531 1.00 90.12 783 ASP A N 1
ATOM 6328 C CA . ASP A 1 783 ? -55.972 18.302 11.789 1.00 90.12 783 ASP A CA 1
ATOM 6329 C C . ASP A 1 783 ? -54.708 17.660 12.391 1.00 90.12 783 ASP A C 1
ATOM 6331 O O . ASP A 1 783 ? -53.930 18.323 13.080 1.00 90.12 783 ASP A O 1
ATOM 6335 N N . VAL A 1 784 ? -54.487 16.365 12.129 1.00 92.56 784 VAL A N 1
ATOM 6336 C CA . VAL A 1 784 ? -53.348 15.600 12.653 1.00 92.56 784 VAL A CA 1
ATOM 6337 C C . VAL A 1 784 ? -52.758 14.692 11.575 1.00 92.56 784 VAL A C 1
ATOM 6339 O O . VAL A 1 784 ? -53.503 14.071 10.822 1.00 92.56 784 VAL A O 1
ATOM 6342 N N . ILE A 1 785 ? -51.431 14.578 11.531 1.00 93.38 785 ILE A N 1
ATOM 6343 C CA . ILE A 1 785 ? -50.715 13.582 10.722 1.00 93.38 785 ILE A CA 1
ATOM 6344 C C . ILE A 1 785 ? -49.977 12.626 11.662 1.00 93.38 785 ILE A C 1
ATOM 6346 O O . ILE A 1 785 ? -49.301 13.066 12.590 1.00 93.38 785 ILE A O 1
ATOM 6350 N N . VAL A 1 786 ? -50.113 11.324 11.434 1.00 93.56 786 VAL A N 1
ATOM 6351 C CA . VAL A 1 786 ? -49.495 10.263 12.234 1.00 93.56 786 VAL A CA 1
ATOM 6352 C C . VAL A 1 786 ? -48.543 9.461 11.353 1.00 93.56 786 VAL A C 1
ATOM 6354 O O . VAL A 1 786 ? -48.943 8.930 10.319 1.00 93.56 786 VAL A O 1
ATOM 6357 N N . CYS A 1 787 ? -47.290 9.367 11.792 1.00 92.81 787 CYS A N 1
ATOM 6358 C CA . CYS A 1 787 ? -46.226 8.599 11.156 1.00 92.81 787 CYS A CA 1
ATOM 6359 C C . CYS A 1 787 ? -45.705 7.567 12.164 1.00 92.81 787 CYS A C 1
ATOM 6361 O O . CYS A 1 787 ? -44.989 7.919 13.108 1.00 92.81 787 CYS A O 1
ATOM 6363 N N . ALA A 1 788 ? -46.069 6.298 11.986 1.00 89.44 788 ALA A N 1
ATOM 6364 C CA . ALA A 1 788 ? -45.626 5.211 12.851 1.00 89.44 788 ALA A CA 1
ATOM 6365 C C . ALA A 1 788 ? -44.535 4.387 12.156 1.00 89.44 788 ALA A C 1
ATOM 6367 O O . ALA A 1 788 ? -44.789 3.702 11.177 1.00 89.44 788 ALA A O 1
ATOM 6368 N N . ASP A 1 789 ? -43.316 4.458 12.685 1.00 86.44 789 ASP A N 1
ATOM 6369 C CA . ASP A 1 789 ? -42.152 3.675 12.262 1.00 86.44 789 ASP A CA 1
ATOM 6370 C C . ASP A 1 789 ? -41.731 3.826 10.786 1.00 86.44 789 ASP A C 1
ATOM 6372 O O . ASP A 1 789 ? -41.224 2.895 10.170 1.00 86.44 789 ASP A O 1
ATOM 6376 N N . LEU A 1 790 ? -41.897 5.028 10.223 1.00 87.38 790 LEU A N 1
ATOM 6377 C CA . LEU A 1 790 ? -41.532 5.339 8.830 1.00 87.38 790 LEU A CA 1
ATOM 6378 C C . LEU A 1 790 ? -40.064 5.753 8.634 1.00 87.38 790 LEU A C 1
ATOM 6380 O O . LEU A 1 790 ? -39.627 5.935 7.504 1.00 87.38 790 LEU A O 1
ATOM 6384 N N . ILE A 1 791 ? -39.305 5.922 9.721 1.00 88.31 791 ILE A N 1
ATOM 6385 C CA . ILE A 1 791 ? -37.903 6.363 9.684 1.00 88.31 791 ILE A CA 1
ATOM 6386 C C . ILE A 1 791 ? -36.992 5.131 9.715 1.00 88.31 791 ILE A C 1
ATOM 6388 O O . ILE A 1 791 ? -36.534 4.691 10.774 1.00 88.31 791 ILE A O 1
ATOM 6392 N N . TYR A 1 792 ? -36.752 4.547 8.543 1.00 81.31 792 TYR A N 1
ATOM 6393 C CA . TYR A 1 792 ? -35.914 3.350 8.394 1.00 81.31 792 TYR A CA 1
ATOM 6394 C C . TYR A 1 792 ? -34.914 3.416 7.233 1.00 81.31 792 TYR A C 1
ATOM 6396 O O . TYR A 1 792 ? -33.899 2.723 7.291 1.00 81.31 792 TYR A O 1
ATOM 6404 N N . GLU A 1 793 ? -35.142 4.270 6.234 1.00 82.62 793 GLU A N 1
ATOM 6405 C CA . GLU A 1 793 ? -34.285 4.427 5.055 1.00 82.62 793 GLU A CA 1
ATOM 6406 C C . GLU A 1 793 ? -34.106 5.911 4.709 1.00 82.62 793 GLU A C 1
ATOM 6408 O O . GLU A 1 793 ? -35.056 6.688 4.762 1.00 82.62 793 GLU A O 1
ATOM 6413 N N . ILE A 1 794 ? -32.877 6.316 4.374 1.00 82.62 794 ILE A N 1
ATOM 6414 C CA . ILE A 1 794 ? -32.521 7.733 4.188 1.00 82.62 794 ILE A CA 1
ATOM 6415 C C . ILE A 1 794 ? -33.213 8.323 2.951 1.00 82.62 794 ILE A C 1
ATOM 6417 O O . ILE A 1 794 ? -33.781 9.407 3.038 1.00 82.62 794 ILE A O 1
ATOM 6421 N N . ASP A 1 795 ? -33.228 7.598 1.831 1.00 80.94 795 ASP A N 1
ATOM 6422 C CA . ASP A 1 795 ? -33.801 8.097 0.574 1.00 80.94 795 ASP A CA 1
ATOM 6423 C C . ASP A 1 795 ? -35.319 8.341 0.695 1.00 80.94 795 ASP A C 1
ATOM 6425 O O . ASP A 1 795 ? -35.856 9.319 0.169 1.00 80.94 795 ASP A O 1
ATOM 6429 N N . LEU A 1 796 ? -36.018 7.496 1.463 1.00 83.06 796 LEU A N 1
ATOM 6430 C CA . LEU A 1 796 ? -37.445 7.662 1.746 1.00 83.06 796 LEU A CA 1
ATOM 6431 C C . LEU A 1 796 ? -37.721 8.811 2.726 1.00 83.06 796 LEU A C 1
ATOM 6433 O O . LEU A 1 796 ? -38.735 9.495 2.574 1.00 83.06 796 LEU A O 1
ATOM 6437 N N . ASN A 1 797 ? -36.825 9.070 3.682 1.00 86.50 797 ASN A N 1
ATOM 6438 C CA . ASN A 1 797 ? -36.975 10.176 4.630 1.00 86.50 797 ASN A CA 1
ATOM 6439 C C . ASN A 1 797 ? -37.060 11.534 3.915 1.00 86.50 797 ASN A C 1
ATOM 6441 O O . ASN A 1 797 ? -37.948 12.324 4.223 1.00 86.50 797 ASN A O 1
ATOM 6445 N N . GLU A 1 798 ? -36.212 11.784 2.915 1.00 85.06 798 GLU A N 1
ATOM 6446 C CA . GLU A 1 798 ? -36.205 13.051 2.162 1.00 85.06 798 GLU A CA 1
ATOM 6447 C C . GLU A 1 798 ? -37.527 13.303 1.417 1.00 85.06 798 GLU A C 1
ATOM 6449 O O . GLU A 1 798 ? -38.101 14.403 1.450 1.00 85.06 798 GLU A O 1
ATOM 6454 N N . THR A 1 799 ? -38.068 12.256 0.783 1.00 85.38 799 THR A N 1
ATOM 6455 C CA . THR A 1 799 ? -39.371 12.333 0.103 1.00 85.38 799 THR A CA 1
ATOM 6456 C C . THR A 1 799 ? -40.518 12.557 1.095 1.00 85.38 799 THR A C 1
ATOM 6458 O O . THR A 1 799 ? -41.380 13.408 0.856 1.00 85.38 799 THR A O 1
ATOM 6461 N N . LEU A 1 800 ? -40.484 11.888 2.255 1.00 88.25 800 LEU A N 1
ATOM 6462 C CA . LEU A 1 800 ? -41.449 12.064 3.341 1.00 88.25 800 LEU A CA 1
ATOM 6463 C C . LEU A 1 800 ? -41.397 13.485 3.926 1.00 88.25 800 LEU A C 1
ATOM 6465 O O . LEU A 1 800 ? -42.435 14.119 4.115 1.00 88.25 800 LEU A O 1
ATOM 6469 N N . PHE A 1 801 ? -40.206 14.024 4.183 1.00 89.56 801 PHE A N 1
ATOM 6470 C CA . PHE A 1 801 ? -40.020 15.373 4.725 1.00 89.56 801 PHE A CA 1
ATOM 6471 C C . PHE A 1 801 ? -40.497 16.457 3.760 1.00 89.56 801 PHE A C 1
ATOM 6473 O O . PHE A 1 801 ? -41.111 17.444 4.182 1.00 89.56 801 PHE A O 1
ATOM 6480 N N . SER A 1 802 ? -40.256 16.261 2.464 1.00 85.69 802 SER A N 1
ATOM 6481 C CA . SER A 1 802 ? -40.760 17.135 1.405 1.00 85.69 802 SER A CA 1
ATOM 6482 C C . SER A 1 802 ? -42.288 17.091 1.325 1.00 85.69 802 SER A C 1
ATOM 6484 O O . SER A 1 802 ? -42.941 18.137 1.262 1.00 85.69 802 SER A O 1
ATOM 6486 N N . LEU A 1 803 ? -42.875 15.892 1.405 1.00 86.50 803 LEU A N 1
ATOM 6487 C CA . LEU A 1 803 ? -44.323 15.709 1.437 1.00 86.50 803 LEU A CA 1
ATOM 6488 C C . LEU A 1 803 ? -44.954 16.409 2.644 1.00 86.50 803 LEU A C 1
ATOM 6490 O O . LEU A 1 803 ? -45.918 17.148 2.472 1.00 86.50 803 LEU A O 1
ATOM 6494 N N . LEU A 1 804 ? -44.420 16.218 3.852 1.00 87.62 804 LEU A N 1
ATOM 6495 C CA . LEU A 1 804 ? -44.975 16.817 5.069 1.00 87.62 804 LEU A CA 1
ATOM 6496 C C . LEU A 1 804 ? -44.964 18.346 5.008 1.00 87.62 804 LEU A C 1
ATOM 6498 O O . LEU A 1 804 ? -45.957 18.981 5.360 1.00 87.62 804 LEU A O 1
ATOM 6502 N N . GLN A 1 805 ? -43.886 18.945 4.496 1.00 85.38 805 GLN A N 1
ATOM 6503 C CA . GLN A 1 805 ? -43.817 20.392 4.279 1.00 85.38 805 GLN A CA 1
ATOM 6504 C C . GLN A 1 805 ? -44.862 20.871 3.262 1.00 85.38 805 GLN A C 1
ATOM 6506 O O . GLN A 1 805 ? -45.502 21.900 3.479 1.00 85.38 805 GLN A O 1
ATOM 6511 N N . ASN A 1 806 ? -45.073 20.125 2.175 1.00 82.50 806 ASN A N 1
ATOM 6512 C CA . ASN A 1 806 ? -46.089 20.452 1.173 1.00 82.50 806 ASN A CA 1
ATOM 6513 C C . ASN A 1 806 ? -47.514 20.284 1.717 1.00 82.50 806 ASN A C 1
ATOM 6515 O O . ASN A 1 806 ? -48.355 21.152 1.494 1.00 82.50 806 ASN A O 1
ATOM 6519 N N . CYS A 1 807 ? -47.778 19.230 2.492 1.00 81.19 807 CYS A N 1
ATOM 6520 C CA . CYS A 1 807 ? -49.050 19.027 3.180 1.00 81.19 807 CYS A CA 1
ATOM 6521 C C . CYS A 1 807 ? -49.343 20.191 4.125 1.00 81.19 807 CYS A C 1
ATOM 6523 O O . CYS A 1 807 ? -50.418 20.770 4.043 1.00 81.19 807 CYS A O 1
ATOM 6525 N N . VAL A 1 808 ? -48.379 20.597 4.958 1.00 83.38 808 VAL A N 1
ATOM 6526 C CA . VAL A 1 808 ? -48.538 21.743 5.868 1.00 83.38 808 VAL A CA 1
ATOM 6527 C C . VAL A 1 808 ? -48.825 23.040 5.101 1.00 83.38 808 VAL A C 1
ATOM 6529 O O . VAL A 1 808 ? -49.724 23.783 5.489 1.00 83.38 808 VAL A O 1
ATOM 6532 N N . ARG A 1 809 ? -48.123 23.295 3.987 1.00 81.56 809 ARG A N 1
ATOM 6533 C CA . ARG A 1 809 ? -48.345 24.484 3.140 1.00 81.56 809 ARG A CA 1
ATOM 6534 C C . ARG A 1 809 ? -49.736 24.509 2.505 1.00 81.56 809 ARG A C 1
ATOM 6536 O O . ARG A 1 809 ? -50.373 25.558 2.489 1.00 81.56 809 ARG A O 1
ATOM 6543 N N . SER A 1 810 ? -50.208 23.372 1.998 1.00 81.19 810 SER A N 1
ATOM 6544 C CA . SER A 1 810 ? -51.471 23.283 1.253 1.00 81.19 810 SER A CA 1
ATOM 6545 C C . SER A 1 810 ? -52.707 23.042 2.132 1.00 81.19 810 SER A C 1
ATOM 6547 O O . SER A 1 810 ? -53.826 23.162 1.644 1.00 81.19 810 SER A O 1
ATOM 6549 N N . ASN A 1 811 ? -52.545 22.698 3.417 1.00 80.44 811 ASN A N 1
ATOM 6550 C CA . ASN A 1 811 ? -53.658 22.305 4.293 1.00 80.44 811 ASN A CA 1
ATOM 6551 C C . ASN A 1 811 ? -54.550 23.477 4.732 1.00 80.44 811 ASN A C 1
ATOM 6553 O O . ASN A 1 811 ? -55.731 23.286 5.019 1.00 80.44 811 ASN A O 1
ATOM 6557 N N . GLY A 1 812 ? -53.990 24.687 4.837 1.00 72.62 812 GLY A N 1
ATOM 6558 C CA . GLY A 1 812 ? -54.725 25.884 5.270 1.00 72.62 812 GLY A CA 1
ATOM 6559 C C . GLY A 1 812 ? -55.262 25.839 6.713 1.00 72.62 812 GLY A C 1
ATOM 6560 O O . GLY A 1 812 ? -55.993 26.741 7.118 1.00 72.62 812 GLY A O 1
ATOM 6561 N N . LYS A 1 813 ? -54.909 24.810 7.498 1.00 79.38 813 LYS A N 1
ATOM 6562 C CA . LYS A 1 813 ? -55.254 24.629 8.916 1.00 79.38 813 LYS A CA 1
ATOM 6563 C C . LYS A 1 813 ? -54.011 24.304 9.744 1.00 79.38 813 LYS A C 1
ATOM 6565 O O . LYS A 1 813 ? -53.067 23.681 9.252 1.00 79.38 813 LYS A O 1
ATOM 6570 N N . LYS A 1 814 ? -54.041 24.666 11.032 1.00 83.12 814 LYS A N 1
ATOM 6571 C CA . LYS A 1 814 ? -53.000 24.264 11.985 1.00 83.12 814 LYS A CA 1
ATOM 6572 C C . LYS A 1 814 ? -53.015 22.739 12.133 1.00 83.12 814 LYS A C 1
ATOM 6574 O O . LYS A 1 814 ? -54.036 22.172 12.509 1.00 83.12 814 LYS A O 1
ATOM 6579 N N . THR A 1 815 ? -51.887 22.104 11.821 1.00 88.56 815 THR A N 1
ATOM 6580 C CA . THR A 1 815 ? -51.747 20.639 11.762 1.00 88.56 815 THR A CA 1
ATOM 6581 C C . THR A 1 815 ? -50.743 20.174 12.801 1.00 88.56 815 THR A C 1
ATOM 6583 O O . THR A 1 815 ? -49.643 20.711 12.838 1.00 88.56 815 THR A O 1
ATOM 6586 N N . THR A 1 816 ? -51.067 19.165 13.606 1.00 91.94 816 THR A N 1
ATOM 6587 C CA . THR A 1 816 ? -50.088 18.540 14.515 1.00 91.94 816 THR A CA 1
ATOM 6588 C C . THR A 1 816 ? -49.552 17.251 13.893 1.00 91.94 816 THR A C 1
ATOM 6590 O O . THR A 1 816 ? -50.333 16.419 13.441 1.00 91.94 816 THR A O 1
ATOM 6593 N N . ILE A 1 817 ? -48.235 17.059 13.877 1.00 93.81 817 ILE A N 1
ATOM 6594 C CA . ILE A 1 817 ? -47.588 15.861 13.328 1.00 93.81 817 ILE A CA 1
ATOM 6595 C C . ILE A 1 817 ? -47.013 15.031 14.479 1.00 93.81 817 ILE A C 1
ATOM 6597 O O . ILE A 1 817 ? -46.270 15.554 15.310 1.00 93.81 817 ILE A O 1
ATOM 6601 N N . TYR A 1 818 ? -47.334 13.739 14.521 1.00 94.19 818 TYR A N 1
ATOM 6602 C CA . TYR A 1 818 ? -46.773 12.787 15.476 1.00 94.19 818 TYR A CA 1
ATOM 6603 C C . TYR A 1 818 ? -45.877 11.773 14.771 1.00 94.19 818 TYR A C 1
ATOM 6605 O O . TYR A 1 818 ? -46.325 11.075 13.864 1.00 94.19 818 TYR A O 1
ATOM 6613 N N . PHE A 1 819 ? -44.637 11.644 15.239 1.00 94.00 819 PHE A N 1
ATOM 6614 C CA . PHE A 1 819 ? -43.703 10.610 14.801 1.00 94.00 819 PHE A CA 1
ATOM 6615 C C . PHE A 1 819 ? -43.444 9.622 15.923 1.00 94.00 819 PHE A C 1
ATOM 6617 O O . PHE A 1 819 ? -43.002 10.015 17.002 1.00 94.00 819 PHE A O 1
ATOM 6624 N N . CYS A 1 820 ? -43.649 8.339 15.652 1.00 92.38 820 CYS A N 1
ATOM 6625 C CA . CYS A 1 820 ? -43.147 7.272 16.502 1.00 92.38 820 CYS A CA 1
ATOM 6626 C C . CYS A 1 820 ? -42.000 6.556 15.790 1.00 92.38 820 CYS A C 1
ATOM 6628 O O . CYS A 1 820 ? -42.190 6.062 14.683 1.00 92.38 820 CYS A O 1
ATOM 6630 N N . VAL A 1 821 ? -40.817 6.523 16.405 1.00 89.81 821 VAL A N 1
ATOM 6631 C CA . VAL A 1 821 ? -39.593 6.009 15.775 1.00 89.81 821 VAL A CA 1
ATOM 6632 C C . VAL A 1 821 ? -38.888 5.033 16.711 1.00 89.81 821 VAL A C 1
ATOM 6634 O O . VAL A 1 821 ? -38.717 5.327 17.895 1.00 89.81 821 VAL A O 1
ATOM 6637 N N . GLU A 1 822 ? -38.449 3.894 16.175 1.00 87.00 822 GLU A N 1
ATOM 6638 C CA . GLU A 1 822 ? -37.484 3.006 16.829 1.00 87.00 822 GLU A CA 1
ATOM 6639 C C . GLU A 1 822 ? -36.080 3.254 16.260 1.00 87.00 822 GLU A C 1
ATOM 6641 O O . GLU A 1 822 ? -35.879 3.204 15.045 1.00 87.00 822 GLU A O 1
ATOM 6646 N N . LYS A 1 823 ? -35.078 3.508 17.116 1.00 84.12 823 LYS A N 1
ATOM 6647 C CA . LYS A 1 823 ? -33.691 3.663 16.641 1.00 84.12 823 LYS A CA 1
ATOM 6648 C C . LYS A 1 823 ? -33.148 2.328 16.133 1.00 84.12 823 LYS A C 1
ATOM 6650 O O . LYS A 1 823 ? -32.837 1.432 16.920 1.00 84.12 823 LYS A O 1
ATOM 6655 N N . ARG A 1 824 ? -32.985 2.214 14.812 1.00 80.88 824 ARG A N 1
ATOM 6656 C CA . ARG A 1 824 ? -32.398 1.045 14.144 1.00 80.88 824 ARG A CA 1
ATOM 6657 C C . ARG A 1 824 ? -30.877 1.145 14.160 1.00 80.88 824 ARG A C 1
ATOM 6659 O O . ARG A 1 824 ? -30.255 1.716 13.269 1.00 80.88 824 ARG A O 1
ATOM 6666 N N . LEU A 1 825 ? -30.282 0.574 15.202 1.00 79.06 825 LEU A N 1
ATOM 6667 C CA . LEU A 1 825 ? -28.834 0.510 15.362 1.00 79.06 825 LEU A CA 1
ATOM 6668 C C . LEU A 1 825 ? -28.225 -0.465 14.342 1.00 79.06 825 LEU A C 1
ATOM 6670 O O . LEU A 1 825 ? -28.402 -1.679 14.453 1.00 79.06 825 LEU A O 1
ATOM 6674 N N . ILE A 1 826 ? -27.483 0.063 13.371 1.00 75.19 826 ILE A N 1
ATOM 6675 C CA . ILE A 1 826 ? -26.724 -0.711 12.386 1.00 75.19 826 ILE A CA 1
ATOM 6676 C C . ILE A 1 826 ? -25.225 -0.488 12.561 1.00 75.19 826 ILE A C 1
ATOM 6678 O O . ILE A 1 826 ? -24.771 0.566 13.003 1.00 75.19 826 ILE A O 1
ATOM 6682 N N . PHE A 1 827 ? -24.430 -1.492 12.200 1.00 59.16 827 PHE A N 1
ATOM 6683 C CA . PHE A 1 827 ? -22.985 -1.324 12.118 1.00 59.16 827 PHE A CA 1
ATOM 6684 C C . PHE A 1 827 ? -22.631 -0.775 10.736 1.00 59.16 827 PHE A C 1
ATOM 6686 O O . PHE A 1 827 ? -22.641 -1.515 9.752 1.00 59.16 827 PHE A O 1
ATOM 6693 N N . SER A 1 828 ? -22.336 0.521 10.646 1.00 49.00 828 SER A N 1
ATOM 6694 C CA . SER A 1 828 ? -21.945 1.122 9.372 1.00 49.00 828 SER A CA 1
ATOM 6695 C C . SER A 1 828 ? -20.449 0.954 9.126 1.00 49.00 828 SER A C 1
ATOM 6697 O O . SER A 1 828 ? -19.617 1.337 9.951 1.00 49.00 828 SER A O 1
ATOM 6699 N N . ALA A 1 829 ? -20.092 0.438 7.948 1.00 44.59 829 ALA A N 1
ATOM 6700 C CA . ALA A 1 829 ? -18.703 0.347 7.507 1.00 44.59 829 ALA A CA 1
ATOM 6701 C C . ALA A 1 829 ? -18.066 1.730 7.270 1.00 44.59 829 ALA A C 1
ATOM 6703 O O . ALA A 1 829 ? -16.851 1.863 7.408 1.00 44.59 829 ALA A O 1
ATOM 6704 N N . SER A 1 830 ? -18.864 2.759 6.949 1.00 45.75 830 SER A N 1
ATOM 6705 C CA . SER A 1 830 ? -18.375 4.132 6.768 1.00 45.75 830 SER A CA 1
ATOM 6706 C C . SER A 1 830 ? -18.134 4.842 8.103 1.00 45.75 830 SER A C 1
ATOM 6708 O O . SER A 1 830 ? -17.133 5.541 8.240 1.00 45.75 830 SER A O 1
ATOM 6710 N N . ALA A 1 831 ? -18.992 4.607 9.104 1.00 45.00 831 ALA A N 1
ATOM 6711 C CA . ALA A 1 831 ? -18.843 5.165 10.454 1.00 45.00 831 ALA A CA 1
ATOM 6712 C C . ALA A 1 831 ? -17.961 4.300 11.380 1.00 45.00 831 ALA A C 1
ATOM 6714 O O . ALA A 1 831 ? -17.550 4.750 12.447 1.00 45.00 831 ALA A O 1
ATOM 6715 N N . PHE A 1 832 ? -17.656 3.061 10.974 1.00 39.34 832 PHE A N 1
ATOM 6716 C CA . PHE A 1 832 ? -16.879 2.068 11.728 1.00 39.34 832 PHE A CA 1
ATOM 6717 C C . PHE A 1 832 ? -17.371 1.866 13.176 1.00 39.34 832 PHE A C 1
ATOM 6719 O O . PHE A 1 832 ? -16.582 1.621 14.091 1.00 39.34 832 PHE A O 1
ATOM 6726 N N . GLY A 1 833 ? -18.686 1.959 13.377 1.00 64.31 833 GLY A N 1
ATOM 6727 C CA . GLY A 1 833 ? -19.339 1.917 14.679 1.00 64.31 833 GLY A CA 1
ATOM 6728 C C . GLY A 1 833 ? -20.827 1.602 14.561 1.00 64.31 833 GLY A C 1
ATOM 6729 O O . GLY A 1 833 ? -21.367 1.481 13.460 1.00 64.31 833 GLY A O 1
ATOM 6730 N N . VAL A 1 834 ? -21.474 1.439 15.716 1.00 68.06 834 VAL A N 1
ATOM 6731 C CA . VAL A 1 834 ? -22.931 1.312 15.796 1.00 68.06 834 VAL A CA 1
ATOM 6732 C C . VAL A 1 834 ? -23.525 2.711 15.665 1.00 68.06 834 VAL A C 1
ATOM 6734 O O . VAL A 1 834 ? -23.270 3.562 16.512 1.00 68.06 834 VAL A O 1
ATOM 6737 N N . CYS A 1 835 ? -24.288 2.944 14.606 1.00 74.56 835 CYS A N 1
ATOM 6738 C CA . CYS A 1 835 ? -24.970 4.204 14.333 1.00 74.56 835 CYS A CA 1
ATOM 6739 C C . CYS A 1 835 ? -26.406 3.934 13.872 1.00 74.56 835 CYS A C 1
ATOM 6741 O O . CYS A 1 835 ? -26.780 2.787 13.620 1.00 74.56 835 CYS A O 1
ATOM 6743 N N . SER A 1 836 ? -27.226 4.978 13.771 1.00 82.75 836 SER A N 1
ATOM 6744 C CA . SER A 1 836 ? -28.590 4.864 13.241 1.00 82.75 836 SER A CA 1
ATOM 6745 C C . SER A 1 836 ? -28.795 5.924 12.161 1.00 82.75 836 SER A C 1
ATOM 6747 O O . SER A 1 836 ? -29.484 6.910 12.418 1.00 82.75 836 SER A O 1
ATOM 6749 N N . PRO A 1 837 ? -28.227 5.744 10.950 1.00 81.69 837 PRO A N 1
ATOM 6750 C CA . PRO A 1 837 ? -28.127 6.810 9.950 1.00 81.69 837 PRO A CA 1
ATOM 6751 C C . PRO A 1 837 ? -29.467 7.449 9.568 1.00 81.69 837 PRO A C 1
ATOM 6753 O O . PRO A 1 837 ? -29.564 8.666 9.470 1.00 81.69 837 PRO A O 1
ATOM 6756 N N . ALA A 1 838 ? -30.529 6.648 9.426 1.00 82.88 838 ALA A N 1
ATOM 6757 C CA . ALA A 1 838 ? -31.869 7.164 9.135 1.00 82.88 838 ALA A CA 1
ATOM 6758 C C . ALA A 1 838 ? -32.444 8.016 10.285 1.00 82.88 838 ALA A C 1
ATOM 6760 O O . ALA A 1 838 ? -33.148 8.990 10.034 1.00 82.88 838 ALA A O 1
ATOM 6761 N N . TYR A 1 839 ? -32.132 7.672 11.540 1.00 88.44 839 TYR A N 1
ATOM 6762 C CA . TYR A 1 839 ? -32.549 8.449 12.713 1.00 88.44 839 TYR A CA 1
ATOM 6763 C C . TYR A 1 839 ? -31.708 9.719 12.877 1.00 88.44 839 TYR A C 1
ATOM 6765 O O . TYR A 1 839 ? -32.263 10.766 13.178 1.00 88.44 839 TYR A O 1
ATOM 6773 N N . GLU A 1 840 ? -30.393 9.640 12.663 1.00 87.75 840 GLU A N 1
ATOM 6774 C CA . GLU A 1 840 ? -29.490 10.799 12.705 1.00 87.75 840 GLU A CA 1
ATOM 6775 C C . GLU A 1 840 ? -29.934 11.860 11.688 1.00 87.75 840 GLU A C 1
ATOM 6777 O O . GLU A 1 840 ? -30.089 13.026 12.037 1.00 87.75 840 GLU A O 1
ATOM 6782 N N . HIS A 1 841 ? -30.281 11.434 10.472 1.00 88.38 841 HIS A N 1
ATOM 6783 C CA . HIS A 1 841 ? -30.836 12.317 9.448 1.00 88.38 841 HIS A CA 1
ATOM 6784 C C . HIS A 1 841 ? -32.199 12.931 9.845 1.00 88.38 841 HIS A C 1
ATOM 6786 O O . HIS A 1 841 ? -32.458 14.110 9.611 1.00 88.38 841 HIS A O 1
ATOM 6792 N N . PHE A 1 842 ? -33.073 12.165 10.507 1.00 91.44 842 PHE A N 1
ATOM 6793 C CA . PHE A 1 842 ? -34.327 12.689 11.064 1.00 91.44 842 PHE A CA 1
ATOM 6794 C C . PHE A 1 842 ? -34.099 13.704 12.200 1.00 91.44 842 PHE A C 1
ATOM 6796 O O . PHE A 1 842 ? -34.827 14.693 12.303 1.00 91.44 842 PHE A O 1
ATOM 6803 N N . GLU A 1 843 ? -33.090 13.486 13.044 1.00 89.56 843 GLU A N 1
ATOM 6804 C CA . GLU A 1 843 ? -32.713 14.400 14.126 1.00 89.56 843 GLU A CA 1
ATOM 6805 C C . GLU A 1 843 ? -32.170 15.728 13.578 1.00 89.56 843 GLU A C 1
ATOM 6807 O O . GLU A 1 843 ? -32.541 16.793 14.082 1.00 89.56 843 GLU A O 1
ATOM 6812 N N . GLU A 1 844 ? -31.374 15.680 12.506 1.00 89.94 844 GLU A N 1
ATOM 6813 C CA . GLU A 1 844 ? -30.927 16.863 11.759 1.00 89.94 844 GLU A CA 1
ATOM 6814 C C . GLU A 1 844 ? -32.118 17.654 11.201 1.00 89.94 844 GLU A C 1
ATOM 6816 O O . GLU A 1 844 ? -32.229 18.858 11.451 1.00 89.94 844 GLU A O 1
ATOM 6821 N N . TRP A 1 845 ? -33.061 16.976 10.539 1.00 90.88 845 TRP A N 1
ATOM 6822 C CA . TRP A 1 845 ? -34.266 17.604 9.991 1.00 90.88 845 TRP A CA 1
ATOM 6823 C C . TRP A 1 845 ? -35.147 18.253 11.072 1.00 90.88 845 TRP A C 1
ATOM 6825 O O . TRP A 1 845 ? -35.614 19.384 10.913 1.00 90.88 845 TRP A O 1
ATOM 6835 N N . ILE A 1 846 ? -35.344 17.586 12.216 1.00 89.94 846 ILE A N 1
ATOM 6836 C CA . ILE A 1 846 ? -36.057 18.166 13.365 1.00 89.94 846 ILE A CA 1
ATOM 6837 C C . ILE A 1 846 ? -35.351 19.428 13.879 1.00 89.94 846 ILE A C 1
ATOM 6839 O O . ILE A 1 846 ? -36.017 20.415 14.217 1.00 89.94 846 ILE A O 1
ATOM 6843 N N . CYS A 1 847 ? -34.018 19.407 13.961 1.00 88.62 847 CYS A N 1
ATOM 6844 C CA . CYS A 1 847 ? -33.239 20.557 14.407 1.00 88.62 847 CYS A CA 1
ATOM 6845 C C . CYS A 1 847 ? -33.370 21.738 13.437 1.00 88.62 847 CYS A C 1
ATOM 6847 O O . CYS A 1 847 ? -33.548 22.867 13.897 1.00 88.62 847 CYS A O 1
ATOM 6849 N N . GLU A 1 848 ? -33.353 21.488 12.125 1.00 88.81 848 GLU A N 1
ATOM 6850 C CA . GLU A 1 848 ? -33.601 22.502 11.091 1.00 88.81 848 GLU A CA 1
ATOM 6851 C C . GLU A 1 848 ? -35.008 23.106 11.240 1.00 88.81 848 GLU A C 1
ATOM 6853 O O . GLU A 1 848 ? -35.167 24.326 11.331 1.00 88.81 848 GLU A O 1
ATOM 6858 N N . MET A 1 849 ? -36.039 22.261 11.360 1.00 85.88 849 MET A N 1
ATOM 6859 C CA . MET A 1 849 ? -37.429 22.708 11.513 1.00 85.88 849 MET A CA 1
ATOM 6860 C C . MET A 1 849 ? -37.621 23.596 12.744 1.00 85.88 849 MET A C 1
ATOM 6862 O O . MET A 1 849 ? -38.309 24.617 12.677 1.00 85.88 849 MET A O 1
ATOM 6866 N N . LYS A 1 850 ? -36.978 23.241 13.859 1.00 87.94 850 LYS A N 1
ATOM 6867 C CA . LYS A 1 850 ? -37.044 24.002 15.108 1.00 87.94 850 LYS A CA 1
ATOM 6868 C C . LYS A 1 850 ? -36.280 25.326 15.038 1.00 87.94 850 LYS A C 1
ATOM 6870 O O . LYS A 1 850 ? -36.809 26.349 15.465 1.00 87.94 850 LYS A O 1
ATOM 6875 N N . ASN A 1 851 ? -35.040 25.304 14.548 1.00 85.69 851 ASN A N 1
ATOM 6876 C CA . ASN A 1 851 ? -34.131 26.449 14.639 1.00 85.69 851 ASN A CA 1
ATOM 6877 C C . ASN A 1 851 ? -34.305 27.444 13.486 1.00 85.69 851 ASN A C 1
ATOM 6879 O O . ASN A 1 851 ? -34.222 28.648 13.713 1.00 85.69 851 ASN A O 1
ATOM 6883 N N . GLU A 1 852 ? -34.545 26.961 12.265 1.00 81.50 852 GLU A N 1
ATOM 6884 C CA . GLU A 1 852 ? -34.579 27.801 11.062 1.00 81.50 852 GLU A CA 1
ATOM 6885 C C . GLU A 1 852 ? -36.003 28.168 10.647 1.00 81.50 852 GLU A C 1
ATOM 6887 O O . GLU A 1 852 ? -36.269 29.306 10.264 1.00 81.50 852 GLU A O 1
ATOM 6892 N N . LYS A 1 853 ? -36.939 27.214 10.743 1.00 79.12 853 LYS A N 1
ATOM 6893 C CA . LYS A 1 853 ? -38.335 27.401 10.306 1.00 79.12 853 LYS A CA 1
ATOM 6894 C C . LYS A 1 853 ? -39.296 27.747 11.447 1.00 79.12 853 LYS A C 1
ATOM 6896 O O . LYS A 1 853 ? -40.459 28.039 11.181 1.00 79.12 853 LYS A O 1
ATOM 6901 N N . GLY A 1 854 ? -38.824 27.744 12.697 1.00 82.00 854 GLY A N 1
ATOM 6902 C CA . GLY A 1 854 ? -39.592 28.152 13.879 1.00 82.00 854 GLY A CA 1
ATOM 6903 C C . GLY A 1 854 ? -40.695 27.177 14.303 1.00 82.00 854 GLY A C 1
ATOM 6904 O O . GLY A 1 854 ? -41.648 27.586 14.962 1.00 82.00 854 GLY A O 1
ATOM 6905 N N . TRP A 1 855 ? -40.603 25.902 13.921 1.00 89.62 855 TRP A N 1
ATOM 6906 C CA . TRP A 1 855 ? -41.590 24.885 14.287 1.00 89.62 855 TRP A CA 1
ATOM 6907 C C . TRP A 1 855 ? -41.457 24.510 15.769 1.00 89.62 855 TRP A C 1
ATOM 6909 O O . TRP A 1 855 ? -40.358 24.399 16.318 1.00 89.62 855 TRP A O 1
ATOM 6919 N N . SER A 1 856 ? -42.584 24.255 16.430 1.00 89.00 856 SER A N 1
ATOM 6920 C CA . SER A 1 856 ? -42.603 23.749 17.801 1.00 89.00 856 SER A CA 1
ATOM 6921 C C . SER A 1 856 ? -42.371 22.239 17.789 1.00 89.00 856 SER A C 1
ATOM 6923 O O . SER A 1 856 ? -43.254 21.469 17.412 1.00 89.00 856 SER A O 1
ATOM 6925 N N . VAL A 1 857 ? -41.175 21.806 18.197 1.00 90.75 857 VAL A N 1
ATOM 6926 C CA . VAL A 1 857 ? -40.809 20.384 18.277 1.00 90.75 857 VAL A CA 1
ATOM 6927 C C . VAL A 1 857 ? -40.635 19.951 19.730 1.00 90.75 857 VAL A C 1
ATOM 6929 O O . VAL A 1 857 ? -39.793 20.488 20.458 1.00 90.75 857 VAL A O 1
ATOM 6932 N N . ARG A 1 858 ? -41.413 18.948 20.150 1.00 91.12 858 ARG A N 1
ATOM 6933 C CA . ARG A 1 858 ? -41.418 18.399 21.510 1.00 91.12 858 ARG A CA 1
ATOM 6934 C C . ARG A 1 858 ? -41.311 16.877 21.493 1.00 91.12 858 ARG A C 1
ATOM 6936 O O . ARG A 1 858 ? -42.138 16.191 20.903 1.00 91.12 858 ARG A O 1
ATOM 6943 N N . LYS A 1 859 ? -40.348 16.339 22.241 1.00 91.12 859 LYS A N 1
ATOM 6944 C CA . LYS A 1 859 ? -40.298 14.912 22.574 1.00 91.12 859 LYS A CA 1
ATOM 6945 C C . LYS A 1 859 ? -41.313 14.603 23.679 1.00 91.12 859 LYS A C 1
ATOM 6947 O O . LYS A 1 859 ? -41.305 15.260 24.722 1.00 91.12 859 LYS A O 1
ATOM 6952 N N . VAL A 1 860 ? -42.203 13.644 23.442 1.00 88.38 860 VAL A N 1
ATOM 6953 C CA . VAL A 1 860 ? -43.253 13.242 24.388 1.00 88.38 860 VAL A CA 1
ATOM 6954 C C . VAL A 1 860 ? -42.669 12.262 25.403 1.00 88.38 860 VAL A C 1
ATOM 6956 O O . VAL A 1 860 ? -42.001 11.293 25.043 1.00 88.38 860 VAL A O 1
ATOM 6959 N N . GLU A 1 861 ? -42.910 12.512 26.688 1.00 86.88 861 GLU A N 1
ATOM 6960 C CA . GLU A 1 861 ? -42.431 11.638 27.754 1.00 86.88 861 GLU A CA 1
ATOM 6961 C C . GLU A 1 861 ? -43.220 10.323 27.763 1.00 86.88 861 GLU A C 1
ATOM 6963 O O . GLU A 1 861 ? -44.435 10.312 27.907 1.00 86.88 861 GLU A O 1
ATOM 6968 N N . LEU A 1 862 ? -42.543 9.186 27.618 1.00 85.00 862 LEU A N 1
ATOM 6969 C CA . LEU A 1 862 ? -43.221 7.893 27.479 1.00 85.00 862 LEU A CA 1
ATOM 6970 C C . LEU A 1 862 ? -43.711 7.296 28.812 1.00 85.00 862 LEU A C 1
ATOM 6972 O O . LEU A 1 862 ? -44.395 6.272 28.797 1.00 85.00 862 LEU A O 1
ATOM 6976 N N . SER A 1 863 ? -43.371 7.906 29.952 1.00 83.25 863 SER A N 1
ATOM 6977 C CA . SER A 1 863 ? -43.678 7.412 31.304 1.00 83.25 863 SER A CA 1
ATOM 6978 C C . SER A 1 863 ? -45.180 7.376 31.608 1.00 83.25 863 SER A C 1
ATOM 6980 O O . SER A 1 863 ? -45.644 6.445 32.265 1.00 83.25 863 SER A O 1
ATOM 6982 N N . PHE A 1 864 ? -45.951 8.338 31.091 1.00 83.50 864 PHE A N 1
ATOM 6983 C CA . PHE A 1 864 ? -47.401 8.405 31.300 1.00 83.50 864 PHE A CA 1
ATOM 6984 C C . PHE A 1 864 ? -48.200 7.522 30.329 1.00 83.50 864 PHE A C 1
ATOM 6986 O O . PHE A 1 864 ? -49.375 7.251 30.580 1.00 83.50 864 PHE A O 1
ATOM 6993 N N . VAL A 1 865 ? -47.590 7.080 29.221 1.00 83.12 865 VAL A N 1
ATOM 6994 C CA . VAL A 1 865 ? -48.268 6.276 28.195 1.00 83.12 865 VAL A CA 1
ATOM 6995 C C . VAL A 1 865 ? -48.492 4.866 28.724 1.00 83.12 865 VAL A C 1
ATOM 6997 O O . VAL A 1 865 ? -47.542 4.083 28.851 1.00 83.12 865 VAL A O 1
ATOM 7000 N N . LYS A 1 866 ? -49.756 4.544 29.009 1.00 81.00 866 LYS A N 1
ATOM 7001 C CA . LYS A 1 866 ? -50.167 3.252 29.561 1.00 81.00 866 LYS A CA 1
ATOM 7002 C C . LYS A 1 866 ? -49.890 2.133 28.559 1.00 81.00 866 LYS A C 1
ATOM 7004 O O . LYS A 1 866 ? -50.038 2.299 27.354 1.00 81.00 866 LYS A O 1
ATOM 7009 N N . LYS A 1 867 ? -49.481 0.982 29.084 1.00 79.06 867 LYS A N 1
ATOM 7010 C CA . LYS A 1 867 ? -49.163 -0.216 28.307 1.00 79.06 867 LYS A CA 1
ATOM 7011 C C . LYS A 1 867 ? -50.395 -1.108 28.225 1.00 79.06 867 LYS A C 1
ATOM 7013 O O . LYS A 1 867 ? -50.675 -1.838 29.172 1.00 79.06 867 LYS A O 1
ATOM 7018 N N . PHE A 1 868 ? -51.152 -0.992 27.139 1.00 69.00 868 PHE A N 1
ATOM 7019 C CA . PHE A 1 868 ? -52.374 -1.775 26.929 1.00 69.00 868 PHE A CA 1
ATOM 7020 C C . PHE A 1 868 ? -52.155 -2.995 26.029 1.00 69.00 868 PHE A C 1
ATOM 7022 O O . PHE A 1 868 ? -52.897 -3.966 26.143 1.00 69.00 868 PHE A O 1
ATOM 7029 N N . ILE A 1 869 ? -51.167 -2.938 25.130 1.00 69.50 869 ILE A N 1
ATOM 7030 C CA . ILE A 1 869 ? -50.966 -3.921 24.056 1.00 69.50 869 ILE A CA 1
ATOM 7031 C C . ILE A 1 869 ? -49.662 -4.690 24.282 1.00 69.50 869 ILE A C 1
ATOM 7033 O O . ILE A 1 869 ? -49.642 -5.912 24.141 1.00 69.50 869 ILE A O 1
ATOM 7037 N N . SER A 1 870 ? -48.582 -4.005 24.679 1.00 68.19 870 SER A N 1
ATOM 7038 C CA . SER A 1 870 ? -47.286 -4.642 24.943 1.00 68.19 870 SER A CA 1
ATOM 7039 C C . SER A 1 870 ? -46.927 -4.652 26.429 1.00 68.19 870 SER A C 1
ATOM 7041 O O . SER A 1 870 ? -47.022 -3.642 27.120 1.00 68.19 870 SER A O 1
ATOM 7043 N N . SER A 1 871 ? -46.405 -5.776 26.931 1.00 57.38 871 SER A N 1
ATOM 7044 C CA . SER A 1 871 ? -45.922 -5.884 28.316 1.00 57.38 871 SER A CA 1
ATOM 7045 C C . SER A 1 871 ? -44.600 -5.133 28.556 1.00 57.38 871 SER A C 1
ATOM 7047 O O . SER A 1 871 ? -44.301 -4.734 29.687 1.00 57.38 871 SER A O 1
ATOM 7049 N N . GLN A 1 872 ? -43.803 -4.887 27.507 1.00 58.47 872 GLN A N 1
ATOM 7050 C CA . GLN A 1 872 ? -42.525 -4.164 27.578 1.00 58.47 872 GLN A CA 1
ATOM 7051 C C . GLN A 1 872 ? -42.346 -3.204 26.393 1.00 58.47 872 GLN A C 1
ATOM 7053 O O . GLN A 1 872 ? -42.777 -3.477 25.279 1.00 58.47 872 GLN A O 1
ATOM 7058 N N . ARG A 1 873 ? -41.687 -2.065 26.633 1.00 70.75 873 ARG A N 1
ATOM 7059 C CA . ARG A 1 873 ? -41.375 -1.053 25.613 1.00 70.75 873 ARG A CA 1
ATOM 7060 C C . ARG A 1 873 ? -39.858 -0.969 25.466 1.00 70.75 873 ARG A C 1
ATOM 7062 O O . ARG A 1 873 ? -39.172 -0.946 26.487 1.00 70.75 873 ARG A O 1
ATOM 7069 N N . SER A 1 874 ? -39.360 -0.964 24.230 1.00 76.44 874 SER A N 1
ATOM 7070 C CA . SER A 1 874 ? -37.931 -0.799 23.937 1.00 76.44 874 SER A CA 1
ATOM 7071 C C . SER A 1 874 ? -37.460 0.593 24.380 1.00 76.44 874 SER A C 1
ATOM 7073 O O . SER A 1 874 ? -38.179 1.579 24.217 1.00 76.44 874 SER A O 1
ATOM 7075 N N . GLU A 1 875 ? -36.260 0.673 24.962 1.00 77.81 875 GLU A N 1
ATOM 7076 C CA . GLU A 1 875 ? -35.637 1.939 25.396 1.00 77.81 875 GLU A CA 1
ATOM 7077 C C . GLU A 1 875 ? -35.209 2.814 24.206 1.00 77.81 875 GLU A C 1
ATOM 7079 O O . GLU A 1 875 ? -34.947 4.002 24.366 1.00 77.81 875 GLU A O 1
ATOM 7084 N N . LEU A 1 876 ? -35.171 2.229 23.005 1.00 82.62 876 LEU A N 1
ATOM 7085 C CA . LEU A 1 876 ? -34.826 2.894 21.749 1.00 82.62 876 LEU A CA 1
ATOM 7086 C C . LEU A 1 876 ? -36.036 3.540 21.056 1.00 82.62 876 LEU A C 1
ATOM 7088 O O . LEU A 1 876 ? -35.876 4.125 19.985 1.00 82.62 876 LEU A O 1
ATOM 7092 N N . MET A 1 877 ? -37.232 3.423 21.642 1.00 85.31 877 MET A N 1
ATOM 7093 C CA . MET A 1 877 ? -38.455 4.030 21.122 1.00 85.31 877 MET A CA 1
ATOM 7094 C C . MET A 1 877 ? -38.562 5.494 21.517 1.00 85.31 877 MET A C 1
ATOM 7096 O O . MET A 1 877 ? -38.398 5.852 22.685 1.00 85.31 877 MET A O 1
ATOM 7100 N N . GLU A 1 878 ? -38.961 6.329 20.566 1.00 90.62 878 GLU A N 1
ATOM 7101 C CA . GLU A 1 878 ? -39.235 7.738 20.801 1.00 90.62 878 GLU A CA 1
ATOM 7102 C C . GLU A 1 878 ? -40.557 8.166 20.160 1.00 90.62 878 GLU A C 1
ATOM 7104 O O . GLU A 1 878 ? -40.953 7.665 19.107 1.00 90.62 878 GLU A O 1
ATOM 7109 N N . LEU A 1 879 ? -41.243 9.105 20.815 1.00 91.50 879 LEU A N 1
ATOM 7110 C CA . LEU A 1 879 ? -42.449 9.752 20.310 1.00 91.50 879 LEU A CA 1
ATOM 7111 C C . LEU A 1 879 ? -42.202 11.259 20.249 1.00 91.50 879 LEU A C 1
ATOM 7113 O O . LEU A 1 879 ? -41.849 11.881 21.254 1.00 91.50 879 LEU A O 1
ATOM 7117 N N . TRP A 1 880 ? -42.397 11.842 19.075 1.00 93.38 880 TRP A N 1
ATOM 7118 C CA . TRP A 1 880 ? -42.171 13.255 18.800 1.00 93.38 880 TRP A CA 1
ATOM 7119 C C . TRP A 1 880 ? -43.468 13.911 18.340 1.00 93.38 880 TRP A C 1
ATOM 7121 O O . TRP A 1 880 ? -44.178 13.369 17.498 1.00 93.38 880 TRP A O 1
ATOM 7131 N N . GLN A 1 881 ? -43.761 15.084 18.893 1.00 93.38 881 GLN A N 1
ATOM 7132 C CA . GLN A 1 881 ? -44.841 15.970 18.476 1.00 93.38 881 GLN A CA 1
ATOM 7133 C C . GLN A 1 881 ? -44.222 17.198 17.811 1.00 93.38 881 GLN A C 1
ATOM 7135 O O . GLN A 1 881 ? -43.374 17.871 18.399 1.00 93.38 881 GLN A O 1
ATOM 7140 N N . VAL A 1 882 ? -44.655 17.482 16.590 1.00 92.25 882 VAL A N 1
ATOM 7141 C CA . VAL A 1 882 ? -44.143 18.561 15.751 1.00 92.25 882 VAL A CA 1
ATOM 7142 C C . VAL A 1 882 ? -45.318 19.416 15.285 1.00 92.25 882 VAL A C 1
ATOM 7144 O O . VAL A 1 882 ? -46.272 18.902 14.704 1.00 92.25 882 VAL A O 1
ATOM 7147 N N . GLU A 1 883 ? -45.262 20.719 15.543 1.00 89.38 883 GLU A N 1
ATOM 7148 C CA . GLU A 1 883 ? -46.280 21.679 15.115 1.00 89.38 883 GLU A CA 1
ATOM 7149 C C . GLU A 1 883 ? -45.639 22.804 14.290 1.00 89.38 883 GLU A C 1
ATOM 7151 O O . GLU A 1 883 ? -44.674 23.418 14.755 1.00 89.38 883 GLU A O 1
ATOM 7156 N N . PRO A 1 884 ? -46.161 23.099 13.088 1.00 85.19 884 PRO A N 1
ATOM 7157 C CA . PRO A 1 884 ? -45.736 24.254 12.318 1.00 85.19 884 PRO A CA 1
ATOM 7158 C C . PRO A 1 884 ? -46.172 25.561 13.015 1.00 85.19 884 PRO A C 1
ATOM 7160 O O . PRO A 1 884 ? -47.116 25.530 13.818 1.00 85.19 884 PRO A O 1
ATOM 7163 N N . PRO A 1 885 ? -45.471 26.678 12.740 1.00 74.38 885 PRO A N 1
ATOM 7164 C CA . PRO A 1 885 ? -45.700 27.980 13.370 1.00 74.38 885 PRO A CA 1
ATOM 7165 C C . PRO A 1 885 ? -47.096 28.557 13.120 1.00 74.38 885 PRO A C 1
ATOM 7167 O O . PRO A 1 885 ? -47.691 28.274 12.052 1.00 74.38 885 PRO A O 1
#

InterPro domains:
  IPR008429 Cleft lip and palate transmembrane 1 [PF05602] (35-475)
  IPR008429 Cleft lip and palate transmembrane 1 [PTHR21347] (16-630)
  IPR019410 Lysine methyltransferase [PF10294] (679-824)
  IPR029063 S-adenosyl-L-methionine-dependent methyltransferase superfamily [G3DSA:3.40.50.150] (663-859)
  IPR029063 S-adenosyl-L-methionine-dependent methyltransferase superfamily [SSF53335] (680-858)

Organism: NCBI:txid144512

Secondary structure (DSSP, 8-state):
------------------------PPPHHHHHHHHHHHHHHHHHHHHHHHHTS-----------------EE-BSS-TT-EEEEEEEEESSTT---TT--SEEEEEEETT-SS-TTTTS--EEEEEEEE--HHHHTT---EEEEEEEETT-BS-TTSTTB-GGGEEEEEEE-SEEEEEEPP--B-TTT---SS-HHHHHHHHH-SEEEEEEE-SEEEEEEEE----EEGGG--HHHHHHPPBPTTT--BPPPEEEE-TT--GGGPEE--TT--EEEEEEEEEEEEHHHHHHHHHHHHHHHHHHHHTTT-GGGSTHHHHHHHHHHHHHHHS-HHHHHHHHHHHHHHHHHHHHHHHHHHHHHHH----TTS-HHHHHHHHHHHHHHHHHHHHTT--HHHHHHHHHHHHHHHHHHHHHEEEEEEEEEEETTTEEEEEEEE-HHHHTSTHHHHHHHHHHHHHHHHHHHHHHHHHHHHHH--BS-HHHHHHHHHHHHHHHTHHHHHHHHHHHHHHHT--TTS-HHHHHHHHHHHHHHHHHHHHS---HHHHHHHHHHHHHHHHHHHHHHHS---TTSB-TTS-BHHHHHHHHIIIIIHHHH-SS-S---------TT-SSEEEEEEEE-TT-EE--PPPSSTTSSS---------------------EES-EEEEEEEE--SGGGHHHH---HHHHHHHHHHHHSGGGTTT-EEEEES-TTSHHHHHHHHTT-EEEEEES-HHHHHHHHHHHHHTGGGPPTT-EEEEEE--SS-TTSS--HHHH---SEEEEES--S-HHHHHHHHHHHHHHHHHH-S--EEEEEEE---EEETTTTEEE-HHHHHHHHHHHHHHHTS--EEEEPPGGGS--SS-S---TTEEEEEEE--

Sequence (885 aa):
METTAAASSTASETTQQRASSASQTPSVWSMLKQFATRLLVIYAISSLLKSFRQPQNVSKSGTTAPTSTLLSKNIFPNGMEMDITFYVSEYENHVDYARPLWRLESIYYGDWEAGEKQDSVFFYEGKIPCPISVQNNASLYLHVFVTKAGKSADPKAKNYSKRYTIHRWHQLNKYRRKRYQKTQNLLTGKTEASQADVAKAEAATTEIISYWHPNLTINMVYDQSVFSKDSLPVPWSEMLLFDSVSGDYYPIVFFNDYWNLISDYQPLNSSVSTLDLKLTYSPLSLFKWQLYASQTMRNRWLGGLAGGVGELFEENEDDQDSIKIALLETSPYLLALTAVVSILHLVFEFLAFKNDIQFWRERQSLEGLSVRSVLFNVGTSFIVLLYVLDNETNLMVRGSVFINMLIELWKVPKCLDVGLDTTNRLFGVVPKLRFKEKNSYVESSTKEYDMMAFRYLSWLLFPLLGCYTIYSLVYEEHRGWYSWILDRLYGFLITFGFIMMTPQLFINYKLKSVAHLPWRMLTYKFLNTIIDDIFAFVIKMPMLYRISCFRDDVVFVIYLYQRWVYRVDPKRVNEFGISGEDLQKASSSSSSKHRKKMCEAVVYSDFRAEEDVPYKTCLYRFQLSGLELSRERNVENQKKNTKAISIGEDDDEGDMDLSRKPISNPTIVIECISGSKIEDVGVQVLWNGAVLMAEFVLTTPEQFYKKRVLELGCGIGLTAICLATAGACVLATDVNDDCLKLCRKNCDENSHLMRSGGSVEVRRFDWSAPAEVDWSSRLLPVDVIVCADLIYEIDLNETLFSLLQNCVRSNGKKTTIYFCVEKRLIFSASAFGVCSPAYEHFEEWICEMKNEKGWSVRKVELSFVKKFISSQRSELMELWQVEPP

pLDDT: mean 71.5, std 19.55, range [22.83, 94.19]

Foldseek 3Di:
DDDDDDDDDDDDDDDDDDDDDDDDDDDPVVVVVVVVVVVVVVVVVVVVVVVPDDDDDDDDDDDDDDPDLPWAWALADFFFWKKKFKFKDLDPPDTDLVDTPDIDGGDTQPQQQDDDRGRQKDKDKDKDFQDPCVQVVGWMKMKMKMAGHPAGQDPPDPRHDPSGIDIDMDTFKDKDKDFQADWAQPPPRDDPDDPVSVVCVVVDRIDIFIWGAQEKEKEWERDGDIDRLVPDDPLCNVQWDADPPSRHTYTGTDIDPLLPAPVRIDTRHPPDGMGIHMYMYGYDYPVRVVVVSVVVVVLVVVCVVVPPPNVLRVVVNVVSSVVSCCVVVPDPVLVVVLVVLVVLLVVLLVQLVVLVLVLLVQFDACALPQLVLLVVVLVLLVLVLVLCVVVSDHPVVNVVSVVVSVVSVVSNVSQWVFDFQPPDADVVPHGDTDTDGDPNQVPYPLVVLLVVLVVVLCVVLVVVLVVQLVVCSPPHIDSDPVRSVSVSSNLSCQQCVLSSLVSSLSSCVVVLHPLQDSVSSLVSVLSSLVSQCVCVVSPVDDPSSNSSSVSSNVSVVSSVVSCVRSDQDQQDQGSNRAGVVNVCVVCCVVPVCVPPVPPPPPFPFPDDDDPDDPWDKGKGKFFQAPAWQQADDDPPPPPPDDDDDDDDDDDDDDDDPPSPGTPHRDMQMAMATPDDDPVRVLRHDDDLLLLLLLLQCSLCLVVLAAFEEEEESCRQPSNLLSSQLSQHAYEYEDQDPVSLVNNVVSNVVSVVSGHYNRDYDYDYDDLLCPPPDDCQVVREDGAEYEYGAQQQDQSSVVSVLVVVVVNCVSRPDWYKYKYKHFQDFDCDPVVNGTHRVSVVNVVVVLCCCCPPQVKDKDKDDSPSRDNRGDPDHDPRITMMMITG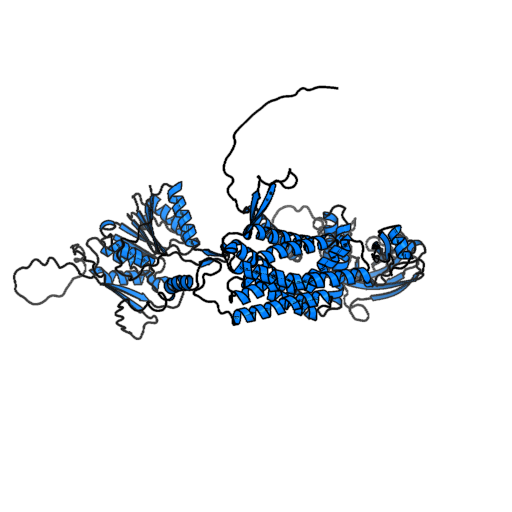D